Protein AF-0000000084814037 (afdb_homodimer)

Radius of gyration: 37.64 Å; Cα contacts (8 Å, |Δi|>4): 858; chains: 2; bounding box: 104×108×93 Å

Sequence (806 aa):
MTENHSPPRTGAEVLPLRFISSTHPEPKKKLAHKKSRDGCTSCKKRKVKCDESRPCRNCLRRNEACVPSPKPSSPEAGESPPAQGPLDSSGPVNLLHMELFHHFQHVTIPTLCFDDIWPSAIPLAFKEEYLMTAMLAVSARHLSILRPQETAYAEAAMALLSRSCSIFSTVLDRGDKYDPLFFTAQLIHYLTWCNLEFLHDEHVPDGPVLDLSRDQLFLLSSGVRVFLSSTRAQGSGSIFSGASQNSKCDALGLVVAEQGMDRGSIVEGFMARYDELTAGASLDDCAAQNDTEREAFRGIIDLLSVILALHAHRETNTRPSERSDLERYILTFPLFCFGPFMDMIVANDSRALLVLYHFYNTSQLLLGDRTTWWASGRMKTMSQLIKQELARRQLETSVAGLGMTENHSPPRTGAEVLPLRFISSTHPEPKKKLAHKKSRDGCTSCKKRKVKCDESRPCRNCLRRNEACVPSPKPSSPEAGESPPAQGPLDSSGPVNLLHMELFHHFQHVTIPTLCFDDIWPSAIPLAFKEEYLMTAMLAVSARHLSILRPQETAYAEAAMALLSRSCSIFSTVLDRGDKYDPLFFTAQLIHYLTWCNLEFLHDEHVPDGPVLDLSRDQLFLLSSGVRVFLSSTRAQGSGSIFSGASQNSKCDALGLVVAEQGMDRGSIVEGFMARYDELTAGASLDDCAAQNDTEREAFRGIIDLLSVILALHAHRETNTRPSERSDLERYILTFPLFCFGPFMDMIVANDSRALLVLYHFYNTSQLLLGDRTTWWASGRMKTMSQLIKQELARRQLETSVAGLG

pLDDT: mean 78.56, std 22.11, range [21.55, 98.56]

Foldseek 3Di:
DDDPPDPDDPDDPPPPPQPDDPPDDDPCDPPLPDADPFFFPVCVVVSHHFPNDVQTPVCVVVVHHRHTDPPPPPPPPPCPVVPVVPPPPPDDDDVLLVVLLVCLLPPVLVLDQPSVLVVVCVVVCVRPVLLSLLSSLLSLLLVCLVPVVDCVSVVSNVVSLVVSCVSLVVCVVVPPDLQSNLNSLLSNLLVLLQDPPVQVPPPDPPPRQDALLPRCNLSSLQVNLVSVVVQCVVAPVYSVNVSCVVVPLCVLVVLCVVVVQCLPQQLVQLLVVVVVLVVVPDPPDDPVLVVVLSVLLSVLSSLLSSLLSCLLCVPVRPDQDDLSSLNSSLSNSSSSCDDSNSVCSNVVPLSNLLSLLSSLQSSDVSNDDDDSSSNNVVSVVSNVSSCVNCVVVVHDSDTGPSD/DDPPPDPDDPPDPPPCPQPDDPPDDDPCDPPLPDADLFFFPVCVVVSHHFPNDVQTPVCVVVVHHRHTDPPPPPPPVPCPPVPVVPPPPPDDDDVLLVVLLVCLLPPVLVLDQPSVLVVVCVVVCVRPVLLSLLSSLLSLLLVCLVPVVDCVSVVSNVVSLVVSVVSLVVCVVVPPDLQSNLNSLLSNLLVLLQDPPVQVPPPDPPDRQDALLPRVNQSSLQVNLVSVVVQCVVAPVYSVVVVCVVVPLCVLVVLCVVVVQCLPQQLVQLLVVVCVLVVVPDPPDDPVLVVVLSVLLSVLSSLLSSLLSCLLCVPVRPDQDDLSSLVSSLSNSSSSCDDSNSVCSNVVPLSNLLSLLSSLQSSDVSNDDDDSSSNNVVSVVSNVSSCVNCVVVVHDSDTGPSD

Nearest PDB structures (foldseek):
  8qai-assembly2_B  TM=2.816E-01  e=4.856E+00  synthetic construct
  7vop-assembly1_Z  TM=1.980E-01  e=2.479E+00  Xenopus laevis
  7vop-assembly1_Z  TM=1.971E-01  e=2.205E+00  Xenopus laevis

Structure (mmCIF, N/CA/C/O backbone):
data_AF-0000000084814037-model_v1
#
loop_
_entity.id
_entity.type
_entity.pdbx_description
1 polymer 'Zn(2)-C6 fungal-type domain-containing protein'
#
loop_
_atom_site.group_PDB
_atom_site.id
_atom_site.type_symbol
_atom_site.label_atom_id
_atom_site.label_alt_id
_atom_site.label_comp_id
_atom_site.label_asym_id
_atom_site.label_entity_id
_atom_site.label_seq_id
_atom_site.pdbx_PDB_ins_code
_atom_site.Cartn_x
_atom_site.Cartn_y
_atom_site.Cartn_z
_atom_site.occupancy
_atom_site.B_iso_or_equiv
_atom_site.auth_seq_id
_atom_site.auth_comp_id
_atom_site.auth_asym_id
_atom_site.auth_atom_id
_atom_site.pdbx_PDB_model_num
ATOM 1 N N . MET A 1 1 ? 42.938 37.969 -14.039 1 23.64 1 MET A N 1
ATOM 2 C CA . MET A 1 1 ? 41.812 38.656 -13.414 1 23.64 1 MET A CA 1
ATOM 3 C C . MET A 1 1 ? 40.469 38.094 -13.859 1 23.64 1 MET A C 1
ATOM 5 O O . MET A 1 1 ? 39.719 38.781 -14.547 1 23.64 1 MET A O 1
ATOM 9 N N . THR A 1 2 ? 40.406 36.812 -14.203 1 27.88 2 THR A N 1
ATOM 10 C CA . THR A 1 2 ? 39.344 36.156 -14.953 1 27.88 2 THR A CA 1
ATOM 11 C C . THR A 1 2 ? 38.031 36.125 -14.148 1 27.88 2 THR A C 1
ATOM 13 O O . THR A 1 2 ? 38.031 35.719 -12.984 1 27.88 2 THR A O 1
ATOM 16 N N . GLU A 1 3 ? 37.062 37 -14.562 1 25.06 3 GLU A N 1
ATOM 17 C CA . GLU A 1 3 ? 35.781 37.406 -14.016 1 25.06 3 GLU A CA 1
ATOM 18 C C . GLU A 1 3 ? 34.812 36.25 -13.992 1 25.06 3 GLU A C 1
ATOM 20 O O . GLU A 1 3 ? 34.5 35.656 -15.039 1 25.06 3 GLU A O 1
ATOM 25 N N . ASN A 1 4 ? 34.906 35.375 -12.977 1 27.14 4 ASN A N 1
ATOM 26 C CA . ASN A 1 4 ? 34.094 34.156 -12.711 1 27.14 4 ASN A CA 1
ATOM 27 C C . ASN A 1 4 ? 32.625 34.5 -12.594 1 27.14 4 ASN A C 1
ATOM 29 O O . ASN A 1 4 ? 32.219 35.219 -11.688 1 27.14 4 ASN A O 1
ATOM 33 N N . HIS A 1 5 ? 31.906 34.688 -13.766 1 26.12 5 HIS A N 1
ATOM 34 C CA . HIS A 1 5 ? 30.516 35.062 -13.883 1 26.12 5 HIS A CA 1
ATOM 35 C C . HIS A 1 5 ? 29.594 34.031 -13.211 1 26.12 5 HIS A C 1
ATOM 37 O O . HIS A 1 5 ? 29.641 32.844 -13.555 1 26.12 5 HIS A O 1
ATOM 43 N N . SER A 1 6 ? 29.281 34.25 -11.898 1 28.94 6 SER A N 1
ATOM 44 C CA . SER A 1 6 ? 28.453 33.406 -11.031 1 28.94 6 SER A CA 1
ATOM 45 C C . SER A 1 6 ? 27.031 33.25 -11.594 1 28.94 6 SER A C 1
ATOM 47 O O . SER A 1 6 ? 26.438 34.219 -12.047 1 28.94 6 SER A O 1
ATOM 49 N N . PRO A 1 7 ? 26.625 32.031 -12.094 1 29.61 7 PRO A N 1
ATOM 50 C CA . PRO A 1 7 ? 25.359 31.766 -12.781 1 29.61 7 PRO A CA 1
ATOM 51 C C . PRO A 1 7 ? 24.156 32.156 -11.945 1 29.61 7 PRO A C 1
ATOM 53 O O . PRO A 1 7 ? 24.188 32.094 -10.719 1 29.61 7 PRO A O 1
ATOM 56 N N . PRO A 1 8 ? 23.297 33.125 -12.336 1 23.69 8 PRO A N 1
ATOM 57 C CA . PRO A 1 8 ? 22.172 33.688 -11.594 1 23.69 8 PRO A CA 1
ATOM 58 C C . PRO A 1 8 ? 21.141 32.625 -11.188 1 23.69 8 PRO A C 1
ATOM 60 O O . PRO A 1 8 ? 20.938 31.656 -11.914 1 23.69 8 PRO A O 1
ATOM 63 N N . ARG A 1 9 ? 21.016 32.312 -9.914 1 27.72 9 ARG A N 1
ATOM 64 C CA . ARG A 1 9 ? 20.078 31.469 -9.203 1 27.72 9 ARG A CA 1
ATOM 65 C C . ARG A 1 9 ? 18.641 31.766 -9.617 1 27.72 9 ARG A C 1
ATOM 67 O O . ARG A 1 9 ? 18.203 32.906 -9.586 1 27.72 9 ARG A O 1
ATOM 74 N N . THR A 1 10 ? 18.094 30.984 -10.586 1 28.06 10 THR A N 1
ATOM 75 C CA . THR A 1 10 ? 16.734 31.047 -11.086 1 28.06 10 THR A CA 1
ATOM 76 C C . THR A 1 10 ? 15.734 31.109 -9.938 1 28.06 10 THR A C 1
ATOM 78 O O . THR A 1 10 ? 15.734 30.266 -9.047 1 28.06 10 THR A O 1
ATOM 81 N N . GLY A 1 11 ? 15.281 32.281 -9.5 1 24.16 11 GLY A N 1
ATOM 82 C CA . GLY A 1 11 ? 14.305 32.688 -8.492 1 24.16 11 GLY A CA 1
ATOM 83 C C . GLY A 1 11 ? 13.016 31.875 -8.562 1 24.16 11 GLY A C 1
ATOM 84 O O . GLY A 1 11 ? 12.539 31.562 -9.656 1 24.16 11 GLY A O 1
ATOM 85 N N . ALA A 1 12 ? 12.75 30.969 -7.574 1 30.75 12 ALA A N 1
ATOM 86 C CA . ALA A 1 12 ? 11.586 30.141 -7.309 1 30.75 12 ALA A CA 1
ATOM 87 C C . ALA A 1 12 ? 10.297 30.953 -7.367 1 30.75 12 ALA A C 1
ATOM 89 O O . ALA A 1 12 ? 10.18 31.969 -6.684 1 30.75 12 ALA A O 1
ATOM 90 N N . GLU A 1 13 ? 9.68 31.094 -8.531 1 28.42 13 GLU A N 1
ATOM 91 C CA . GLU A 1 13 ? 8.367 31.719 -8.727 1 28.42 13 GLU A CA 1
ATOM 92 C C . GLU A 1 13 ? 7.367 31.219 -7.688 1 28.42 13 GLU A C 1
ATOM 94 O O . GLU A 1 13 ? 7.148 30.016 -7.551 1 28.42 13 GLU A O 1
ATOM 99 N N . VAL A 1 14 ? 7.316 31.953 -6.633 1 29.02 14 VAL A N 1
ATOM 100 C CA . VAL A 1 14 ? 6.32 31.828 -5.574 1 29.02 14 VAL A CA 1
ATOM 101 C C . VAL A 1 14 ? 4.922 31.781 -6.184 1 29.02 14 VAL A C 1
ATOM 103 O O . VAL A 1 14 ? 4.539 32.656 -6.953 1 29.02 14 VAL A O 1
ATOM 106 N N . LEU A 1 15 ? 4.441 30.656 -6.559 1 28.34 15 LEU A N 1
ATOM 107 C CA . LEU A 1 15 ? 3.086 30.516 -7.082 1 28.34 15 LEU A CA 1
ATOM 108 C C . LEU A 1 15 ? 2.076 31.188 -6.152 1 28.34 15 LEU A C 1
ATOM 110 O O . LEU A 1 15 ? 1.984 30.844 -4.973 1 28.34 15 LEU A O 1
ATOM 114 N N . PRO A 1 16 ? 1.716 32.531 -6.348 1 27.59 16 PRO A N 1
ATOM 115 C CA . PRO A 1 16 ? 0.83 33.312 -5.504 1 27.59 16 PRO A CA 1
ATOM 116 C C . PRO A 1 16 ? -0.574 32.719 -5.387 1 27.59 16 PRO A C 1
ATOM 118 O O . PRO A 1 16 ? -1.281 32.625 -6.391 1 27.59 16 PRO A O 1
ATOM 121 N N . LEU A 1 17 ? -0.761 31.703 -4.773 1 29.5 17 LEU A N 1
ATOM 122 C CA . LEU A 1 17 ? -2.17 31.375 -4.574 1 29.5 17 LEU A CA 1
ATOM 123 C C . LEU A 1 17 ? -2.842 32.406 -3.678 1 29.5 17 LEU A C 1
ATOM 125 O O . LEU A 1 17 ? -2.59 32.438 -2.471 1 29.5 17 LEU A O 1
ATOM 129 N N . ARG A 1 18 ? -2.873 33.781 -4.09 1 28.52 18 ARG A N 1
ATOM 130 C CA . ARG A 1 18 ? -3.549 34.781 -3.27 1 28.52 18 ARG A CA 1
ATOM 131 C C . ARG A 1 18 ? -5.055 34.531 -3.234 1 28.52 18 ARG A C 1
ATOM 133 O O . ARG A 1 18 ? -5.699 34.469 -4.281 1 28.52 18 ARG A O 1
ATOM 140 N N . PHE A 1 19 ? -5.496 33.969 -2.297 1 27.44 19 PHE A N 1
ATOM 141 C CA . PHE A 1 19 ? -6.941 34 -2.117 1 27.44 19 PHE A CA 1
ATOM 142 C C . PHE A 1 19 ? -7.418 35.406 -1.749 1 27.44 19 PHE A C 1
ATOM 144 O O . PHE A 1 19 ? -7.027 35.938 -0.713 1 27.44 19 PHE A O 1
ATOM 151 N N . ILE A 1 20 ? -7.465 36.594 -2.709 1 27.33 20 ILE A N 1
ATOM 152 C CA . ILE A 1 20 ? -7.855 37.969 -2.605 1 27.33 20 ILE A CA 1
ATOM 153 C C . ILE A 1 20 ? -9.203 38.094 -1.886 1 27.33 20 ILE A C 1
ATOM 155 O O . ILE A 1 20 ? -10.188 37.469 -2.301 1 27.33 20 ILE A O 1
ATOM 159 N N . SER A 1 21 ? -9.125 38.531 -0.664 1 24.84 21 SER A N 1
ATOM 160 C CA . SER A 1 21 ? -10.352 38.938 0.027 1 24.84 21 SER A CA 1
ATOM 161 C C . SER A 1 21 ? -10.984 40.156 -0.609 1 24.84 21 SER A C 1
ATOM 163 O O . SER A 1 21 ? -10.305 41.156 -0.836 1 24.84 21 SER A O 1
ATOM 165 N N . SER A 1 22 ? -12.109 40.344 -1.31 1 28.61 22 SER A N 1
ATOM 166 C CA . SER A 1 22 ? -12.922 41.281 -2.092 1 28.61 22 SER A CA 1
ATOM 167 C C . SER A 1 22 ? -13.328 42.469 -1.261 1 28.61 22 SER A C 1
ATOM 169 O O . SER A 1 22 ? -14.156 43.281 -1.69 1 28.61 22 SER A O 1
ATOM 171 N N . THR A 1 23 ? -12.93 42.812 -0.021 1 28.11 23 THR A N 1
ATOM 172 C CA . THR A 1 23 ? -13.875 43.688 0.653 1 28.11 23 THR A CA 1
ATOM 173 C C . THR A 1 23 ? -13.578 45.156 0.311 1 28.11 23 THR A C 1
ATOM 175 O O . THR A 1 23 ? -14.133 46.062 0.927 1 28.11 23 THR A O 1
ATOM 178 N N . HIS A 1 24 ? -12.555 45.719 -0.276 1 30.06 24 HIS A N 1
ATOM 179 C CA . HIS A 1 24 ? -12.422 47.156 -0.285 1 30.06 24 HIS A CA 1
ATOM 180 C C . HIS A 1 24 ? -13.406 47.812 -1.258 1 30.06 24 HIS A C 1
ATOM 182 O O . HIS A 1 24 ? -13.555 47.344 -2.391 1 30.06 24 HIS A O 1
ATOM 188 N N . PRO A 1 25 ? -14.375 48.812 -0.77 1 30.06 25 PRO A N 1
ATOM 189 C CA . PRO A 1 25 ? -15.43 49.406 -1.576 1 30.06 25 PRO A CA 1
ATOM 190 C C . PRO A 1 25 ? -14.891 50.312 -2.693 1 30.06 25 PRO A C 1
ATOM 192 O O . PRO A 1 25 ? -14.094 51.219 -2.434 1 30.06 25 PRO A O 1
ATOM 195 N N . GLU A 1 26 ? -14.492 50 -3.854 1 32.66 26 GLU A N 1
ATOM 196 C CA . GLU A 1 26 ? -14.133 50.844 -4.984 1 32.66 26 GLU A CA 1
ATOM 197 C C . GLU A 1 26 ? -15.195 51.938 -5.227 1 32.66 26 GLU A C 1
ATOM 199 O O . GLU A 1 26 ? -16.375 51.719 -4.91 1 32.66 26 GLU A O 1
ATOM 204 N N . PRO A 1 27 ? -14.953 53.281 -5.438 1 34.72 27 PRO A N 1
ATOM 205 C CA . PRO A 1 27 ? -15.953 54.312 -5.691 1 34.72 27 PRO A CA 1
ATOM 206 C C . PRO A 1 27 ? -17.094 53.812 -6.59 1 34.72 27 PRO A C 1
ATOM 208 O O . PRO A 1 27 ? -16.922 52.844 -7.332 1 34.72 27 PRO A O 1
ATOM 211 N N . LYS A 1 28 ? -18.359 54.531 -6.512 1 32.56 28 LYS A N 1
ATOM 212 C CA . LYS A 1 28 ? -19.641 54.219 -7.125 1 32.56 28 LYS A CA 1
ATOM 213 C C . LYS A 1 28 ? -19.531 54.156 -8.648 1 32.56 28 LYS A C 1
ATOM 215 O O . LYS A 1 28 ? -19.578 55.188 -9.32 1 32.56 28 LYS A O 1
ATOM 220 N N . LYS A 1 29 ? -18.562 53.688 -9.297 1 33.88 29 LYS A N 1
ATOM 221 C CA . LYS A 1 29 ? -18.812 53.688 -10.742 1 33.88 29 LYS A CA 1
ATOM 222 C C . LYS A 1 29 ? -20.234 53.25 -11.062 1 33.88 29 LYS A C 1
ATOM 224 O O . LYS A 1 29 ? -20.812 52.438 -10.328 1 33.88 29 LYS A O 1
ATOM 229 N N . LYS A 1 30 ? -21.047 53.938 -11.984 1 35.66 30 LYS A N 1
ATOM 230 C CA . LYS A 1 30 ? -22.406 53.688 -12.43 1 35.66 30 LYS A CA 1
ATOM 231 C C . LYS A 1 30 ? -22.703 52.188 -12.438 1 35.66 30 LYS A C 1
ATOM 233 O O . LYS A 1 30 ? -21.859 51.375 -12.805 1 35.66 30 LYS A O 1
ATOM 238 N N . LEU A 1 31 ? -23.656 51.781 -11.617 1 34.53 31 LEU A N 1
ATOM 239 C CA . LEU A 1 31 ? -24.203 50.438 -11.375 1 34.53 31 LEU A CA 1
ATOM 240 C C . LEU A 1 31 ? -24.453 49.719 -12.695 1 34.53 31 LEU A C 1
ATOM 242 O O . LEU A 1 31 ? -25.297 50.125 -13.484 1 34.53 31 LEU A O 1
ATOM 246 N N . ALA A 1 32 ? -23.438 49.406 -13.383 1 38.22 32 ALA A N 1
ATOM 247 C CA . ALA A 1 32 ? -23.797 48.719 -14.617 1 38.22 32 ALA A CA 1
ATOM 248 C C . ALA A 1 32 ? -24.906 47.719 -14.383 1 38.22 32 ALA A C 1
ATOM 250 O O . ALA A 1 32 ? -24.844 46.906 -13.445 1 38.22 32 ALA A O 1
ATOM 251 N N . HIS A 1 33 ? -26.094 48.062 -14.68 1 43.5 33 HIS A N 1
ATOM 252 C CA . HIS A 1 33 ? -27.312 47.25 -14.508 1 43.5 33 HIS A CA 1
ATOM 253 C C . HIS A 1 33 ? -27.031 45.781 -14.711 1 43.5 33 HIS A C 1
ATOM 255 O O . HIS A 1 33 ? -26.281 45.406 -15.625 1 43.5 33 HIS A O 1
ATOM 261 N N . LYS A 1 34 ? -27.125 45.156 -13.688 1 46.38 34 LYS A N 1
ATOM 262 C CA . LYS A 1 34 ? -26.859 43.719 -13.625 1 46.38 34 LYS A CA 1
ATOM 263 C C . LYS A 1 34 ? -27.656 42.969 -14.688 1 46.38 34 LYS A C 1
ATOM 265 O O . LYS A 1 34 ? -28.891 43.062 -14.719 1 46.38 34 LYS A O 1
ATOM 270 N N . LYS A 1 35 ? -27.047 42.719 -15.734 1 53.44 35 LYS A N 1
ATOM 271 C CA . LYS A 1 35 ? -27.656 42 -16.859 1 53.44 35 LYS A CA 1
ATOM 272 C C . LYS A 1 35 ? -28.281 40.688 -16.391 1 53.44 35 LYS A C 1
ATOM 274 O O . LYS A 1 35 ? -27.75 40.031 -15.477 1 53.44 35 LYS A O 1
ATOM 279 N N . SER A 1 36 ? -29.484 40.469 -16.594 1 61.41 36 SER A N 1
ATOM 280 C CA . SER A 1 36 ? -30.141 39.219 -16.25 1 61.41 36 SER A CA 1
ATOM 281 C C . SER A 1 36 ? -29.5 38.031 -16.953 1 61.41 36 SER A C 1
ATOM 283 O O . SER A 1 36 ? -29.312 38.062 -18.172 1 61.41 36 SER A O 1
ATOM 285 N N . ARG A 1 37 ? -28.891 37.188 -16.328 1 65.12 37 ARG A N 1
ATOM 286 C CA . ARG A 1 37 ? -28.094 36.094 -16.891 1 65.12 37 ARG A CA 1
ATOM 287 C C . ARG A 1 37 ? -28.953 35.188 -17.781 1 65.12 37 ARG A C 1
ATOM 289 O O . ARG A 1 37 ? -28.484 34.688 -18.812 1 65.12 37 ARG A O 1
ATOM 296 N N . ASP A 1 38 ? -30.203 35.062 -17.484 1 69.12 38 ASP A N 1
ATOM 297 C CA . ASP A 1 38 ? -31.125 34.188 -18.203 1 69.12 38 ASP A CA 1
ATOM 298 C C . ASP A 1 38 ? -32.125 35 -19.031 1 69.12 38 ASP A C 1
ATOM 300 O O . ASP A 1 38 ? -33.25 34.562 -19.281 1 69.12 38 ASP A O 1
ATOM 304 N N . GLY A 1 39 ? -31.75 36 -19.391 1 72.62 39 GLY A N 1
ATOM 305 C CA . GLY A 1 39 ? -32.625 36.906 -20.141 1 72.62 39 GLY A CA 1
ATOM 306 C C . GLY A 1 39 ? -32.844 36.469 -21.578 1 72.62 39 GLY A C 1
ATOM 307 O O . GLY A 1 39 ? -32.031 35.719 -22.125 1 72.62 39 GLY A O 1
ATOM 308 N N . CYS A 1 40 ? -33.812 36.844 -22.109 1 76.06 40 CYS A N 1
ATOM 309 C CA . CYS A 1 40 ? -34.125 36.438 -23.469 1 76.06 40 CYS A CA 1
ATOM 310 C C . CYS A 1 40 ? -33.219 37.125 -24.484 1 76.06 40 CYS A C 1
ATOM 312 O O . CYS A 1 40 ? -32.688 38.219 -24.188 1 76.06 40 CYS A O 1
ATOM 314 N N . THR A 1 41 ? -32.812 36.5 -25.562 1 80.31 41 THR A N 1
ATOM 315 C CA . THR A 1 41 ? -31.922 36.969 -26.609 1 80.31 41 THR A CA 1
ATOM 316 C C . THR A 1 41 ? -32.312 38.375 -27.047 1 80.31 41 THR A C 1
ATOM 318 O O . THR A 1 41 ? -31.469 39.188 -27.391 1 80.31 41 THR A O 1
ATOM 321 N N . SER A 1 42 ? -33.531 38.688 -26.891 1 79.25 42 SER A N 1
ATOM 322 C CA . SER A 1 42 ? -34.062 39.969 -27.375 1 79.25 42 SER A CA 1
ATOM 323 C C . SER A 1 42 ? -33.75 41.094 -26.406 1 79.25 42 SER A C 1
ATOM 325 O O . SER A 1 42 ? -33.375 42.188 -26.828 1 79.25 42 SER A O 1
ATOM 327 N N . CYS A 1 43 ? -33.969 40.812 -25.172 1 77.5 43 CYS A N 1
ATOM 328 C CA . CYS A 1 43 ? -33.625 41.812 -24.156 1 77.5 43 CYS A CA 1
ATOM 329 C C . CYS A 1 43 ? -32.125 42.062 -24.109 1 77.5 43 CYS A C 1
ATOM 331 O O . CYS A 1 43 ? -31.703 43.219 -23.953 1 77.5 43 CYS A O 1
ATOM 333 N N . LYS A 1 44 ? -31.25 41 -24.344 1 77.19 44 LYS A N 1
ATOM 334 C CA . LYS A 1 44 ? -29.797 41.094 -24.375 1 77.19 44 LYS A CA 1
ATOM 335 C C . LYS A 1 44 ? -29.328 41.938 -25.547 1 77.19 44 LYS A C 1
ATOM 337 O O . LYS A 1 44 ? -28.375 42.719 -25.391 1 77.19 44 LYS A O 1
ATOM 342 N N . LYS A 1 45 ? -29.875 41.75 -26.484 1 76.69 45 LYS A N 1
ATOM 343 C CA . LYS A 1 45 ? -29.516 42.531 -27.672 1 76.69 45 LYS A CA 1
ATOM 344 C C . LYS A 1 45 ? -29.781 44.031 -27.453 1 76.69 45 LYS A C 1
ATOM 346 O O . LYS A 1 45 ? -29.031 44.875 -27.953 1 76.69 45 LYS A O 1
ATOM 351 N N . ARG A 1 46 ? -30.75 44.281 -26.641 1 76.19 46 ARG A N 1
ATOM 352 C CA . ARG A 1 46 ? -31.172 45.656 -26.422 1 76.19 46 ARG A CA 1
ATOM 353 C C . ARG A 1 46 ? -30.5 46.25 -25.188 1 76.19 46 ARG A C 1
ATOM 355 O O . ARG A 1 46 ? -30.656 47.438 -24.906 1 76.19 46 ARG A O 1
ATOM 362 N N . LYS A 1 47 ? -29.797 45.344 -24.469 1 76.69 47 LYS A N 1
ATOM 363 C CA . LYS A 1 47 ? -29.031 45.719 -23.297 1 76.69 47 LYS A CA 1
ATOM 364 C C . LYS A 1 47 ? -29.938 46.312 -22.203 1 76.69 47 LYS A C 1
ATOM 366 O O . LYS A 1 47 ? -29.578 47.281 -21.547 1 76.69 47 LYS A O 1
ATOM 371 N N . VAL A 1 48 ? -31.062 45.688 -22.172 1 79.94 48 VAL A N 1
ATOM 372 C CA . VAL A 1 48 ? -31.984 46.062 -21.109 1 79.94 48 VAL A CA 1
ATOM 373 C C . VAL A 1 48 ? -32.125 44.906 -20.125 1 79.94 48 VAL A C 1
ATOM 375 O O . VAL A 1 48 ? -31.984 43.75 -20.484 1 79.94 48 VAL A O 1
ATOM 378 N N . LYS A 1 49 ? -32.438 45.25 -19.031 1 75.5 49 LYS A N 1
ATOM 379 C CA . LYS A 1 49 ? -32.625 44.219 -18 1 75.5 49 LYS A CA 1
ATOM 380 C C . LYS A 1 49 ? -33.875 43.406 -18.234 1 75.5 49 LYS A C 1
ATOM 382 O O . LYS A 1 49 ? -34.969 43.938 -18.312 1 75.5 49 LYS A O 1
ATOM 387 N N . CYS A 1 50 ? -33.688 42.062 -18.375 1 74.38 50 CYS A N 1
ATOM 388 C CA . CYS A 1 50 ? -34.781 41.125 -18.609 1 74.38 50 CYS A CA 1
ATOM 389 C C . CYS A 1 50 ? -35.406 40.656 -17.297 1 74.38 50 CYS A C 1
ATOM 391 O O . CYS A 1 50 ? -34.719 40.469 -16.297 1 74.38 50 CYS A O 1
ATOM 393 N N . ASP A 1 51 ? -36.5 40.5 -17.109 1 77.75 51 ASP A N 1
ATOM 394 C CA . ASP A 1 51 ? -37.156 40.031 -15.891 1 77.75 51 ASP A CA 1
ATOM 395 C C . ASP A 1 51 ? -37.219 38.5 -15.867 1 77.75 51 ASP A C 1
ATOM 397 O O . ASP A 1 51 ? -37.906 37.906 -15.008 1 77.75 51 ASP A O 1
ATOM 401 N N . GLU A 1 52 ? -36.688 37.656 -16.734 1 75.19 52 GLU A N 1
ATOM 402 C CA . GLU A 1 52 ? -36.406 36.25 -16.922 1 75.19 52 GLU A CA 1
ATOM 403 C C . GLU A 1 52 ? -37.688 35.438 -16.953 1 75.19 52 GLU A C 1
ATOM 405 O O . GLU A 1 52 ? -37.656 34.219 -16.984 1 75.19 52 GLU A O 1
ATOM 410 N N . SER A 1 53 ? -38.812 36.125 -17.188 1 78.38 53 SER A N 1
ATOM 411 C CA . SER A 1 53 ? -40.062 35.438 -17.469 1 78.38 53 SER A CA 1
ATOM 412 C C . SER A 1 53 ? -40.188 35.094 -18.953 1 78.38 53 SER A C 1
ATOM 414 O O . SER A 1 53 ? -39.531 35.75 -19.797 1 78.38 53 SER A O 1
ATOM 416 N N . ARG A 1 54 ? -40.781 33.906 -19.297 1 75.31 54 ARG A N 1
ATOM 417 C CA . ARG A 1 54 ? -40.969 33.531 -20.703 1 75.31 54 ARG A CA 1
ATOM 418 C C . ARG A 1 54 ? -42.438 33.469 -21.062 1 75.31 54 ARG A C 1
ATOM 420 O O . ARG A 1 54 ? -43.156 32.594 -20.609 1 75.31 54 ARG A O 1
ATOM 427 N N . PRO A 1 55 ? -42.719 34.625 -21.656 1 75.5 55 PRO A N 1
ATOM 428 C CA . PRO A 1 55 ? -42.094 35.781 -22.281 1 75.5 55 PRO A CA 1
ATOM 429 C C . PRO A 1 55 ? -41.812 36.938 -21.297 1 75.5 55 PRO A C 1
ATOM 431 O O . PRO A 1 55 ? -42.625 37.125 -20.375 1 75.5 55 PRO A O 1
ATOM 434 N N . CYS A 1 56 ? -40.719 37.469 -21.438 1 78.62 56 CYS A N 1
ATOM 435 C CA . CYS A 1 56 ? -40.344 38.5 -20.469 1 78.62 56 CYS A CA 1
ATOM 436 C C . CYS A 1 56 ? -41.188 39.75 -20.672 1 78.62 56 CYS A C 1
ATOM 438 O O . CYS A 1 56 ? -41.688 40 -21.781 1 78.62 56 CYS A O 1
ATOM 440 N N . ARG A 1 57 ? -41.406 40.469 -19.734 1 81.25 57 ARG A N 1
ATOM 441 C CA . ARG A 1 57 ? -42.281 41.656 -19.719 1 81.25 57 ARG A CA 1
ATOM 442 C C . ARG A 1 57 ? -41.812 42.688 -20.75 1 81.25 57 ARG A C 1
ATOM 444 O O . ARG A 1 57 ? -42.625 43.375 -21.344 1 81.25 57 ARG A O 1
ATOM 451 N N . ASN A 1 58 ? -40.531 42.625 -20.859 1 81.06 58 ASN A N 1
ATOM 452 C CA . ASN A 1 58 ? -39.938 43.562 -21.797 1 81.06 58 ASN A CA 1
ATOM 453 C C . ASN A 1 58 ? -40.312 43.25 -23.25 1 81.06 58 ASN A C 1
ATOM 455 O O . ASN A 1 58 ? -40.625 44.125 -24.031 1 81.06 58 ASN A O 1
ATOM 459 N N . CYS A 1 59 ? -40.156 42.031 -23.5 1 78.88 59 CYS A N 1
ATOM 460 C CA . CYS A 1 59 ? -40.469 41.562 -24.844 1 78.88 59 CYS A CA 1
ATOM 461 C C . CYS A 1 59 ? -41.969 41.656 -25.109 1 78.88 59 CYS A C 1
ATOM 463 O O . CYS A 1 59 ? -42.375 42.031 -26.219 1 78.88 59 CYS A O 1
ATOM 465 N N . LEU A 1 60 ? -42.719 41.406 -24.047 1 81.81 60 LEU A N 1
ATOM 466 C CA . LEU A 1 60 ? -44.188 41.531 -24.172 1 81.81 60 LEU A CA 1
ATOM 467 C C . LEU A 1 60 ? -44.594 42.969 -24.438 1 81.81 60 LEU A C 1
ATOM 469 O O . LEU A 1 60 ? -45.469 43.219 -25.266 1 81.81 60 LEU A O 1
ATOM 473 N N . ARG A 1 61 ? -44.031 43.875 -23.75 1 78.19 61 ARG A N 1
ATOM 474 C CA . ARG A 1 61 ? -44.375 45.281 -23.875 1 78.19 61 ARG A CA 1
ATOM 475 C C . ARG A 1 61 ? -44.094 45.812 -25.281 1 78.19 61 ARG A C 1
ATOM 477 O O . ARG A 1 61 ? -44.812 46.656 -25.812 1 78.19 61 ARG A O 1
ATOM 484 N N . ARG A 1 62 ? -43.125 45.281 -25.828 1 77.19 62 ARG A N 1
ATOM 485 C CA . ARG A 1 62 ? -42.688 45.781 -27.125 1 77.19 62 ARG A CA 1
ATOM 486 C C . ARG A 1 62 ? -43.156 44.875 -28.25 1 77.19 62 ARG A C 1
ATOM 488 O O . ARG A 1 62 ? -42.812 45.094 -29.422 1 77.19 62 ARG A O 1
ATOM 495 N N . ASN A 1 63 ? -43.844 43.875 -27.891 1 76.38 63 ASN A N 1
ATOM 496 C CA . ASN A 1 63 ? -44.438 42.938 -28.875 1 76.38 63 ASN A CA 1
ATOM 497 C C . ASN A 1 63 ? -43.375 42.281 -29.734 1 76.38 63 ASN A C 1
ATOM 499 O O . ASN A 1 63 ? -43.531 42.156 -30.953 1 76.38 63 ASN A O 1
ATOM 503 N N . GLU A 1 64 ? -42.375 42.188 -29.234 1 76.06 64 GLU A N 1
ATOM 504 C CA . GLU A 1 64 ? -41.312 41.469 -29.922 1 76.06 64 GLU A CA 1
ATOM 505 C C . GLU A 1 64 ? -41.25 40.031 -29.484 1 76.06 64 GLU A C 1
ATOM 507 O O . GLU A 1 64 ? -41.719 39.688 -28.391 1 76.06 64 GLU A O 1
ATOM 512 N N . ALA A 1 65 ? -40.875 39.125 -30.297 1 75.81 65 ALA A N 1
ATOM 513 C CA . ALA A 1 65 ? -40.719 37.719 -29.938 1 75.81 65 ALA A CA 1
ATOM 514 C C . ALA A 1 65 ? -39.719 37.562 -28.812 1 75.81 65 ALA A C 1
ATOM 516 O O . ALA A 1 65 ? -38.594 38.031 -28.906 1 75.81 65 ALA A O 1
ATOM 517 N N . CYS A 1 66 ? -40.062 37 -27.688 1 73.5 66 CYS A N 1
ATOM 518 C CA . CYS A 1 66 ? -39.188 36.719 -26.562 1 73.5 66 CYS A CA 1
ATOM 519 C C . CYS A 1 66 ? -38.375 35.438 -26.781 1 73.5 66 CYS A C 1
ATOM 521 O O . CYS A 1 66 ? -38.938 34.344 -26.672 1 73.5 66 CYS A O 1
ATOM 523 N N . VAL A 1 67 ? -37.406 35.375 -27.438 1 71.38 67 VAL A N 1
ATOM 524 C CA . VAL A 1 67 ? -36.562 34.188 -27.75 1 71.38 67 VAL A CA 1
ATOM 525 C C . VAL A 1 67 ? -35.594 33.938 -26.609 1 71.38 67 VAL A C 1
ATOM 527 O O . VAL A 1 67 ? -34.844 34.844 -26.203 1 71.38 67 VAL A O 1
ATOM 530 N N . PRO A 1 68 ? -35.719 32.906 -26.078 1 65.69 68 PRO A N 1
ATOM 531 C CA . PRO A 1 68 ? -34.719 32.656 -25.031 1 65.69 68 PRO A CA 1
ATOM 532 C C . PRO A 1 68 ? -33.281 32.75 -25.516 1 65.69 68 PRO A C 1
ATOM 534 O O . PRO A 1 68 ? -33 32.469 -26.688 1 65.69 68 PRO A O 1
ATOM 537 N N . SER A 1 69 ? -32.5 33.469 -25.047 1 60.5 69 SER A N 1
ATOM 538 C CA . SER A 1 69 ? -31.094 33.469 -25.453 1 60.5 69 SER A CA 1
ATOM 539 C C . SER A 1 69 ? -30.578 32.031 -25.609 1 60.5 69 SER A C 1
ATOM 541 O O . SER A 1 69 ? -30.844 31.172 -24.766 1 60.5 69 SER A O 1
ATOM 543 N N . PRO A 1 70 ? -30.109 31.578 -26.719 1 46.69 70 PRO A N 1
ATOM 544 C CA . PRO A 1 70 ? -29.531 30.234 -26.672 1 46.69 70 PRO A CA 1
ATOM 545 C C . PRO A 1 70 ? -28.625 30.031 -25.453 1 46.69 70 PRO A C 1
ATOM 547 O O . PRO A 1 70 ? -27.875 30.938 -25.078 1 46.69 70 PRO A O 1
ATOM 550 N N . LYS A 1 71 ? -28.906 29.328 -24.594 1 40.19 71 LYS A N 1
ATOM 551 C CA . LYS A 1 71 ? -27.859 29 -23.625 1 40.19 71 LYS A CA 1
ATOM 552 C C . LYS A 1 71 ? -26.5 28.938 -24.312 1 40.19 71 LYS A C 1
ATOM 554 O O . LYS A 1 71 ? -26.359 28.328 -25.375 1 40.19 71 LYS A O 1
ATOM 559 N N . PRO A 1 72 ? -25.594 29.875 -24.297 1 34.84 72 PRO A N 1
ATOM 560 C CA . PRO A 1 72 ? -24.406 29.469 -25.047 1 34.84 72 PRO A CA 1
ATOM 561 C C . PRO A 1 72 ? -24.25 27.953 -25.141 1 34.84 72 PRO A C 1
ATOM 563 O O . PRO A 1 72 ? -24.594 27.234 -24.188 1 34.84 72 PRO A O 1
ATOM 566 N N . SER A 1 73 ? -24.5 27.297 -26.172 1 30.58 73 SER A N 1
ATOM 567 C CA . SER A 1 73 ? -24.031 25.922 -26.141 1 30.58 73 SER A CA 1
ATOM 568 C C . SER A 1 73 ? -22.797 25.781 -25.25 1 30.58 73 SER A C 1
ATOM 570 O O . SER A 1 73 ? -21.906 26.625 -25.281 1 30.58 73 SER A O 1
ATOM 572 N N . SER A 1 74 ? -22.922 25.266 -24.125 1 29.03 74 SER A N 1
ATOM 573 C CA . SER A 1 74 ? -21.688 25.016 -23.406 1 29.03 74 SER A CA 1
ATOM 574 C C . SER A 1 74 ? -20.5 24.859 -24.359 1 29.03 74 SER A C 1
ATOM 576 O O . SER A 1 74 ? -20.578 24.109 -25.344 1 29.03 74 SER A O 1
ATOM 578 N N . PRO A 1 75 ? -19.766 25.875 -24.688 1 28.73 75 PRO A N 1
ATOM 579 C CA . PRO A 1 75 ? -18.781 25.484 -25.688 1 28.73 75 PRO A CA 1
ATOM 580 C C . PRO A 1 75 ? -18.641 23.969 -25.812 1 28.73 75 PRO A C 1
ATOM 582 O O . PRO A 1 75 ? -19.062 23.234 -24.922 1 28.73 75 PRO A O 1
ATOM 585 N N . GLU A 1 76 ? -18.266 23.406 -27 1 26.02 76 GLU A N 1
ATOM 586 C CA . GLU A 1 76 ? -17.906 22 -26.922 1 26.02 76 GLU A CA 1
ATOM 587 C C . GLU A 1 76 ? -17.359 21.641 -25.531 1 26.02 76 GLU A C 1
ATOM 589 O O . GLU A 1 76 ? -16.781 22.5 -24.844 1 26.02 76 GLU A O 1
ATOM 594 N N . ALA A 1 77 ? -17.844 20.656 -24.875 1 28.78 77 ALA A N 1
ATOM 595 C CA . ALA A 1 77 ? -17.375 20.031 -23.656 1 28.78 77 ALA A CA 1
ATOM 596 C C . ALA A 1 77 ? -15.891 20.281 -23.438 1 28.78 77 ALA A C 1
ATOM 598 O O . ALA A 1 77 ? -15.062 19.875 -24.266 1 28.78 77 ALA A O 1
ATOM 599 N N . GLY A 1 78 ? -15.477 21.312 -23.188 1 28.23 78 GLY A N 1
ATOM 600 C CA . GLY A 1 78 ? -14.102 21.719 -22.922 1 28.23 78 GLY A CA 1
ATOM 601 C C . GLY A 1 78 ? -13.18 20.531 -22.688 1 28.23 78 GLY A C 1
ATOM 602 O O . GLY A 1 78 ? -13.617 19.469 -22.25 1 28.23 78 GLY A O 1
ATOM 603 N N . GLU A 1 79 ? -12.141 20.5 -23.484 1 29.64 79 GLU A N 1
ATOM 604 C CA . GLU A 1 79 ? -11.266 19.344 -23.312 1 29.64 79 GLU A CA 1
ATOM 605 C C . GLU A 1 79 ? -11.195 18.922 -21.844 1 29.64 79 GLU A C 1
ATOM 607 O O . GLU A 1 79 ? -10.797 19.719 -20.984 1 29.64 79 GLU A O 1
ATOM 612 N N . SER A 1 80 ? -12.336 18.406 -21.328 1 30.38 80 SER A N 1
ATOM 613 C CA . SER A 1 80 ? -12.297 17.797 -20 1 30.38 80 SER A CA 1
ATOM 614 C C . SER A 1 80 ? -10.867 17.719 -19.484 1 30.38 80 SER A C 1
ATOM 616 O O . SER A 1 80 ? -9.93 17.469 -20.25 1 30.38 80 SER A O 1
ATOM 618 N N . PRO A 1 81 ? -10.578 18.594 -18.594 1 32.16 81 PRO A N 1
ATOM 619 C CA . PRO A 1 81 ? -9.18 18.297 -18.266 1 32.16 81 PRO A CA 1
ATOM 620 C C . PRO A 1 81 ? -8.75 16.906 -18.734 1 32.16 81 PRO A C 1
ATOM 622 O O . PRO A 1 81 ? -9.586 16 -18.859 1 32.16 81 PRO A O 1
ATOM 625 N N . PRO A 1 82 ? -7.812 16.844 -19.656 1 30.8 82 PRO A N 1
ATOM 626 C CA . PRO A 1 82 ? -7.59 15.469 -20.094 1 30.8 82 PRO A CA 1
ATOM 627 C C . PRO A 1 82 ? -8.102 14.445 -19.094 1 30.8 82 PRO A C 1
ATOM 629 O O . PRO A 1 82 ? -7.859 14.578 -17.891 1 30.8 82 PRO A O 1
ATOM 632 N N . ALA A 1 83 ? -9.398 14.102 -19.047 1 32.66 83 ALA A N 1
ATOM 633 C CA . ALA A 1 83 ? -9.938 12.906 -18.391 1 32.66 83 ALA A CA 1
ATOM 634 C C . ALA A 1 83 ? -8.82 12.055 -17.812 1 32.66 83 ALA A C 1
ATOM 636 O O . ALA A 1 83 ? -7.664 12.148 -18.234 1 32.66 83 ALA A O 1
ATOM 637 N N . GLN A 1 84 ? -9.07 11.398 -16.766 1 38.53 84 GLN A N 1
ATOM 638 C CA . GLN A 1 84 ? -8.156 10.367 -16.281 1 38.53 84 GLN A CA 1
ATOM 639 C C . GLN A 1 84 ? -7.305 9.812 -17.422 1 38.53 84 GLN A C 1
ATOM 641 O O . GLN A 1 84 ? -7.836 9.289 -18.406 1 38.53 84 GLN A O 1
ATOM 646 N N . GLY A 1 85 ? -6.543 10.648 -18.062 1 38.78 85 GLY A N 1
ATOM 647 C CA . GLY A 1 85 ? -5.746 9.953 -19.047 1 38.78 85 GLY A CA 1
ATOM 648 C C . GLY A 1 85 ? -5.848 8.438 -18.953 1 38.78 85 GLY A C 1
ATOM 649 O O . GLY A 1 85 ? -6.234 7.91 -17.906 1 38.78 85 GLY A O 1
ATOM 650 N N . PRO A 1 86 ? -6.195 7.809 -19.953 1 43.28 86 PRO A N 1
ATOM 651 C CA . PRO A 1 86 ? -6.293 6.344 -19.969 1 43.28 86 PRO A CA 1
ATOM 652 C C . PRO A 1 86 ? -5.395 5.688 -18.922 1 43.28 86 PRO A C 1
ATOM 654 O O . PRO A 1 86 ? -4.324 6.215 -18.594 1 43.28 86 PRO A O 1
ATOM 657 N N . LEU A 1 87 ? -6.055 5.207 -17.828 1 52.09 87 LEU A N 1
ATOM 658 C CA . LEU A 1 87 ? -5.285 4.297 -16.984 1 52.09 87 LEU A CA 1
ATOM 659 C C . LEU A 1 87 ? -4.098 3.723 -17.75 1 52.09 87 LEU A C 1
ATOM 661 O O . LEU A 1 87 ? -4.277 3.07 -18.781 1 52.09 87 LEU A O 1
ATOM 665 N N . ASP A 1 88 ? -3.176 4.547 -17.922 1 60.5 88 ASP A N 1
ATOM 666 C CA . ASP A 1 88 ? -2.002 4.031 -18.625 1 60.5 88 ASP A CA 1
ATOM 667 C C . ASP A 1 88 ? -1.609 2.656 -18.094 1 60.5 88 ASP A C 1
ATOM 669 O O . ASP A 1 88 ? -0.854 2.551 -17.125 1 60.5 88 ASP A O 1
ATOM 673 N N . SER A 1 89 ? -2.383 1.671 -18.453 1 58.62 89 SER A N 1
ATOM 674 C CA . SER A 1 89 ? -2.104 0.285 -18.094 1 58.62 89 SER A CA 1
ATOM 675 C C . SER A 1 89 ? -0.68 -0.109 -18.469 1 58.62 89 SER A C 1
ATOM 677 O O . SER A 1 89 ? -0.114 -1.039 -17.891 1 58.62 89 SER A O 1
ATOM 679 N N . SER A 1 90 ? -0.111 0.748 -19.312 1 61.78 90 SER A N 1
ATOM 680 C CA . SER A 1 90 ? 1.141 0.284 -19.906 1 61.78 90 SER A CA 1
ATOM 681 C C . SER A 1 90 ? 2.301 1.202 -19.531 1 61.78 90 SER A C 1
ATOM 683 O O . SER A 1 90 ? 3.443 0.957 -19.922 1 61.78 90 SER A O 1
ATOM 685 N N . GLY A 1 91 ? 1.919 2.154 -18.734 1 68.25 91 GLY A N 1
ATOM 686 C CA . GLY A 1 91 ? 3.01 3.078 -18.484 1 68.25 91 GLY A CA 1
ATOM 687 C C . GLY A 1 91 ? 4.012 2.547 -17.469 1 68.25 91 GLY A C 1
ATOM 688 O O . GLY A 1 91 ? 3.779 1.514 -16.844 1 68.25 91 GLY A O 1
ATOM 689 N N . PRO A 1 92 ? 5.215 3.148 -17.516 1 79.19 92 PRO A N 1
ATOM 690 C CA . PRO A 1 92 ? 6.238 2.715 -16.562 1 79.19 92 PRO A CA 1
ATOM 691 C C . PRO A 1 92 ? 5.805 2.902 -15.109 1 79.19 92 PRO A C 1
ATOM 693 O O . PRO A 1 92 ? 5.012 3.797 -14.805 1 79.19 92 PRO A O 1
ATOM 696 N N . VAL A 1 93 ? 6.219 1.953 -14.391 1 87.38 93 VAL A N 1
ATOM 697 C CA . VAL A 1 93 ? 5.902 2.012 -12.961 1 87.38 93 VAL A CA 1
ATOM 698 C C . VAL A 1 93 ? 6.844 2.992 -12.266 1 87.38 93 VAL A C 1
ATOM 700 O O . VAL A 1 93 ? 8.062 2.912 -12.422 1 87.38 93 VAL A O 1
ATOM 703 N N . ASN A 1 94 ? 6.336 4.023 -11.609 1 91.81 94 ASN A N 1
ATOM 704 C CA . ASN A 1 94 ? 7.121 4.938 -10.789 1 91.81 94 ASN A CA 1
ATOM 705 C C . ASN A 1 94 ? 7.418 4.344 -9.414 1 91.81 94 ASN A C 1
ATOM 707 O O . ASN A 1 94 ? 6.555 4.34 -8.539 1 91.81 94 ASN A O 1
ATOM 711 N N . LEU A 1 95 ? 8.617 3.906 -9.227 1 94 95 LEU A N 1
ATOM 712 C CA . LEU A 1 95 ? 8.984 3.17 -8.023 1 94 95 LEU A CA 1
ATOM 713 C C . LEU A 1 95 ? 8.93 4.074 -6.797 1 94 95 LEU A C 1
ATOM 715 O O . LEU A 1 95 ? 8.602 3.623 -5.695 1 94 95 LEU A O 1
ATOM 719 N N . LEU A 1 96 ? 9.219 5.344 -7 1 94.69 96 LEU A N 1
ATOM 720 C CA . LEU A 1 96 ? 9.148 6.285 -5.887 1 94.69 96 LEU A CA 1
ATOM 721 C C . LEU A 1 96 ? 7.711 6.438 -5.395 1 94.69 96 LEU A C 1
ATOM 723 O O . LEU A 1 96 ? 7.461 6.418 -4.188 1 94.69 96 LEU A O 1
ATOM 727 N N . HIS A 1 97 ? 6.773 6.559 -6.32 1 96.06 97 HIS A N 1
ATOM 728 C CA . HIS A 1 97 ? 5.371 6.672 -5.941 1 96.06 97 HIS A CA 1
ATOM 729 C C . HIS A 1 97 ? 4.906 5.438 -5.176 1 96.06 97 HIS A C 1
ATOM 731 O O . HIS A 1 97 ? 4.133 5.547 -4.223 1 96.06 97 HIS A O 1
ATOM 737 N N . MET A 1 98 ? 5.402 4.25 -5.605 1 96.94 98 MET A N 1
ATOM 738 C CA . MET A 1 98 ? 5.035 3.018 -4.914 1 96.94 98 MET A CA 1
ATOM 739 C C . MET A 1 98 ? 5.57 3.016 -3.484 1 96.94 98 MET A C 1
ATOM 741 O O . MET A 1 98 ? 4.863 2.635 -2.551 1 96.94 98 MET A O 1
ATOM 745 N N . GLU A 1 99 ? 6.77 3.428 -3.373 1 97.5 99 GLU A N 1
ATOM 746 C CA . GLU A 1 99 ? 7.391 3.5 -2.055 1 97.5 99 GLU A CA 1
ATOM 747 C C . GLU A 1 99 ? 6.652 4.484 -1.15 1 97.5 99 GLU A C 1
ATOM 749 O O . GLU A 1 99 ? 6.379 4.184 0.013 1 97.5 99 GLU A O 1
ATOM 754 N N . LEU A 1 100 ? 6.387 5.637 -1.692 1 97.88 100 LEU A N 1
ATOM 755 C CA . LEU A 1 100 ? 5.691 6.668 -0.931 1 97.88 100 LEU A CA 1
ATOM 756 C C . LEU A 1 100 ? 4.312 6.184 -0.496 1 97.88 100 LEU A C 1
ATOM 758 O O . LEU A 1 100 ? 3.902 6.41 0.644 1 97.88 100 LEU A O 1
ATOM 762 N N . PHE A 1 101 ? 3.627 5.512 -1.406 1 98.12 101 PHE A N 1
ATOM 763 C CA . PHE A 1 101 ? 2.289 5.016 -1.101 1 98.12 101 PHE A CA 1
ATOM 764 C C . PHE A 1 101 ? 2.34 3.971 0.008 1 98.12 101 PHE A C 1
ATOM 766 O O . PHE A 1 101 ? 1.5 3.977 0.911 1 98.12 101 PHE A O 1
ATOM 773 N N . HIS A 1 102 ? 3.279 3.094 -0.097 1 98.25 102 HIS A N 1
ATOM 774 C CA . HIS A 1 102 ? 3.48 2.102 0.952 1 98.25 102 HIS A CA 1
ATOM 775 C C . HIS A 1 102 ? 3.764 2.768 2.295 1 98.25 102 HIS A C 1
ATOM 777 O O . HIS A 1 102 ? 3.186 2.387 3.314 1 98.25 102 HIS A O 1
ATOM 783 N N . HIS A 1 103 ? 4.656 3.707 2.316 1 98.19 103 HIS A N 1
ATOM 784 C CA . HIS A 1 103 ? 5.012 4.441 3.525 1 98.19 103 HIS A CA 1
ATOM 785 C C . HIS A 1 103 ? 3.801 5.164 4.105 1 98.19 103 HIS A C 1
ATOM 787 O O . HIS A 1 103 ? 3.617 5.199 5.324 1 98.19 103 HIS A O 1
ATOM 793 N N . PHE A 1 104 ? 3.002 5.715 3.178 1 98.56 104 PHE A N 1
ATOM 794 C CA . PHE A 1 104 ? 1.806 6.41 3.635 1 98.56 104 PHE A CA 1
ATOM 795 C C . PHE A 1 104 ? 0.897 5.469 4.418 1 98.56 104 PHE A C 1
ATOM 797 O O . PHE A 1 104 ? 0.447 5.801 5.516 1 98.56 104 PHE A O 1
ATOM 804 N N . GLN A 1 105 ? 0.682 4.309 3.893 1 97.69 105 GLN A N 1
ATOM 805 C CA . GLN A 1 105 ? -0.278 3.357 4.441 1 97.69 105 GLN A CA 1
ATOM 806 C C . GLN A 1 105 ? 0.222 2.77 5.758 1 97.69 105 GLN A C 1
ATOM 808 O O . GLN A 1 105 ? -0.553 2.596 6.703 1 97.69 105 GLN A O 1
ATOM 813 N N . HIS A 1 106 ? 1.529 2.582 5.898 1 96.31 106 HIS A N 1
ATOM 814 C CA . HIS A 1 106 ? 1.994 1.734 6.988 1 96.31 106 HIS A CA 1
ATOM 815 C C . HIS A 1 106 ? 2.717 2.555 8.055 1 96.31 106 HIS A C 1
ATOM 817 O O . HIS A 1 106 ? 2.809 2.135 9.211 1 96.31 106 HIS A O 1
ATOM 823 N N . VAL A 1 107 ? 3.197 3.727 7.68 1 97.5 107 VAL A N 1
ATOM 824 C CA . VAL A 1 107 ? 4.016 4.469 8.633 1 97.5 107 VAL A CA 1
ATOM 825 C C . VAL A 1 107 ? 3.389 5.84 8.898 1 97.5 107 VAL A C 1
ATOM 827 O O . VAL A 1 107 ? 3.332 6.293 10.039 1 97.5 107 VAL A O 1
ATOM 830 N N . THR A 1 108 ? 2.879 6.488 7.855 1 98.19 108 THR A N 1
ATOM 831 C CA . THR A 1 108 ? 2.391 7.859 7.988 1 98.19 108 THR A CA 1
ATOM 832 C C . THR A 1 108 ? 1.022 7.879 8.664 1 98.19 108 THR A C 1
ATOM 834 O O . THR A 1 108 ? 0.792 8.672 9.586 1 98.19 108 THR A O 1
ATOM 837 N N . ILE A 1 109 ? 0.11 7 8.25 1 97.25 109 ILE A N 1
ATOM 838 C CA . ILE A 1 109 ? -1.28 7.027 8.688 1 97.25 109 ILE A CA 1
ATOM 839 C C . ILE A 1 109 ? -1.339 6.934 10.211 1 97.25 109 ILE A C 1
ATOM 841 O O . ILE A 1 109 ? -2.006 7.738 10.867 1 97.25 109 ILE A O 1
ATOM 845 N N . PRO A 1 110 ? -0.562 6.082 10.875 1 96.06 110 PRO A N 1
ATOM 846 C CA . PRO A 1 110 ? -0.649 5.957 12.328 1 96.06 110 PRO A CA 1
ATOM 847 C C . PRO A 1 110 ? -0.23 7.234 13.055 1 96.06 110 PRO A C 1
ATOM 849 O O . PRO A 1 110 ? -0.511 7.391 14.25 1 96.06 110 PRO A O 1
ATOM 852 N N . THR A 1 111 ? 0.439 8.125 12.383 1 95.75 111 THR A N 1
ATOM 853 C CA . THR A 1 111 ? 0.941 9.344 13 1 95.75 111 THR A CA 1
ATOM 854 C C . THR A 1 111 ? -0.028 10.5 12.781 1 95.75 111 THR A C 1
ATOM 856 O O . THR A 1 111 ? 0.185 11.602 13.297 1 95.75 111 THR A O 1
ATOM 859 N N . LEU A 1 112 ? -1.063 10.297 11.961 1 95.38 112 LEU A N 1
ATOM 860 C CA . LEU A 1 112 ? -2.016 11.352 11.641 1 95.38 112 LEU A CA 1
ATOM 861 C C . LEU A 1 112 ? -3.191 11.336 12.609 1 95.38 112 LEU A C 1
ATOM 863 O O . LEU A 1 112 ? -3.494 10.305 13.211 1 95.38 112 LEU A O 1
ATOM 867 N N . CYS A 1 113 ? -3.773 12.531 12.766 1 90.56 113 CYS A N 1
ATOM 868 C CA . CYS A 1 113 ? -5.012 12.586 13.531 1 90.56 113 CYS A CA 1
ATOM 869 C C . CYS A 1 113 ? -6.109 11.773 12.852 1 90.56 113 CYS A C 1
ATOM 871 O O . CYS A 1 113 ? -6.207 11.75 11.625 1 90.56 113 CYS A O 1
ATOM 873 N N . PHE A 1 114 ? -6.926 11.062 13.602 1 86.19 114 PHE A N 1
ATOM 874 C CA . PHE A 1 114 ? -7.992 10.203 13.102 1 86.19 114 PHE A CA 1
ATOM 875 C C . PHE A 1 114 ? -7.422 9.094 12.234 1 86.19 114 PHE A C 1
ATOM 877 O O . PHE A 1 114 ? -7.887 8.883 11.109 1 86.19 114 PHE A O 1
ATOM 884 N N . ASP A 1 115 ? -6.41 8.492 12.742 1 90.19 115 ASP A N 1
ATOM 885 C CA . ASP A 1 115 ? -5.676 7.492 11.969 1 90.19 115 ASP A CA 1
ATOM 886 C C . ASP A 1 115 ? -6.598 6.363 11.508 1 90.19 115 ASP A C 1
ATOM 888 O O . ASP A 1 115 ? -6.363 5.746 10.469 1 90.19 115 ASP A O 1
ATOM 892 N N . ASP A 1 116 ? -7.684 6.113 12.156 1 88.81 116 ASP A N 1
ATOM 893 C CA . ASP A 1 116 ? -8.578 5.004 11.852 1 88.81 116 ASP A CA 1
ATOM 894 C C . ASP A 1 116 ? -9.43 5.305 10.617 1 88.81 116 ASP A C 1
ATOM 896 O O . ASP A 1 116 ? -10.039 4.398 10.039 1 88.81 116 ASP A O 1
ATOM 900 N N . ILE A 1 117 ? -9.461 6.531 10.195 1 89 117 ILE A N 1
ATOM 901 C CA . ILE A 1 117 ? -10.367 6.922 9.117 1 89 117 ILE A CA 1
ATOM 902 C C . ILE A 1 117 ? -9.633 6.867 7.781 1 89 117 ILE A C 1
ATOM 904 O O . ILE A 1 117 ? -10.25 6.668 6.73 1 89 117 ILE A O 1
ATOM 908 N N . TRP A 1 118 ? -8.406 7.043 7.766 1 93.75 118 TRP A N 1
ATOM 909 C CA . TRP A 1 118 ? -7.625 7.246 6.551 1 93.75 118 TRP A CA 1
ATOM 910 C C . TRP A 1 118 ? -7.676 6.008 5.656 1 93.75 118 TRP A C 1
ATOM 912 O O . TRP A 1 118 ? -7.719 6.125 4.43 1 93.75 118 TRP A O 1
ATOM 922 N N . PRO A 1 119 ? -7.727 4.766 6.23 1 93.38 119 PRO A N 1
ATOM 923 C CA . PRO A 1 119 ? -7.859 3.592 5.367 1 93.38 119 PRO A CA 1
ATOM 924 C C . PRO A 1 119 ? -9.109 3.643 4.492 1 93.38 119 PRO A C 1
ATOM 926 O O . PRO A 1 119 ? -9.094 3.154 3.357 1 93.38 119 PRO A O 1
ATOM 929 N N . SER A 1 120 ? -10.133 4.281 4.949 1 91.88 120 SER A N 1
ATOM 930 C CA . SER A 1 120 ? -11.375 4.398 4.188 1 91.88 120 SER A CA 1
ATOM 931 C C . SER A 1 120 ? -11.25 5.457 3.094 1 91.88 120 SER A C 1
ATOM 933 O O . SER A 1 120 ? -12.055 5.496 2.166 1 91.88 120 SER A O 1
ATOM 935 N N . ALA A 1 121 ? -10.242 6.309 3.186 1 93.44 121 ALA A N 1
ATOM 936 C CA . ALA A 1 121 ? -10.016 7.359 2.195 1 93.44 121 ALA A CA 1
ATOM 937 C C . ALA A 1 121 ? -9.211 6.836 1.01 1 93.44 121 ALA A C 1
ATOM 939 O O . ALA A 1 121 ? -9.242 7.418 -0.077 1 93.44 121 ALA A O 1
ATOM 940 N N . ILE A 1 122 ? -8.492 5.715 1.193 1 96.69 122 ILE A N 1
ATOM 941 C CA . ILE A 1 122 ? -7.551 5.203 0.207 1 96.69 122 ILE A CA 1
ATOM 942 C C . ILE A 1 122 ? -8.297 4.789 -1.058 1 96.69 122 ILE A C 1
ATOM 944 O O . ILE A 1 122 ? -7.93 5.191 -2.164 1 96.69 122 ILE A O 1
ATOM 948 N N . PRO A 1 123 ? -9.414 4.109 -0.971 1 95.12 123 PRO A N 1
ATOM 949 C CA . PRO A 1 123 ? -10.133 3.74 -2.195 1 95.12 123 PRO A CA 1
ATOM 950 C C . PRO A 1 123 ? -10.625 4.953 -2.98 1 95.12 123 PRO A C 1
ATOM 952 O O . PRO A 1 123 ? -10.703 4.906 -4.211 1 95.12 123 PRO A O 1
ATOM 955 N N . LEU A 1 124 ? -10.953 6.043 -2.287 1 93.94 124 LEU A N 1
ATOM 956 C CA . LEU A 1 124 ? -11.367 7.27 -2.957 1 93.94 124 LEU A CA 1
ATOM 957 C C . LEU A 1 124 ? -10.227 7.844 -3.797 1 93.94 124 LEU A C 1
ATOM 959 O O . LEU A 1 124 ? -10.461 8.391 -4.875 1 93.94 124 LEU A O 1
ATOM 963 N N . ALA A 1 125 ? -9.055 7.652 -3.291 1 96.75 125 ALA A N 1
ATOM 964 C CA . ALA A 1 125 ? -7.871 8.219 -3.934 1 96.75 125 ALA A CA 1
ATOM 965 C C . ALA A 1 125 ? -7.566 7.504 -5.246 1 96.75 125 ALA A C 1
ATOM 967 O O . ALA A 1 125 ? -6.867 8.047 -6.109 1 96.75 125 ALA A O 1
ATOM 968 N N . PHE A 1 126 ? -8.062 6.297 -5.434 1 95.94 126 PHE A N 1
ATOM 969 C CA . PHE A 1 126 ? -7.816 5.559 -6.664 1 95.94 126 PHE A CA 1
ATOM 970 C C . PHE A 1 126 ? -8.586 6.168 -7.828 1 95.94 126 PHE A C 1
ATOM 972 O O . PHE A 1 126 ? -8.305 5.875 -8.992 1 95.94 126 PHE A O 1
ATOM 979 N N . LYS A 1 127 ? -9.508 7.023 -7.496 1 93.25 127 LYS A N 1
ATOM 980 C CA . LYS A 1 127 ? -10.336 7.641 -8.531 1 93.25 127 LYS A CA 1
ATOM 981 C C . LYS A 1 127 ? -10.062 9.141 -8.625 1 93.25 127 LYS A C 1
ATOM 983 O O . LYS A 1 127 ? -10.469 9.789 -9.594 1 93.25 127 LYS A O 1
ATOM 988 N N . GLU A 1 128 ? -9.438 9.641 -7.578 1 93.62 128 GLU A N 1
ATOM 989 C CA . GLU A 1 128 ? -9.203 11.078 -7.492 1 93.62 128 GLU A CA 1
ATOM 990 C C . GLU A 1 128 ? -7.707 11.383 -7.418 1 93.62 128 GLU A C 1
ATOM 992 O O . GLU A 1 128 ? -7.109 11.344 -6.34 1 93.62 128 GLU A O 1
ATOM 997 N N . GLU A 1 129 ? -7.164 11.867 -8.469 1 93.56 129 GL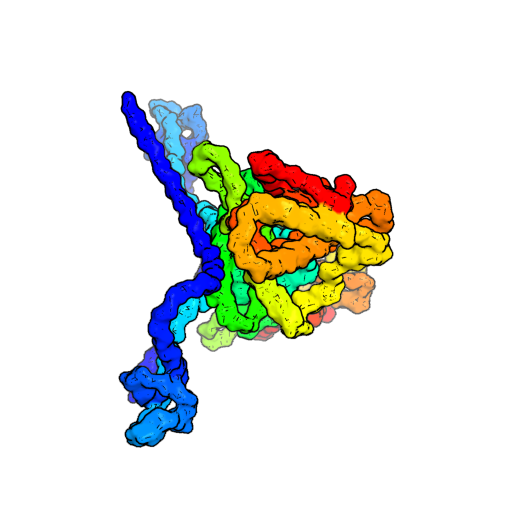U A N 1
ATOM 998 C CA . GLU A 1 129 ? -5.727 12.086 -8.57 1 93.56 129 GLU A CA 1
ATOM 999 C C . GLU A 1 129 ? -5.25 13.109 -7.543 1 93.56 129 GLU A C 1
ATOM 1001 O O . GLU A 1 129 ? -4.172 12.969 -6.969 1 93.56 129 GLU A O 1
ATOM 1006 N N . TYR A 1 130 ? -5.988 14.203 -7.32 1 92.69 130 TYR A N 1
ATOM 1007 C CA . TYR A 1 130 ? -5.57 15.242 -6.387 1 92.69 130 TYR A CA 1
ATOM 1008 C C . TYR A 1 130 ? -5.441 14.688 -4.973 1 92.69 130 TYR A C 1
ATOM 1010 O O . TYR A 1 130 ? -4.562 15.102 -4.215 1 92.69 130 TYR A O 1
ATOM 1018 N N . LEU A 1 131 ? -6.266 13.719 -4.633 1 96 131 LEU A N 1
ATOM 1019 C CA . LEU A 1 131 ? -6.191 13.102 -3.314 1 96 131 LEU A CA 1
ATOM 1020 C C . LEU A 1 131 ? -4.988 12.164 -3.221 1 96 131 LEU A C 1
ATOM 1022 O O . LEU A 1 131 ? -4.227 12.219 -2.252 1 96 131 LEU A O 1
ATOM 1026 N N . MET A 1 132 ? -4.789 11.305 -4.242 1 97.56 132 MET A N 1
ATOM 1027 C CA . MET A 1 132 ? -3.648 10.398 -4.254 1 97.56 132 MET A CA 1
ATOM 1028 C C . MET A 1 132 ? -2.336 11.172 -4.215 1 97.56 132 MET A C 1
ATOM 1030 O O . MET A 1 132 ? -1.436 10.844 -3.441 1 97.56 132 MET A O 1
ATOM 1034 N N . THR A 1 133 ? -2.297 12.18 -4.988 1 96.94 133 THR A N 1
ATOM 1035 C CA . THR A 1 133 ? -1.094 13.008 -5.059 1 96.94 133 THR A CA 1
ATOM 1036 C C . THR A 1 133 ? -0.82 13.68 -3.717 1 96.94 133 THR A C 1
ATOM 1038 O O . THR A 1 133 ? 0.332 13.781 -3.293 1 96.94 133 THR A O 1
ATOM 1041 N N . ALA A 1 134 ? -1.856 14.109 -3.053 1 97.31 134 ALA A N 1
ATOM 1042 C CA . ALA A 1 134 ? -1.703 14.703 -1.727 1 97.31 134 ALA A CA 1
ATOM 1043 C C . ALA A 1 134 ? -1.185 13.68 -0.723 1 97.31 134 ALA A C 1
ATOM 1045 O O . ALA A 1 134 ? -0.332 13.992 0.111 1 97.31 134 ALA A O 1
ATOM 1046 N N . MET A 1 135 ? -1.709 12.445 -0.79 1 98.38 135 MET A N 1
ATOM 1047 C CA . MET A 1 135 ? -1.238 11.375 0.087 1 98.38 135 MET A CA 1
ATOM 1048 C C . MET A 1 135 ? 0.253 11.125 -0.11 1 98.38 135 MET A C 1
ATOM 1050 O O . MET A 1 135 ? 1.002 11.016 0.862 1 98.38 135 MET A O 1
ATOM 1054 N N . LEU A 1 136 ? 0.607 11.117 -1.38 1 98.25 136 LEU A N 1
ATOM 1055 C CA . LEU A 1 136 ? 2.012 10.875 -1.698 1 98.25 136 LEU A CA 1
ATOM 1056 C C . LEU A 1 136 ? 2.875 12.047 -1.242 1 98.25 136 LEU A C 1
ATOM 1058 O O . LEU A 1 136 ? 3.998 11.852 -0.773 1 98.25 136 LEU A O 1
ATOM 1062 N N . ALA A 1 137 ? 2.363 13.25 -1.351 1 97.81 137 ALA A N 1
ATOM 1063 C CA . ALA A 1 137 ? 3.102 14.43 -0.927 1 97.81 137 ALA A CA 1
ATOM 1064 C C . ALA A 1 137 ? 3.367 14.406 0.575 1 97.81 137 ALA A C 1
ATOM 1066 O O . ALA A 1 137 ? 4.488 14.672 1.018 1 97.81 137 ALA A O 1
ATOM 1067 N N . VAL A 1 138 ? 2.41 14.062 1.345 1 98.5 138 VAL A N 1
ATOM 1068 C CA . VAL A 1 138 ? 2.545 14 2.797 1 98.5 138 VAL A CA 1
ATOM 1069 C C . VAL A 1 138 ? 3.531 12.906 3.182 1 98.5 138 VAL A C 1
ATOM 1071 O O . VAL A 1 138 ? 4.359 13.086 4.074 1 98.5 138 VAL A O 1
ATOM 1074 N N . SER A 1 139 ? 3.375 11.789 2.463 1 98.5 139 SER A N 1
ATOM 1075 C CA . SER A 1 139 ? 4.301 10.688 2.697 1 98.5 139 SER A CA 1
ATOM 1076 C C . SER A 1 139 ? 5.742 11.102 2.402 1 98.5 139 SER A C 1
ATOM 1078 O O . SER A 1 139 ? 6.652 10.789 3.17 1 98.5 139 SER A O 1
ATOM 1080 N N . ALA A 1 140 ? 5.898 11.766 1.302 1 97.94 140 ALA A N 1
ATOM 1081 C CA . ALA A 1 140 ? 7.223 12.242 0.919 1 97.94 140 ALA A CA 1
ATOM 1082 C C . ALA A 1 140 ? 7.777 13.219 1.957 1 97.94 140 ALA A C 1
ATOM 1084 O O . ALA A 1 140 ? 8.961 13.148 2.312 1 97.94 140 ALA A O 1
ATOM 1085 N N . ARG A 1 141 ? 6.969 14.078 2.436 1 97.56 141 ARG A N 1
ATOM 1086 C CA . ARG A 1 141 ? 7.406 15.031 3.455 1 97.56 141 ARG A CA 1
ATOM 1087 C C . ARG A 1 141 ? 7.777 14.312 4.746 1 97.56 141 ARG A C 1
ATOM 1089 O O . ARG A 1 141 ? 8.781 14.641 5.383 1 97.56 141 ARG A O 1
ATOM 1096 N N . HIS A 1 142 ? 6.957 13.375 5.152 1 98 142 HIS A N 1
ATOM 1097 C CA . HIS A 1 142 ? 7.254 12.555 6.32 1 98 142 HIS A CA 1
ATOM 1098 C C . HIS A 1 142 ? 8.617 11.891 6.191 1 98 142 HIS A C 1
ATOM 1100 O O . HIS A 1 142 ? 9.438 11.961 7.113 1 98 142 HIS A O 1
ATOM 1106 N N . LEU A 1 143 ? 8.859 11.336 5.035 1 97.75 143 LEU A N 1
ATOM 1107 C CA . LEU A 1 143 ? 10.125 10.656 4.789 1 97.75 143 LEU A CA 1
ATOM 1108 C C . LEU A 1 143 ? 11.281 11.648 4.777 1 97.75 143 LEU A C 1
ATOM 1110 O O . LEU A 1 143 ? 12.383 11.336 5.234 1 97.75 143 LEU A O 1
ATOM 1114 N N . SER A 1 144 ? 11.047 12.82 4.246 1 96.31 144 SER A N 1
ATOM 1115 C CA . SER A 1 144 ? 12.094 13.828 4.188 1 96.31 144 SER A CA 1
ATOM 1116 C C . SER A 1 144 ? 12.531 14.258 5.586 1 96.31 144 SER A C 1
ATOM 1118 O O . SER A 1 144 ? 13.672 14.664 5.789 1 96.31 144 SER A O 1
ATOM 1120 N N . ILE A 1 145 ? 11.641 14.172 6.504 1 94.62 145 ILE A N 1
ATOM 1121 C CA . ILE A 1 145 ? 11.945 14.539 7.887 1 94.62 145 ILE A CA 1
ATOM 1122 C C . ILE A 1 145 ? 12.641 13.367 8.578 1 94.62 145 ILE A C 1
ATOM 1124 O O . ILE A 1 145 ? 13.586 13.578 9.352 1 94.62 145 ILE A O 1
ATOM 1128 N N . LEU A 1 146 ? 12.211 12.133 8.281 1 95 146 LEU A N 1
ATOM 1129 C CA . LEU A 1 146 ? 12.805 10.938 8.891 1 95 146 LEU A CA 1
ATOM 1130 C C . LEU A 1 146 ? 14.195 10.68 8.32 1 95 146 LEU A C 1
ATOM 1132 O O . LEU A 1 146 ? 15.07 10.164 9.023 1 95 146 LEU A O 1
ATOM 1136 N N . ARG A 1 147 ? 14.258 10.984 7.047 1 96.12 147 ARG A N 1
ATOM 1137 C CA . ARG A 1 147 ? 15.516 10.773 6.348 1 96.12 147 ARG A CA 1
ATOM 1138 C C . ARG A 1 147 ? 15.977 12.047 5.648 1 96.12 147 ARG A C 1
ATOM 1140 O O . ARG A 1 147 ? 16.047 12.102 4.418 1 96.12 147 ARG A O 1
ATOM 1147 N N . PRO A 1 148 ? 16.516 12.953 6.391 1 91.81 148 PRO A N 1
ATOM 1148 C CA . PRO A 1 148 ? 16.844 14.273 5.852 1 91.81 148 PRO A CA 1
ATOM 1149 C C . PRO A 1 148 ? 18.016 14.234 4.871 1 91.81 148 PRO A C 1
ATOM 1151 O O . PRO A 1 148 ? 18.172 15.148 4.062 1 91.81 148 PRO A O 1
ATOM 1154 N N . GLN A 1 149 ? 18.734 13.203 4.875 1 93.12 149 GLN A N 1
ATOM 1155 C CA . GLN A 1 149 ? 19.891 13.094 3.984 1 93.12 149 GLN A CA 1
ATOM 1156 C C . GLN A 1 149 ? 19.453 12.805 2.551 1 93.12 149 GLN A C 1
ATOM 1158 O O . GLN A 1 149 ? 20.172 13.102 1.602 1 93.12 149 GLN A O 1
ATOM 1163 N N . GLU A 1 150 ? 18.328 12.266 2.416 1 92.81 150 GLU A N 1
ATOM 1164 C CA . GLU A 1 150 ? 17.797 11.969 1.088 1 92.81 150 GLU A CA 1
ATOM 1165 C C . GLU A 1 150 ? 16.969 13.133 0.551 1 92.81 150 GLU A C 1
ATOM 1167 O O . GLU A 1 150 ? 15.766 13.234 0.828 1 92.81 150 GLU A O 1
ATOM 1172 N N . THR A 1 151 ? 17.484 13.883 -0.284 1 91.56 151 THR A N 1
ATOM 1173 C CA . THR A 1 151 ? 16.859 15.109 -0.764 1 91.56 151 THR A CA 1
ATOM 1174 C C . THR A 1 151 ? 15.734 14.789 -1.751 1 91.56 151 THR A C 1
ATOM 1176 O O . THR A 1 151 ? 14.883 15.641 -2.023 1 91.56 151 THR A O 1
ATOM 1179 N N . ALA A 1 152 ? 15.766 13.594 -2.254 1 92.06 152 ALA A N 1
ATOM 1180 C CA . ALA A 1 152 ? 14.773 13.188 -3.244 1 92.06 152 ALA A CA 1
ATOM 1181 C C . ALA A 1 152 ? 13.359 13.258 -2.662 1 92.06 152 ALA A C 1
ATOM 1183 O O . ALA A 1 152 ? 12.406 13.586 -3.371 1 92.06 152 ALA A O 1
ATOM 1184 N N . TYR A 1 153 ? 13.227 12.984 -1.382 1 95.62 153 TYR A N 1
ATOM 1185 C CA . TYR A 1 153 ? 11.914 13 -0.754 1 95.62 153 TYR A CA 1
ATOM 1186 C C . TYR A 1 153 ? 11.383 14.422 -0.628 1 95.62 153 TYR A C 1
ATOM 1188 O O . TYR A 1 153 ? 10.203 14.672 -0.88 1 95.62 153 TYR A O 1
ATOM 1196 N N . ALA A 1 154 ? 12.273 15.32 -0.277 1 93.25 154 ALA A N 1
ATOM 1197 C CA . ALA A 1 154 ? 11.867 16.719 -0.162 1 93.25 154 ALA A CA 1
ATOM 1198 C C . ALA A 1 154 ? 11.438 17.281 -1.515 1 93.25 154 ALA A C 1
ATOM 1200 O O . ALA A 1 154 ? 10.438 18 -1.607 1 93.25 154 ALA A O 1
ATOM 1201 N N . GLU A 1 155 ? 12.141 16.938 -2.49 1 93.56 155 GLU A N 1
ATOM 1202 C CA . GLU A 1 155 ? 11.805 17.359 -3.844 1 93.56 155 GLU A CA 1
ATOM 1203 C C . GLU A 1 155 ? 10.469 16.781 -4.297 1 93.56 155 GLU A C 1
ATOM 1205 O O . GLU A 1 155 ? 9.648 17.484 -4.887 1 93.56 155 GLU A O 1
ATOM 1210 N N . ALA A 1 156 ? 10.305 15.531 -3.99 1 95 156 ALA A N 1
ATOM 1211 C CA . ALA A 1 156 ? 9.047 14.875 -4.352 1 95 156 ALA A CA 1
ATOM 1212 C C . ALA A 1 156 ? 7.871 15.516 -3.623 1 95 156 ALA A C 1
ATOM 1214 O O . ALA A 1 156 ? 6.805 15.719 -4.211 1 95 156 ALA A O 1
ATOM 1215 N N . ALA A 1 157 ? 8.062 15.82 -2.357 1 95.5 157 ALA A N 1
ATOM 1216 C CA . ALA A 1 157 ? 7.004 16.438 -1.567 1 95.5 157 ALA A CA 1
ATOM 1217 C C . ALA A 1 157 ? 6.535 17.734 -2.201 1 95.5 157 ALA A C 1
ATOM 1219 O O . ALA A 1 157 ? 5.332 17.969 -2.348 1 95.5 157 ALA A O 1
ATOM 1220 N N . MET A 1 158 ? 7.457 18.5 -2.66 1 91.75 158 MET A N 1
ATOM 1221 C CA . MET A 1 158 ? 7.148 19.812 -3.248 1 91.75 158 MET A CA 1
ATOM 1222 C C . MET A 1 158 ? 6.461 19.641 -4.598 1 91.75 158 MET A C 1
ATOM 1224 O O . MET A 1 158 ? 5.469 20.312 -4.879 1 91.75 158 MET A O 1
ATOM 1228 N N . ALA A 1 159 ? 7.008 18.781 -5.391 1 93.25 159 ALA A N 1
ATOM 1229 C CA . ALA A 1 159 ? 6.441 18.562 -6.719 1 93.25 159 ALA A CA 1
ATOM 1230 C C . ALA A 1 159 ? 5.023 18 -6.625 1 93.25 159 ALA A C 1
ATOM 1232 O O . ALA A 1 159 ? 4.121 18.469 -7.332 1 93.25 159 ALA A O 1
ATOM 1233 N N . LEU A 1 160 ? 4.836 17.047 -5.809 1 95.56 160 LEU A N 1
ATOM 1234 C CA . LEU A 1 160 ? 3.539 16.391 -5.652 1 95.56 160 LEU A CA 1
ATOM 1235 C C . LEU A 1 160 ? 2.521 17.344 -5.031 1 95.56 160 LEU A C 1
ATOM 1237 O O . LEU A 1 160 ? 1.347 17.328 -5.402 1 95.56 160 LEU A O 1
ATOM 1241 N N . LEU A 1 161 ? 2.982 18.141 -4.078 1 93.19 161 LEU A N 1
ATOM 1242 C CA . LEU A 1 161 ? 2.094 19.141 -3.5 1 93.19 161 LEU A CA 1
ATOM 1243 C C . LEU A 1 161 ? 1.618 20.125 -4.566 1 93.19 161 LEU A C 1
ATOM 1245 O O . LEU A 1 161 ? 0.426 20.422 -4.648 1 93.19 161 LEU A O 1
ATOM 1249 N N . SER A 1 162 ? 2.564 20.609 -5.305 1 90.56 162 SER A N 1
ATOM 1250 C CA . SER A 1 162 ? 2.223 21.547 -6.371 1 90.56 162 SER A CA 1
ATOM 1251 C C . SER A 1 162 ? 1.208 20.938 -7.336 1 90.56 162 SER A C 1
ATOM 1253 O O . SER A 1 162 ? 0.238 21.609 -7.719 1 90.56 162 SER A O 1
ATOM 1255 N N . ARG A 1 163 ? 1.424 19.781 -7.652 1 90.75 163 ARG A N 1
ATOM 1256 C CA . ARG A 1 163 ? 0.513 19.078 -8.555 1 90.75 163 ARG A CA 1
ATOM 1257 C C . ARG A 1 163 ? -0.857 18.891 -7.914 1 90.75 163 ARG A C 1
ATOM 1259 O O . ARG A 1 163 ? -1.886 19.141 -8.555 1 90.75 163 ARG A O 1
ATOM 1266 N N . SER A 1 164 ? -0.877 18.375 -6.73 1 92.56 164 SER A N 1
ATOM 1267 C CA . SER A 1 164 ? -2.137 18.188 -6.016 1 92.56 164 SER A CA 1
ATOM 1268 C C . SER A 1 164 ? -2.939 19.469 -5.957 1 92.56 164 SER A C 1
ATOM 1270 O O . SER A 1 164 ? -4.133 19.484 -6.266 1 92.56 164 SER A O 1
ATOM 1272 N N . CYS A 1 165 ? -2.242 20.562 -5.629 1 89.19 165 CYS A N 1
ATOM 1273 C CA . CYS A 1 165 ? -2.904 21.859 -5.508 1 89.19 165 CYS A CA 1
ATOM 1274 C C . CYS A 1 165 ? -3.457 22.312 -6.852 1 89.19 165 CYS A C 1
ATOM 1276 O O . CYS A 1 165 ? -4.555 22.875 -6.918 1 89.19 165 CYS A O 1
ATOM 1278 N N . SER A 1 166 ? -2.709 22.078 -7.871 1 88.88 166 SER A N 1
ATOM 1279 C CA . SER A 1 166 ? -3.139 22.484 -9.211 1 88.88 166 SER A CA 1
ATOM 1280 C C . SER A 1 166 ? -4.422 21.75 -9.609 1 88.88 166 SER A C 1
ATOM 1282 O O . SER A 1 166 ? -5.375 22.391 -10.078 1 88.88 166 SER A O 1
ATOM 1284 N N . ILE A 1 167 ? -4.449 20.469 -9.375 1 88.25 167 ILE A N 1
ATOM 1285 C CA . ILE A 1 167 ? -5.625 19.688 -9.734 1 88.25 167 ILE A CA 1
ATOM 1286 C C . ILE A 1 167 ? -6.77 19.984 -8.773 1 88.25 167 ILE A C 1
ATOM 1288 O O . ILE A 1 167 ? -7.918 20.141 -9.188 1 88.25 167 ILE A O 1
ATOM 1292 N N . PHE A 1 168 ? -6.477 20.062 -7.559 1 87 168 PHE A N 1
ATOM 1293 C CA . PHE A 1 168 ? -7.449 20.328 -6.508 1 87 168 PHE A CA 1
ATOM 1294 C C . PHE A 1 168 ? -8.188 21.641 -6.773 1 87 168 PHE A C 1
ATOM 1296 O O . PHE A 1 168 ? -9.406 21.703 -6.633 1 87 168 PHE A O 1
ATOM 1303 N N . SER A 1 169 ? -7.492 22.625 -7.168 1 84.06 169 SER A N 1
ATOM 1304 C CA . SER A 1 169 ? -8.07 23.938 -7.422 1 84.06 169 SER A CA 1
ATOM 1305 C C . SER A 1 169 ? -9.055 23.891 -8.586 1 84.06 169 SER A C 1
ATOM 1307 O O . SER A 1 169 ? -10.023 24.656 -8.609 1 84.06 169 SER A O 1
ATOM 1309 N N . THR A 1 170 ? -8.867 23 -9.469 1 84 170 THR A N 1
ATOM 1310 C CA . THR A 1 170 ? -9.742 22.891 -10.633 1 84 170 THR A CA 1
ATOM 1311 C C . THR A 1 170 ? -11.039 22.156 -10.281 1 84 170 THR A C 1
ATOM 1313 O O . THR A 1 170 ? -12.062 22.344 -10.938 1 84 170 THR A O 1
ATOM 1316 N N . VAL A 1 171 ? -11.008 21.375 -9.281 1 82.5 171 VAL A N 1
ATOM 1317 C CA . VAL A 1 171 ? -12.148 20.516 -8.977 1 82.5 171 VAL A CA 1
ATOM 1318 C C . VAL A 1 171 ? -12.977 21.141 -7.852 1 82.5 171 VAL A C 1
ATOM 1320 O O . VAL A 1 171 ? -14.133 20.781 -7.648 1 82.5 171 VAL A O 1
ATOM 1323 N N . LEU A 1 172 ? -12.477 22.047 -7.148 1 75.94 172 LEU A N 1
ATOM 1324 C CA . LEU A 1 172 ? -13.133 22.641 -5.992 1 75.94 172 LEU A CA 1
ATOM 1325 C C . LEU A 1 172 ? -14.492 23.219 -6.367 1 75.94 172 LEU A C 1
ATOM 1327 O O . LEU A 1 172 ? -15.43 23.172 -5.566 1 75.94 172 LEU A O 1
ATOM 1331 N N . ASP A 1 173 ? -14.57 23.609 -7.59 1 69.12 173 ASP A N 1
ATOM 1332 C CA . ASP A 1 173 ? -15.812 24.266 -8.008 1 69.12 173 ASP A CA 1
ATOM 1333 C C . ASP A 1 173 ? -16.875 23.234 -8.375 1 69.12 173 ASP A C 1
ATOM 1335 O O . ASP A 1 173 ? -18.062 23.562 -8.469 1 69.12 173 ASP A O 1
ATOM 1339 N N . ARG A 1 174 ? -16.484 21.984 -8.5 1 61.38 174 ARG A N 1
ATOM 1340 C CA . ARG A 1 174 ? -17.453 21.016 -8.984 1 61.38 174 ARG A CA 1
ATOM 1341 C C . ARG A 1 174 ? -18.234 20.375 -7.832 1 61.38 174 ARG A C 1
ATOM 1343 O O . ARG A 1 174 ? -19.312 19.844 -8.031 1 61.38 174 ARG A O 1
ATOM 1350 N N . GLY A 1 175 ? -18.156 20.672 -6.68 1 59.34 175 GLY A N 1
ATOM 1351 C CA . GLY A 1 175 ? -18.797 20.438 -5.398 1 59.34 175 GLY A CA 1
ATOM 1352 C C . GLY A 1 175 ? -19.359 19.047 -5.254 1 59.34 175 GLY A C 1
ATOM 1353 O O . GLY A 1 175 ? -20.078 18.75 -4.297 1 59.34 175 GLY A O 1
ATOM 1354 N N . ASP A 1 176 ? -19.188 17.984 -6.105 1 62.44 176 ASP A N 1
ATOM 1355 C CA . ASP A 1 176 ? -20 16.781 -5.98 1 62.44 176 ASP A CA 1
ATOM 1356 C C . ASP A 1 176 ? -19.281 15.727 -5.137 1 62.44 176 ASP A C 1
ATOM 1358 O O . ASP A 1 176 ? -19.922 14.797 -4.629 1 62.44 176 ASP A O 1
ATOM 1362 N N . LYS A 1 177 ? -18.031 15.906 -4.875 1 77.81 177 LYS A N 1
ATOM 1363 C CA . LYS A 1 177 ? -17.328 14.852 -4.145 1 77.81 177 LYS A CA 1
ATOM 1364 C C . LYS A 1 177 ? -16.719 15.391 -2.855 1 77.81 177 LYS A C 1
ATOM 1366 O O . LYS A 1 177 ? -15.523 15.695 -2.814 1 77.81 177 LYS A O 1
ATOM 1371 N N . TYR A 1 178 ? -17.422 15.281 -1.74 1 78.94 178 TYR A N 1
ATOM 1372 C CA . TYR A 1 178 ? -17.078 15.977 -0.503 1 78.94 178 TYR A CA 1
ATOM 1373 C C . TYR A 1 178 ? -15.945 15.258 0.222 1 78.94 178 TYR A C 1
ATOM 1375 O O . TYR A 1 178 ? -14.961 15.891 0.628 1 78.94 178 TYR A O 1
ATOM 1383 N N . ASP A 1 179 ? -15.984 13.953 0.278 1 85.56 179 ASP A N 1
ATOM 1384 C CA . ASP A 1 179 ? -15.008 13.227 1.083 1 85.56 179 ASP A CA 1
ATOM 1385 C C . ASP A 1 179 ? -13.602 13.359 0.5 1 85.56 179 ASP A C 1
ATOM 1387 O O . ASP A 1 179 ? -12.664 13.727 1.209 1 85.56 179 ASP A O 1
ATOM 1391 N N . PRO A 1 180 ? -13.5 13.203 -0.826 1 89.25 180 PRO A N 1
ATOM 1392 C CA . PRO A 1 180 ? -12.156 13.336 -1.381 1 89.25 180 PRO A CA 1
ATOM 1393 C C . PRO A 1 180 ? -11.586 14.742 -1.225 1 89.25 180 PRO A C 1
ATOM 1395 O O . PRO A 1 180 ? -10.391 14.906 -0.969 1 89.25 180 PRO A O 1
ATOM 1398 N N . LEU A 1 181 ? -12.422 15.664 -1.332 1 87.25 181 LEU A N 1
ATOM 1399 C CA . LEU A 1 181 ? -11.984 17.047 -1.2 1 87.25 181 LEU A CA 1
ATOM 1400 C C . LEU A 1 181 ? -11.578 17.359 0.237 1 87.25 181 LEU A C 1
ATOM 1402 O O . LEU A 1 181 ? -10.555 18.016 0.472 1 87.25 181 LEU A O 1
ATOM 1406 N N . PHE A 1 182 ? -12.328 16.875 1.12 1 86.69 182 PHE A N 1
ATOM 1407 C CA . PHE A 1 182 ? -12.031 17.078 2.533 1 86.69 182 PHE A CA 1
ATOM 1408 C C . PHE A 1 182 ? -10.695 16.438 2.906 1 86.69 182 PHE A C 1
ATOM 1410 O O . PHE A 1 182 ? -9.875 17.062 3.578 1 86.69 182 PHE A O 1
ATOM 1417 N N . PHE A 1 183 ? -10.477 15.211 2.512 1 91.62 183 PHE A N 1
ATOM 1418 C CA . PHE A 1 183 ? -9.242 14.508 2.838 1 91.62 183 PHE A CA 1
ATOM 1419 C C . PHE A 1 183 ? -8.047 15.195 2.201 1 91.62 183 PHE A C 1
ATOM 1421 O O . PHE A 1 183 ? -6.969 15.266 2.801 1 91.62 183 PHE A O 1
ATOM 1428 N N . THR A 1 184 ? -8.258 15.664 1.001 1 92.81 184 THR A N 1
ATOM 1429 C CA . THR A 1 184 ? -7.184 16.375 0.333 1 92.81 184 THR A CA 1
ATOM 1430 C C . THR A 1 184 ? -6.832 17.656 1.093 1 92.81 184 THR A C 1
ATOM 1432 O O . THR A 1 184 ? -5.656 17.938 1.328 1 92.81 184 THR A O 1
ATOM 1435 N N . ALA A 1 185 ? -7.852 18.344 1.459 1 90.56 185 ALA A N 1
ATOM 1436 C CA . ALA A 1 185 ? -7.641 19.578 2.209 1 90.56 185 ALA A CA 1
ATOM 1437 C C . ALA A 1 185 ? -6.902 19.312 3.516 1 90.56 185 ALA A C 1
ATOM 1439 O O . ALA A 1 185 ? -6.027 20.094 3.916 1 90.56 185 ALA A O 1
ATOM 1440 N N . GLN A 1 186 ? -7.266 18.281 4.172 1 92.19 186 GLN A N 1
ATOM 1441 C CA . GLN A 1 186 ? -6.609 17.906 5.418 1 92.19 186 GLN A CA 1
ATOM 1442 C C . GLN A 1 186 ? -5.133 17.578 5.191 1 92.19 186 GLN A C 1
ATOM 1444 O O . GLN A 1 186 ? -4.277 17.969 5.988 1 92.19 186 GLN A O 1
ATOM 1449 N N . LEU A 1 187 ? -4.879 16.875 4.133 1 96.12 187 LEU A N 1
ATOM 1450 C CA . LEU A 1 187 ? -3.498 16.516 3.826 1 96.12 187 LEU A CA 1
ATOM 1451 C C . LEU A 1 187 ? -2.68 17.75 3.475 1 96.12 187 LEU A C 1
ATOM 1453 O O . LEU A 1 187 ? -1.532 17.891 3.908 1 96.12 187 LEU A O 1
ATOM 1457 N N . ILE A 1 188 ? -3.25 18.594 2.723 1 94.19 188 ILE A N 1
ATOM 1458 C CA . ILE A 1 188 ? -2.576 19.844 2.391 1 94.19 188 ILE A CA 1
ATOM 1459 C C . ILE A 1 188 ? -2.328 20.641 3.662 1 94.19 188 ILE A C 1
ATOM 1461 O O . ILE A 1 188 ? -1.274 21.266 3.816 1 94.19 188 ILE A O 1
ATOM 1465 N N . HIS A 1 189 ? -3.26 20.578 4.562 1 94.62 189 HIS A N 1
ATOM 1466 C CA . HIS A 1 189 ? -3.113 21.281 5.84 1 94.62 189 HIS A CA 1
ATOM 1467 C C . HIS A 1 189 ? -1.895 20.766 6.605 1 94.62 189 HIS A C 1
ATOM 1469 O O . HIS A 1 189 ? -1.14 21.562 7.176 1 94.62 189 HIS A O 1
ATOM 1475 N N . TYR A 1 190 ? -1.647 19.453 6.656 1 96.75 190 TYR A N 1
ATOM 1476 C CA . TYR A 1 190 ? -0.447 18.891 7.27 1 96.75 190 TYR A CA 1
ATOM 1477 C C . TYR A 1 190 ? 0.81 19.453 6.617 1 96.75 190 TYR A C 1
ATOM 1479 O O . TYR A 1 190 ? 1.785 19.781 7.301 1 96.75 190 TYR A O 1
ATOM 1487 N N . LEU A 1 191 ? 0.716 19.562 5.316 1 96.31 191 LEU A N 1
ATOM 1488 C CA . LEU A 1 191 ? 1.888 20.031 4.582 1 96.31 191 LEU A CA 1
ATOM 1489 C C . LEU A 1 191 ? 2.162 21.5 4.879 1 96.31 191 LEU A C 1
ATOM 1491 O O . LEU A 1 191 ? 3.318 21.922 4.926 1 96.31 191 LEU A O 1
ATOM 1495 N N . THR A 1 192 ? 1.126 22.281 5.055 1 95 192 THR A N 1
ATOM 1496 C CA . THR A 1 192 ? 1.32 23.688 5.398 1 95 192 THR A CA 1
ATOM 1497 C C . THR A 1 192 ? 1.918 23.812 6.793 1 95 192 THR A C 1
ATOM 1499 O O . THR A 1 192 ? 2.695 24.734 7.055 1 95 192 THR A O 1
ATOM 1502 N N . TRP A 1 193 ? 1.567 22.953 7.727 1 96.38 193 TRP A N 1
ATOM 1503 C CA . TRP A 1 193 ? 2.168 22.922 9.055 1 96.38 193 TRP A CA 1
ATOM 1504 C C . TRP A 1 193 ? 3.678 22.719 8.969 1 96.38 193 TRP A C 1
ATOM 1506 O O . TRP A 1 193 ? 4.438 23.328 9.727 1 96.38 193 TRP A O 1
ATOM 1516 N N . CYS A 1 194 ? 4.102 21.953 8.023 1 94.12 194 CYS A N 1
ATOM 1517 C CA . CYS A 1 194 ? 5.512 21.594 7.871 1 94.12 194 CYS A CA 1
ATOM 1518 C C . CYS A 1 194 ? 6.27 22.703 7.133 1 94.12 194 CYS A C 1
ATOM 1520 O O . CYS A 1 194 ? 7.492 22.781 7.227 1 94.12 194 CYS A O 1
ATOM 1522 N N . ASN A 1 195 ? 5.559 23.516 6.465 1 92.06 195 ASN A N 1
ATOM 1523 C CA . ASN A 1 195 ? 6.203 24.453 5.551 1 92.06 195 ASN A CA 1
ATOM 1524 C C . ASN A 1 195 ? 6.648 25.734 6.266 1 92.06 195 ASN A C 1
ATOM 1526 O O . ASN A 1 195 ? 5.812 26.5 6.734 1 92.06 195 ASN A O 1
ATOM 1530 N N . LEU A 1 196 ? 7.977 26.047 6.301 1 92.5 196 LEU A N 1
ATOM 1531 C CA . LEU A 1 196 ? 8.531 27.25 6.91 1 92.5 196 LEU A CA 1
ATOM 1532 C C . LEU A 1 196 ? 9.367 28.047 5.902 1 92.5 196 LEU A C 1
ATOM 1534 O O . LEU A 1 196 ? 10.164 28.891 6.285 1 92.5 196 LEU A O 1
ATOM 1538 N N . GLU A 1 197 ? 9.156 27.75 4.68 1 86.25 197 GLU A N 1
ATOM 1539 C CA . GLU A 1 197 ? 9.969 28.344 3.621 1 86.25 197 GLU A CA 1
ATOM 1540 C C . GLU A 1 197 ? 9.766 29.844 3.553 1 86.25 197 GLU A C 1
ATOM 1542 O O . GLU A 1 197 ? 10.656 30.578 3.119 1 86.25 197 GLU A O 1
ATOM 1547 N N . PHE A 1 198 ? 8.688 30.359 4.031 1 87.88 198 PHE A N 1
ATOM 1548 C CA . PHE A 1 198 ? 8.367 31.781 3.975 1 87.88 198 PHE A CA 1
ATOM 1549 C C . PHE A 1 198 ? 9.281 32.594 4.891 1 87.88 198 PHE A C 1
ATOM 1551 O O . PHE A 1 198 ? 9.391 33.812 4.754 1 87.88 198 PHE A O 1
ATOM 1558 N N . LEU A 1 199 ? 9.977 31.906 5.797 1 88.81 199 LEU A N 1
ATOM 1559 C CA . LEU A 1 199 ? 10.867 32.562 6.738 1 88.81 199 LEU A CA 1
ATOM 1560 C C . LEU A 1 199 ? 12.203 32.906 6.082 1 88.81 199 LEU A C 1
ATOM 1562 O O . LEU A 1 199 ? 12.93 33.781 6.555 1 88.81 199 LEU A O 1
ATOM 1566 N N . HIS A 1 200 ? 12.797 32.125 5.098 1 74.12 200 HIS A N 1
ATOM 1567 C CA . HIS A 1 200 ? 14.117 32.312 4.5 1 74.12 200 HIS A CA 1
ATOM 1568 C C . HIS A 1 200 ? 14.133 33.438 3.504 1 74.12 200 HIS A C 1
ATOM 1570 O O . HIS A 1 200 ? 15.172 33.75 2.895 1 74.12 200 HIS A O 1
ATOM 1576 N N . ASP A 1 201 ? 13.25 34.312 3.303 1 58.31 201 ASP A N 1
ATOM 1577 C CA . ASP A 1 201 ? 13.375 35.406 2.326 1 58.31 201 ASP A CA 1
ATOM 1578 C C . ASP A 1 201 ? 14.477 36.375 2.732 1 58.31 201 ASP A C 1
ATOM 1580 O O . ASP A 1 201 ? 14.414 36.969 3.809 1 58.31 201 ASP A O 1
ATOM 1584 N N . GLU A 1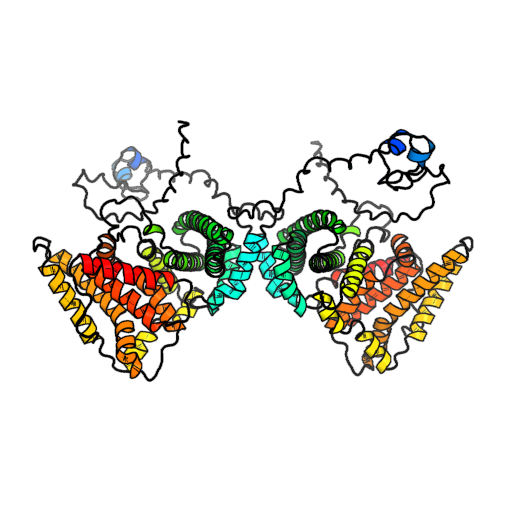 202 ? 15.781 36.188 2.295 1 51.34 202 GLU A N 1
ATOM 1585 C CA . GLU A 1 202 ? 17.141 36.719 2.311 1 51.34 202 GLU A CA 1
ATOM 1586 C C . GLU A 1 202 ? 17.141 38.25 2.4 1 51.34 202 GLU A C 1
ATOM 1588 O O . GLU A 1 202 ? 18.094 38.844 2.904 1 51.34 202 GLU A O 1
ATOM 1593 N N . HIS A 1 203 ? 16.453 38.938 1.51 1 46.16 203 HIS A N 1
ATOM 1594 C CA . HIS A 1 203 ? 17.031 40.188 1.032 1 46.16 203 HIS A CA 1
ATOM 1595 C C . HIS A 1 203 ? 16.797 41.312 2.029 1 46.16 203 HIS A C 1
ATOM 1597 O O . HIS A 1 203 ? 16.812 42.469 1.655 1 46.16 203 HIS A O 1
ATOM 1603 N N . VAL A 1 204 ? 16.156 40.969 3.221 1 51.94 204 VAL A N 1
ATOM 1604 C CA . VAL A 1 204 ? 15.977 42.312 3.787 1 51.94 204 VAL A CA 1
ATOM 1605 C C . VAL A 1 204 ? 17.203 42.688 4.602 1 51.94 204 VAL A C 1
ATOM 1607 O O . VAL A 1 204 ? 17.641 41.969 5.484 1 51.94 204 VAL A O 1
ATOM 1610 N N . PRO A 1 205 ? 18.047 43.562 4.148 1 47.38 205 PRO A N 1
ATOM 1611 C CA . PRO A 1 205 ? 19.266 44.062 4.789 1 47.38 205 PRO A CA 1
ATOM 1612 C C . PRO A 1 205 ? 19.125 44.188 6.305 1 47.38 205 PRO A C 1
ATOM 1614 O O . PRO A 1 205 ? 20.078 43.906 7.039 1 47.38 205 PRO A O 1
ATOM 1617 N N . ASP A 1 206 ? 18.266 45.125 6.789 1 46.62 206 ASP A N 1
ATOM 1618 C CA . ASP A 1 206 ? 18.203 45.688 8.148 1 46.62 206 ASP A CA 1
ATOM 1619 C C . ASP A 1 206 ? 17.484 44.719 9.086 1 46.62 206 ASP A C 1
ATOM 1621 O O . ASP A 1 206 ? 16.312 44.906 9.406 1 46.62 206 ASP A O 1
ATOM 1625 N N . GLY A 1 207 ? 17.922 43.406 9.344 1 54.06 207 GLY A N 1
ATOM 1626 C CA . GLY A 1 207 ? 17.531 42.406 10.336 1 54.06 207 GLY A CA 1
ATOM 1627 C C . GLY A 1 207 ? 16.203 41.75 10.031 1 54.06 207 GLY A C 1
ATOM 1628 O O . GLY A 1 207 ? 15.242 42.438 9.664 1 54.06 207 GLY A O 1
ATOM 1629 N N . PRO A 1 208 ? 16.047 40.531 9.672 1 58.62 208 PRO A N 1
ATOM 1630 C CA . PRO A 1 208 ? 14.883 39.875 9.047 1 58.62 208 PRO A CA 1
ATOM 1631 C C . PRO A 1 208 ? 13.617 40.031 9.891 1 58.62 208 PRO A C 1
ATOM 1633 O O . PRO A 1 208 ? 13.594 39.594 11.047 1 58.62 208 PRO A O 1
ATOM 1636 N N . VAL A 1 209 ? 12.797 41.125 9.719 1 74.31 209 VAL A N 1
ATOM 1637 C CA . VAL A 1 209 ? 11.477 41.312 10.312 1 74.31 209 VAL A CA 1
ATOM 1638 C C . VAL A 1 209 ? 10.586 40.125 9.984 1 74.31 209 VAL A C 1
ATOM 1640 O O . VAL A 1 209 ? 10.57 39.656 8.852 1 74.31 209 VAL A O 1
ATOM 1643 N N . LEU A 1 210 ? 10.117 39.469 11.156 1 89.5 210 LEU A N 1
ATOM 1644 C CA . LEU A 1 210 ? 9.156 38.406 11.008 1 89.5 210 LEU A CA 1
ATOM 1645 C C . LEU A 1 210 ? 7.941 38.844 10.203 1 89.5 210 LEU A C 1
ATOM 1647 O O . LEU A 1 210 ? 7.348 39.875 10.516 1 89.5 210 LEU A O 1
ATOM 1651 N N . ASP A 1 211 ? 7.754 38.25 9.047 1 91.44 211 ASP A N 1
ATOM 1652 C CA . ASP A 1 211 ? 6.613 38.562 8.195 1 91.44 211 ASP A CA 1
ATOM 1653 C C . ASP A 1 211 ? 5.703 37.375 8.016 1 91.44 211 ASP A C 1
ATOM 1655 O O . ASP A 1 211 ? 6.039 36.438 7.281 1 91.44 211 ASP A O 1
ATOM 1659 N N . LEU A 1 212 ? 4.539 37.375 8.648 1 94.62 212 LEU A N 1
ATOM 1660 C CA . LEU A 1 212 ? 3.623 36.25 8.625 1 94.62 212 LEU A CA 1
ATOM 1661 C C . LEU A 1 212 ? 2.637 36.375 7.465 1 94.62 212 LEU A C 1
ATOM 1663 O O . LEU A 1 212 ? 1.783 35.5 7.281 1 94.62 212 LEU A O 1
ATOM 1667 N N . SER A 1 213 ? 2.709 37.438 6.605 1 92.44 213 SER A N 1
ATOM 1668 C CA . SER A 1 213 ? 1.752 37.688 5.531 1 92.44 213 SER A CA 1
ATOM 1669 C C . SER A 1 213 ? 1.806 36.594 4.48 1 92.44 213 SER A C 1
ATOM 1671 O O . SER A 1 213 ? 0.86 36.406 3.709 1 92.44 213 SER A O 1
ATOM 1673 N N . ARG A 1 214 ? 2.857 35.75 4.535 1 91.5 214 ARG A N 1
ATOM 1674 C CA . ARG A 1 214 ? 3.012 34.719 3.523 1 91.5 214 ARG A CA 1
ATOM 1675 C C . ARG A 1 214 ? 2.924 33.312 4.148 1 91.5 214 ARG A C 1
ATOM 1677 O O . ARG A 1 214 ? 3.182 32.312 3.482 1 91.5 214 ARG A O 1
ATOM 1684 N N . ASP A 1 215 ? 2.627 33.281 5.367 1 94.62 215 ASP A N 1
ATOM 1685 C CA . ASP A 1 215 ? 2.506 31.969 6.031 1 94.62 215 ASP A CA 1
ATOM 1686 C C . ASP A 1 215 ? 1.275 31.219 5.535 1 94.62 215 ASP A C 1
ATOM 1688 O O . ASP A 1 215 ? 0.149 31.531 5.93 1 94.62 215 ASP A O 1
ATOM 1692 N N . GLN A 1 216 ? 1.475 30.188 4.809 1 91.75 216 GLN A N 1
ATOM 1693 C CA . GLN A 1 216 ? 0.412 29.438 4.148 1 91.75 216 GLN A CA 1
ATOM 1694 C C . GLN A 1 216 ? -0.447 28.688 5.164 1 91.75 216 GLN A C 1
ATOM 1696 O O . GLN A 1 216 ? -1.591 28.328 4.875 1 91.75 216 GLN A O 1
ATOM 1701 N N . LEU A 1 217 ? 0.052 28.406 6.316 1 95.56 217 LEU A N 1
ATOM 1702 C CA . LEU A 1 217 ? -0.723 27.703 7.328 1 95.56 217 LEU A CA 1
ATOM 1703 C C . LEU A 1 217 ? -2.012 28.453 7.648 1 95.56 217 LEU A C 1
ATOM 1705 O O . LEU A 1 217 ? -3.08 27.844 7.746 1 95.56 217 LEU A O 1
ATOM 1709 N N . PHE A 1 218 ? -1.909 29.75 7.73 1 94.56 218 PHE A N 1
ATOM 1710 C CA . PHE A 1 218 ? -3.076 30.562 8.078 1 94.56 218 PHE A CA 1
ATOM 1711 C C . PHE A 1 218 ? -3.832 30.984 6.82 1 94.56 218 PHE A C 1
ATOM 1713 O O . PHE A 1 218 ? -5.062 31.016 6.816 1 94.56 218 PHE A O 1
ATOM 1720 N N . LEU A 1 219 ? -3.139 31.172 5.758 1 90.25 219 LEU A N 1
ATOM 1721 C CA . LEU A 1 219 ? -3.752 31.672 4.527 1 90.25 219 LEU A CA 1
ATOM 1722 C C . LEU A 1 219 ? -4.664 30.609 3.92 1 90.25 219 LEU A C 1
ATOM 1724 O O . LEU A 1 219 ? -5.715 30.938 3.359 1 90.25 219 LEU A O 1
ATOM 1728 N N . LEU A 1 220 ? -4.297 29.344 4.066 1 86.81 220 LEU A N 1
ATOM 1729 C CA . LEU A 1 220 ? -5.043 28.281 3.4 1 86.81 220 LEU A CA 1
ATOM 1730 C C . LEU A 1 220 ? -6.016 27.609 4.363 1 86.81 220 LEU A C 1
ATOM 1732 O O . LEU A 1 220 ? -6.824 26.781 3.955 1 86.81 220 LEU A O 1
ATOM 1736 N N . SER A 1 221 ? -6.02 27.953 5.578 1 86.62 221 SER A N 1
ATOM 1737 C CA . SER A 1 221 ? -6.828 27.297 6.602 1 86.62 221 SER A CA 1
ATOM 1738 C C . SER A 1 221 ? -8.32 27.516 6.355 1 86.62 221 SER A C 1
ATOM 1740 O O . SER A 1 221 ? -9.141 26.672 6.711 1 86.62 221 SER A O 1
ATOM 1742 N N . SER A 1 222 ? -8.68 28.656 5.723 1 78.94 222 SER A N 1
ATOM 1743 C CA . SER A 1 222 ? -10.086 28.922 5.43 1 78.94 222 SER A CA 1
ATOM 1744 C C . SER A 1 222 ? -10.672 27.875 4.508 1 78.94 222 SER A C 1
ATOM 1746 O O . SER A 1 222 ? -11.836 27.484 4.656 1 78.94 222 SER A O 1
ATOM 1748 N N . GLY A 1 223 ? -9.914 27.422 3.566 1 74 223 GLY A N 1
ATOM 1749 C CA . GLY A 1 223 ? -10.352 26.375 2.664 1 74 223 GLY A CA 1
ATOM 1750 C C . GLY A 1 223 ? -10.656 25.078 3.375 1 74 223 GLY A C 1
ATOM 1751 O O . GLY A 1 223 ? -11.695 24.453 3.133 1 74 223 GLY A O 1
ATOM 1752 N N . VAL A 1 224 ? -9.812 24.719 4.266 1 78.56 224 VAL A N 1
ATOM 1753 C CA . VAL A 1 224 ? -9.984 23.469 5.012 1 78.56 224 VAL A CA 1
ATOM 1754 C C . VAL A 1 224 ? -11.234 23.562 5.883 1 78.56 224 VAL A C 1
ATOM 1756 O O . VAL A 1 224 ? -11.992 22.594 6 1 78.56 224 VAL A O 1
ATOM 1759 N N . ARG A 1 225 ? -11.438 24.719 6.402 1 77.94 225 ARG A N 1
ATOM 1760 C CA . ARG A 1 225 ? -12.578 24.938 7.285 1 77.94 225 ARG A CA 1
ATOM 1761 C C . ARG A 1 225 ? -13.891 24.766 6.539 1 77.94 225 ARG A C 1
ATOM 1763 O O . ARG A 1 225 ? -14.852 24.219 7.078 1 77.94 225 ARG A O 1
ATOM 1770 N N . VAL A 1 226 ? -13.914 25.25 5.336 1 73.12 226 VAL A N 1
ATOM 1771 C CA . VAL A 1 226 ? -15.117 25.156 4.52 1 73.12 226 VAL A CA 1
ATOM 1772 C C . VAL A 1 226 ? -15.469 23.688 4.281 1 73.12 226 VAL A C 1
ATOM 1774 O O . VAL A 1 226 ? -16.641 23.297 4.375 1 73.12 226 VAL A O 1
ATOM 1777 N N . PHE A 1 227 ? -14.477 22.922 4.082 1 72.12 227 PHE A N 1
ATOM 1778 C CA . PHE A 1 227 ? -14.727 21.516 3.812 1 72.12 227 PHE A CA 1
ATOM 1779 C C . PHE A 1 227 ? -15.156 20.781 5.078 1 72.12 227 PHE A C 1
ATOM 1781 O O . PHE A 1 227 ? -16.016 19.891 5.027 1 72.12 227 PHE A O 1
ATOM 1788 N N . LEU A 1 228 ? -14.57 21.219 6.16 1 68.69 228 LEU A N 1
ATOM 1789 C CA . LEU A 1 228 ? -14.977 20.641 7.438 1 68.69 228 LEU A CA 1
ATOM 1790 C C . LEU A 1 228 ? -16.453 20.906 7.711 1 68.69 228 LEU A C 1
ATOM 1792 O O . LEU A 1 228 ? -17.188 20 8.109 1 68.69 228 LEU A O 1
ATOM 1796 N N . SER A 1 229 ? -16.844 22.078 7.453 1 67.69 229 SER A N 1
ATOM 1797 C CA . SER A 1 229 ? -18.234 22.469 7.688 1 67.69 229 SER A CA 1
ATOM 1798 C C . SER A 1 229 ? -19.172 21.75 6.727 1 67.69 229 SER A C 1
ATOM 1800 O O . SER A 1 229 ? -20.266 21.312 7.125 1 67.69 229 SER A O 1
ATOM 1802 N N . SER A 1 230 ? -18.719 21.594 5.508 1 67.38 230 SER A N 1
ATOM 1803 C CA . SER A 1 230 ? -19.547 20.938 4.496 1 67.38 230 SER A CA 1
ATOM 1804 C C . SER A 1 230 ? -19.719 19.453 4.812 1 67.38 230 SER A C 1
ATOM 1806 O O . SER A 1 230 ? -20.812 18.891 4.621 1 67.38 230 SER A O 1
ATOM 1808 N N . THR A 1 231 ? -18.656 18.859 5.266 1 65.44 231 THR A N 1
ATOM 1809 C CA . THR A 1 231 ? -18.719 17.438 5.586 1 65.44 231 THR A CA 1
ATOM 1810 C C . THR A 1 231 ? -19.625 17.188 6.793 1 65.44 231 THR A C 1
ATOM 1812 O O . THR A 1 231 ? -20.359 16.203 6.836 1 65.44 231 THR A O 1
ATOM 1815 N N . ARG A 1 232 ? -19.562 18.141 7.688 1 65.69 232 ARG A N 1
ATOM 1816 C CA . ARG A 1 232 ? -20.422 18.031 8.867 1 65.69 232 ARG A CA 1
ATOM 1817 C C . ARG A 1 232 ? -21.891 18.188 8.484 1 65.69 232 ARG A C 1
ATOM 1819 O O . ARG A 1 232 ? -22.766 17.516 9.062 1 65.69 232 ARG A O 1
ATOM 1826 N N . ALA A 1 233 ? -22.078 18.922 7.508 1 66.25 233 ALA A N 1
ATOM 1827 C CA . ALA A 1 233 ? -23.438 19.172 7.051 1 66.25 233 ALA A CA 1
ATOM 1828 C C . ALA A 1 233 ? -24.016 17.953 6.324 1 66.25 233 ALA A C 1
ATOM 1830 O O . ALA A 1 233 ? -25.219 17.734 6.332 1 66.25 233 ALA A O 1
ATOM 1831 N N . GLN A 1 234 ? -23.141 17.203 5.73 1 66.19 234 GLN A N 1
ATOM 1832 C CA . GLN A 1 234 ? -23.594 16.031 4.984 1 66.19 234 GLN A CA 1
ATOM 1833 C C . GLN A 1 234 ? -23.953 14.875 5.926 1 66.19 234 GLN A C 1
ATOM 1835 O O . GLN A 1 234 ? -24.672 13.961 5.543 1 66.19 234 GLN A O 1
ATOM 1840 N N . GLY A 1 235 ? -23.625 15.016 7.16 1 59.12 235 GLY A N 1
ATOM 1841 C CA . GLY A 1 235 ? -23.984 14.055 8.188 1 59.12 235 GLY A CA 1
ATOM 1842 C C . GLY A 1 235 ? -23.406 12.68 7.949 1 59.12 235 GLY A C 1
ATOM 1843 O O . GLY A 1 235 ? -22.203 12.547 7.684 1 59.12 235 GLY A O 1
ATOM 1844 N N . SER A 1 236 ? -24.281 11.633 8.039 1 57.53 236 SER A N 1
ATOM 1845 C CA . SER A 1 236 ? -23.984 10.203 8.07 1 57.53 236 SER A CA 1
ATOM 1846 C C . SER A 1 236 ? -23.438 9.727 6.734 1 57.53 236 SER A C 1
ATOM 1848 O O . SER A 1 236 ? -22.875 8.633 6.641 1 57.53 236 SER A O 1
ATOM 1850 N N . GLY A 1 237 ? -23.438 10.586 5.859 1 61.97 237 GLY A N 1
ATOM 1851 C CA . GLY A 1 237 ? -23.016 10.133 4.543 1 61.97 237 GLY A CA 1
ATOM 1852 C C . GLY A 1 237 ? -21.531 10.328 4.289 1 61.97 237 GLY A C 1
ATOM 1853 O O . GLY A 1 237 ? -21 9.828 3.299 1 61.97 237 GLY A O 1
ATOM 1854 N N . SER A 1 238 ? -20.953 11.062 5.25 1 64.94 238 SER A N 1
ATOM 1855 C CA . SER A 1 238 ? -19.531 11.328 5.074 1 64.94 238 SER A CA 1
ATOM 1856 C C . SER A 1 238 ? -18.688 10.461 5.996 1 64.94 238 SER A C 1
ATOM 1858 O O . SER A 1 238 ? -19.078 10.164 7.125 1 64.94 238 SER A O 1
ATOM 1860 N N . ILE A 1 239 ? -17.625 9.969 5.531 1 65.94 239 ILE A N 1
ATOM 1861 C CA . ILE A 1 239 ? -16.688 9.148 6.293 1 65.94 239 ILE A CA 1
ATOM 1862 C C . ILE A 1 239 ? -16.234 9.906 7.539 1 65.94 239 ILE A C 1
ATOM 1864 O O . ILE A 1 239 ? -16.172 9.344 8.633 1 65.94 239 ILE A O 1
ATOM 1868 N N . PHE A 1 240 ? -16.094 11.18 7.336 1 63.59 240 PHE A N 1
ATOM 1869 C CA . PHE A 1 240 ? -15.5 11.969 8.414 1 63.59 240 PHE A CA 1
ATOM 1870 C C . PHE A 1 240 ? -16.562 12.32 9.461 1 63.59 240 PHE A C 1
ATOM 1872 O O . PHE A 1 240 ? -16.281 12.312 10.656 1 63.59 240 PHE A O 1
ATOM 1879 N N . SER A 1 241 ? -17.656 12.641 9 1 60.72 241 SER A N 1
ATOM 1880 C CA . SER A 1 241 ? -18.688 13.023 9.953 1 60.72 241 SER A CA 1
ATOM 1881 C C . SER A 1 241 ? -18.969 11.898 10.945 1 60.72 241 SER A C 1
ATOM 1883 O O . SER A 1 241 ? -19.203 12.148 12.125 1 60.72 241 SER A O 1
ATOM 1885 N N . GLY A 1 242 ? -18.875 10.758 10.367 1 59.34 242 GLY A N 1
ATOM 1886 C CA . GLY A 1 242 ? -19.062 9.633 11.273 1 59.34 242 GLY A CA 1
ATOM 1887 C C . GLY A 1 242 ? -17.984 9.523 12.328 1 59.34 242 GLY A C 1
ATOM 1888 O O . GLY A 1 242 ? -18.281 9.305 13.508 1 59.34 242 GLY A O 1
ATOM 1889 N N . ALA A 1 243 ? -16.828 9.789 11.93 1 58.78 243 ALA A N 1
ATOM 1890 C CA . ALA A 1 243 ? -15.688 9.648 12.836 1 58.78 243 ALA A CA 1
ATOM 1891 C C . ALA A 1 243 ? -15.625 10.812 13.82 1 58.78 243 ALA A C 1
ATOM 1893 O O . ALA A 1 243 ? -15.266 10.625 14.984 1 58.78 243 ALA A O 1
ATOM 1894 N N . SER A 1 244 ? -15.961 11.961 13.281 1 56.88 244 SER A N 1
ATOM 1895 C CA . SER A 1 244 ? -15.867 13.172 14.086 1 56.88 244 SER A CA 1
ATOM 1896 C C . SER A 1 244 ? -16.891 13.164 15.211 1 56.88 244 SER A C 1
ATOM 1898 O O . SER A 1 244 ? -16.688 13.773 16.266 1 56.88 244 SER A O 1
ATOM 1900 N N . GLN A 1 245 ? -17.969 12.555 14.859 1 53.25 245 GLN A N 1
ATOM 1901 C CA . GLN A 1 245 ? -18.969 12.453 15.914 1 53.25 245 GLN A CA 1
ATOM 1902 C C . GLN A 1 245 ? -18.469 11.602 17.078 1 53.25 245 GLN A C 1
ATOM 1904 O O . GLN A 1 245 ? -18.828 11.836 18.234 1 53.25 245 GLN A O 1
ATOM 1909 N N . ASN A 1 246 ? -17.656 10.695 16.641 1 48.81 246 ASN A N 1
ATOM 1910 C CA . ASN A 1 246 ? -17.141 9.828 17.688 1 48.81 246 ASN A CA 1
ATOM 1911 C C . ASN A 1 246 ? -15.977 10.484 18.438 1 48.81 246 ASN A C 1
ATOM 1913 O O . ASN A 1 246 ? -15.766 10.227 19.625 1 48.81 246 ASN A O 1
ATOM 1917 N N . SER A 1 247 ? -15.031 10.953 17.562 1 52.44 247 SER A N 1
ATOM 1918 C CA . SER A 1 247 ? -13.891 11.586 18.219 1 52.44 247 SER A CA 1
ATOM 1919 C C . SER A 1 247 ? -14.281 12.93 18.812 1 52.44 247 SER A C 1
ATOM 1921 O O . SER A 1 247 ? -15.031 13.695 18.219 1 52.44 247 SER A O 1
ATOM 1923 N N . LYS A 1 248 ? -14.281 13.078 19.984 1 58.97 248 LYS A N 1
ATOM 1924 C CA . LYS A 1 248 ? -14.711 14.18 20.828 1 58.97 248 LYS A CA 1
ATOM 1925 C C . LYS A 1 248 ? -13.922 15.445 20.531 1 58.97 248 LYS A C 1
ATOM 1927 O O . LYS A 1 248 ? -12.875 15.695 21.141 1 58.97 248 LYS A O 1
ATOM 1932 N N . CYS A 1 249 ? -14.125 16.094 19.422 1 60.38 249 CYS A N 1
ATOM 1933 C CA . CYS A 1 249 ? -13.477 17.344 19.047 1 60.38 249 CYS A CA 1
ATOM 1934 C C . CYS A 1 249 ? -13.352 18.281 20.234 1 60.38 249 CYS A C 1
ATOM 1936 O O . CYS A 1 249 ? -12.453 19.125 20.297 1 60.38 249 CYS A O 1
ATOM 1938 N N . ASP A 1 250 ? -14.125 17.953 21.25 1 74.25 250 ASP A N 1
ATOM 1939 C CA . ASP A 1 250 ? -14.07 18.859 22.391 1 74.25 250 ASP A CA 1
ATOM 1940 C C . ASP A 1 250 ? -13.555 18.141 23.641 1 74.25 250 ASP A C 1
ATOM 1942 O O . ASP A 1 250 ? -13.883 18.531 24.766 1 74.25 250 ASP A O 1
ATOM 1946 N N . ALA A 1 251 ? -12.789 17.109 23.422 1 81.62 251 ALA A N 1
ATOM 1947 C CA . ALA A 1 251 ? -12.312 16.281 24.531 1 81.62 251 ALA A CA 1
ATOM 1948 C C . ALA A 1 251 ? -11.508 17.109 25.531 1 81.62 251 ALA A C 1
ATOM 1950 O O . ALA A 1 251 ? -11.695 16.969 26.734 1 81.62 251 ALA A O 1
ATOM 1951 N N . LEU A 1 252 ? -10.727 17.969 25.062 1 89.06 252 LEU A N 1
ATOM 1952 C CA . LEU A 1 252 ? -9.883 18.75 25.953 1 89.06 252 LEU A CA 1
ATOM 1953 C C . LEU A 1 252 ? -10.719 19.781 26.719 1 89.06 252 LEU A C 1
ATOM 1955 O O . LEU A 1 252 ? -10.469 20.031 27.906 1 89.06 252 LEU A O 1
ATOM 1959 N N . GLY A 1 253 ? -11.656 20.344 26 1 87.94 253 GLY A N 1
ATOM 1960 C CA . GLY A 1 253 ? -12.562 21.266 26.672 1 87.94 253 GLY A CA 1
ATOM 1961 C C . GLY A 1 253 ? -13.328 20.625 27.812 1 87.94 253 GLY A C 1
ATOM 1962 O O . GLY A 1 253 ? -13.539 21.25 28.859 1 87.94 253 GLY A O 1
ATOM 1963 N N . LEU A 1 254 ? -13.68 19.391 27.594 1 86.06 254 LEU A N 1
ATOM 1964 C CA . LEU A 1 254 ? -14.414 18.656 28.625 1 86.06 254 LEU A CA 1
ATOM 1965 C C . LEU A 1 254 ? -13.523 18.375 29.828 1 86.06 254 LEU A C 1
ATOM 1967 O O . LEU A 1 254 ? -13.984 18.469 30.969 1 86.06 254 LEU A O 1
ATOM 1971 N N . VAL A 1 255 ? -12.344 18.078 29.594 1 87.44 255 VAL A N 1
ATOM 1972 C CA . VAL A 1 255 ? -11.398 17.812 30.672 1 87.44 255 VAL A CA 1
ATOM 1973 C C . VAL A 1 255 ? -11.219 19.078 31.516 1 87.44 255 VAL A C 1
ATOM 1975 O O . VAL A 1 255 ? -11.25 19.016 32.75 1 87.44 255 VAL A O 1
ATOM 1978 N N . VAL A 1 256 ? -11.078 20.172 30.859 1 91.25 256 VAL A N 1
ATOM 1979 C CA . VAL A 1 256 ? -10.859 21.453 31.516 1 91.25 256 VAL A CA 1
ATOM 1980 C C . VAL A 1 256 ? -12.102 21.828 32.312 1 91.25 256 VAL A C 1
ATOM 1982 O O . VAL A 1 256 ? -11.992 22.281 33.469 1 91.25 256 VAL A O 1
ATOM 1985 N N . ALA A 1 257 ? -13.219 21.578 31.75 1 89.31 257 ALA A N 1
ATOM 1986 C CA . ALA A 1 257 ? -14.484 21.906 32.406 1 89.31 257 ALA A CA 1
ATOM 1987 C C . ALA A 1 257 ? -14.727 21.016 33.625 1 89.31 257 ALA A C 1
ATOM 1989 O O . ALA A 1 257 ? -15.148 21.484 34.688 1 89.31 257 ALA A O 1
ATOM 1990 N N . GLU A 1 258 ? -14.523 19.75 33.438 1 88.88 258 GLU A N 1
ATOM 1991 C CA . GLU A 1 258 ? -14.75 18.766 34.5 1 88.88 258 GLU A CA 1
ATOM 1992 C C . GLU A 1 258 ? -13.844 19.016 35.688 1 88.88 258 GLU A C 1
ATOM 1994 O O . GLU A 1 258 ? -14.234 18.766 36.844 1 88.88 258 GLU A O 1
ATOM 1999 N N . GLN A 1 259 ? -12.688 19.516 35.438 1 90.88 259 GLN A N 1
ATOM 2000 C CA . GLN A 1 259 ? -11.734 19.719 36.5 1 90.88 259 GLN A CA 1
ATOM 2001 C C . GLN A 1 259 ? -11.805 21.141 37.031 1 90.88 259 GLN A C 1
ATOM 2003 O O . GLN A 1 259 ? -11.047 21.516 37.938 1 90.88 259 GLN A O 1
ATOM 2008 N N . GLY A 1 260 ? -12.648 21.938 36.438 1 89.75 260 GLY A N 1
ATOM 2009 C CA . GLY A 1 260 ? -12.883 23.281 36.938 1 89.75 260 GLY A CA 1
ATOM 2010 C C . GLY A 1 260 ? -11.695 24.203 36.719 1 89.75 260 GLY A C 1
ATOM 2011 O O . GLY A 1 260 ? -11.422 25.062 37.562 1 89.75 260 GLY A O 1
ATOM 2012 N N . MET A 1 261 ? -10.953 24.031 35.719 1 90.81 261 MET A N 1
ATOM 2013 C CA . MET A 1 261 ? -9.797 24.891 35.438 1 90.81 261 MET A CA 1
ATOM 2014 C C . MET A 1 261 ? -10.25 26.281 35.031 1 90.81 261 MET A C 1
ATOM 2016 O O . MET A 1 261 ? -11.211 26.438 34.281 1 90.81 261 MET A O 1
ATOM 2020 N N . ASP A 1 262 ? -9.586 27.281 35.562 1 90.12 262 ASP A N 1
ATOM 2021 C CA . ASP A 1 262 ? -10 28.672 35.406 1 90.12 262 ASP A CA 1
ATOM 2022 C C . ASP A 1 262 ? -9.57 29.219 34.031 1 90.12 262 ASP A C 1
ATOM 2024 O O . ASP A 1 262 ? -8.531 29.875 33.938 1 90.12 262 ASP A O 1
ATOM 2028 N N . ARG A 1 263 ? -10.43 29.125 33.094 1 93.31 263 ARG A N 1
ATOM 2029 C CA . ARG A 1 263 ? -10.18 29.672 31.75 1 93.31 263 ARG A CA 1
ATOM 2030 C C . ARG A 1 263 ? -10.508 31.156 31.703 1 93.31 263 ARG A C 1
ATOM 2032 O O . ARG A 1 263 ? -9.93 31.906 30.922 1 93.31 263 ARG A O 1
ATOM 2039 N N . GLY A 1 264 ? -11.438 31.531 32.531 1 93.25 264 GLY A N 1
ATOM 2040 C CA . GLY A 1 264 ? -11.898 32.906 32.562 1 93.25 264 GLY A CA 1
ATOM 2041 C C . GLY A 1 264 ? -10.789 33.906 32.844 1 93.25 264 GLY A C 1
ATOM 2042 O O . GLY A 1 264 ? -10.664 34.906 32.156 1 93.25 264 GLY A O 1
ATOM 2043 N N . SER A 1 265 ? -10.023 33.594 33.875 1 94.75 265 SER A N 1
ATOM 2044 C CA . SER A 1 265 ? -8.93 34.5 34.25 1 94.75 265 SER A CA 1
ATOM 2045 C C . SER A 1 265 ? -7.906 34.594 33.125 1 94.75 265 SER A C 1
ATOM 2047 O O . SER A 1 265 ? -7.285 35.656 32.938 1 94.75 265 SER A O 1
ATOM 2049 N N . ILE A 1 266 ? -7.715 33.531 32.438 1 95.31 266 ILE A N 1
ATOM 2050 C CA . ILE A 1 266 ? -6.781 33.531 31.328 1 95.31 266 ILE A CA 1
ATOM 2051 C C . ILE A 1 266 ? -7.301 34.438 30.203 1 95.31 266 ILE A C 1
ATOM 2053 O O . ILE A 1 266 ? -6.555 35.25 29.672 1 95.31 266 ILE A O 1
ATOM 2057 N N . VAL A 1 267 ? -8.602 34.281 29.875 1 97.12 267 VAL A N 1
ATOM 2058 C CA . VAL A 1 267 ? -9.211 35.094 28.828 1 97.12 267 VAL A CA 1
ATOM 2059 C C . VAL A 1 267 ? -9.141 36.562 29.188 1 97.12 267 VAL A C 1
ATOM 2061 O O . VAL A 1 267 ? -8.789 37.406 28.359 1 97.12 267 VAL A O 1
ATOM 2064 N N . GLU A 1 268 ? -9.406 36.875 30.406 1 96.44 268 GLU A N 1
ATOM 2065 C CA . GLU A 1 268 ? -9.359 38.25 30.875 1 96.44 268 GLU A CA 1
ATOM 2066 C C . GLU A 1 268 ? -7.945 38.812 30.797 1 96.44 268 GLU A C 1
ATOM 2068 O O . GLU A 1 268 ? -7.754 40 30.5 1 96.44 268 GLU A O 1
ATOM 2073 N N . GLY A 1 269 ? -7.031 38.031 31.156 1 96.5 269 GLY A N 1
ATOM 2074 C CA . GLY A 1 269 ? -5.645 38.438 31.047 1 96.5 269 GLY A CA 1
ATOM 2075 C C . GLY A 1 269 ? -5.258 38.844 29.625 1 96.5 269 GLY A C 1
ATOM 2076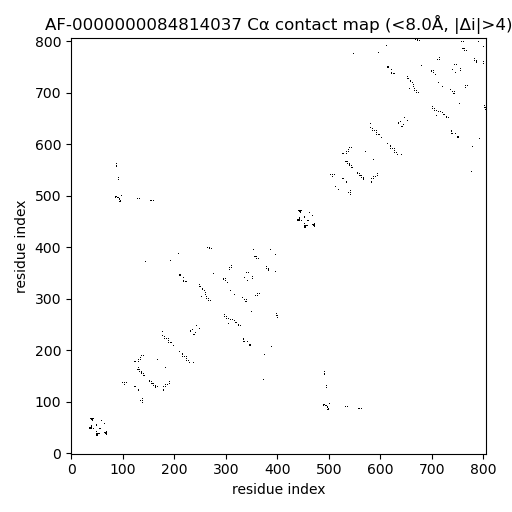 O O . GLY A 1 269 ? -4.602 39.844 29.422 1 96.5 269 GLY A O 1
ATOM 2077 N N . PHE A 1 270 ? -5.66 38.031 28.672 1 96.88 270 PHE A N 1
ATOM 2078 C CA . PHE A 1 270 ? -5.355 38.312 27.281 1 96.88 270 PHE A CA 1
ATOM 2079 C C . PHE A 1 270 ? -6.121 39.562 26.797 1 96.88 270 PHE A C 1
ATOM 2081 O O . PHE A 1 270 ? -5.598 40.344 26.016 1 96.88 270 PHE A O 1
ATOM 2088 N N . MET A 1 271 ? -7.406 39.688 27.25 1 96.31 271 MET A N 1
ATOM 2089 C CA . MET A 1 271 ? -8.203 40.844 26.844 1 96.31 271 MET A CA 1
ATOM 2090 C C . MET A 1 271 ? -7.633 42.125 27.422 1 96.31 271 MET A C 1
ATOM 2092 O O . MET A 1 271 ? -7.699 43.188 26.797 1 96.31 271 MET A O 1
ATOM 2096 N N . ALA A 1 272 ? -7.031 42.031 28.594 1 95.56 272 ALA A N 1
ATOM 2097 C CA . ALA A 1 272 ? -6.348 43.188 29.172 1 95.56 272 ALA A CA 1
ATOM 2098 C C . ALA A 1 272 ? -5.145 43.594 28.328 1 95.56 272 ALA A C 1
ATOM 2100 O O . ALA A 1 272 ? -4.898 44.781 28.125 1 95.56 272 ALA A O 1
ATOM 2101 N N . ARG A 1 273 ? -4.398 42.625 27.922 1 95.5 273 ARG A N 1
ATOM 2102 C CA . ARG A 1 273 ? -3.262 42.875 27.047 1 95.5 273 ARG A CA 1
ATOM 2103 C C . ARG A 1 273 ? -3.717 43.469 25.719 1 95.5 273 ARG A C 1
ATOM 2105 O O . ARG A 1 273 ? -3.045 44.344 25.141 1 95.5 273 ARG A O 1
ATOM 2112 N N . TYR A 1 274 ? -4.824 42.938 25.156 1 95.38 274 TYR A N 1
ATOM 2113 C CA . TYR A 1 274 ? -5.41 43.469 23.938 1 95.38 274 TYR A CA 1
ATOM 2114 C C . TYR A 1 274 ? -5.691 44.938 24.047 1 95.38 274 TYR A C 1
ATOM 2116 O O . TYR A 1 274 ? -5.34 45.719 23.172 1 95.38 274 TYR A O 1
ATOM 2124 N N . ASP A 1 275 ? -6.305 45.375 25.172 1 93.38 275 ASP A N 1
ATOM 2125 C CA . ASP A 1 275 ? -6.668 46.75 25.406 1 93.38 275 ASP A CA 1
ATOM 2126 C C . ASP A 1 275 ? -5.426 47.625 25.594 1 93.38 275 ASP A C 1
ATOM 2128 O O . ASP A 1 275 ? -5.371 48.75 25.094 1 93.38 275 ASP A O 1
ATOM 2132 N N . GLU A 1 276 ? -4.477 47.125 26.281 1 91.94 276 GLU A N 1
ATOM 2133 C CA . GLU A 1 276 ? -3.223 47.812 26.5 1 91.94 276 GLU A CA 1
ATOM 2134 C C . GLU A 1 276 ? -2.504 48.094 25.188 1 91.94 276 GLU A C 1
ATOM 2136 O O . GLU A 1 276 ? -2.029 49.219 24.953 1 91.94 276 GLU A O 1
ATOM 2141 N N . LEU A 1 277 ? -2.48 47.125 24.328 1 91.88 277 LEU A N 1
ATOM 2142 C CA . LEU A 1 277 ? -1.737 47.25 23.078 1 91.88 277 LEU A CA 1
ATOM 2143 C C . LEU A 1 277 ? -2.508 48.062 22.047 1 91.88 277 LEU A C 1
ATOM 2145 O O . LEU A 1 277 ? -1.908 48.656 21.156 1 91.88 277 LEU A O 1
ATOM 2149 N N . THR A 1 278 ? -3.824 47.969 22.156 1 89.25 278 THR A N 1
ATOM 2150 C CA . THR A 1 278 ? -4.656 48.781 21.266 1 89.25 278 THR A CA 1
ATOM 2151 C C . THR A 1 278 ? -4.582 50.25 21.625 1 89.25 278 THR A C 1
ATOM 2153 O O . THR A 1 278 ? -4.582 51.125 20.75 1 89.25 278 THR A O 1
ATOM 2156 N N . ALA A 1 279 ? -4.695 50.562 22.969 1 79.69 279 ALA A N 1
ATOM 2157 C CA . ALA A 1 279 ? -4.609 51.938 23.453 1 79.69 279 ALA A CA 1
ATOM 2158 C C . ALA A 1 279 ? -3.318 52.594 22.984 1 79.69 279 ALA A C 1
ATOM 2160 O O . ALA A 1 279 ? -3.307 53.781 22.672 1 79.69 279 ALA A O 1
ATOM 2161 N N . GLY A 1 280 ? -2.314 51.938 23.094 1 63.53 280 GLY A N 1
ATOM 2162 C CA . GLY A 1 280 ? -1.048 52.5 22.641 1 63.53 280 GLY A CA 1
ATOM 2163 C C . GLY A 1 280 ? -1.018 52.781 21.156 1 63.53 280 GLY A C 1
ATOM 2164 O O . GLY A 1 280 ? -0.206 53.594 20.688 1 63.53 280 GLY A O 1
ATOM 2165 N N . ALA A 1 281 ? -1.836 51.938 20.453 1 63.75 281 ALA A N 1
ATOM 2166 C CA . ALA A 1 281 ? -1.906 52.188 19.016 1 63.75 281 ALA A CA 1
ATOM 2167 C C . ALA A 1 281 ? -2.875 53.312 18.688 1 63.75 281 ALA A C 1
ATOM 2169 O O . ALA A 1 281 ? -3.828 53.562 19.422 1 63.75 281 ALA A O 1
ATOM 2170 N N . SER A 1 282 ? -2.721 54.438 17.938 1 53.19 282 SER A N 1
ATOM 2171 C CA . SER A 1 282 ? -3.436 55.688 17.609 1 53.19 282 SER A CA 1
ATOM 2172 C C . SER A 1 282 ? -4.93 55.406 17.438 1 53.19 282 SER A C 1
ATOM 2174 O O . SER A 1 282 ? -5.324 54.438 16.812 1 53.19 282 SER A O 1
ATOM 2176 N N . LEU A 1 283 ? -5.895 56.062 18.344 1 46.12 283 LEU A N 1
ATOM 2177 C CA . LEU A 1 283 ? -7.324 56.219 18.562 1 46.12 283 LEU A CA 1
ATOM 2178 C C . LEU A 1 283 ? -8.078 56.375 17.25 1 46.12 283 LEU A C 1
ATOM 2180 O O . LEU A 1 283 ? -9.289 56.594 17.234 1 46.12 283 LEU A O 1
ATOM 2184 N N . ASP A 1 284 ? -7.496 56.719 16.172 1 44.94 284 ASP A N 1
ATOM 2185 C CA . ASP A 1 284 ? -8.359 57.25 15.125 1 44.94 284 ASP A CA 1
ATOM 2186 C C . ASP A 1 284 ? -9.289 56.156 14.578 1 44.94 284 ASP A C 1
ATOM 2188 O O . ASP A 1 284 ? -10.055 56.406 13.641 1 44.94 284 ASP A O 1
ATOM 2192 N N . ASP A 1 285 ? -9.016 54.906 14.734 1 50.31 285 ASP A N 1
ATOM 2193 C CA . ASP A 1 285 ? -9.805 54.031 13.867 1 50.31 285 ASP A CA 1
ATOM 2194 C C . ASP A 1 285 ? -11.188 53.781 14.453 1 50.31 285 ASP A C 1
ATOM 2196 O O . ASP A 1 285 ? -11.383 53.875 15.664 1 50.31 285 ASP A O 1
ATOM 2200 N N . CYS A 1 286 ? -12.25 53.594 13.484 1 55.28 286 CYS A N 1
ATOM 2201 C CA . CYS A 1 286 ? -13.703 53.5 13.617 1 55.28 286 CYS A CA 1
ATOM 2202 C C . CYS A 1 286 ? -14.078 52.5 14.695 1 55.28 286 CYS A C 1
ATOM 2204 O O . CYS A 1 286 ? -13.648 51.344 14.656 1 55.28 286 CYS A O 1
ATOM 2206 N N . ALA A 1 287 ? -14.633 53 15.797 1 52.53 287 ALA A N 1
ATOM 2207 C CA . ALA A 1 287 ? -15.141 52.281 16.984 1 52.53 287 ALA A CA 1
ATOM 2208 C C . ALA A 1 287 ? -15.703 50.938 16.609 1 52.53 287 ALA A C 1
ATOM 2210 O O . ALA A 1 287 ? -15.469 49.938 17.312 1 52.53 287 ALA A O 1
ATOM 2211 N N . ALA A 1 288 ? -16.453 50.875 15.461 1 53.66 288 ALA A N 1
ATOM 2212 C CA . ALA A 1 288 ? -17.141 49.625 15.062 1 53.66 288 ALA A CA 1
ATOM 2213 C C . ALA A 1 288 ? -16.156 48.562 14.648 1 53.66 288 ALA A C 1
ATOM 2215 O O . ALA A 1 288 ? -16.344 47.375 14.961 1 53.66 288 ALA A O 1
ATOM 2216 N N . GLN A 1 289 ? -15.117 48.812 13.883 1 59.78 289 GLN A N 1
ATOM 2217 C CA . GLN A 1 289 ? -14.102 47.875 13.43 1 59.78 289 GLN A CA 1
ATOM 2218 C C . GLN A 1 289 ? -13.32 47.312 14.609 1 59.78 289 GLN A C 1
ATOM 2220 O O . GLN A 1 289 ? -12.977 46.125 14.625 1 59.78 289 GLN A O 1
ATOM 2225 N N . ASN A 1 290 ? -13.359 48.125 15.547 1 74.69 290 ASN A N 1
ATOM 2226 C CA . ASN A 1 290 ? -12.633 47.719 16.75 1 74.69 290 ASN A CA 1
ATOM 2227 C C . ASN A 1 290 ? -13.414 46.688 17.562 1 74.69 290 ASN A C 1
ATOM 2229 O O . ASN A 1 290 ? -12.828 45.781 18.141 1 74.69 290 ASN A O 1
ATOM 2233 N N . ASP A 1 291 ? -14.766 46.781 17.328 1 83.69 291 ASP A N 1
ATOM 2234 C CA . ASP A 1 291 ? -15.57 45.844 18.109 1 83.69 291 ASP A CA 1
ATOM 2235 C C . ASP A 1 291 ? -15.523 44.438 17.516 1 83.69 291 ASP A C 1
ATOM 2237 O O . ASP A 1 291 ? -15.453 43.469 18.25 1 83.69 291 ASP A O 1
ATOM 2241 N N . THR A 1 292 ? -15.547 44.375 16.203 1 90.56 292 THR A N 1
ATOM 2242 C CA . THR A 1 292 ? -15.508 43.094 15.523 1 90.56 292 THR A CA 1
ATOM 2243 C C . THR A 1 292 ? -14.156 42.406 15.742 1 90.56 292 THR A C 1
ATOM 2245 O O . THR A 1 292 ? -14.086 41.188 15.922 1 90.56 292 THR A O 1
ATOM 2248 N N . GLU A 1 293 ? -13.195 43.156 15.68 1 93.19 293 GLU A N 1
ATOM 2249 C CA . GLU A 1 293 ? -11.852 42.625 15.906 1 93.19 293 GLU A CA 1
ATOM 2250 C C . GLU A 1 293 ? -11.688 42.125 17.328 1 93.19 293 GLU A C 1
ATOM 2252 O O . GLU A 1 293 ? -11.102 41.062 17.562 1 93.19 293 GLU A O 1
ATOM 2257 N N . ARG A 1 294 ? -12.18 42.969 18.234 1 94.12 294 ARG A N 1
ATOM 2258 C CA . ARG A 1 294 ? -12.094 42.594 19.641 1 94.12 294 ARG A CA 1
ATOM 2259 C C . ARG A 1 294 ? -12.852 41.312 19.922 1 94.12 294 ARG A C 1
ATOM 2261 O O . ARG A 1 294 ? -12.391 40.469 20.688 1 94.12 294 ARG A O 1
ATOM 2268 N N . GLU A 1 295 ? -14 41.188 19.312 1 94.06 295 GLU A N 1
ATOM 2269 C CA . GLU A 1 295 ? -14.797 39.969 19.469 1 94.06 295 GLU A CA 1
ATOM 2270 C C . GLU A 1 295 ? -14.078 38.781 18.859 1 94.06 295 GLU A C 1
ATOM 2272 O O . GLU A 1 295 ? -14.094 37.688 19.438 1 94.06 295 GLU A O 1
ATOM 2277 N N . ALA A 1 296 ? -13.562 38.938 17.688 1 94.88 296 ALA A N 1
ATOM 2278 C CA . ALA A 1 296 ? -12.805 37.875 17.047 1 94.88 296 ALA A CA 1
ATOM 2279 C C . ALA A 1 296 ? -11.609 37.469 17.906 1 94.88 296 ALA A C 1
ATOM 2281 O O . ALA A 1 296 ? -11.297 36.281 18.016 1 94.88 296 ALA A O 1
ATOM 2282 N N . PHE A 1 297 ? -10.938 38.438 18.469 1 96.38 297 PHE A N 1
ATOM 2283 C CA . PHE A 1 297 ? -9.797 38.188 19.344 1 96.38 297 PHE A CA 1
ATOM 2284 C C . PHE A 1 297 ? -10.227 37.375 20.562 1 96.38 297 PHE A C 1
ATOM 2286 O O . PHE A 1 297 ? -9.578 36.375 20.922 1 96.38 297 PHE A O 1
ATOM 2293 N N . ARG A 1 298 ? -11.305 37.781 21.188 1 96.12 298 ARG A N 1
ATOM 2294 C CA . ARG A 1 298 ? -11.812 37.062 22.344 1 96.12 298 ARG A CA 1
ATOM 2295 C C . ARG A 1 298 ? -12.148 35.625 21.984 1 96.12 298 ARG A C 1
ATOM 2297 O O . ARG A 1 298 ? -11.891 34.719 22.781 1 96.12 298 ARG A O 1
ATOM 2304 N N . GLY A 1 299 ? -12.742 35.438 20.828 1 95.31 299 GLY A N 1
ATOM 2305 C CA . GLY A 1 299 ? -13.07 34.094 20.391 1 95.31 299 GLY A CA 1
ATOM 2306 C C . GLY A 1 299 ? -11.867 33.188 20.281 1 95.31 299 GLY A C 1
ATOM 2307 O O . GLY A 1 299 ? -11.914 32.031 20.719 1 95.31 299 GLY A O 1
ATOM 2308 N N . ILE A 1 300 ? -10.797 33.656 19.672 1 96.31 300 ILE A N 1
ATOM 2309 C CA . ILE A 1 300 ? -9.602 32.844 19.484 1 96.31 300 ILE A CA 1
ATOM 2310 C C . ILE A 1 300 ? -8.945 32.594 20.828 1 96.31 300 ILE A C 1
ATOM 2312 O O . ILE A 1 300 ? -8.391 31.5 21.047 1 96.31 300 ILE A O 1
ATOM 2316 N N . ILE A 1 301 ? -8.969 33.531 21.766 1 97.19 301 ILE A N 1
ATOM 2317 C CA . ILE A 1 301 ? -8.375 33.375 23.094 1 97.19 301 ILE A CA 1
ATOM 2318 C C . ILE A 1 301 ? -9.18 32.312 23.875 1 97.19 301 ILE A C 1
ATOM 2320 O O . ILE A 1 301 ? -8.609 31.547 24.641 1 97.19 301 ILE A O 1
ATOM 2324 N N . ASP A 1 302 ? -10.484 32.375 23.688 1 95.5 302 ASP A N 1
ATOM 2325 C CA . ASP A 1 302 ? -11.312 31.344 24.312 1 95.5 302 ASP A CA 1
ATOM 2326 C C . ASP A 1 302 ? -10.875 29.938 23.891 1 95.5 302 ASP A C 1
ATOM 2328 O O . ASP A 1 302 ? -10.812 29.031 24.719 1 95.5 302 ASP A O 1
ATOM 2332 N N . LEU A 1 303 ? -10.586 29.797 22.641 1 94.38 303 LEU A N 1
ATOM 2333 C CA . LEU A 1 303 ? -10.094 28.531 22.109 1 94.38 303 LEU A CA 1
ATOM 2334 C C . LEU A 1 303 ? -8.711 28.219 22.672 1 94.38 303 LEU A C 1
ATOM 2336 O O . LEU A 1 303 ? -8.453 27.094 23.094 1 94.38 303 LEU A O 1
ATOM 2340 N N . LEU A 1 304 ? -7.84 29.156 22.703 1 97 304 LEU A N 1
ATOM 2341 C CA . LEU A 1 304 ? -6.469 29 23.172 1 97 304 LEU A CA 1
ATOM 2342 C C . LEU A 1 304 ? -6.438 28.688 24.656 1 97 304 LEU A C 1
ATOM 2344 O O . LEU A 1 304 ? -5.559 27.969 25.125 1 97 304 LEU A O 1
ATOM 2348 N N . SER A 1 305 ? -7.398 29.266 25.391 1 96.31 305 SER A N 1
ATOM 2349 C CA . SER A 1 305 ? -7.414 29.156 26.844 1 96.31 305 SER A CA 1
ATOM 2350 C C . SER A 1 305 ? -7.477 27.703 27.297 1 96.31 305 SER A C 1
ATOM 2352 O O . SER A 1 305 ? -7.047 27.359 28.391 1 96.31 305 SER A O 1
ATOM 2354 N N . VAL A 1 306 ? -7.945 26.828 26.469 1 94.88 306 VAL A N 1
ATOM 2355 C CA . VAL A 1 306 ? -8.086 25.422 26.812 1 94.88 306 VAL A CA 1
ATOM 2356 C C . VAL A 1 306 ? -6.707 24.812 27.062 1 94.88 306 VAL A C 1
ATOM 2358 O O . VAL A 1 306 ? -6.453 24.25 28.125 1 94.88 306 VAL A O 1
ATOM 2361 N N . ILE A 1 307 ? -5.793 24.984 26.125 1 94.69 307 ILE A N 1
ATOM 2362 C CA . ILE A 1 307 ? -4.492 24.344 26.281 1 94.69 307 ILE A CA 1
ATOM 2363 C C . ILE A 1 307 ? -3.652 25.125 27.297 1 94.69 307 ILE A C 1
ATOM 2365 O O . ILE A 1 307 ? -2.812 24.547 27.984 1 94.69 307 ILE A O 1
ATOM 2369 N N . LEU A 1 308 ? -3.891 26.422 27.422 1 96.5 308 LEU A N 1
ATOM 2370 C CA . LEU A 1 308 ? -3.191 27.203 28.438 1 96.5 308 LEU A CA 1
ATOM 2371 C C . LEU A 1 308 ? -3.582 26.75 29.828 1 96.5 308 LEU A C 1
ATOM 2373 O O . LEU A 1 308 ? -2.729 26.641 30.719 1 96.5 308 LEU A O 1
ATOM 2377 N N . ALA A 1 309 ? -4.863 26.5 29.984 1 94.81 309 ALA A N 1
ATOM 2378 C CA . ALA A 1 309 ? -5.344 25.984 31.266 1 94.81 309 ALA A CA 1
ATOM 2379 C C . ALA A 1 309 ? -4.762 24.609 31.578 1 94.81 309 ALA A C 1
ATOM 2381 O O . ALA A 1 309 ? -4.363 24.344 32.719 1 94.81 309 ALA A O 1
ATOM 2382 N N . LEU A 1 310 ? -4.777 23.75 30.578 1 93.69 310 LEU A N 1
ATOM 2383 C CA . LEU A 1 310 ? -4.215 22.406 30.75 1 93.69 310 LEU A CA 1
ATOM 2384 C C . LEU A 1 310 ? -2.758 22.484 31.188 1 93.69 310 LEU A C 1
ATOM 2386 O O . LEU A 1 310 ? -2.328 21.734 32.062 1 93.69 310 LEU A O 1
ATOM 2390 N N . HIS A 1 311 ? -2.029 23.359 30.547 1 93.81 311 HIS A N 1
ATOM 2391 C CA . HIS A 1 311 ? -0.622 23.516 30.891 1 93.81 311 HIS A CA 1
ATOM 2392 C C . HIS A 1 311 ? -0.466 24.094 32.281 1 93.81 311 HIS A C 1
ATOM 2394 O O . HIS A 1 311 ? 0.395 23.656 33.062 1 93.81 311 HIS A O 1
ATOM 2400 N N . ALA A 1 312 ? -1.262 25.062 32.594 1 91.94 312 ALA A N 1
ATOM 2401 C CA . ALA A 1 312 ? -1.188 25.719 33.875 1 91.94 312 ALA A CA 1
ATOM 2402 C C . ALA A 1 312 ? -1.472 24.734 35 1 91.94 312 ALA A C 1
ATOM 2404 O O . ALA A 1 312 ? -0.907 24.859 36.094 1 91.94 312 ALA A O 1
ATOM 2405 N N . HIS A 1 313 ? -2.279 23.797 34.75 1 89.56 313 HIS A N 1
ATOM 2406 C CA . HIS A 1 313 ? -2.676 22.844 35.781 1 89.56 313 HIS A CA 1
ATOM 2407 C C . HIS A 1 313 ? -2.064 21.469 35.531 1 89.56 313 HIS A C 1
ATOM 2409 O O . HIS A 1 313 ? -2.658 20.438 35.875 1 89.56 313 HIS A O 1
ATOM 2415 N N . ARG A 1 314 ? -1.008 21.375 34.844 1 86.69 314 ARG A N 1
ATOM 2416 C CA . ARG A 1 314 ? -0.394 20.125 34.438 1 86.69 314 ARG A CA 1
ATOM 2417 C C . ARG A 1 314 ? -0.044 19.266 35.656 1 86.69 314 ARG A C 1
ATOM 2419 O O . ARG A 1 314 ? -0.098 18.031 35.562 1 86.69 314 ARG A O 1
ATOM 2426 N N . GLU A 1 315 ? 0.29 19.891 36.781 1 84.62 315 GLU A N 1
ATOM 2427 C CA . GLU A 1 315 ? 0.696 19.141 37.969 1 84.62 315 GLU A CA 1
ATOM 2428 C C . GLU A 1 315 ? -0.517 18.625 38.75 1 84.62 315 GLU A C 1
ATOM 2430 O O . GLU A 1 315 ? -0.444 17.594 39.406 1 84.62 315 GLU A O 1
ATOM 2435 N N . THR A 1 316 ? -1.635 19.328 38.656 1 83.5 316 THR A N 1
ATOM 2436 C CA . THR A 1 316 ? -2.818 18.969 39.438 1 83.5 316 THR A CA 1
ATOM 2437 C C . THR A 1 316 ? -3.805 18.172 38.594 1 83.5 316 THR A C 1
ATOM 2439 O O . THR A 1 316 ? -4.781 17.625 39.094 1 83.5 316 THR A O 1
ATOM 2442 N N . ASN A 1 317 ? -3.553 18.094 37.344 1 81.81 317 ASN A N 1
ATOM 2443 C CA . ASN A 1 317 ? -4.457 17.406 36.438 1 81.81 317 ASN A CA 1
ATOM 2444 C C . ASN A 1 317 ? -4.441 15.891 36.688 1 81.81 317 ASN A C 1
ATOM 2446 O O . ASN A 1 317 ? -3.41 15.242 36.5 1 81.81 317 ASN A O 1
ATOM 2450 N N . THR A 1 318 ? -5.512 15.305 37.062 1 78.88 318 THR A N 1
ATOM 2451 C CA . THR A 1 318 ? -5.625 13.891 37.406 1 78.88 318 THR A CA 1
ATOM 2452 C C . THR A 1 318 ? -5.934 13.055 36.188 1 78.88 318 THR A C 1
ATOM 2454 O O . THR A 1 318 ? -5.805 11.828 36.188 1 78.88 318 THR A O 1
ATOM 2457 N N . ARG A 1 319 ? -6.34 13.648 35.156 1 79.38 319 ARG A N 1
ATOM 2458 C CA . ARG A 1 319 ? -6.664 12.938 33.906 1 79.38 319 ARG A CA 1
ATOM 2459 C C . ARG A 1 319 ? -5.82 13.438 32.75 1 79.38 319 ARG A C 1
ATOM 2461 O O . ARG A 1 319 ? -6.25 14.312 32 1 79.38 319 ARG A O 1
ATOM 2468 N N . PRO A 1 320 ? -4.715 12.859 32.656 1 78.94 320 PRO A N 1
ATOM 2469 C CA . PRO A 1 320 ? -3.85 13.352 31.594 1 78.94 320 PRO A CA 1
ATOM 2470 C C . PRO A 1 320 ? -4.473 13.188 30.203 1 78.94 320 PRO A C 1
ATOM 2472 O O . PRO A 1 320 ? -5.156 12.195 29.953 1 78.94 320 PRO A O 1
ATOM 2475 N N . SER A 1 321 ? -4.348 14.266 29.469 1 80.69 321 SER A N 1
ATOM 2476 C CA . SER A 1 321 ? -4.918 14.312 28.125 1 80.69 321 SER A CA 1
ATOM 2477 C C . SER A 1 321 ? -4.207 13.336 27.188 1 80.69 321 SER A C 1
ATOM 2479 O O . SER A 1 321 ? -2.986 13.18 27.266 1 80.69 321 SER A O 1
ATOM 2481 N N . GLU A 1 322 ? -5.023 12.688 26.469 1 86.38 322 GLU A N 1
ATOM 2482 C CA . GLU A 1 322 ? -4.445 11.82 25.453 1 86.38 322 GLU A CA 1
ATOM 2483 C C . GLU A 1 322 ? -3.684 12.625 24.406 1 86.38 322 GLU A C 1
ATOM 2485 O O . GLU A 1 322 ? -4.125 13.703 24 1 86.38 322 GLU A O 1
ATOM 2490 N N . ARG A 1 323 ? -2.619 12.172 24 1 89.81 323 ARG A N 1
ATOM 2491 C CA . ARG A 1 323 ? -1.789 12.852 23.016 1 89.81 323 ARG A CA 1
ATOM 2492 C C . ARG A 1 323 ? -2.566 13.102 21.734 1 89.81 323 ARG A C 1
ATOM 2494 O O . ARG A 1 323 ? -2.412 14.148 21.094 1 89.81 323 ARG A O 1
ATOM 2501 N N . SER A 1 324 ? -3.342 12.094 21.406 1 89.31 324 SER A N 1
ATOM 2502 C CA . SER A 1 324 ? -4.137 12.219 20.188 1 89.31 324 SER A CA 1
ATOM 2503 C C . SER A 1 324 ? -5.078 13.414 20.266 1 89.31 324 SER A C 1
ATOM 2505 O O . SER A 1 324 ? -5.309 14.094 19.25 1 89.31 324 SER A O 1
ATOM 2507 N N . ASP A 1 325 ? -5.609 13.664 21.406 1 90 325 ASP A N 1
ATOM 2508 C CA . ASP A 1 325 ? -6.5 14.805 21.609 1 90 325 ASP A CA 1
ATOM 2509 C C . ASP A 1 325 ? -5.738 16.125 21.484 1 90 325 ASP A C 1
ATOM 2511 O O . ASP A 1 325 ? -6.242 17.094 20.891 1 90 325 ASP A O 1
ATOM 2515 N N . LEU A 1 326 ? -4.562 16.141 22.031 1 92.69 326 LEU A N 1
ATOM 2516 C CA . LEU A 1 326 ? -3.723 17.344 21.938 1 92.69 326 LEU A CA 1
ATOM 2517 C C . LEU A 1 326 ? -3.35 17.625 20.5 1 92.69 326 LEU A C 1
ATOM 2519 O O . LEU A 1 326 ? -3.453 18.766 20.031 1 92.69 326 LEU A O 1
ATOM 2523 N N . GLU A 1 327 ? -2.98 16.609 19.797 1 94 327 GLU A N 1
ATOM 2524 C CA . GLU A 1 327 ? -2.582 16.75 18.406 1 94 327 GLU A CA 1
ATOM 2525 C C . GLU A 1 327 ? -3.74 17.266 17.547 1 94 327 GLU A C 1
ATOM 2527 O O . GLU A 1 327 ? -3.553 18.109 16.688 1 94 327 GLU A O 1
ATOM 2532 N N . ARG A 1 328 ? -4.863 16.734 17.766 1 91.31 328 ARG A N 1
ATOM 2533 C CA . ARG A 1 328 ? -6.043 17.172 17.031 1 91.31 328 ARG A CA 1
ATOM 2534 C C . ARG A 1 328 ? -6.336 18.656 17.297 1 91.31 328 ARG A C 1
ATOM 2536 O O . ARG A 1 328 ? -6.648 19.406 16.375 1 91.31 328 ARG A O 1
ATOM 2543 N N . TYR A 1 329 ? -6.281 18.984 18.562 1 92.75 329 TYR A N 1
ATOM 2544 C CA . TYR A 1 329 ? -6.551 20.375 18.953 1 92.75 329 TYR A CA 1
ATOM 2545 C C . TYR A 1 329 ? -5.547 21.312 18.297 1 92.75 329 TYR A C 1
ATOM 2547 O O . TYR A 1 329 ? -5.93 22.359 17.75 1 92.75 329 TYR A O 1
ATOM 2555 N N . ILE A 1 330 ? -4.289 20.984 18.391 1 94.94 330 ILE A N 1
ATOM 2556 C CA . ILE A 1 330 ? -3.209 21.812 17.844 1 94.94 330 ILE A CA 1
ATOM 2557 C C . ILE A 1 330 ? -3.326 21.875 16.328 1 94.94 330 ILE A C 1
ATOM 2559 O O . ILE A 1 330 ? -3.199 22.953 15.734 1 94.94 330 ILE A O 1
ATOM 2563 N N . LEU A 1 331 ? -3.629 20.766 15.703 1 94.31 331 LEU A N 1
ATOM 2564 C CA . LEU A 1 331 ? -3.764 20.688 14.25 1 94.31 331 LEU A CA 1
ATOM 2565 C C . LEU A 1 331 ? -4.863 21.625 13.766 1 94.31 331 LEU A C 1
ATOM 2567 O O . LEU A 1 331 ? -4.742 22.234 12.695 1 94.31 331 LEU A O 1
ATOM 2571 N N . THR A 1 332 ? -5.918 21.828 14.57 1 91.19 332 THR A N 1
ATOM 2572 C CA . THR A 1 332 ? -7.117 22.5 14.078 1 91.19 332 THR A CA 1
ATOM 2573 C C . THR A 1 332 ? -7.109 23.984 14.469 1 91.19 332 THR A C 1
ATOM 2575 O O . THR A 1 332 ? -7.859 24.781 13.906 1 91.19 332 THR A O 1
ATOM 2578 N N . PHE A 1 333 ? -6.281 24.391 15.398 1 93.94 333 PHE A N 1
ATOM 2579 C CA . PHE A 1 333 ? -6.285 25.75 15.93 1 93.94 333 PHE A CA 1
ATOM 2580 C C . PHE A 1 333 ? -6.168 26.766 14.812 1 93.94 333 PHE A C 1
ATOM 2582 O O . PHE A 1 333 ? -6.941 27.734 14.75 1 93.94 333 PHE A O 1
ATOM 2589 N N . PRO A 1 334 ? -5.254 26.594 13.812 1 94.81 334 PRO A N 1
ATOM 2590 C CA . PRO A 1 334 ? -5.125 27.594 12.75 1 94.81 334 PRO A CA 1
ATOM 2591 C C . PRO A 1 334 ? -6.402 27.734 11.922 1 94.81 334 PRO A C 1
ATOM 2593 O O . PRO A 1 334 ? -6.645 28.781 11.328 1 94.81 334 PRO A O 1
ATOM 2596 N N . LEU A 1 335 ? -7.211 26.703 11.883 1 90.62 335 LEU A N 1
ATOM 2597 C CA . LEU A 1 335 ? -8.438 26.734 11.102 1 90.62 335 LEU A CA 1
ATOM 2598 C C . LEU A 1 335 ? -9.414 27.766 11.664 1 90.62 335 LEU A C 1
ATOM 2600 O O . LEU A 1 335 ? -10.297 28.25 10.953 1 90.62 335 LEU A O 1
ATOM 2604 N N . PHE A 1 336 ? -9.227 28.109 12.891 1 90.19 336 PHE A N 1
ATOM 2605 C CA . PHE A 1 336 ? -10.156 29.016 13.555 1 90.19 336 PHE A CA 1
ATOM 2606 C C . PHE A 1 336 ? -9.609 30.438 13.555 1 90.19 336 PHE A C 1
ATOM 2608 O O . PHE A 1 336 ? -10.266 31.359 14.062 1 90.19 336 PHE A O 1
ATOM 2615 N N . CYS A 1 337 ? -8.43 30.562 13.031 1 92.75 337 CYS A N 1
ATOM 2616 C CA . CYS A 1 337 ? -7.852 31.891 12.852 1 92.75 337 CYS A CA 1
ATOM 2617 C C . CYS A 1 337 ? -8.305 32.531 11.539 1 92.75 337 CYS A C 1
ATOM 2619 O O . CYS A 1 337 ? -7.559 32.531 10.562 1 92.75 337 CYS A O 1
ATOM 2621 N N . PHE A 1 338 ? -9.523 33.031 11.508 1 89.25 338 PHE A N 1
ATOM 2622 C CA . PHE A 1 338 ? -10.086 33.594 10.289 1 89.25 338 PHE A CA 1
ATOM 2623 C C . PHE A 1 338 ? -10.688 34.969 10.547 1 89.25 338 PHE A C 1
ATOM 2625 O O . PHE A 1 338 ? -10.656 35.469 11.68 1 89.25 338 PHE A O 1
ATOM 2632 N N . GLY A 1 339 ? -11.109 35.688 9.469 1 90.62 339 GLY A N 1
ATOM 2633 C CA . GLY A 1 339 ? -11.742 36.969 9.609 1 90.62 339 GLY A CA 1
ATOM 2634 C C . GLY A 1 339 ? -10.812 38.031 10.133 1 90.62 339 GLY A C 1
ATOM 2635 O O . GLY A 1 339 ? -9.664 38.156 9.688 1 90.62 339 GLY A O 1
ATOM 2636 N N . PRO A 1 340 ? -11.344 38.781 11.055 1 93.88 340 PRO A N 1
ATOM 2637 C CA . PRO A 1 340 ? -10.547 39.906 11.57 1 93.88 340 PRO A CA 1
ATOM 2638 C C . PRO A 1 340 ? -9.234 39.438 12.203 1 93.88 340 PRO A C 1
ATOM 2640 O O . PRO A 1 340 ? -8.219 40.156 12.117 1 93.88 340 PRO A O 1
ATOM 2643 N N . PHE A 1 341 ? -9.242 38.344 12.875 1 95.06 341 PHE A N 1
ATOM 2644 C CA . PHE A 1 341 ? -8.016 37.875 13.492 1 95.06 341 PHE A CA 1
ATOM 2645 C C . PHE A 1 341 ? -6.98 37.5 12.438 1 95.06 341 PHE A C 1
ATOM 2647 O O . PHE A 1 341 ? -5.781 37.688 12.633 1 95.06 341 PHE A O 1
ATOM 2654 N N . MET A 1 342 ? -7.41 36.906 11.352 1 94.62 342 MET A N 1
ATOM 2655 C CA . MET A 1 342 ? -6.504 36.594 10.25 1 94.62 342 MET A CA 1
ATOM 2656 C C . MET A 1 342 ? -5.863 37.875 9.711 1 94.62 342 MET A C 1
ATOM 2658 O O . MET A 1 342 ? -4.672 37.906 9.391 1 94.62 342 MET A O 1
ATOM 2662 N N . ASP A 1 343 ? -6.688 38.875 9.617 1 94.81 343 ASP A N 1
ATOM 2663 C CA . ASP A 1 343 ? -6.164 40.156 9.172 1 94.81 343 ASP A CA 1
ATOM 2664 C C . ASP A 1 343 ? -5.055 40.656 10.094 1 94.81 343 ASP A C 1
ATOM 2666 O O . ASP A 1 343 ? -4.07 41.219 9.633 1 94.81 343 ASP A O 1
ATOM 2670 N N . MET A 1 344 ? -5.23 40.406 11.359 1 95.5 344 MET A N 1
ATOM 2671 C CA . MET A 1 344 ? -4.223 40.781 12.344 1 95.5 344 MET A CA 1
ATOM 2672 C C . MET A 1 344 ? -2.932 40 12.133 1 95.5 344 MET A C 1
ATOM 2674 O O . MET A 1 344 ? -1.837 40.562 12.242 1 95.5 344 MET A O 1
ATOM 2678 N N . ILE A 1 345 ? -3.047 38.688 11.812 1 96.44 345 ILE A N 1
ATOM 2679 C CA . ILE A 1 345 ? -1.883 37.844 11.602 1 96.44 345 ILE A CA 1
ATOM 2680 C C . ILE A 1 345 ? -1.106 38.312 10.375 1 96.44 345 ILE A C 1
ATOM 2682 O O . ILE A 1 345 ? 0.114 38.5 10.438 1 96.44 345 ILE A O 1
ATOM 2686 N N . VAL A 1 346 ? -1.824 38.594 9.32 1 94.31 346 VAL A N 1
ATOM 2687 C CA . VAL A 1 346 ? -1.215 39 8.055 1 94.31 346 VAL A CA 1
ATOM 2688 C C . VAL A 1 346 ? -0.53 40.375 8.234 1 94.31 346 VAL A C 1
ATOM 2690 O O . VAL A 1 346 ? 0.514 40.625 7.629 1 94.31 346 VAL A O 1
ATOM 2693 N N . ALA A 1 347 ? -1.083 41.188 9.109 1 94.12 347 ALA A N 1
ATOM 2694 C CA . ALA A 1 347 ? -0.54 42.5 9.367 1 94.12 347 ALA A CA 1
ATOM 2695 C C . ALA A 1 347 ? 0.603 42.469 10.375 1 94.12 347 ALA A C 1
ATOM 2697 O O . ALA A 1 347 ? 1.2 43.469 10.703 1 94.12 347 ALA A O 1
ATOM 2698 N N . ASN A 1 348 ? 0.91 41.312 10.859 1 94.69 348 ASN A N 1
ATOM 2699 C CA . ASN A 1 348 ? 1.927 41.156 11.891 1 94.69 348 ASN A CA 1
ATOM 2700 C C . ASN A 1 348 ? 1.599 41.969 13.133 1 94.69 348 ASN A C 1
ATOM 2702 O O . ASN A 1 348 ? 2.484 42.594 13.727 1 94.69 348 ASN A O 1
ATOM 2706 N N . ASP A 1 349 ? 0.351 42 13.422 1 95.19 349 ASP A N 1
ATOM 2707 C CA . ASP A 1 349 ? -0.122 42.75 14.586 1 95.19 349 ASP A CA 1
ATOM 2708 C C . ASP A 1 349 ? 0.436 42.156 15.875 1 95.19 349 ASP A C 1
ATOM 2710 O O . ASP A 1 349 ? 0.465 40.938 16.031 1 95.19 349 ASP A O 1
ATOM 2714 N N . SER A 1 350 ? 0.9 43 16.797 1 96.06 350 SER A N 1
ATOM 2715 C CA . SER A 1 350 ? 1.523 42.531 18.047 1 96.06 350 SER A CA 1
ATOM 2716 C C . SER A 1 350 ? 0.555 41.719 18.875 1 96.06 350 SER A C 1
ATOM 2718 O O . SER A 1 350 ? 0.966 40.781 19.562 1 96.06 350 SER A O 1
ATOM 2720 N N . ARG A 1 351 ? -0.728 42.125 18.875 1 96.5 351 ARG A N 1
ATOM 2721 C CA . ARG A 1 351 ? -1.732 41.375 19.641 1 96.5 351 ARG A CA 1
ATOM 2722 C C . ARG A 1 351 ? -1.855 39.938 19.125 1 96.5 351 ARG A C 1
ATOM 2724 O O . ARG A 1 351 ? -1.926 39 19.922 1 96.5 351 ARG A O 1
ATOM 2731 N N . ALA A 1 352 ? -1.878 39.781 17.828 1 97.25 352 ALA A N 1
ATOM 2732 C CA . ALA A 1 352 ? -1.94 38.438 17.219 1 97.25 352 ALA A CA 1
ATOM 2733 C C . ALA A 1 352 ? -0.663 37.656 17.5 1 97.25 352 ALA A C 1
ATOM 2735 O O . ALA A 1 352 ? -0.713 36.438 17.75 1 97.25 352 ALA A O 1
ATOM 2736 N N . LEU A 1 353 ? 0.489 38.312 17.422 1 97.81 353 LEU A N 1
ATOM 2737 C CA . LEU A 1 353 ? 1.769 37.656 17.688 1 97.81 353 LEU A CA 1
ATOM 2738 C C . LEU A 1 353 ? 1.814 37.125 19.109 1 97.81 353 LEU A C 1
ATOM 2740 O O . LEU A 1 353 ? 2.346 36.031 19.344 1 97.81 353 LEU A O 1
ATOM 2744 N N . LEU A 1 354 ? 1.301 37.906 20.016 1 97.88 354 LEU A N 1
ATOM 2745 C CA . LEU A 1 354 ? 1.271 37.469 21.406 1 97.88 354 LEU A CA 1
ATOM 2746 C C . LEU A 1 354 ? 0.472 36.156 21.547 1 97.88 354 LEU A C 1
ATOM 2748 O O . LEU A 1 354 ? 0.897 35.25 22.25 1 97.88 354 LEU A O 1
ATOM 2752 N N . VAL A 1 355 ? -0.668 36.125 20.891 1 98.19 355 VAL A N 1
ATOM 2753 C CA . VAL A 1 355 ? -1.528 34.938 20.906 1 98.19 355 VAL A CA 1
ATOM 2754 C C . VAL A 1 355 ? -0.79 33.75 20.297 1 98.19 355 VAL A C 1
ATOM 2756 O O . VAL A 1 355 ? -0.77 32.656 20.891 1 98.19 355 VAL A O 1
ATOM 2759 N N . LEU A 1 356 ? -0.165 33.938 19.156 1 98.44 356 LEU A N 1
ATOM 2760 C CA . LEU A 1 356 ? 0.518 32.875 18.438 1 98.44 356 LEU A CA 1
ATOM 2761 C C . LEU A 1 356 ? 1.729 32.375 19.219 1 98.44 356 LEU A C 1
ATOM 2763 O O . LEU A 1 356 ? 2.049 31.188 19.188 1 98.44 356 LEU A O 1
ATOM 2767 N N . TYR A 1 357 ? 2.438 33.281 19.859 1 98.31 357 TYR A N 1
ATOM 2768 C CA . TYR A 1 357 ? 3.553 32.875 20.719 1 98.31 357 TYR A CA 1
ATOM 2769 C C . TYR A 1 357 ? 3.102 31.875 21.766 1 98.31 357 TYR A C 1
ATOM 2771 O O . TYR A 1 357 ? 3.715 30.828 21.922 1 98.31 357 TYR A O 1
ATOM 2779 N N . HIS A 1 358 ? 2.061 32.219 22.469 1 98.25 358 HIS A N 1
ATOM 2780 C CA . HIS A 1 358 ? 1.583 31.359 23.547 1 98.25 358 HIS A CA 1
ATOM 2781 C C . HIS A 1 358 ? 1.038 30.047 22.984 1 98.25 358 HIS A C 1
ATOM 2783 O O . HIS A 1 358 ? 1.16 29 23.625 1 98.25 358 HIS A O 1
ATOM 2789 N N . PHE A 1 359 ? 0.391 30.141 21.828 1 98.12 359 PHE A N 1
ATOM 2790 C CA . PHE A 1 359 ? -0.097 28.922 21.188 1 98.12 359 PHE A CA 1
ATOM 2791 C C . PHE A 1 359 ? 1.054 27.969 20.891 1 98.12 359 PHE A C 1
ATOM 2793 O O . PHE A 1 359 ? 1.038 26.812 21.312 1 98.12 359 PHE A O 1
ATOM 2800 N N . TYR A 1 360 ? 2.066 28.438 20.141 1 97.94 360 TYR A N 1
ATOM 2801 C CA . TYR A 1 360 ? 3.178 27.594 19.75 1 97.94 360 TYR A CA 1
ATOM 2802 C C . TYR A 1 360 ? 3.967 27.109 20.969 1 97.94 360 TYR A C 1
ATOM 2804 O O . TYR A 1 360 ? 4.309 25.938 21.062 1 97.94 360 TYR A O 1
ATOM 2812 N N . ASN A 1 361 ? 4.207 28 21.859 1 97.06 361 ASN A N 1
ATOM 2813 C CA . ASN A 1 361 ? 5.008 27.688 23.047 1 97.06 361 ASN A CA 1
ATOM 2814 C C . ASN A 1 361 ? 4.316 26.641 23.922 1 97.06 361 ASN A C 1
ATOM 2816 O O . ASN A 1 361 ? 4.938 25.656 24.328 1 97.06 361 ASN A O 1
ATOM 2820 N N . THR A 1 362 ? 3.061 26.875 24.234 1 96.5 362 THR A N 1
ATOM 2821 C CA . THR A 1 362 ? 2.318 25.969 25.094 1 96.5 362 THR A CA 1
ATOM 2822 C C . THR A 1 362 ? 2.137 24.609 24.422 1 96.5 362 THR A C 1
ATOM 2824 O O . THR A 1 362 ? 2.209 23.562 25.062 1 96.5 362 THR A O 1
ATOM 2827 N N . SER A 1 363 ? 1.816 24.609 23.109 1 96.44 363 SER A N 1
ATOM 2828 C CA . SER A 1 363 ? 1.678 23.375 22.359 1 96.44 363 SER A CA 1
ATOM 2829 C C . SER A 1 363 ? 2.949 22.531 22.438 1 96.44 363 SER A C 1
ATOM 2831 O O . SER A 1 363 ? 2.885 21.312 22.625 1 96.44 363 SER A O 1
ATOM 2833 N N . GLN A 1 364 ? 4.07 23.188 22.297 1 94.94 364 GLN A N 1
ATOM 2834 C CA . GLN A 1 364 ? 5.355 22.516 22.406 1 94.94 364 GLN A CA 1
ATOM 2835 C C . GLN A 1 364 ? 5.547 21.891 23.781 1 94.94 364 GLN A C 1
ATOM 2837 O O . GLN A 1 364 ? 5.988 20.75 23.906 1 94.94 364 GLN A O 1
ATOM 2842 N N . LEU A 1 365 ? 5.191 22.609 24.766 1 93.19 365 LEU A N 1
ATOM 2843 C CA . LEU A 1 365 ? 5.371 22.172 26.156 1 93.19 365 LEU A CA 1
ATOM 2844 C C . LEU A 1 365 ? 4.449 21 26.469 1 93.19 365 LEU A C 1
ATOM 2846 O O . LEU A 1 365 ? 4.844 20.062 27.172 1 93.19 365 LEU A O 1
ATOM 2850 N N . LEU A 1 366 ? 3.25 21.047 25.984 1 93.12 366 LEU A N 1
ATOM 2851 C CA . LEU A 1 366 ? 2.268 20.016 26.266 1 93.12 366 LEU A CA 1
ATOM 2852 C C . LEU A 1 366 ? 2.605 18.734 25.531 1 93.12 366 LEU A C 1
ATOM 2854 O O . LEU A 1 366 ? 2.416 17.625 26.062 1 93.12 366 LEU A O 1
ATOM 2858 N N . LEU A 1 367 ? 2.992 18.812 24.281 1 92.06 367 LEU A N 1
ATOM 2859 C CA . LEU A 1 367 ? 3.289 17.625 23.484 1 92.06 367 LEU A CA 1
ATOM 2860 C C . LEU A 1 367 ? 4.602 16.984 23.938 1 92.06 367 LEU A C 1
ATOM 2862 O O . LEU A 1 367 ? 4.793 15.773 23.766 1 92.06 367 LEU A O 1
ATOM 2866 N N . GLY A 1 368 ? 5.492 17.734 24.469 1 82.19 368 GLY A N 1
ATOM 2867 C CA . GLY A 1 368 ? 6.711 17.203 25.062 1 82.19 368 GLY A CA 1
ATOM 2868 C C . GLY A 1 368 ? 7.758 16.828 24.031 1 82.19 368 GLY A C 1
ATOM 2869 O O . GLY A 1 368 ? 7.836 17.453 22.969 1 82.19 368 GLY A O 1
ATOM 2870 N N . ASP A 1 369 ? 8.469 15.734 24.391 1 73.75 369 ASP A N 1
ATOM 2871 C CA . ASP A 1 369 ? 9.711 15.406 23.688 1 73.75 369 ASP A CA 1
ATOM 2872 C C . ASP A 1 369 ? 9.438 14.539 22.469 1 73.75 369 ASP A C 1
ATOM 2874 O O . ASP A 1 369 ? 10.227 14.539 21.516 1 73.75 369 ASP A O 1
ATOM 2878 N N . ARG A 1 370 ? 8.375 13.852 22.562 1 76.94 370 ARG A N 1
ATOM 2879 C CA . ARG A 1 370 ? 8.125 13.039 21.375 1 76.94 370 ARG A CA 1
ATOM 2880 C C . ARG A 1 370 ? 7.746 13.914 20.188 1 76.94 370 ARG A C 1
ATOM 2882 O O . ARG A 1 370 ? 6.863 14.766 20.281 1 76.94 370 ARG A O 1
ATOM 2889 N N . THR A 1 371 ? 8.398 13.625 19.219 1 82.81 371 THR A N 1
ATOM 2890 C CA . THR A 1 371 ? 8.312 14.539 18.078 1 82.81 371 THR A CA 1
ATOM 2891 C C . THR A 1 371 ? 7.059 14.266 17.25 1 82.81 371 THR A C 1
ATOM 2893 O O . THR A 1 371 ? 6.742 13.117 16.969 1 82.81 371 THR A O 1
ATOM 2896 N N . THR A 1 372 ? 6.223 15.203 17.219 1 94.12 372 THR A N 1
ATOM 2897 C CA . THR A 1 372 ? 5.184 15.297 16.203 1 94.12 372 THR A CA 1
ATOM 2898 C C . THR A 1 372 ? 5.754 15.867 14.906 1 94.12 372 THR A C 1
ATOM 2900 O O . THR A 1 372 ? 5.898 17.094 14.773 1 94.12 372 THR A O 1
ATOM 2903 N N . TRP A 1 373 ? 6.008 15.031 13.945 1 95.81 373 TRP A N 1
ATOM 2904 C CA . TRP A 1 373 ? 6.852 15.375 12.805 1 95.81 373 TRP A CA 1
ATOM 2905 C C . TRP A 1 373 ? 6.281 16.578 12.047 1 95.81 373 TRP A C 1
ATOM 2907 O O . TRP A 1 373 ? 7.035 17.391 11.523 1 95.81 373 TRP A O 1
ATOM 2917 N N . TRP A 1 374 ? 4.992 16.688 12.016 1 96.31 374 TRP A N 1
ATOM 2918 C CA . TRP A 1 374 ? 4.383 17.719 11.164 1 96.31 374 TRP A CA 1
ATOM 2919 C C . TRP A 1 374 ? 4.309 19.047 11.891 1 96.31 374 TRP A C 1
ATOM 2921 O O . TRP A 1 374 ? 4.098 20.094 11.266 1 96.31 374 TRP A O 1
ATOM 2931 N N . ALA A 1 375 ? 4.562 19.109 13.234 1 96.06 375 ALA A N 1
ATOM 2932 C CA . ALA A 1 375 ? 4.297 20.344 13.961 1 96.06 375 ALA A CA 1
ATOM 2933 C C . ALA A 1 375 ? 5.523 20.797 14.75 1 96.06 375 ALA A C 1
ATOM 2935 O O . ALA A 1 375 ? 5.688 21.984 15.031 1 96.06 375 ALA A O 1
ATOM 2936 N N . SER A 1 376 ? 6.434 19.891 15.156 1 94.19 376 SER A N 1
ATOM 2937 C CA . SER A 1 376 ? 7.492 20.172 16.125 1 94.19 376 SER A CA 1
ATOM 2938 C C . SER A 1 376 ? 8.438 21.266 15.602 1 94.19 376 SER A C 1
ATOM 2940 O O . SER A 1 376 ? 8.766 22.203 16.328 1 94.19 376 SER A O 1
ATOM 2942 N N . GLY A 1 377 ? 8.875 21.125 14.375 1 92.88 377 GLY A N 1
ATOM 2943 C CA . GLY A 1 377 ? 9.758 22.125 13.797 1 92.88 377 GLY A CA 1
ATOM 2944 C C . GLY A 1 377 ? 9.156 23.516 13.781 1 92.88 377 GLY A C 1
ATOM 2945 O O . GLY A 1 377 ? 9.836 24.484 14.117 1 92.88 377 GLY A O 1
ATOM 2946 N N . ARG A 1 378 ? 7.957 23.609 13.461 1 95.56 378 ARG A N 1
ATOM 2947 C CA . ARG A 1 378 ? 7.273 24.891 13.383 1 95.56 378 ARG A CA 1
ATOM 2948 C C . ARG A 1 378 ? 7.066 25.5 14.766 1 95.56 378 ARG A C 1
ATOM 2950 O O . ARG A 1 378 ? 7.312 26.688 14.977 1 95.56 378 ARG A O 1
ATOM 2957 N N . MET A 1 379 ? 6.586 24.688 15.688 1 96.31 379 MET A N 1
ATOM 2958 C CA . MET A 1 379 ? 6.316 25.203 17.031 1 96.31 379 MET A CA 1
ATOM 2959 C C . MET A 1 379 ? 7.578 25.781 17.656 1 96.31 379 MET A C 1
ATOM 2961 O O . MET A 1 379 ? 7.539 26.859 18.25 1 96.31 379 MET A O 1
ATOM 2965 N N . LYS A 1 380 ? 8.633 25.094 17.469 1 94.69 380 LYS A N 1
ATOM 2966 C CA . LYS A 1 380 ? 9.906 25.547 18.016 1 94.69 380 LYS A CA 1
ATOM 2967 C C . LYS A 1 380 ? 10.383 26.812 17.328 1 94.69 380 LYS A C 1
ATOM 2969 O O . LYS A 1 380 ? 10.695 27.812 18 1 94.69 380 LYS A O 1
ATOM 2974 N N . THR A 1 381 ? 10.422 26.828 16.062 1 95.19 381 THR A N 1
ATOM 2975 C CA . THR A 1 381 ? 10.945 27.938 15.289 1 95.19 381 THR A CA 1
ATOM 2976 C C . THR A 1 381 ? 10.07 29.172 15.445 1 95.19 381 THR A C 1
ATOM 2978 O O . THR A 1 381 ? 10.57 30.281 15.695 1 95.19 381 THR A O 1
ATOM 2981 N N . MET A 1 382 ? 8.812 29 15.305 1 96.69 382 MET A N 1
ATOM 2982 C CA . MET A 1 382 ? 7.891 30.141 15.336 1 96.69 382 MET A CA 1
ATOM 2983 C C . MET A 1 382 ? 7.82 30.75 16.734 1 96.69 382 MET A C 1
ATOM 2985 O O . MET A 1 382 ? 7.738 31.969 16.875 1 96.69 382 MET A O 1
ATOM 2989 N N . SER A 1 383 ? 7.773 29.891 17.781 1 96.62 383 SER A N 1
ATOM 2990 C CA . SER A 1 383 ? 7.77 30.438 19.125 1 96.62 383 SER A CA 1
ATOM 2991 C C . SER A 1 383 ? 8.992 31.312 19.375 1 96.62 383 SER A C 1
ATOM 2993 O O . SER A 1 383 ? 8.891 32.375 19.969 1 96.62 383 SER A O 1
ATOM 2995 N N . GLN A 1 384 ? 10.086 30.875 18.922 1 96 384 GLN A N 1
ATOM 2996 C CA . GLN A 1 384 ? 11.336 31.609 19.109 1 96 384 GLN A CA 1
ATOM 2997 C C . GLN A 1 384 ? 11.336 32.906 18.328 1 96 384 GLN A C 1
ATOM 2999 O O . GLN A 1 384 ? 11.672 33.969 18.859 1 96 384 GLN A O 1
ATOM 3004 N N . LEU A 1 385 ? 10.969 32.844 17.078 1 95.31 385 LEU A N 1
ATOM 3005 C CA . LEU A 1 385 ? 10.992 34 16.219 1 95.31 385 LEU A CA 1
ATOM 3006 C C . LEU A 1 385 ? 9.977 35.062 16.688 1 95.31 385 LEU A C 1
ATOM 3008 O O . LEU A 1 385 ? 10.258 36.25 16.641 1 95.31 385 LEU A O 1
ATOM 3012 N N . ILE A 1 386 ? 8.82 34.625 17.094 1 96.88 386 ILE A N 1
ATOM 3013 C CA . ILE A 1 386 ? 7.793 35.562 17.562 1 96.88 386 ILE A CA 1
ATOM 3014 C C . ILE A 1 386 ? 8.25 36.219 18.859 1 96.88 386 ILE A C 1
ATOM 3016 O O . ILE A 1 386 ? 8.07 37.438 19.047 1 96.88 386 ILE A O 1
ATOM 3020 N N . LYS A 1 387 ? 8.812 35.406 19.703 1 96.44 387 LYS A N 1
ATOM 3021 C CA . LYS A 1 387 ? 9.344 35.969 20.953 1 96.44 387 LYS A CA 1
ATOM 3022 C C . LYS A 1 387 ? 10.375 37.062 20.672 1 96.44 387 LYS A C 1
ATOM 3024 O O . LYS A 1 387 ? 10.359 38.125 21.312 1 96.44 387 LYS A O 1
ATOM 3029 N N . GLN A 1 388 ? 11.227 36.781 19.797 1 94.81 388 GLN A N 1
ATOM 3030 C CA . GLN A 1 388 ? 12.258 37.75 19.406 1 94.81 388 GLN A CA 1
ATOM 3031 C C . GLN A 1 388 ? 11.633 39 18.812 1 94.81 388 GLN A C 1
ATOM 3033 O O . GLN A 1 388 ? 12.078 40.125 19.094 1 94.81 388 GLN A O 1
ATOM 3038 N N . GLU A 1 389 ? 10.648 38.812 18.016 1 94.88 389 GLU A N 1
ATOM 3039 C CA . GLU A 1 389 ? 9.969 39.969 17.391 1 94.88 389 GLU A CA 1
ATOM 3040 C C . GLU A 1 389 ? 9.266 40.812 18.453 1 94.88 389 GLU A C 1
ATOM 3042 O O . GLU A 1 389 ? 9.305 42.031 18.391 1 94.88 389 GLU A O 1
ATOM 3047 N N . LEU A 1 390 ? 8.625 40.156 19.375 1 95.56 390 LEU A N 1
ATOM 3048 C CA . LEU A 1 390 ? 7.965 40.906 20.453 1 95.56 390 LEU A CA 1
ATOM 3049 C C . LEU A 1 390 ? 8.984 41.625 21.312 1 95.56 390 LEU A C 1
ATOM 3051 O O . LEU A 1 390 ? 8.742 42.781 21.734 1 95.56 390 LEU A O 1
ATOM 3055 N N . ALA A 1 391 ? 10.125 41.031 21.547 1 95.25 391 ALA A N 1
ATOM 3056 C CA . ALA A 1 391 ? 11.203 41.656 22.297 1 95.25 391 ALA A CA 1
ATOM 3057 C C . ALA A 1 391 ? 11.734 42.906 21.547 1 95.25 391 ALA A C 1
ATOM 3059 O O . ALA A 1 391 ? 12.031 43.906 22.172 1 95.25 391 ALA A O 1
ATOM 3060 N N . ARG A 1 392 ? 11.891 42.719 20.328 1 93.25 392 ARG A N 1
ATOM 3061 C CA . ARG A 1 392 ? 12.344 43.812 19.5 1 93.25 392 ARG A CA 1
ATOM 3062 C C . ARG A 1 392 ? 11.398 45.031 19.609 1 93.25 392 ARG A C 1
ATOM 3064 O O . ARG A 1 392 ? 11.836 46.156 19.578 1 93.25 392 ARG A O 1
ATOM 3071 N N . ARG A 1 393 ? 10.07 44.75 19.781 1 92.69 393 ARG A N 1
ATOM 3072 C CA . ARG A 1 393 ? 9.047 45.781 19.906 1 92.69 393 ARG A CA 1
ATOM 3073 C C . ARG A 1 393 ? 8.914 46.25 21.359 1 92.69 393 ARG A C 1
ATOM 3075 O O . ARG A 1 393 ? 8.039 47.031 21.672 1 92.69 393 ARG A O 1
ATOM 3082 N N . GLN A 1 394 ? 9.781 45.656 22.234 1 94.38 394 GLN A N 1
ATOM 3083 C CA . GLN A 1 394 ? 9.789 46 23.656 1 94.38 394 GLN A CA 1
ATOM 3084 C C . GLN A 1 394 ? 8.469 45.625 24.312 1 94.38 394 GLN A C 1
ATOM 3086 O O . GLN A 1 394 ? 7.934 46.375 25.125 1 94.38 394 GLN A O 1
ATOM 3091 N N . LEU A 1 395 ? 7.949 44.5 23.781 1 94 395 LEU A N 1
ATOM 3092 C CA . LEU A 1 395 ? 6.715 44 24.359 1 94 395 LEU A CA 1
ATOM 3093 C C . LEU A 1 395 ? 6.98 42.719 25.156 1 94 395 LEU A C 1
ATOM 3095 O O . LEU A 1 395 ? 7.797 41.875 24.75 1 94 395 LEU A O 1
ATOM 3099 N N . GLU A 1 396 ? 6.34 42.594 26.281 1 92.56 396 GLU A N 1
ATOM 3100 C CA . GLU A 1 396 ? 6.477 41.406 27.125 1 92.56 396 GLU A CA 1
ATOM 3101 C C . GLU A 1 396 ? 5.512 40.312 26.688 1 92.56 396 GLU A C 1
ATOM 3103 O O . GLU A 1 396 ? 4.414 40.594 26.203 1 92.56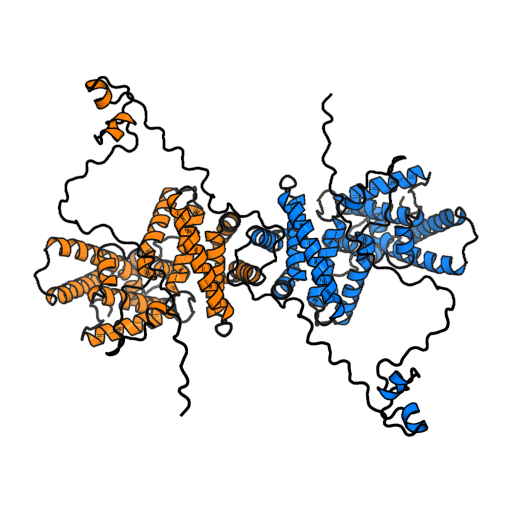 396 GLU A O 1
ATOM 3108 N N . THR A 1 397 ? 5.859 39.094 26.906 1 94.5 397 THR A N 1
ATOM 3109 C CA . THR A 1 397 ? 5.02 37.938 26.531 1 94.5 397 THR A CA 1
ATOM 3110 C C . THR A 1 397 ? 4.121 37.531 27.688 1 94.5 397 THR A C 1
ATOM 3112 O O . THR A 1 397 ? 3.221 36.719 27.531 1 94.5 397 THR A O 1
ATOM 3115 N N . SER A 1 398 ? 4.355 38.125 28.844 1 93.56 398 SER A N 1
ATOM 3116 C CA . SER A 1 398 ? 3.635 37.719 30.047 1 93.56 398 SER A CA 1
ATOM 3117 C C . SER A 1 398 ? 2.164 38.125 29.969 1 93.56 398 SER A C 1
ATOM 3119 O O . SER A 1 398 ? 1.833 39.188 29.453 1 93.56 398 SER A O 1
ATOM 3121 N N . VAL A 1 399 ? 1.314 37.25 30.359 1 93.56 399 VAL A N 1
ATOM 3122 C CA . VAL A 1 399 ? -0.122 37.5 30.453 1 93.56 399 VAL A CA 1
ATOM 3123 C C . VAL A 1 399 ? -0.621 37.094 31.844 1 93.56 399 VAL A C 1
ATOM 3125 O O . VAL A 1 399 ? -0.265 36.031 32.344 1 93.56 399 VAL A O 1
ATOM 3128 N N . ALA A 1 400 ? -1.333 37.969 32.406 1 82.88 400 ALA A N 1
ATOM 3129 C CA . ALA A 1 400 ? -1.905 37.656 33.719 1 82.88 400 ALA A CA 1
ATOM 3130 C C . ALA A 1 400 ? -2.762 36.406 33.656 1 82.88 400 ALA A C 1
ATOM 3132 O O . ALA A 1 400 ? -3.48 36.188 32.688 1 82.88 400 ALA A O 1
ATOM 3133 N N . GLY A 1 401 ? -2.658 35.531 34.594 1 76.12 401 GLY A N 1
ATOM 3134 C CA . GLY A 1 401 ? -3.43 34.312 34.625 1 76.12 401 GLY A CA 1
ATOM 3135 C C . GLY A 1 401 ? -2.613 33.094 34.25 1 76.12 401 GLY A C 1
ATOM 3136 O O . GLY A 1 401 ? -3.037 31.953 34.5 1 76.12 401 GLY A O 1
ATOM 3137 N N . LEU A 1 402 ? -1.466 33.281 33.438 1 82.69 402 LEU A N 1
ATOM 3138 C CA . LEU A 1 402 ? -0.624 32.156 33.062 1 82.69 402 LEU A CA 1
ATOM 3139 C C . LEU A 1 402 ? 0.52 31.969 34.031 1 82.69 402 LEU A C 1
ATOM 3141 O O . LEU A 1 402 ? 1.279 31 33.938 1 82.69 402 LEU A O 1
ATOM 3145 N N . GLY A 1 403 ? 0.359 32.406 35.344 1 61.59 403 GLY A N 1
ATOM 3146 C CA . GLY A 1 403 ? 1.392 32.281 36.344 1 61.59 403 GLY A CA 1
ATOM 3147 C C . GLY A 1 403 ? 2.775 32.625 35.844 1 61.59 403 GLY A C 1
ATOM 3148 O O . GLY A 1 403 ? 3.008 32.656 34.625 1 61.59 403 GLY A O 1
ATOM 3149 N N . MET B 1 1 ? -24.172 -3.623 -54.031 1 24.94 1 MET B N 1
ATOM 3150 C CA . MET B 1 1 ? -23.516 -4.859 -53.594 1 24.94 1 MET B CA 1
ATOM 3151 C C . MET B 1 1 ? -22.219 -4.566 -52.844 1 24.94 1 MET B C 1
ATOM 3153 O O . MET B 1 1 ? -21.156 -4.469 -53.469 1 24.94 1 MET B O 1
ATOM 3157 N N . THR B 1 2 ? -22.219 -3.609 -51.938 1 28.25 2 THR B N 1
ATOM 3158 C CA . THR B 1 2 ? -21.094 -2.859 -51.375 1 28.25 2 THR B CA 1
ATOM 3159 C C . THR B 1 2 ? -20.234 -3.754 -50.469 1 28.25 2 THR B C 1
ATOM 3161 O O . THR B 1 2 ? -20.75 -4.414 -49.562 1 28.25 2 THR B O 1
ATOM 3164 N N . GLU B 1 3 ? -19.062 -4.211 -51 1 25.56 3 GLU B N 1
ATOM 3165 C CA . GLU B 1 3 ? -18.062 -5.191 -50.594 1 25.56 3 GLU B CA 1
ATOM 3166 C C . GLU B 1 3 ? -17.344 -4.742 -49.312 1 25.56 3 GLU B C 1
ATOM 3168 O O . GLU B 1 3 ? -16.703 -3.695 -49.281 1 25.56 3 GLU B O 1
ATOM 3173 N N . ASN B 1 4 ? -18.031 -4.891 -48.125 1 27.12 4 ASN B N 1
ATOM 3174 C CA . ASN B 1 4 ? -17.594 -4.48 -46.781 1 27.12 4 ASN B CA 1
ATOM 3175 C C . ASN B 1 4 ? -16.266 -5.145 -46.406 1 27.12 4 ASN B C 1
ATOM 3177 O O . ASN B 1 4 ? -16.203 -6.371 -46.281 1 27.12 4 ASN B O 1
ATOM 3181 N N . HIS B 1 5 ? -15.102 -4.582 -46.844 1 25.97 5 HIS B N 1
ATOM 3182 C CA . HIS B 1 5 ? -13.742 -5.078 -46.656 1 25.97 5 HIS B CA 1
ATOM 3183 C C . HIS B 1 5 ? -13.375 -5.141 -45.188 1 25.97 5 HIS B C 1
ATOM 3185 O O . HIS B 1 5 ? -13.422 -4.129 -44.5 1 25.97 5 HIS B O 1
ATOM 3191 N N . SER B 1 6 ? -13.656 -6.293 -44.5 1 28.97 6 SER B N 1
ATOM 3192 C CA . SER B 1 6 ? -13.445 -6.59 -43.094 1 28.97 6 SER B CA 1
ATOM 3193 C C . SER B 1 6 ? -11.969 -6.484 -42.719 1 28.97 6 SER B C 1
ATOM 3195 O O . SER B 1 6 ? -11.109 -7.027 -43.406 1 28.97 6 SER B O 1
ATOM 3197 N N . PRO B 1 7 ? -11.531 -5.375 -41.938 1 29.14 7 PRO B N 1
ATOM 3198 C CA . PRO B 1 7 ? -10.117 -5.09 -41.688 1 29.14 7 PRO B CA 1
ATOM 3199 C C . PRO B 1 7 ? -9.398 -6.238 -41 1 29.14 7 PRO B C 1
ATOM 3201 O O . PRO B 1 7 ? -10.031 -7.02 -40.281 1 29.14 7 PRO B O 1
ATOM 3204 N N . PRO B 1 8 ? -8.305 -6.773 -41.531 1 23.94 8 PRO B N 1
ATOM 3205 C CA . PRO B 1 8 ? -7.547 -7.945 -41.094 1 23.94 8 PRO B CA 1
ATOM 3206 C C . PRO B 1 8 ? -7.008 -7.797 -39.656 1 23.94 8 PRO B C 1
ATOM 3208 O O . PRO B 1 8 ? -6.664 -6.688 -39.25 1 23.94 8 PRO B O 1
ATOM 3211 N N . ARG B 1 9 ? -7.543 -8.586 -38.719 1 27.53 9 ARG B N 1
ATOM 3212 C CA . ARG B 1 9 ? -7.211 -8.758 -37.312 1 27.53 9 ARG B CA 1
ATOM 3213 C C . ARG B 1 9 ? -5.707 -8.922 -37.125 1 27.53 9 ARG B C 1
ATOM 3215 O O . ARG B 1 9 ? -5.082 -9.758 -37.781 1 27.53 9 ARG B O 1
ATOM 3222 N N . THR B 1 10 ? -4.996 -7.852 -36.719 1 26.88 10 THR B N 1
ATOM 3223 C CA . THR B 1 10 ? -3.57 -7.762 -36.438 1 26.88 10 THR B CA 1
ATOM 3224 C C . THR B 1 10 ? -3.143 -8.891 -35.5 1 26.88 10 THR B C 1
ATOM 3226 O O . THR B 1 10 ? -3.721 -9.062 -34.438 1 26.88 10 THR B O 1
ATOM 3229 N N . GLY B 1 11 ? -2.693 -9.992 -36 1 21.55 11 GLY B N 1
ATOM 3230 C CA . GLY B 1 11 ? -2.16 -11.172 -35.344 1 21.55 11 GLY B CA 1
ATOM 3231 C C . GLY B 1 11 ? -1.182 -10.852 -34.219 1 21.55 11 GLY B C 1
ATOM 3232 O O . GLY B 1 11 ? -0.33 -9.977 -34.375 1 21.55 11 GLY B O 1
ATOM 3233 N N . ALA B 1 12 ? -1.623 -11.008 -32.938 1 29.44 12 ALA B N 1
ATOM 3234 C CA . ALA B 1 12 ? -0.875 -10.898 -31.688 1 29.44 12 ALA B CA 1
ATOM 3235 C C . ALA B 1 12 ? 0.458 -11.633 -31.781 1 29.44 12 ALA B C 1
ATOM 3237 O O . ALA B 1 12 ? 0.496 -12.82 -32.125 1 29.44 12 ALA B O 1
ATOM 3238 N N . GLU B 1 13 ? 1.563 -11.016 -32.156 1 26.34 13 GLU B N 1
ATOM 3239 C CA . GLU B 1 13 ? 2.945 -11.484 -32.188 1 26.34 13 GLU B CA 1
ATOM 3240 C C . GLU B 1 13 ? 3.301 -12.219 -30.891 1 26.34 13 GLU B C 1
ATOM 3242 O O . GLU B 1 13 ? 3.174 -11.6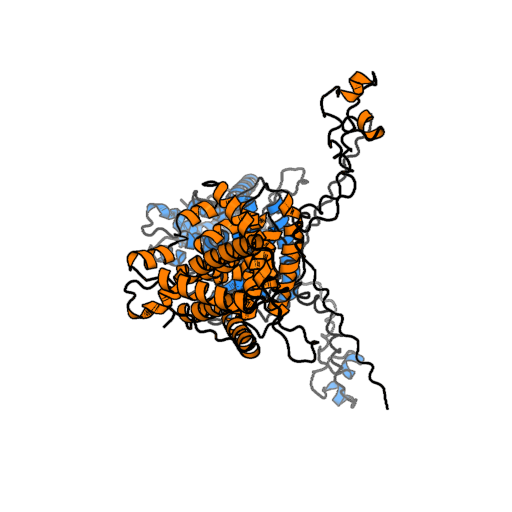64 -29.797 1 26.34 13 GLU B O 1
ATOM 3247 N N . VAL B 1 14 ? 3.061 -13.477 -30.875 1 29.38 14 VAL B N 1
ATOM 3248 C CA . VAL B 1 14 ? 3.467 -14.43 -29.844 1 29.38 14 VAL B CA 1
ATOM 3249 C C . VAL B 1 14 ? 4.949 -14.25 -29.531 1 29.38 14 VAL B C 1
ATOM 3251 O O . VAL B 1 14 ? 5.793 -14.305 -30.422 1 29.38 14 VAL B O 1
ATOM 3254 N N . LEU B 1 15 ? 5.289 -13.367 -28.672 1 28.69 15 LEU B N 1
ATOM 3255 C CA . LEU B 1 15 ? 6.676 -13.164 -28.266 1 28.69 15 LEU B CA 1
ATOM 3256 C C . LEU B 1 15 ? 7.332 -14.492 -27.891 1 28.69 15 LEU B C 1
ATOM 3258 O O . LEU B 1 15 ? 6.852 -15.195 -27 1 28.69 15 LEU B O 1
ATOM 3262 N N . PRO B 1 16 ? 7.988 -15.219 -28.828 1 26.97 16 PRO B N 1
ATOM 3263 C CA . PRO B 1 16 ? 8.625 -16.531 -28.656 1 26.97 16 PRO B CA 1
ATOM 3264 C C . PRO B 1 16 ? 9.688 -16.531 -27.562 1 26.97 16 PRO B C 1
ATOM 3266 O O . PRO B 1 16 ? 10.695 -15.836 -27.672 1 26.97 16 PRO B O 1
ATOM 3269 N N . LEU B 1 17 ? 9.359 -16.375 -26.391 1 29.58 17 LEU B N 1
ATOM 3270 C CA . LEU B 1 17 ? 10.453 -16.594 -25.453 1 29.58 17 LEU B CA 1
ATOM 3271 C C . LEU B 1 17 ? 10.922 -18.047 -25.484 1 29.58 17 LEU B C 1
ATOM 3273 O O . LEU B 1 17 ? 10.242 -18.938 -24.969 1 29.58 17 LEU B O 1
ATOM 3277 N N . ARG B 1 18 ? 11.367 -18.594 -26.703 1 29.19 18 ARG B N 1
ATOM 3278 C CA . ARG B 1 18 ? 11.867 -19.969 -26.75 1 29.19 18 ARG B CA 1
ATOM 3279 C C . ARG B 1 18 ? 13.148 -20.109 -25.938 1 29.19 18 ARG B C 1
ATOM 3281 O O . ARG B 1 18 ? 14.125 -19.406 -26.188 1 29.19 18 ARG B O 1
ATOM 3288 N N . PHE B 1 19 ? 13.039 -20.516 -24.844 1 27.53 19 PHE B N 1
ATOM 3289 C CA . PHE B 1 19 ? 14.273 -20.922 -24.172 1 27.53 19 PHE B CA 1
ATOM 3290 C C . PHE B 1 19 ? 14.852 -22.172 -24.812 1 27.53 19 PHE B C 1
ATOM 3292 O O . PHE B 1 19 ? 14.203 -23.219 -24.844 1 27.53 19 PHE B O 1
ATOM 3299 N N . ILE B 1 20 ? 15.508 -22.172 -26.156 1 27.5 20 ILE B N 1
ATOM 3300 C CA . ILE B 1 20 ? 16.125 -23.219 -26.969 1 27.5 20 ILE B CA 1
ATOM 3301 C C . ILE B 1 20 ? 17.047 -24.078 -26.125 1 27.5 20 ILE B C 1
ATOM 3303 O O . ILE B 1 20 ? 17.969 -23.547 -25.469 1 27.5 20 ILE B O 1
ATOM 3307 N N . SER B 1 21 ? 16.562 -25.234 -25.812 1 25.38 21 SER B N 1
ATOM 3308 C CA . SER B 1 21 ? 17.453 -26.219 -25.219 1 25.38 21 SER B CA 1
ATOM 3309 C C . SER B 1 21 ? 18.562 -26.609 -26.188 1 25.38 21 SER B C 1
ATOM 3311 O O . SER B 1 21 ? 18.297 -26.953 -27.344 1 25.38 21 SER B O 1
ATOM 3313 N N . SER B 1 22 ? 19.859 -26.375 -26.141 1 29.09 22 SER B N 1
ATOM 3314 C CA . SER B 1 22 ? 21.109 -26.516 -26.875 1 29.09 22 SER B CA 1
ATOM 3315 C C . SER B 1 22 ? 21.422 -27.969 -27.203 1 29.09 22 SER B C 1
ATOM 3317 O O . SER B 1 22 ? 22.5 -28.281 -27.703 1 29.09 22 SER B O 1
ATOM 3319 N N . THR B 1 23 ? 20.641 -29 -26.875 1 28.67 23 THR B N 1
ATOM 3320 C CA . THR B 1 23 ? 21.422 -30.234 -26.812 1 28.67 23 THR B CA 1
ATOM 3321 C C . THR B 1 23 ? 21.547 -30.859 -28.203 1 28.67 23 THR B C 1
ATOM 3323 O O . THR B 1 23 ? 21.984 -32 -28.344 1 28.67 23 THR B O 1
ATOM 3326 N N . HIS B 1 24 ? 20.922 -30.578 -29.328 1 29.91 24 HIS B N 1
ATOM 3327 C CA . HIS B 1 24 ? 21.094 -31.453 -30.469 1 29.91 24 HIS B CA 1
ATOM 3328 C C . HIS B 1 24 ? 22.484 -31.281 -31.078 1 29.91 24 HIS B C 1
ATOM 3330 O O . HIS B 1 24 ? 22.953 -30.172 -31.281 1 29.91 24 HIS B O 1
ATOM 3336 N N . PRO B 1 25 ? 23.406 -32.438 -31.125 1 30.47 25 PRO B N 1
ATOM 3337 C CA . PRO B 1 25 ? 24.781 -32.406 -31.609 1 30.47 25 PRO B CA 1
ATOM 3338 C C . PRO B 1 25 ? 24.891 -32.031 -33.094 1 30.47 25 PRO B C 1
ATOM 3340 O O . PRO B 1 25 ? 24.25 -32.656 -33.938 1 30.47 25 PRO B O 1
ATOM 3343 N N . GLU B 1 26 ? 24.922 -30.859 -33.625 1 32.91 26 GLU B N 1
ATOM 3344 C CA . GLU B 1 26 ? 25.219 -30.469 -35 1 32.91 26 GLU B CA 1
ATOM 3345 C C . GLU B 1 26 ? 26.453 -31.203 -35.531 1 32.91 26 GLU B C 1
ATOM 3347 O O . GLU B 1 26 ? 27.328 -31.578 -34.75 1 32.91 26 GLU B O 1
ATOM 3352 N N . PRO B 1 27 ? 26.547 -31.812 -36.781 1 35 27 PRO B N 1
ATOM 3353 C CA . PRO B 1 27 ? 27.734 -32.5 -37.312 1 35 27 PRO B CA 1
ATOM 3354 C C . PRO B 1 27 ? 29.031 -31.781 -36.938 1 35 27 PRO B C 1
ATOM 3356 O O . PRO B 1 27 ? 29.031 -30.578 -36.625 1 35 27 PRO B O 1
ATOM 3359 N N . LYS B 1 28 ? 30.266 -32.562 -36.906 1 32.31 28 LYS B N 1
ATOM 3360 C CA . LYS B 1 28 ? 31.609 -32.188 -36.5 1 32.31 28 LYS B CA 1
ATOM 3361 C C . LYS B 1 28 ? 32.094 -30.938 -37.25 1 32.31 28 LYS B C 1
ATOM 3363 O O . LYS B 1 28 ? 32.625 -31.047 -38.375 1 32.31 28 LYS B O 1
ATOM 3368 N N . LYS B 1 29 ? 31.359 -29.953 -37.562 1 33.66 29 LYS B N 1
ATOM 3369 C CA . LYS B 1 29 ? 32.156 -28.906 -38.219 1 33.66 29 LYS B CA 1
ATOM 3370 C C . LYS B 1 29 ? 33.469 -28.656 -37.469 1 33.66 29 LYS B C 1
ATOM 3372 O O . LYS B 1 29 ? 33.531 -28.844 -36.25 1 33.66 29 LYS B O 1
ATOM 3377 N N . LYS B 1 30 ? 34.656 -28.547 -38.156 1 35.53 30 LYS B N 1
ATOM 3378 C CA . LYS B 1 30 ? 36 -28.312 -37.656 1 35.53 30 LYS B CA 1
ATOM 3379 C C . LYS B 1 30 ? 36 -27.438 -36.406 1 35.53 30 LYS B C 1
ATOM 3381 O O . LYS B 1 30 ? 35.219 -26.5 -36.281 1 35.53 30 LYS B O 1
ATOM 3386 N N . LEU B 1 31 ? 36.406 -27.984 -35.281 1 34.47 31 LEU B N 1
ATOM 3387 C CA . LEU B 1 31 ? 36.562 -27.453 -33.906 1 34.47 31 LEU B CA 1
ATOM 3388 C C . LEU B 1 31 ? 37.156 -26.047 -33.938 1 34.47 31 LEU B C 1
ATOM 3390 O O . LEU B 1 31 ? 38.312 -25.859 -34.312 1 34.47 31 LEU B O 1
ATOM 3394 N N . ALA B 1 32 ? 36.406 -25.156 -34.469 1 38.06 32 ALA B N 1
ATOM 3395 C CA . ALA B 1 32 ? 37.062 -23.859 -34.469 1 38.06 32 ALA B CA 1
ATOM 3396 C C . ALA B 1 32 ? 37.781 -23.594 -33.156 1 38.06 32 ALA B C 1
ATOM 3398 O O . ALA B 1 32 ? 37.188 -23.781 -32.094 1 38.06 32 ALA B O 1
ATOM 3399 N N . HIS B 1 33 ? 39 -23.766 -33.094 1 44.56 33 HIS B N 1
ATOM 3400 C CA . HIS B 1 33 ? 39.844 -23.609 -31.922 1 44.56 33 HIS B CA 1
ATOM 3401 C C . HIS B 1 33 ? 39.375 -22.453 -31.031 1 44.56 33 HIS B C 1
ATOM 3403 O O . HIS B 1 33 ? 39 -21.391 -31.531 1 44.56 33 HIS B O 1
ATOM 3409 N N . LYS B 1 34 ? 38.875 -22.844 -30 1 46.34 34 LYS B N 1
ATOM 3410 C CA . LYS B 1 34 ? 38.344 -21.922 -29 1 46.34 34 LYS B CA 1
ATOM 3411 C C . LYS B 1 34 ? 39.344 -20.797 -28.719 1 46.34 34 LYS B C 1
ATOM 3413 O O . LYS B 1 34 ? 40.469 -21.062 -28.297 1 46.34 34 LYS B O 1
ATOM 3418 N N . LYS B 1 35 ? 39.125 -19.703 -29.297 1 52.78 35 LYS B N 1
ATOM 3419 C CA . LYS B 1 35 ? 39.969 -18.516 -29.125 1 52.78 35 LYS B CA 1
ATOM 3420 C C . LYS B 1 35 ? 40.062 -18.125 -27.656 1 52.78 35 LYS B C 1
ATOM 3422 O O . LYS B 1 35 ? 39.094 -18.281 -26.891 1 52.78 35 LYS B O 1
ATOM 3427 N N . SER B 1 36 ? 41.188 -18.031 -27.109 1 61.41 36 SER B N 1
ATOM 3428 C CA . SER B 1 36 ? 41.406 -17.594 -25.734 1 61.41 36 SER B CA 1
ATOM 3429 C C . SER B 1 36 ? 40.875 -16.172 -25.531 1 61.41 36 SER B C 1
ATOM 3431 O O . SER B 1 36 ? 41.188 -15.266 -26.297 1 61.41 36 SER B O 1
ATOM 3433 N N . ARG B 1 37 ? 39.938 -15.945 -24.766 1 64.62 37 ARG B N 1
ATOM 3434 C CA . ARG B 1 37 ? 39.25 -14.672 -24.609 1 64.62 37 ARG B CA 1
ATOM 3435 C C . ARG B 1 37 ? 40.219 -13.586 -24.141 1 64.62 37 ARG B C 1
ATOM 3437 O O . ARG B 1 37 ? 40.094 -12.43 -24.547 1 64.62 37 ARG B O 1
ATOM 3444 N N . ASP B 1 38 ? 41.219 -13.977 -23.438 1 69.25 38 ASP B N 1
ATOM 3445 C CA . ASP B 1 38 ? 42.188 -13.062 -22.828 1 69.25 38 ASP B CA 1
ATOM 3446 C C . ASP B 1 38 ? 43.531 -13.172 -23.5 1 69.25 38 ASP B C 1
ATOM 3448 O O . ASP B 1 38 ? 44.562 -12.93 -22.875 1 69.25 38 ASP B O 1
ATOM 3452 N N . GLY B 1 39 ? 43.469 -13.477 -24.562 1 73.06 39 GLY B N 1
ATOM 3453 C CA . GLY B 1 39 ? 44.688 -13.68 -25.312 1 73.06 39 GLY B CA 1
ATOM 3454 C C . GLY B 1 39 ? 45.375 -12.383 -25.719 1 73.06 39 GLY B C 1
ATOM 3455 O O . GLY B 1 39 ? 44.719 -11.336 -25.781 1 73.06 39 GLY B O 1
ATOM 3456 N N . CYS B 1 40 ? 46.531 -12.414 -25.891 1 76.31 40 CYS B N 1
ATOM 3457 C CA . CYS B 1 40 ? 47.281 -11.211 -26.234 1 76.31 40 CYS B CA 1
ATOM 3458 C C . CYS B 1 40 ? 46.969 -10.766 -27.656 1 76.31 40 CYS B C 1
ATOM 3460 O O . CYS B 1 40 ? 46.531 -11.57 -28.484 1 76.31 40 CYS B O 1
ATOM 3462 N N . THR B 1 41 ? 46.906 -9.492 -27.969 1 80.5 41 THR B N 1
ATOM 3463 C CA . THR B 1 41 ? 46.594 -8.875 -29.25 1 80.5 41 THR B CA 1
ATOM 3464 C C . THR B 1 41 ? 47.375 -9.555 -30.375 1 80.5 41 THR B C 1
ATOM 3466 O O . THR B 1 41 ? 46.875 -9.688 -31.5 1 80.5 41 THR B O 1
ATOM 3469 N N . SER B 1 42 ? 48.469 -10.102 -30.047 1 79.62 42 SER B N 1
ATOM 3470 C CA . SER B 1 42 ? 49.344 -10.688 -31.078 1 79.62 42 SER B CA 1
ATOM 3471 C C . SER B 1 42 ? 48.875 -12.07 -31.484 1 79.62 42 SER B C 1
ATOM 3473 O O . SER B 1 42 ? 48.875 -12.414 -32.656 1 79.62 42 SER B O 1
ATOM 3475 N N . CYS B 1 43 ? 48.5 -12.812 -30.5 1 77.19 43 CYS B N 1
ATOM 3476 C CA . CYS B 1 43 ? 47.969 -14.141 -30.781 1 77.19 43 CYS B CA 1
ATOM 3477 C C . CYS B 1 43 ? 46.656 -14.039 -31.516 1 77.19 43 CYS B C 1
ATOM 3479 O O . CYS B 1 43 ? 46.375 -14.82 -32.438 1 77.19 43 CYS B O 1
ATOM 3481 N N . LYS B 1 44 ? 45.781 -13.016 -31.203 1 76.94 44 LYS B N 1
ATOM 3482 C CA . LYS B 1 44 ? 44.5 -12.766 -31.844 1 76.94 44 LYS B CA 1
ATOM 3483 C C . LYS B 1 44 ? 44.656 -12.398 -33.312 1 76.94 44 LYS B C 1
ATOM 3485 O O . LYS B 1 44 ? 43.875 -12.828 -34.156 1 76.94 44 LYS B O 1
ATOM 3490 N N . LYS B 1 45 ? 45.5 -11.695 -33.5 1 76.69 45 LYS B N 1
ATOM 3491 C CA . LYS B 1 45 ? 45.781 -11.281 -34.875 1 76.69 45 LYS B CA 1
ATOM 3492 C C . LYS B 1 45 ? 46.188 -12.469 -35.75 1 76.69 45 LYS B C 1
ATOM 3494 O O . LYS B 1 45 ? 45.844 -12.531 -36.938 1 76.69 45 LYS B O 1
ATOM 3499 N N . ARG B 1 46 ? 46.781 -13.406 -35.125 1 76.44 46 ARG B N 1
ATOM 3500 C CA . ARG B 1 46 ? 47.312 -14.547 -35.844 1 76.44 46 ARG B CA 1
ATOM 3501 C C . ARG B 1 46 ? 46.312 -15.711 -35.844 1 76.44 46 ARG B C 1
ATOM 3503 O O . ARG B 1 46 ? 46.531 -16.734 -36.5 1 76.44 46 ARG B O 1
ATOM 3510 N N . LYS B 1 47 ? 45.281 -15.508 -35.031 1 76.94 47 LYS B N 1
ATOM 3511 C CA . LYS B 1 47 ? 44.188 -16.469 -34.938 1 76.94 47 LYS B CA 1
ATOM 3512 C C . LYS B 1 47 ? 44.656 -17.812 -34.406 1 76.94 47 LYS B C 1
ATOM 3514 O O . LYS B 1 47 ? 44.25 -18.875 -34.875 1 76.94 47 LYS B O 1
ATOM 3519 N N . VAL B 1 48 ? 45.594 -17.656 -33.5 1 79.88 48 VAL B N 1
ATOM 3520 C CA . VAL B 1 48 ? 46.062 -18.859 -32.844 1 79.88 48 VAL B CA 1
ATOM 3521 C C . VAL B 1 48 ? 45.625 -18.859 -31.375 1 79.88 48 VAL B C 1
ATOM 3523 O O . VAL B 1 48 ? 45.438 -17.781 -30.781 1 79.88 48 VAL B O 1
ATOM 3526 N N . LYS B 1 49 ? 45.531 -19.938 -30.875 1 76.38 49 LYS B N 1
ATOM 3527 C CA . LYS B 1 49 ? 45.094 -20.062 -29.484 1 76.38 49 LYS B CA 1
ATOM 3528 C C . LYS B 1 49 ? 46.188 -19.562 -28.531 1 76.38 49 LYS B C 1
ATOM 3530 O O . LYS B 1 49 ? 47.312 -20.062 -28.547 1 76.38 49 LYS B O 1
ATOM 3535 N N . CYS B 1 50 ? 45.875 -18.531 -27.688 1 74.12 50 CYS B N 1
ATOM 3536 C CA . CYS B 1 50 ? 46.781 -17.953 -26.719 1 74.12 50 CYS B CA 1
ATOM 3537 C C . CYS B 1 50 ? 46.75 -18.734 -25.406 1 74.12 50 CYS B C 1
ATOM 3539 O O . CYS B 1 50 ? 45.719 -19.203 -24.984 1 74.12 50 CYS B O 1
ATOM 3541 N N . ASP B 1 51 ? 47.656 -18.984 -24.766 1 78 51 ASP B N 1
ATOM 3542 C CA . ASP B 1 51 ? 47.688 -19.688 -23.5 1 78 51 ASP B CA 1
ATOM 3543 C C . ASP B 1 51 ? 47.469 -18.719 -22.328 1 78 51 ASP B C 1
ATOM 3545 O O . ASP B 1 51 ? 47.625 -19.109 -21.172 1 78 51 ASP B O 1
ATOM 3549 N N . GLU B 1 52 ? 47.156 -17.406 -22.406 1 75.31 52 GLU B N 1
ATOM 3550 C CA . GLU B 1 52 ? 46.75 -16.297 -21.562 1 75.31 52 GLU B CA 1
ATOM 3551 C C . GLU B 1 52 ? 47.781 -15.984 -20.5 1 75.31 52 GLU B C 1
ATOM 3553 O O . GLU B 1 52 ? 47.562 -15.148 -19.625 1 75.31 52 GLU B O 1
ATOM 3558 N N . SER B 1 53 ? 49 -16.469 -20.688 1 78.69 53 SER B N 1
ATOM 3559 C CA . SER B 1 53 ? 50.125 -16.062 -19.859 1 78.69 53 SER B CA 1
ATOM 3560 C C . SER B 1 53 ? 50.781 -14.797 -20.406 1 78.69 53 SER B C 1
ATOM 3562 O O . SER B 1 53 ? 50.625 -14.477 -21.594 1 78.69 53 SER B O 1
ATOM 3564 N N . ARG B 1 54 ? 51.25 -13.867 -19.531 1 75.06 54 ARG B N 1
ATOM 3565 C CA . ARG B 1 54 ? 51.875 -12.633 -19.953 1 75.06 54 ARG B CA 1
ATOM 3566 C C . ARG B 1 54 ? 53.344 -12.617 -19.562 1 75.06 54 ARG B C 1
ATOM 3568 O O . ARG B 1 54 ? 53.688 -12.547 -18.375 1 75.06 54 ARG B O 1
ATOM 3575 N N . PRO B 1 55 ? 54.031 -12.984 -20.656 1 75.38 55 PRO B N 1
ATOM 3576 C CA . PRO B 1 55 ? 53.906 -13.164 -22.109 1 75.38 55 PRO B CA 1
ATOM 3577 C C . PRO B 1 55 ? 53.469 -14.578 -22.484 1 75.38 55 PRO B C 1
ATOM 3579 O O . PRO B 1 55 ? 53.875 -15.547 -21.828 1 75.38 55 PRO B O 1
ATOM 3582 N N . CYS B 1 56 ? 52.625 -14.617 -23.375 1 78.5 56 CYS B N 1
ATOM 3583 C CA . CYS B 1 56 ? 52.094 -15.922 -23.734 1 78.5 56 CYS B CA 1
ATOM 3584 C C . CYS B 1 56 ? 53.125 -16.766 -24.453 1 78.5 56 CYS B C 1
ATOM 3586 O O . CYS B 1 56 ? 54.062 -16.219 -25.078 1 78.5 56 CYS B O 1
ATOM 3588 N N . ARG B 1 57 ? 53.094 -17.969 -24.359 1 81.25 57 ARG B N 1
ATOM 3589 C CA . ARG B 1 57 ? 54.094 -18.922 -24.891 1 81.25 57 ARG B CA 1
ATOM 3590 C C . ARG B 1 57 ? 54.25 -18.75 -26.391 1 81.25 57 ARG B C 1
ATOM 3592 O O . ARG B 1 57 ? 55.344 -18.922 -26.922 1 81.25 57 ARG B O 1
ATOM 3599 N N . ASN B 1 58 ? 53.094 -18.391 -26.906 1 81.38 58 ASN B N 1
ATOM 3600 C CA . ASN B 1 58 ? 53.125 -18.219 -28.359 1 81.38 58 ASN B CA 1
ATOM 3601 C C . ASN B 1 58 ? 53.938 -17.016 -28.781 1 81.38 58 ASN B C 1
ATOM 3603 O O . ASN B 1 58 ? 54.688 -17.078 -29.75 1 81.38 58 ASN B O 1
ATOM 3607 N N . CYS B 1 59 ? 53.688 -15.984 -28.078 1 78.81 59 CYS B N 1
ATOM 3608 C CA . CYS B 1 59 ? 54.438 -14.75 -28.359 1 78.81 59 CYS B CA 1
ATOM 3609 C C . CYS B 1 59 ? 55.906 -14.906 -28.016 1 78.81 59 CYS B C 1
ATOM 3611 O O . CYS B 1 59 ? 56.781 -14.43 -28.75 1 78.81 59 CYS B O 1
ATOM 3613 N N . LEU B 1 60 ? 56.156 -15.688 -26.969 1 81.38 60 LEU B N 1
ATOM 3614 C CA . LEU B 1 60 ? 57.531 -15.945 -26.562 1 81.38 60 LEU B CA 1
ATOM 3615 C C . LEU B 1 60 ? 58.25 -16.766 -27.609 1 81.38 60 LEU B C 1
ATOM 3617 O O . LEU B 1 60 ? 59.406 -16.5 -27.922 1 81.38 60 LEU B O 1
ATOM 3621 N N . ARG B 1 61 ? 57.625 -17.781 -28.109 1 78.31 61 ARG B N 1
ATOM 3622 C CA . ARG B 1 61 ? 58.25 -18.672 -29.094 1 78.31 61 ARG B CA 1
ATOM 3623 C C . ARG B 1 61 ? 58.625 -17.938 -30.359 1 78.31 61 ARG B C 1
ATOM 3625 O O . ARG B 1 61 ? 59.625 -18.234 -31 1 78.31 61 ARG B O 1
ATOM 3632 N N . ARG B 1 62 ? 57.844 -17 -30.656 1 76.81 62 ARG B N 1
ATOM 3633 C CA . ARG B 1 62 ? 58.031 -16.297 -31.922 1 76.81 62 ARG B CA 1
ATOM 3634 C C . ARG B 1 62 ? 58.75 -14.969 -31.703 1 76.81 62 ARG B C 1
ATOM 3636 O O . ARG B 1 62 ? 58.938 -14.188 -32.625 1 76.81 62 ARG B O 1
ATOM 3643 N N . ASN B 1 63 ? 59.094 -14.688 -30.484 1 76.31 63 ASN B N 1
ATOM 3644 C CA . ASN B 1 63 ? 59.844 -13.5 -30.125 1 76.31 63 ASN B CA 1
ATOM 3645 C C . ASN B 1 63 ? 59.094 -12.219 -30.531 1 76.31 63 ASN B C 1
ATOM 3647 O O . ASN B 1 63 ? 59.719 -11.289 -31.062 1 76.31 63 ASN B O 1
ATOM 3651 N N . GLU B 1 64 ? 57.938 -12.352 -30.594 1 76.12 64 GLU B N 1
ATOM 3652 C CA . GLU B 1 64 ? 57.125 -11.164 -30.859 1 76.12 64 GLU B CA 1
ATOM 3653 C C . GLU B 1 64 ? 56.656 -10.516 -29.547 1 76.12 64 GLU B C 1
ATOM 3655 O O . GLU B 1 64 ? 56.594 -11.18 -28.516 1 76.12 64 GLU B O 1
ATOM 3660 N N . ALA B 1 65 ? 56.469 -9.234 -29.5 1 75.56 65 ALA B N 1
ATOM 3661 C CA . ALA B 1 65 ? 55.938 -8.539 -28.328 1 75.56 65 ALA B CA 1
ATOM 3662 C C . ALA B 1 65 ? 54.562 -9.07 -27.953 1 75.56 65 ALA B C 1
ATOM 3664 O O . ALA B 1 65 ? 53.656 -9.117 -28.797 1 75.56 65 ALA B O 1
ATOM 3665 N N . CYS B 1 66 ? 54.375 -9.625 -26.797 1 72.88 66 CYS B N 1
ATOM 3666 C CA . CYS B 1 66 ? 53.094 -10.102 -26.266 1 72.88 66 CYS B CA 1
ATOM 3667 C C . CYS B 1 66 ? 52.25 -8.945 -25.75 1 72.88 66 CYS B C 1
ATOM 3669 O O . CYS B 1 66 ? 52.531 -8.414 -24.672 1 72.88 66 CYS B O 1
ATOM 3671 N N . VAL B 1 67 ? 51.594 -8.258 -26.453 1 71.38 67 VAL B N 1
ATOM 3672 C CA . VAL B 1 67 ? 50.781 -7.105 -26.078 1 71.38 67 VAL B CA 1
ATOM 3673 C C . VAL B 1 67 ? 49.406 -7.574 -25.625 1 71.38 67 VAL B C 1
ATOM 3675 O O . VAL B 1 67 ? 48.719 -8.32 -26.328 1 71.38 67 VAL B O 1
ATOM 3678 N N . PRO B 1 68 ? 49.156 -7.359 -24.516 1 65.44 68 PRO B N 1
ATOM 3679 C CA . PRO B 1 68 ? 47.812 -7.754 -24.109 1 65.44 68 PRO B CA 1
ATOM 3680 C C . PRO B 1 68 ? 46.719 -7.188 -25.016 1 65.44 68 PRO B C 1
ATOM 3682 O O . PRO B 1 68 ? 46.875 -6.09 -25.547 1 65.44 68 PRO B O 1
ATOM 3685 N N . SER B 1 69 ? 45.969 -7.852 -25.609 1 60.06 69 SER B N 1
ATOM 3686 C CA . SER B 1 69 ? 44.875 -7.277 -26.375 1 60.06 69 SER B CA 1
ATOM 3687 C C . SER B 1 69 ? 44.188 -6.137 -25.609 1 60.06 69 SER B C 1
ATOM 3689 O O . SER B 1 69 ? 43.969 -6.246 -24.406 1 60.06 69 SER B O 1
ATOM 3691 N N . PRO B 1 70 ? 44.188 -4.969 -26.078 1 46.53 70 PRO B N 1
ATOM 3692 C CA . PRO B 1 70 ? 43.375 -4.027 -25.297 1 46.53 70 PRO B CA 1
ATOM 3693 C C . PRO B 1 70 ? 42.031 -4.621 -24.844 1 46.53 70 PRO B C 1
ATOM 3695 O O . PRO B 1 70 ? 41.406 -5.352 -25.609 1 46.53 70 PRO B O 1
ATOM 3698 N N . LYS B 1 71 ? 41.844 -4.906 -23.719 1 40.38 71 LYS B N 1
ATOM 3699 C CA . LYS B 1 71 ? 40.469 -5.219 -23.375 1 40.38 71 LYS B CA 1
ATOM 3700 C C . LYS B 1 71 ? 39.469 -4.445 -24.25 1 40.38 71 LYS B C 1
ATOM 3702 O O . LYS B 1 71 ? 39.625 -3.238 -24.453 1 40.38 71 LYS B O 1
ATOM 3707 N N . PRO B 1 72 ? 38.875 -4.953 -25.297 1 35.62 72 PRO B N 1
ATOM 3708 C CA . PRO B 1 72 ? 38.031 -3.938 -25.922 1 35.62 72 PRO B CA 1
ATOM 3709 C C . PRO B 1 72 ? 37.625 -2.832 -24.953 1 35.62 72 PRO B C 1
ATOM 3711 O O . PRO B 1 72 ? 37.406 -3.094 -23.766 1 35.62 72 PRO B O 1
ATOM 3714 N N . SER B 1 73 ? 38.094 -1.687 -24.984 1 30.48 73 SER B N 1
ATOM 3715 C CA . SER B 1 73 ? 37.375 -0.715 -24.172 1 30.48 73 SER B CA 1
ATOM 3716 C C . SER B 1 73 ? 35.906 -1.048 -24.109 1 30.48 73 SER B C 1
ATOM 3718 O O . SER B 1 73 ? 35.281 -1.402 -25.125 1 30.48 73 SER B O 1
ATOM 3720 N N . SER B 1 74 ? 35.469 -1.572 -23.078 1 29.33 74 SER B N 1
ATOM 3721 C CA . SER B 1 74 ? 34.031 -1.767 -23 1 29.33 74 SER B CA 1
ATOM 3722 C C . SER B 1 74 ? 33.281 -0.79 -23.906 1 29.33 74 SER B C 1
ATOM 3724 O O . SER B 1 74 ? 33.562 0.41 -23.891 1 29.33 74 SER B O 1
ATOM 3726 N N . PRO B 1 75 ? 32.906 -1.192 -25.078 1 30 75 PRO B N 1
ATOM 3727 C CA . PRO B 1 75 ? 32.312 -0.068 -25.812 1 30 75 PRO B CA 1
ATOM 3728 C C . PRO B 1 75 ? 31.953 1.101 -24.906 1 30 75 PRO B C 1
ATOM 3730 O O . PRO B 1 75 ? 31.828 0.927 -23.688 1 30 75 PRO B O 1
ATOM 3733 N N . GLU B 1 76 ? 31.969 2.318 -25.359 1 26.84 76 GLU B N 1
ATOM 3734 C CA . GLU B 1 76 ? 31.438 3.438 -24.594 1 26.84 76 GLU B CA 1
ATOM 3735 C C . GLU B 1 76 ? 30.328 2.982 -23.656 1 26.84 76 GLU B C 1
ATOM 3737 O O . GLU B 1 76 ? 29.688 1.959 -23.891 1 26.84 76 GLU B O 1
ATOM 3742 N N . ALA B 1 77 ? 30.203 3.656 -22.484 1 30.03 77 ALA B N 1
ATOM 3743 C CA . ALA B 1 77 ? 29.156 3.484 -21.469 1 30.03 77 ALA B CA 1
ATOM 3744 C C . ALA B 1 77 ? 27.828 3.109 -22.109 1 30.03 77 ALA B C 1
ATOM 3746 O O . ALA B 1 77 ? 27.188 3.943 -22.75 1 30.03 77 ALA B O 1
ATOM 3747 N N . GLY B 1 78 ? 27.734 2.26 -22.844 1 27.81 78 GLY B N 1
ATOM 3748 C CA . GLY B 1 78 ? 26.5 1.916 -23.531 1 27.81 78 GLY B CA 1
ATOM 3749 C C . GLY B 1 78 ? 25.25 2.41 -22.812 1 27.81 78 GLY B C 1
ATOM 3750 O O . GLY B 1 78 ? 25.266 2.559 -21.594 1 27.81 78 GLY B O 1
ATOM 3751 N N . GLU B 1 79 ? 24.406 3.164 -23.547 1 29.56 79 GLU B N 1
ATOM 3752 C CA . GLU B 1 79 ? 23.266 3.781 -22.844 1 29.56 79 GLU B CA 1
ATOM 3753 C C . GLU B 1 79 ? 22.672 2.83 -21.828 1 29.56 79 GLU B C 1
ATOM 3755 O O . GLU B 1 79 ? 22.188 1.755 -22.172 1 29.56 79 GLU B O 1
ATOM 3760 N N . SER B 1 80 ? 23.484 2.498 -20.766 1 30.86 80 SER B N 1
ATOM 3761 C CA . SER B 1 80 ? 22.922 1.795 -19.609 1 30.86 80 SER B CA 1
ATOM 3762 C C . SER B 1 80 ? 21.406 1.69 -19.719 1 30.86 80 SER B C 1
ATOM 3764 O O . SER B 1 80 ? 20.734 2.613 -20.188 1 30.86 80 SER B O 1
ATOM 3766 N N . PRO B 1 81 ? 20.969 0.545 -20 1 32.34 81 PRO B N 1
ATOM 3767 C CA . PRO B 1 81 ? 19.516 0.711 -20.031 1 32.34 81 PRO B CA 1
ATOM 3768 C C . PRO B 1 81 ? 19.047 1.956 -19.281 1 32.34 81 PRO B C 1
ATOM 3770 O O . PRO B 1 81 ? 19.719 2.41 -18.359 1 32.34 81 PRO B O 1
ATOM 3773 N N . PRO B 1 82 ? 18.484 2.92 -20 1 30.84 82 PRO B N 1
ATOM 3774 C CA . PRO B 1 82 ? 18.203 4.121 -19.203 1 30.84 82 PRO B CA 1
ATOM 3775 C C . PRO B 1 82 ? 18.109 3.836 -17.703 1 30.84 82 PRO B C 1
ATOM 3777 O O . PRO B 1 82 ? 17.5 2.844 -17.297 1 30.84 82 PRO B O 1
ATOM 3780 N N . ALA B 1 83 ? 19.203 3.777 -16.953 1 32.19 83 ALA B N 1
ATOM 3781 C CA . ALA B 1 83 ? 19.203 3.869 -15.5 1 32.19 83 ALA B CA 1
ATOM 3782 C C . ALA B 1 83 ? 17.797 4.125 -14.961 1 32.19 83 ALA B C 1
ATOM 3784 O O . ALA B 1 83 ? 16.938 4.633 -15.68 1 32.19 83 ALA B O 1
ATOM 3785 N N . GLN B 1 84 ? 17.484 3.559 -13.859 1 38.5 84 GLN B N 1
ATOM 3786 C CA . GLN B 1 84 ? 16.266 3.967 -13.172 1 38.5 84 GLN B CA 1
ATOM 3787 C C . GLN B 1 84 ? 15.844 5.371 -13.594 1 38.5 84 GLN B C 1
ATOM 3789 O O . GLN B 1 84 ? 16.609 6.328 -13.438 1 38.5 84 GLN B O 1
ATOM 3794 N N . GLY B 1 85 ? 15.539 5.543 -14.836 1 38.72 85 GLY B N 1
ATOM 3795 C CA . GLY B 1 85 ? 15.094 6.898 -15.094 1 38.72 85 GLY B CA 1
ATOM 3796 C C . GLY B 1 85 ? 14.852 7.699 -13.828 1 38.72 85 GLY B C 1
ATOM 3797 O O . GLY B 1 85 ? 14.695 7.129 -12.75 1 38.72 85 GLY B O 1
ATOM 3798 N N . PRO B 1 86 ? 15.445 8.766 -13.695 1 43.44 86 PRO B N 1
ATOM 3799 C CA . PRO B 1 86 ? 15.25 9.633 -12.531 1 43.44 86 PRO B CA 1
ATOM 3800 C C . PRO B 1 86 ? 13.898 9.438 -11.859 1 43.44 86 PRO B C 1
ATOM 3802 O O . PRO B 1 86 ? 12.914 9.094 -12.531 1 43.44 86 PRO B O 1
ATOM 3805 N N . LEU B 1 87 ? 13.938 8.781 -10.664 1 51.94 87 LEU B N 1
ATOM 3806 C CA . LEU B 1 87 ? 12.734 8.867 -9.852 1 51.94 87 LEU B CA 1
ATOM 3807 C C . LEU B 1 87 ? 11.867 10.047 -10.281 1 51.94 87 LEU B C 1
ATOM 3809 O O . LEU B 1 87 ? 12.312 11.195 -10.25 1 51.94 87 LEU B O 1
ATOM 3813 N N . ASP B 1 88 ? 11.273 9.844 -11.375 1 60.53 88 ASP B N 1
ATOM 3814 C CA . ASP B 1 88 ? 10.406 10.93 -11.82 1 60.53 88 ASP B CA 1
ATOM 3815 C C . ASP B 1 88 ? 9.555 11.461 -10.664 1 60.53 88 ASP B C 1
ATOM 3817 O O . ASP B 1 88 ? 8.469 10.945 -10.398 1 60.53 88 ASP B O 1
ATOM 3821 N N . SER B 1 89 ? 10.18 12.195 -9.797 1 58.28 89 SER B N 1
ATOM 3822 C CA . SER B 1 89 ? 9.5 12.836 -8.68 1 58.28 89 SER B CA 1
ATOM 3823 C C . SER B 1 89 ? 8.305 13.656 -9.156 1 58.28 89 SER B C 1
ATOM 3825 O O . SER B 1 89 ? 7.375 13.914 -8.391 1 58.28 89 SER B O 1
ATOM 3827 N N . SER B 1 90 ? 8.312 13.875 -10.484 1 61.53 90 SER B N 1
ATOM 3828 C CA . SER B 1 90 ? 7.34 14.859 -10.945 1 61.53 90 SER B CA 1
ATOM 3829 C C . SER B 1 90 ? 6.344 14.242 -11.914 1 61.53 90 SER B C 1
ATOM 3831 O O . SER B 1 90 ? 5.445 14.922 -12.414 1 61.53 90 SER B O 1
ATOM 3833 N N . GLY B 1 91 ? 6.555 12.969 -12.078 1 67.94 91 GLY B N 1
ATOM 3834 C CA . GLY B 1 91 ? 5.664 12.414 -13.086 1 67.94 91 GLY B CA 1
ATOM 3835 C C . GLY B 1 91 ? 4.254 12.18 -12.57 1 67.94 91 GLY B C 1
ATOM 3836 O O . GLY B 1 91 ? 4 12.305 -11.367 1 67.94 91 GLY B O 1
ATOM 3837 N N . PRO B 1 92 ? 3.318 12.086 -13.531 1 79.12 92 PRO B N 1
ATOM 3838 C CA . PRO B 1 92 ? 1.933 11.844 -13.125 1 79.12 92 PRO B CA 1
ATOM 3839 C C . PRO B 1 92 ? 1.768 10.539 -12.344 1 79.12 92 PRO B C 1
ATOM 3841 O O . PRO B 1 92 ? 2.529 9.594 -12.547 1 79.12 92 PRO B O 1
ATOM 3844 N N . VAL B 1 93 ? 0.911 10.664 -11.414 1 87.5 93 VAL B N 1
ATOM 3845 C CA . VAL B 1 93 ? 0.628 9.492 -10.602 1 87.5 93 VAL B CA 1
ATOM 3846 C C . VAL B 1 93 ? -0.295 8.547 -11.367 1 87.5 93 VAL B C 1
ATOM 3848 O O . VAL B 1 93 ? -1.341 8.961 -11.867 1 87.5 93 VAL B O 1
ATOM 3851 N N . ASN B 1 94 ? 0.115 7.312 -11.625 1 92 94 ASN B N 1
ATOM 3852 C CA . ASN B 1 94 ? -0.734 6.281 -12.211 1 92 94 ASN B CA 1
ATOM 3853 C C . ASN B 1 94 ? -1.67 5.668 -11.172 1 92 94 ASN B C 1
ATOM 3855 O O . ASN B 1 94 ? -1.253 4.828 -10.375 1 92 94 ASN B O 1
ATOM 3859 N N . LEU B 1 95 ? -2.91 6.039 -11.227 1 94.12 95 LEU B N 1
ATOM 3860 C CA . LEU B 1 95 ? -3.869 5.652 -10.195 1 94.12 95 LEU B CA 1
ATOM 3861 C C . LEU B 1 95 ? -4.133 4.152 -10.234 1 94.12 95 LEU B C 1
ATOM 3863 O O . LEU B 1 95 ? -4.371 3.533 -9.195 1 94.12 95 LEU B O 1
ATOM 3867 N N . LEU B 1 96 ? -4.043 3.584 -11.43 1 94.69 96 LEU B N 1
ATOM 3868 C CA . LEU B 1 96 ? -4.238 2.143 -11.547 1 94.69 96 LEU B CA 1
ATOM 3869 C C . LEU B 1 96 ? -3.127 1.385 -10.828 1 94.69 96 LEU B C 1
ATOM 3871 O O . LEU B 1 96 ? -3.395 0.432 -10.094 1 94.69 96 LEU B O 1
ATOM 3875 N N . HIS B 1 97 ? -1.899 1.814 -11.016 1 96.12 97 HIS B N 1
ATOM 3876 C CA . HIS B 1 97 ? -0.776 1.175 -10.344 1 96.12 97 HIS B CA 1
ATOM 3877 C C . HIS B 1 97 ? -0.921 1.264 -8.828 1 96.12 97 HIS B C 1
ATOM 3879 O O . HIS B 1 97 ? -0.593 0.314 -8.109 1 96.12 97 HIS B O 1
ATOM 3885 N N . MET B 1 98 ? -1.428 2.426 -8.336 1 96.94 98 MET B N 1
ATOM 3886 C CA . MET B 1 98 ? -1.632 2.59 -6.902 1 96.94 98 MET B CA 1
ATOM 3887 C C . MET B 1 98 ? -2.686 1.615 -6.387 1 96.94 98 MET B C 1
ATOM 3889 O O . MET B 1 98 ? -2.508 1 -5.332 1 96.94 98 MET B O 1
ATOM 3893 N N . GLU B 1 99 ? -3.717 1.515 -7.129 1 97.5 99 GLU B N 1
ATOM 3894 C CA . GLU B 1 99 ? -4.789 0.596 -6.758 1 97.5 99 GLU B CA 1
ATOM 3895 C C . GLU B 1 99 ? -4.297 -0.849 -6.746 1 97.5 99 GLU B C 1
ATOM 3897 O O . GLU B 1 99 ? -4.586 -1.601 -5.812 1 97.5 99 GLU B O 1
ATOM 3902 N N . LEU B 1 100 ? -3.605 -1.198 -7.797 1 97.88 100 LEU B N 1
ATOM 3903 C CA . LEU B 1 100 ? -3.084 -2.557 -7.906 1 97.88 100 LEU B CA 1
ATOM 3904 C C . LEU B 1 100 ? -2.125 -2.865 -6.762 1 97.88 100 LEU B C 1
ATOM 3906 O O . LEU B 1 100 ? -2.172 -3.955 -6.184 1 97.88 100 LEU B O 1
ATOM 3910 N N . PHE B 1 101 ? -1.274 -1.906 -6.441 1 98.12 101 PHE B N 1
ATOM 3911 C CA . PHE B 1 101 ? -0.305 -2.1 -5.371 1 98.12 101 PHE B CA 1
ATOM 3912 C C . PHE B 1 101 ? -1.01 -2.285 -4.031 1 98.12 101 PHE B C 1
ATOM 3914 O O . PHE B 1 101 ? -0.624 -3.143 -3.234 1 98.12 101 PHE B O 1
ATOM 3921 N N . HIS B 1 102 ? -1.98 -1.468 -3.793 1 98.25 102 HIS B N 1
ATOM 3922 C CA . HIS B 1 102 ? -2.785 -1.607 -2.584 1 98.25 102 HIS B CA 1
ATOM 3923 C C . HIS B 1 102 ? -3.445 -2.98 -2.518 1 98.25 102 HIS B C 1
ATOM 3925 O O . HIS B 1 102 ? -3.416 -3.639 -1.475 1 98.25 102 HIS B O 1
ATOM 3931 N N . HIS B 1 103 ? -4.062 -3.391 -3.574 1 98.19 103 HIS B N 1
ATOM 3932 C CA . HIS B 1 103 ? -4.719 -4.691 -3.654 1 98.19 103 HIS B CA 1
ATOM 3933 C C . HIS B 1 103 ? -3.727 -5.824 -3.422 1 98.19 103 HIS B C 1
ATOM 3935 O O . HIS B 1 103 ? -4.047 -6.809 -2.748 1 98.19 103 HIS B O 1
ATOM 3941 N N . PHE B 1 104 ? -2.535 -5.629 -3.992 1 98.56 104 PHE B N 1
ATOM 3942 C CA . PHE B 1 104 ? -1.514 -6.652 -3.807 1 98.56 104 PHE B CA 1
ATOM 3943 C C . PHE B 1 104 ? -1.207 -6.848 -2.328 1 98.56 104 PHE B C 1
ATOM 3945 O O . PHE B 1 104 ? -1.184 -7.98 -1.837 1 98.56 104 PHE B O 1
ATOM 3952 N N . GLN B 1 105 ? -1.03 -5.773 -1.632 1 97.75 105 GLN B N 1
ATOM 3953 C CA . GLN B 1 105 ? -0.585 -5.797 -0.242 1 97.75 105 GLN B CA 1
ATOM 3954 C C . GLN B 1 105 ? -1.681 -6.328 0.677 1 97.75 105 GLN B C 1
ATOM 3956 O O . GLN B 1 105 ? -1.402 -7.094 1.605 1 97.75 105 GLN B O 1
ATOM 3961 N N . HIS B 1 106 ? -2.938 -6.051 0.369 1 96.38 106 HIS B N 1
ATOM 3962 C CA . HIS B 1 106 ? -3.963 -6.262 1.384 1 96.38 106 HIS B CA 1
ATOM 3963 C C . HIS B 1 106 ? -4.871 -7.43 1.016 1 96.38 106 HIS B C 1
ATOM 3965 O O . HIS B 1 106 ? -5.504 -8.031 1.888 1 96.38 106 HIS B O 1
ATOM 3971 N N . VAL B 1 107 ? -4.918 -7.77 -0.265 1 97.5 107 VAL B N 1
ATOM 3972 C CA . VAL B 1 107 ? -5.883 -8.789 -0.668 1 97.5 107 VAL B CA 1
ATOM 3973 C C . VAL B 1 107 ? -5.156 -9.961 -1.323 1 97.5 107 VAL B C 1
ATOM 3975 O O . VAL B 1 107 ? -5.48 -11.125 -1.061 1 97.5 107 VAL B O 1
ATOM 3978 N N . THR B 1 108 ? -4.148 -9.68 -2.152 1 98.19 108 THR B N 1
ATOM 3979 C CA . THR B 1 108 ? -3.49 -10.727 -2.924 1 98.19 108 THR B CA 1
ATOM 3980 C C . THR B 1 108 ? -2.541 -11.531 -2.043 1 98.19 108 THR B C 1
ATOM 3982 O O . THR B 1 108 ? -2.551 -12.766 -2.074 1 98.19 108 THR B O 1
ATOM 3985 N N . ILE B 1 109 ? -1.732 -10.859 -1.229 1 97.25 109 ILE B N 1
ATOM 3986 C CA . ILE B 1 109 ? -0.667 -11.492 -0.463 1 97.25 109 ILE B CA 1
ATOM 3987 C C . ILE B 1 109 ? -1.25 -12.602 0.411 1 97.25 109 ILE B C 1
ATOM 3989 O O . ILE B 1 109 ? -0.756 -13.727 0.404 1 97.25 109 ILE B O 1
ATOM 3993 N N . PRO B 1 110 ? -2.377 -12.406 1.078 1 96.06 110 PRO B N 1
ATOM 3994 C CA . PRO B 1 110 ? -2.914 -13.453 1.952 1 96.06 110 PRO B CA 1
ATOM 3995 C C . PRO B 1 110 ? -3.322 -14.711 1.187 1 96.06 110 PRO B C 1
ATOM 3997 O O . PRO B 1 110 ? -3.52 -15.766 1.79 1 96.06 110 PRO B O 1
ATOM 4000 N N . THR B 1 111 ? -3.467 -14.617 -0.099 1 95.75 111 THR B N 1
ATOM 4001 C CA . THR B 1 111 ? -3.92 -15.742 -0.907 1 95.75 111 THR B CA 1
ATOM 4002 C C . THR B 1 111 ? -2.732 -16.484 -1.507 1 95.75 111 THR B C 1
ATOM 4004 O O . THR B 1 111 ? -2.906 -17.516 -2.166 1 95.75 111 THR B O 1
ATOM 4007 N N . LEU B 1 112 ? -1.526 -15.953 -1.36 1 95.31 112 LEU B N 1
ATOM 4008 C CA . LEU B 1 112 ? -0.335 -16.562 -1.944 1 95.31 112 LEU B CA 1
ATOM 4009 C C . LEU B 1 112 ? 0.32 -17.531 -0.962 1 95.31 112 LEU B C 1
ATOM 4011 O O . LEU B 1 112 ? 0.135 -17.406 0.251 1 95.31 112 LEU B O 1
ATOM 4015 N N . CYS B 1 113 ? 1.024 -18.484 -1.551 1 90.56 113 CYS B N 1
ATOM 4016 C CA . CYS B 1 113 ? 1.835 -19.359 -0.701 1 90.56 113 CYS B CA 1
ATOM 4017 C C . CYS B 1 113 ? 2.92 -18.562 0.012 1 90.56 113 CYS B C 1
ATOM 4019 O O . CYS B 1 113 ? 3.5 -17.641 -0.564 1 90.56 113 CYS B O 1
ATOM 4021 N N . PHE B 1 114 ? 3.191 -18.844 1.265 1 86.12 114 PHE B N 1
ATOM 4022 C CA . PHE B 1 114 ? 4.172 -18.156 2.092 1 86.12 114 PHE B CA 1
ATOM 4023 C C . PHE B 1 114 ? 3.789 -16.688 2.264 1 86.12 114 PHE B C 1
ATOM 4025 O O . PHE B 1 114 ? 4.609 -15.797 2.043 1 86.12 114 PHE B O 1
ATOM 4032 N N . ASP B 1 115 ? 2.559 -16.5 2.568 1 90.25 115 ASP B N 1
ATOM 4033 C CA . ASP B 1 115 ? 2.00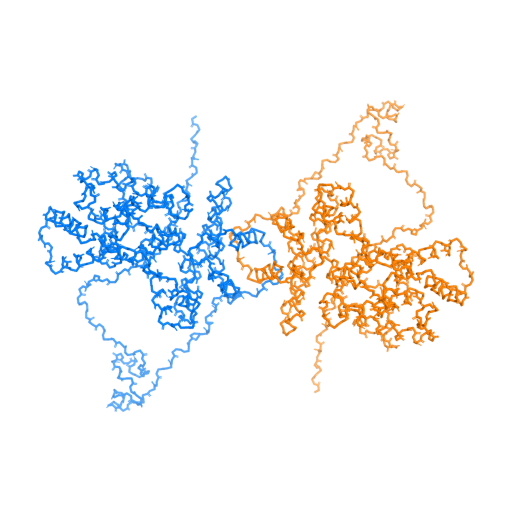6 -15.148 2.639 1 90.25 115 ASP B CA 1
ATOM 4034 C C . ASP B 1 115 ? 2.777 -14.289 3.639 1 90.25 115 ASP B C 1
ATOM 4036 O O . ASP B 1 115 ? 2.865 -13.07 3.482 1 90.25 115 ASP B O 1
ATOM 4040 N N . ASP B 1 116 ? 3.432 -14.844 4.605 1 88.88 116 ASP B N 1
ATOM 4041 C CA . ASP B 1 116 ? 4.125 -14.109 5.66 1 88.88 116 ASP B CA 1
ATOM 4042 C C . ASP B 1 116 ? 5.445 -13.531 5.152 1 88.88 116 ASP B C 1
ATOM 4044 O O . ASP B 1 116 ? 6.035 -12.664 5.793 1 88.88 116 ASP B O 1
ATOM 4048 N N . ILE B 1 117 ? 5.898 -13.969 4.004 1 89 117 ILE B N 1
ATOM 4049 C CA . ILE B 1 117 ? 7.223 -13.578 3.525 1 89 117 ILE B CA 1
ATOM 4050 C C . ILE B 1 117 ? 7.098 -12.383 2.584 1 89 117 ILE B C 1
ATOM 4052 O O . ILE B 1 117 ? 8.031 -11.586 2.461 1 89 117 ILE B O 1
ATOM 4056 N N . TRP B 1 118 ? 6.051 -12.242 1.939 1 93.81 118 TRP B N 1
ATOM 4057 C CA . TRP B 1 118 ? 5.891 -11.281 0.848 1 93.81 118 TRP B CA 1
ATOM 4058 C C . TRP B 1 118 ? 6.047 -9.852 1.348 1 93.81 118 TRP B C 1
ATOM 4060 O O . TRP B 1 118 ? 6.605 -9 0.652 1 93.81 118 TRP B O 1
ATOM 4070 N N . PRO B 1 119 ? 5.594 -9.523 2.611 1 93.44 119 PRO B N 1
ATOM 4071 C CA . PRO B 1 119 ? 5.824 -8.164 3.111 1 93.44 119 PRO B CA 1
ATOM 4072 C C . PRO B 1 119 ? 7.301 -7.785 3.135 1 93.44 119 PRO B C 1
ATOM 4074 O O . PRO B 1 119 ? 7.648 -6.621 2.918 1 93.44 119 PRO B O 1
ATOM 4077 N N . SER B 1 120 ? 8.172 -8.742 3.301 1 91.88 120 SER B N 1
ATOM 4078 C CA . SER B 1 120 ? 9.602 -8.492 3.322 1 91.88 120 SER B CA 1
ATOM 4079 C C . SER B 1 120 ? 10.156 -8.289 1.914 1 91.88 120 SER B C 1
ATOM 4081 O O . SER B 1 120 ? 11.258 -7.773 1.739 1 91.88 120 SER B O 1
ATOM 4083 N N . ALA B 1 121 ? 9.398 -8.68 0.904 1 93.44 121 ALA B N 1
ATOM 4084 C CA . ALA B 1 121 ? 9.812 -8.539 -0.488 1 93.44 121 ALA B CA 1
ATOM 4085 C C . ALA B 1 121 ? 9.477 -7.152 -1.024 1 93.44 121 ALA B C 1
ATOM 4087 O O . ALA B 1 121 ? 10.062 -6.695 -2.004 1 93.44 121 ALA B O 1
ATOM 4088 N N . ILE B 1 122 ? 8.523 -6.457 -0.368 1 96.69 122 ILE B N 1
ATOM 4089 C CA . ILE B 1 122 ? 7.973 -5.199 -0.872 1 96.69 122 ILE B CA 1
ATOM 4090 C C . ILE B 1 122 ? 9.062 -4.133 -0.902 1 96.69 122 ILE B C 1
ATOM 4092 O O . ILE B 1 122 ? 9.266 -3.473 -1.922 1 96.69 122 ILE B O 1
ATOM 4096 N N . PRO B 1 123 ? 9.891 -4.004 0.118 1 95.06 123 PRO B N 1
ATOM 4097 C CA . PRO B 1 123 ? 10.945 -2.99 0.06 1 95.06 123 PRO B CA 1
ATOM 4098 C C . PRO B 1 123 ? 11.945 -3.246 -1.062 1 95.06 123 PRO B C 1
ATOM 4100 O O . PRO B 1 123 ? 12.508 -2.301 -1.627 1 95.06 123 PRO B O 1
ATOM 4103 N N . LEU B 1 124 ? 12.18 -4.508 -1.411 1 93.88 124 LEU B N 1
ATOM 4104 C CA . LEU B 1 124 ? 13.07 -4.848 -2.518 1 93.88 124 LEU B CA 1
ATOM 4105 C C . LEU B 1 124 ? 12.508 -4.332 -3.84 1 93.88 124 LEU B C 1
ATOM 4107 O O . LEU B 1 124 ? 13.266 -3.904 -4.715 1 93.88 124 LEU B O 1
ATOM 4111 N N . ALA B 1 125 ? 11.219 -4.355 -3.912 1 96.75 125 ALA B N 1
ATOM 4112 C CA . ALA B 1 125 ? 10.539 -3.979 -5.148 1 96.75 125 ALA B CA 1
ATOM 4113 C C . ALA B 1 125 ? 10.656 -2.479 -5.406 1 96.75 125 ALA B C 1
ATOM 4115 O O . ALA B 1 125 ? 10.484 -2.021 -6.535 1 96.75 125 ALA B O 1
ATOM 4116 N N . PHE B 1 126 ? 10.93 -1.696 -4.391 1 95.88 126 PHE B N 1
ATOM 4117 C CA . PHE B 1 126 ? 11.062 -0.254 -4.562 1 95.88 126 PHE B CA 1
ATOM 4118 C C . PHE B 1 126 ? 12.344 0.091 -5.312 1 95.88 126 PHE B C 1
ATOM 4120 O O . PHE B 1 126 ? 12.5 1.212 -5.797 1 95.88 126 PHE B O 1
ATOM 4127 N N . LYS B 1 127 ? 13.211 -0.883 -5.406 1 93.19 127 LYS B N 1
ATOM 4128 C CA . LYS B 1 127 ? 14.484 -0.651 -6.074 1 93.19 127 LYS B CA 1
ATOM 4129 C C . LYS B 1 127 ? 14.586 -1.454 -7.367 1 93.19 127 LYS B C 1
ATOM 4131 O O . LYS B 1 127 ? 15.477 -1.211 -8.188 1 93.19 127 LYS B O 1
ATOM 4136 N N . GLU B 1 128 ? 13.703 -2.418 -7.48 1 93.62 128 GLU B N 1
ATOM 4137 C CA . GLU B 1 128 ? 13.734 -3.328 -8.625 1 93.62 128 GLU B CA 1
ATOM 4138 C C . GLU B 1 128 ? 12.438 -3.27 -9.414 1 93.62 128 GLU B C 1
ATOM 4140 O O . GLU B 1 128 ? 11.461 -3.936 -9.07 1 93.62 128 GLU B O 1
ATOM 4145 N N . GLU B 1 129 ? 12.484 -2.662 -10.539 1 93.69 129 GLU B N 1
ATOM 4146 C CA . GLU B 1 129 ? 11.281 -2.432 -11.336 1 93.69 129 GLU B CA 1
ATOM 4147 C C . GLU B 1 129 ? 10.656 -3.75 -11.773 1 93.69 129 GLU B C 1
ATOM 4149 O O . GLU B 1 129 ? 9.43 -3.879 -11.805 1 93.69 129 GLU B O 1
ATOM 4154 N N . TYR B 1 130 ? 11.438 -4.742 -12.195 1 92.75 130 TYR B N 1
ATOM 4155 C CA . TYR B 1 130 ? 10.898 -6.012 -12.672 1 92.75 130 TYR B CA 1
ATOM 4156 C C . TYR B 1 130 ? 10.102 -6.711 -11.578 1 92.75 130 TYR B C 1
ATOM 4158 O O . TYR B 1 130 ? 9.094 -7.367 -11.859 1 92.75 130 TYR B O 1
ATOM 4166 N N . LEU B 1 131 ? 10.5 -6.543 -10.336 1 96 131 LEU B N 1
ATOM 4167 C CA . LEU B 1 131 ? 9.773 -7.141 -9.219 1 96 131 LEU B CA 1
ATOM 4168 C C . LEU B 1 131 ? 8.477 -6.391 -8.953 1 96 131 LEU B C 1
ATOM 4170 O O . LEU B 1 131 ? 7.418 -7.004 -8.805 1 96 131 LEU B O 1
ATOM 4174 N N . MET B 1 132 ? 8.547 -5.039 -8.898 1 97.56 132 MET B N 1
ATOM 4175 C CA . MET B 1 132 ? 7.344 -4.238 -8.68 1 97.56 132 MET B CA 1
ATOM 4176 C C . MET B 1 132 ? 6.312 -4.484 -9.773 1 97.56 132 MET B C 1
ATOM 4178 O O . MET B 1 132 ? 5.133 -4.684 -9.492 1 97.56 132 MET B O 1
ATOM 4182 N N . THR B 1 133 ? 6.793 -4.512 -10.953 1 96.94 133 THR B N 1
ATOM 4183 C CA . THR B 1 133 ? 5.914 -4.727 -12.094 1 96.94 133 THR B CA 1
ATOM 4184 C C . THR B 1 133 ? 5.266 -6.109 -12.031 1 96.94 133 THR B C 1
ATOM 4186 O O . THR B 1 133 ? 4.09 -6.262 -12.359 1 96.94 133 THR B O 1
ATOM 4189 N N . ALA B 1 134 ? 6.008 -7.09 -11.602 1 97.31 134 ALA B N 1
ATOM 4190 C CA . ALA B 1 134 ? 5.461 -8.43 -11.438 1 97.31 134 ALA B CA 1
ATOM 4191 C C . ALA B 1 134 ? 4.383 -8.453 -10.352 1 97.31 134 ALA B C 1
ATOM 4193 O O . ALA B 1 134 ? 3.352 -9.109 -10.508 1 97.31 134 ALA B O 1
ATOM 4194 N N . MET B 1 135 ? 4.629 -7.738 -9.234 1 98.44 135 MET B N 1
ATOM 4195 C CA . MET B 1 135 ? 3.637 -7.645 -8.164 1 98.44 135 MET B CA 1
ATOM 4196 C C . MET B 1 135 ? 2.336 -7.043 -8.68 1 98.44 135 MET B C 1
ATOM 4198 O O . MET B 1 135 ? 1.252 -7.559 -8.398 1 98.44 135 MET B O 1
ATOM 4202 N N . LEU B 1 136 ? 2.523 -5.996 -9.469 1 98.25 136 LEU B N 1
ATOM 4203 C CA . LEU B 1 136 ? 1.353 -5.324 -10.016 1 98.25 136 LEU B CA 1
ATOM 4204 C C . LEU B 1 136 ? 0.633 -6.223 -11.023 1 98.25 136 LEU B C 1
ATOM 4206 O O . LEU B 1 136 ? -0.598 -6.23 -11.086 1 98.25 136 LEU B O 1
ATOM 4210 N N . ALA B 1 137 ? 1.386 -6.98 -11.781 1 97.81 137 ALA B N 1
ATOM 4211 C CA . ALA B 1 137 ? 0.796 -7.887 -12.758 1 97.81 137 ALA B CA 1
ATOM 4212 C C . ALA B 1 137 ? -0.052 -8.953 -12.078 1 97.81 137 ALA B C 1
ATOM 4214 O O . ALA B 1 137 ? -1.177 -9.234 -12.508 1 97.81 137 ALA B O 1
ATOM 4215 N N . VAL B 1 138 ? 0.418 -9.523 -11.031 1 98.5 138 VAL B N 1
ATOM 4216 C CA . VAL B 1 138 ? -0.301 -10.562 -10.305 1 98.5 138 VAL B CA 1
ATOM 4217 C C . VAL B 1 138 ? -1.56 -9.969 -9.672 1 98.5 138 VAL B C 1
ATOM 4219 O O . VAL B 1 138 ? -2.623 -10.594 -9.695 1 98.5 138 VAL B O 1
ATOM 4222 N N . SER B 1 139 ? -1.357 -8.766 -9.133 1 98.5 139 SER B N 1
ATOM 4223 C CA . SER B 1 139 ? -2.502 -8.078 -8.547 1 98.5 139 SER B CA 1
ATOM 4224 C C . SER B 1 139 ? -3.582 -7.816 -9.594 1 98.5 139 SER B C 1
ATOM 4226 O O . SER B 1 139 ? -4.77 -8.023 -9.328 1 98.5 139 SER B O 1
ATOM 4228 N N . ALA B 1 140 ? -3.145 -7.363 -10.727 1 97.94 140 ALA B N 1
ATOM 4229 C CA . ALA B 1 140 ? -4.078 -7.098 -11.82 1 97.94 140 ALA B CA 1
ATOM 4230 C C . ALA B 1 140 ? -4.797 -8.375 -12.25 1 97.94 140 ALA B C 1
ATOM 4232 O O . ALA B 1 140 ? -6.004 -8.367 -12.484 1 97.94 140 ALA B O 1
ATOM 4233 N N . ARG B 1 141 ? -4.09 -9.43 -12.336 1 97.62 141 ARG B N 1
ATOM 4234 C CA . ARG B 1 141 ? -4.695 -10.703 -12.711 1 97.62 141 ARG B CA 1
ATOM 4235 C C . ARG B 1 141 ? -5.691 -11.164 -11.648 1 97.62 141 ARG B C 1
ATOM 4237 O O . ARG B 1 141 ? -6.781 -11.641 -11.977 1 97.62 141 ARG B O 1
ATOM 4244 N N . HIS B 1 142 ? -5.316 -11.062 -10.406 1 98 142 HIS B N 1
ATOM 4245 C CA . HIS B 1 142 ? -6.219 -11.383 -9.305 1 98 142 HIS B CA 1
ATOM 4246 C C . HIS B 1 142 ? -7.52 -10.594 -9.414 1 98 142 HIS B C 1
ATOM 4248 O O . HIS B 1 142 ? -8.609 -11.164 -9.32 1 98 142 HIS B O 1
ATOM 4254 N N . LEU B 1 143 ? -7.379 -9.32 -9.68 1 97.75 143 LEU B N 1
ATOM 4255 C CA . LEU B 1 143 ? -8.547 -8.461 -9.797 1 97.75 143 LEU B CA 1
ATOM 4256 C C . LEU B 1 143 ? -9.375 -8.836 -11.023 1 97.75 143 LEU B C 1
ATOM 4258 O O . LEU B 1 143 ? -10.609 -8.758 -10.992 1 97.75 143 LEU B O 1
ATOM 4262 N N . SER B 1 144 ? -8.711 -9.195 -12.086 1 96.31 144 SER B N 1
ATOM 4263 C CA . SER B 1 144 ? -9.422 -9.562 -13.305 1 96.31 144 SER B CA 1
ATOM 4264 C C . SER B 1 144 ? -10.281 -10.805 -13.086 1 96.31 144 SER B C 1
ATOM 4266 O O . SER B 1 144 ? -11.305 -10.977 -13.758 1 96.31 144 SER B O 1
ATOM 4268 N N . ILE B 1 145 ? -9.875 -11.625 -12.203 1 94.56 145 ILE B N 1
ATOM 4269 C CA . ILE B 1 145 ? -10.633 -12.836 -11.891 1 94.56 145 ILE B CA 1
ATOM 4270 C C . ILE B 1 145 ? -11.773 -12.5 -10.93 1 94.56 145 ILE B C 1
ATOM 4272 O O . ILE B 1 145 ? -12.883 -13.016 -11.07 1 94.56 145 ILE B O 1
ATOM 4276 N N . LEU B 1 146 ? -11.516 -11.594 -9.969 1 95 146 LEU B N 1
ATOM 4277 C CA . LEU B 1 146 ? -12.523 -11.195 -8.992 1 95 146 LEU B CA 1
ATOM 4278 C C . LEU B 1 146 ? -13.594 -10.32 -9.641 1 95 146 LEU B C 1
ATOM 4280 O O . LEU B 1 146 ? -14.758 -10.367 -9.25 1 95 146 LEU B O 1
ATOM 4284 N N . ARG B 1 147 ? -13.078 -9.531 -10.555 1 96.12 147 ARG B N 1
ATOM 4285 C CA . ARG B 1 147 ? -13.969 -8.609 -11.258 1 96.12 147 ARG B CA 1
ATOM 4286 C C . ARG B 1 147 ? -13.844 -8.781 -12.766 1 96.12 147 ARG B C 1
ATOM 4288 O O . ARG B 1 147 ? -13.398 -7.867 -13.461 1 96.12 147 ARG B O 1
ATOM 4295 N N . PRO B 1 148 ? -14.43 -9.797 -13.289 1 91.88 148 PRO B N 1
ATOM 4296 C CA . PRO B 1 148 ? -14.25 -10.141 -14.703 1 91.88 148 PRO B CA 1
ATOM 4297 C C . PRO B 1 148 ? -14.906 -9.133 -15.641 1 91.88 148 PRO B C 1
ATOM 4299 O O . PRO B 1 148 ? -14.547 -9.062 -16.812 1 91.88 148 PRO B O 1
ATOM 4302 N N . GLN B 1 149 ? -15.766 -8.359 -15.148 1 93.12 149 GLN B N 1
ATOM 4303 C CA . GLN B 1 149 ? -16.453 -7.383 -15.984 1 93.12 149 GLN B CA 1
ATOM 4304 C C . GLN B 1 149 ? -15.547 -6.207 -16.328 1 93.12 149 GLN B C 1
ATOM 4306 O O . GLN B 1 149 ? -15.758 -5.527 -17.328 1 93.12 149 GLN B O 1
ATOM 4311 N N . GLU B 1 150 ? -14.586 -5.992 -15.539 1 92.75 150 GLU B N 1
ATOM 4312 C CA . GLU B 1 150 ? -13.633 -4.91 -15.781 1 92.75 150 GLU B CA 1
ATOM 4313 C C . GLU B 1 150 ? -12.445 -5.395 -16.609 1 92.75 150 GLU B C 1
ATOM 4315 O O . GLU B 1 150 ? -11.469 -5.906 -16.047 1 92.75 150 GLU B O 1
ATOM 4320 N N . THR B 1 151 ? -12.414 -5.125 -17.797 1 91.56 151 THR B N 1
ATOM 4321 C CA . THR B 1 151 ? -11.414 -5.652 -18.719 1 91.56 151 THR B CA 1
ATOM 4322 C C . THR B 1 151 ? -10.078 -4.934 -18.547 1 91.56 151 THR B C 1
ATOM 4324 O O . THR B 1 151 ? -9.039 -5.43 -18.984 1 91.56 151 THR B O 1
ATOM 4327 N N . ALA B 1 152 ? -10.148 -3.801 -17.906 1 92.06 152 ALA B N 1
ATOM 4328 C CA . ALA B 1 152 ? -8.938 -3.004 -17.719 1 92.06 152 ALA B CA 1
ATOM 4329 C C . ALA B 1 152 ? -7.902 -3.771 -16.906 1 92.06 152 ALA B C 1
ATOM 4331 O O . ALA B 1 152 ? -6.695 -3.629 -17.141 1 92.06 152 ALA B O 1
ATOM 4332 N N . TYR B 1 153 ? -8.359 -4.598 -15.984 1 95.69 153 TYR B N 1
ATOM 4333 C CA . TYR B 1 153 ? -7.434 -5.344 -15.148 1 95.69 153 TYR B CA 1
ATOM 4334 C C . TYR B 1 153 ? -6.723 -6.43 -15.945 1 95.69 153 TYR B C 1
ATOM 4336 O O . TYR B 1 153 ? -5.516 -6.637 -15.797 1 95.69 153 TYR B O 1
ATOM 4344 N N . ALA B 1 154 ? -7.469 -7.074 -16.797 1 93.25 154 ALA B N 1
ATOM 4345 C CA . ALA B 1 154 ? -6.871 -8.109 -17.641 1 93.25 154 ALA B CA 1
ATOM 4346 C C . ALA B 1 154 ? -5.828 -7.516 -18.594 1 93.25 154 ALA B C 1
ATOM 4348 O O . ALA B 1 154 ? -4.754 -8.086 -18.766 1 93.25 154 ALA B O 1
ATOM 4349 N N . GLU B 1 155 ? -6.141 -6.418 -19.109 1 93.56 155 GLU B N 1
ATOM 4350 C CA . GLU B 1 155 ? -5.207 -5.727 -20 1 93.56 155 GLU B CA 1
ATOM 4351 C C . GLU B 1 155 ? -3.953 -5.293 -19.25 1 93.56 155 GLU B C 1
ATOM 4353 O O . GLU B 1 155 ? -2.838 -5.445 -19.75 1 93.56 155 GLU B O 1
ATOM 4358 N N . ALA B 1 156 ? -4.18 -4.777 -18.078 1 95 156 ALA B N 1
ATOM 4359 C CA . ALA B 1 156 ? -3.045 -4.352 -17.266 1 95 156 ALA B CA 1
ATOM 4360 C C . ALA B 1 156 ? -2.158 -5.539 -16.891 1 95 156 ALA B C 1
ATOM 4362 O O . ALA B 1 156 ? -0.929 -5.434 -16.922 1 95 156 ALA B O 1
ATOM 4363 N N . ALA B 1 157 ? -2.785 -6.648 -16.562 1 95.56 157 ALA B N 1
ATOM 4364 C CA . ALA B 1 157 ? -2.033 -7.844 -16.188 1 95.56 157 ALA B CA 1
ATOM 4365 C C . ALA B 1 157 ? -1.093 -8.266 -17.312 1 95.56 157 ALA B C 1
ATOM 4367 O O . ALA B 1 157 ? 0.085 -8.547 -17.078 1 95.56 157 ALA B O 1
ATOM 4368 N N . MET B 1 158 ? -1.577 -8.211 -18.5 1 91.81 158 MET B N 1
ATOM 4369 C CA . MET B 1 158 ? -0.797 -8.641 -19.656 1 91.81 158 MET B CA 1
ATOM 4370 C C . MET B 1 158 ? 0.329 -7.648 -19.938 1 91.81 158 MET B C 1
ATOM 4372 O O . MET B 1 158 ? 1.466 -8.055 -20.188 1 91.81 158 MET B O 1
ATOM 4376 N N . ALA B 1 159 ? -0.017 -6.41 -19.938 1 93.25 159 ALA B N 1
ATOM 4377 C CA . ALA B 1 159 ? 0.979 -5.379 -20.219 1 93.25 159 ALA B CA 1
ATOM 4378 C C . ALA B 1 159 ? 2.09 -5.391 -19.172 1 93.25 159 ALA B C 1
ATOM 4380 O O . ALA B 1 159 ? 3.273 -5.32 -19.516 1 93.25 159 ALA B O 1
ATOM 4381 N N . LEU B 1 160 ? 1.741 -5.453 -17.938 1 95.56 160 LEU B N 1
ATOM 4382 C CA . LEU B 1 160 ? 2.701 -5.43 -16.844 1 95.56 160 LEU B CA 1
ATOM 4383 C C . LEU B 1 160 ? 3.551 -6.695 -16.828 1 95.56 160 LEU B C 1
ATOM 4385 O O . LEU B 1 160 ? 4.746 -6.645 -16.547 1 95.56 160 LEU B O 1
ATOM 4389 N N . LEU B 1 161 ? 2.91 -7.812 -17.141 1 93.25 161 LEU B N 1
ATOM 4390 C CA . LEU B 1 161 ? 3.67 -9.055 -17.234 1 93.25 161 LEU B CA 1
ATOM 4391 C C . LEU B 1 161 ? 4.723 -8.953 -18.344 1 93.25 161 LEU B C 1
ATOM 4393 O O . LEU B 1 161 ? 5.883 -9.32 -18.125 1 93.25 161 LEU B O 1
ATOM 4397 N N . SER B 1 162 ? 4.285 -8.516 -19.484 1 90.75 162 SER B N 1
ATOM 4398 C CA . SER B 1 162 ? 5.207 -8.359 -20.594 1 90.75 162 SER B CA 1
ATOM 4399 C C . SER B 1 162 ? 6.379 -7.457 -20.219 1 90.75 162 SER B C 1
ATOM 4401 O O . SER B 1 162 ? 7.531 -7.773 -20.531 1 90.75 162 SER B O 1
ATOM 4403 N N . ARG B 1 163 ? 6.074 -6.441 -19.594 1 90.88 163 ARG B N 1
ATOM 4404 C CA . ARG B 1 163 ? 7.113 -5.512 -19.156 1 90.88 163 ARG B CA 1
ATOM 4405 C C . ARG B 1 163 ? 8.039 -6.156 -18.141 1 90.88 163 ARG B C 1
ATOM 4407 O O . ARG B 1 163 ? 9.266 -6.035 -18.234 1 90.88 163 ARG B O 1
ATOM 4414 N N . SER B 1 164 ? 7.473 -6.734 -17.125 1 92.69 164 SER B N 1
ATOM 4415 C CA . SER B 1 164 ? 8.266 -7.41 -16.094 1 92.69 164 SER B CA 1
ATOM 4416 C C . SER B 1 164 ? 9.219 -8.422 -16.734 1 92.69 164 SER B C 1
ATOM 4418 O O . SER B 1 164 ? 10.414 -8.445 -16.406 1 92.69 164 SER B O 1
ATOM 4420 N N . CYS B 1 165 ? 8.688 -9.203 -17.656 1 89.31 165 CYS B N 1
ATOM 4421 C CA . CYS B 1 165 ? 9.492 -10.227 -18.312 1 89.31 165 CYS B CA 1
ATOM 4422 C C . CYS B 1 165 ? 10.617 -9.609 -19.125 1 89.31 165 CYS B C 1
ATOM 4424 O O . CYS B 1 165 ? 11.742 -10.125 -19.141 1 89.31 165 CYS B O 1
ATOM 4426 N N . SER B 1 166 ? 10.32 -8.547 -19.781 1 89 166 SER B N 1
ATOM 4427 C CA . SER B 1 166 ? 11.328 -7.863 -20.594 1 89 166 SER B CA 1
ATOM 4428 C C . SER B 1 166 ? 12.484 -7.375 -19.734 1 89 166 SER B C 1
ATOM 4430 O O . SER B 1 166 ? 13.656 -7.605 -20.062 1 89 166 SER B O 1
ATOM 4432 N N . ILE B 1 167 ? 12.156 -6.754 -18.625 1 88.38 167 ILE B N 1
ATOM 4433 C CA . ILE B 1 167 ? 13.188 -6.23 -17.75 1 88.38 167 ILE B CA 1
ATOM 4434 C C . ILE B 1 167 ? 13.883 -7.379 -17.016 1 88.38 167 ILE B C 1
ATOM 4436 O O . ILE B 1 167 ? 15.109 -7.395 -16.906 1 88.38 167 ILE B O 1
ATOM 4440 N N . PHE B 1 168 ? 13.156 -8.281 -16.578 1 87.06 168 PHE B N 1
ATOM 4441 C CA . PHE B 1 168 ? 13.648 -9.445 -15.852 1 87.06 168 PHE B CA 1
ATOM 4442 C C . PHE B 1 168 ? 14.68 -10.203 -16.688 1 87.06 168 PHE B C 1
ATOM 4444 O O . PHE B 1 168 ? 15.727 -10.602 -16.172 1 87.06 168 PHE B O 1
ATOM 4451 N N . SER B 1 169 ? 14.414 -10.367 -17.906 1 84.12 169 SER B N 1
ATOM 4452 C CA . SER B 1 169 ? 15.297 -11.109 -18.797 1 84.12 169 SER B CA 1
ATOM 4453 C C . SER B 1 169 ? 16.641 -10.398 -18.969 1 84.12 169 SER B C 1
ATOM 4455 O O . SER B 1 169 ? 17.672 -11.047 -19.156 1 84.12 169 SER B O 1
ATOM 4457 N N . THR B 1 170 ? 16.641 -9.141 -18.812 1 84 170 THR B N 1
ATOM 4458 C CA . THR B 1 170 ? 17.875 -8.367 -18.969 1 84 170 THR B CA 1
ATOM 4459 C C . THR B 1 170 ? 18.734 -8.445 -17.719 1 84 170 THR B C 1
ATOM 4461 O O . THR B 1 170 ? 19.953 -8.273 -17.781 1 84 170 THR B O 1
ATOM 4464 N N . VAL B 1 171 ? 18.141 -8.711 -16.609 1 82.56 171 VAL B N 1
ATOM 4465 C CA . VAL B 1 171 ? 18.859 -8.648 -15.336 1 82.56 171 VAL B CA 1
ATOM 4466 C C . VAL B 1 171 ? 19.266 -10.055 -14.906 1 82.56 171 VAL B C 1
ATOM 4468 O O . VAL B 1 171 ? 20.156 -10.227 -14.062 1 82.56 171 VAL B O 1
ATOM 4471 N N . LEU B 1 172 ? 18.719 -11.047 -15.43 1 75.81 172 LEU B N 1
ATOM 4472 C CA . LEU B 1 172 ? 18.953 -12.43 -15.039 1 75.81 172 LEU B CA 1
ATOM 4473 C C . LEU B 1 172 ? 20.438 -12.773 -15.102 1 75.81 172 LEU B C 1
ATOM 4475 O O . LEU B 1 172 ? 20.938 -13.547 -14.289 1 75.81 172 LEU B O 1
ATOM 4479 N N . ASP B 1 173 ? 21.094 -12.117 -15.992 1 68.94 173 ASP B N 1
ATOM 4480 C CA . ASP B 1 173 ? 22.5 -12.461 -16.188 1 68.94 173 ASP B CA 1
ATOM 4481 C C . ASP B 1 173 ? 23.375 -11.75 -15.172 1 68.94 173 ASP B C 1
ATOM 4483 O O . ASP B 1 173 ? 24.547 -12.117 -14.992 1 68.94 173 ASP B O 1
ATOM 4487 N N . ARG B 1 174 ? 22.859 -10.797 -14.445 1 61.5 174 ARG B N 1
ATOM 4488 C CA . ARG B 1 174 ? 23.719 -10.023 -13.57 1 61.5 174 ARG B CA 1
ATOM 4489 C C . ARG B 1 174 ? 23.828 -10.664 -12.188 1 61.5 174 ARG B C 1
ATOM 4491 O O . ARG B 1 174 ? 24.766 -10.406 -11.445 1 61.5 174 ARG B O 1
ATOM 4498 N N . GLY B 1 175 ? 23.328 -11.727 -11.852 1 59.28 175 GLY B N 1
ATOM 4499 C CA . GLY B 1 175 ? 23.344 -12.688 -10.758 1 59.28 175 GLY B CA 1
ATOM 4500 C C . GLY B 1 175 ? 23.516 -12.031 -9.398 1 59.28 175 GLY B C 1
ATOM 4501 O O . GLY B 1 175 ? 23.719 -12.719 -8.398 1 59.28 175 GLY B O 1
ATOM 4502 N N . ASP B 1 176 ? 23.484 -10.695 -9.109 1 62.47 176 ASP B N 1
ATOM 4503 C CA . ASP B 1 176 ? 23.922 -10.195 -7.809 1 62.47 176 ASP B CA 1
ATOM 4504 C C . ASP B 1 176 ? 22.734 -10.039 -6.855 1 62.47 176 ASP B C 1
ATOM 4506 O O . ASP B 1 176 ? 22.922 -9.977 -5.637 1 62.47 176 ASP B O 1
ATOM 4510 N N . LYS B 1 177 ? 21.547 -10.109 -7.383 1 77.5 177 LYS B N 1
ATOM 4511 C CA . LYS B 1 177 ? 20.422 -9.875 -6.484 1 77.5 177 LYS B CA 1
ATOM 4512 C C . LYS B 1 177 ? 19.453 -11.062 -6.484 1 77.5 177 LYS B C 1
ATOM 4514 O O . LYS B 1 177 ? 18.453 -11.055 -7.191 1 77.5 177 LYS B O 1
ATOM 4519 N N . TYR B 1 178 ? 19.625 -11.977 -5.547 1 78.81 178 TYR B N 1
ATOM 4520 C CA . TYR B 1 178 ? 18.953 -13.273 -5.574 1 78.81 178 TYR B CA 1
ATOM 4521 C C . TYR B 1 178 ? 17.5 -13.148 -5.117 1 78.81 178 TYR B C 1
ATOM 4523 O O . TYR B 1 178 ? 16.594 -13.648 -5.781 1 78.81 178 TYR B O 1
ATOM 4531 N N . ASP B 1 179 ? 17.25 -12.383 -4.082 1 85.31 179 ASP B N 1
ATOM 4532 C CA . ASP B 1 179 ? 15.906 -12.336 -3.51 1 85.31 179 ASP B CA 1
ATOM 4533 C C . ASP B 1 179 ? 14.914 -11.695 -4.477 1 85.31 179 ASP B C 1
ATOM 4535 O O . ASP B 1 179 ? 13.867 -12.281 -4.777 1 85.31 179 ASP B O 1
ATOM 4539 N N . PRO B 1 180 ? 15.328 -10.578 -5.094 1 89.12 180 PRO B N 1
ATOM 4540 C CA . PRO B 1 180 ? 14.367 -9.969 -6.02 1 89.12 180 PRO B CA 1
ATOM 4541 C C . PRO B 1 180 ? 14.086 -10.844 -7.234 1 89.12 180 PRO B C 1
ATOM 4543 O O . PRO B 1 180 ? 12.945 -10.891 -7.707 1 89.12 180 PRO B O 1
ATOM 4546 N N . LEU B 1 181 ? 15.062 -11.5 -7.648 1 87.12 181 LEU B N 1
ATOM 4547 C CA . LEU B 1 181 ? 14.898 -12.367 -8.805 1 87.12 181 LEU B CA 1
ATOM 4548 C C . LEU B 1 181 ? 14.016 -13.57 -8.469 1 87.12 181 LEU B C 1
ATOM 4550 O O . LEU B 1 181 ? 13.141 -13.945 -9.25 1 87.12 181 LEU B O 1
ATOM 4554 N N . PHE B 1 182 ? 14.234 -14.086 -7.348 1 86.69 182 PHE B N 1
ATOM 4555 C CA . PHE B 1 182 ? 13.445 -15.219 -6.902 1 86.69 182 PHE B CA 1
ATOM 4556 C C . PHE B 1 182 ? 11.977 -14.844 -6.766 1 86.69 182 PHE B C 1
ATOM 4558 O O . PHE B 1 182 ? 11.094 -15.57 -7.23 1 86.69 182 PHE B O 1
ATOM 4565 N N . PHE B 1 183 ? 11.68 -13.734 -6.117 1 91.56 183 PHE B N 1
ATOM 4566 C CA . PHE B 1 183 ? 10.305 -13.297 -5.918 1 91.56 183 PHE B CA 1
ATOM 4567 C C . PHE B 1 183 ? 9.633 -13 -7.254 1 91.56 183 PHE B C 1
ATOM 4569 O O . PHE B 1 183 ? 8.445 -13.281 -7.43 1 91.56 183 PHE B O 1
ATOM 4576 N N . THR B 1 184 ? 10.406 -12.422 -8.125 1 92.69 184 THR B N 1
ATOM 4577 C CA . THR B 1 184 ? 9.859 -12.141 -9.445 1 92.69 184 THR B CA 1
ATOM 4578 C C . THR B 1 184 ? 9.5 -13.438 -10.172 1 92.69 184 THR B C 1
ATOM 4580 O O . THR B 1 184 ? 8.414 -13.555 -10.742 1 92.69 184 THR B O 1
ATOM 4583 N N . ALA B 1 185 ? 10.398 -14.344 -10.102 1 90.5 185 ALA B N 1
ATOM 4584 C CA . ALA B 1 185 ? 10.156 -15.633 -10.742 1 90.5 185 ALA B CA 1
ATOM 4585 C C . ALA B 1 185 ? 8.914 -16.312 -10.164 1 90.5 185 ALA B C 1
ATOM 4587 O O . ALA B 1 185 ? 8.133 -16.906 -10.906 1 90.5 185 ALA B O 1
ATOM 4588 N N . GLN B 1 186 ? 8.766 -16.234 -8.891 1 92.06 186 GLN B N 1
ATOM 4589 C CA . GLN B 1 186 ? 7.602 -16.828 -8.234 1 92.06 186 GLN B CA 1
ATOM 4590 C C . GLN B 1 186 ? 6.312 -16.156 -8.703 1 92.06 186 GLN B C 1
ATOM 4592 O O . GLN B 1 186 ? 5.305 -16.828 -8.938 1 92.06 186 GLN B O 1
ATOM 4597 N N . LEU B 1 187 ? 6.359 -14.859 -8.812 1 96.06 187 LEU B N 1
ATOM 4598 C CA . LEU B 1 187 ? 5.18 -14.125 -9.258 1 96.06 187 LEU B CA 1
ATOM 4599 C C . LEU B 1 187 ? 4.84 -14.461 -10.703 1 96.06 187 LEU B C 1
ATOM 4601 O O . LEU B 1 187 ? 3.67 -14.641 -11.047 1 96.06 187 LEU B O 1
ATOM 4605 N N . ILE B 1 188 ? 5.832 -14.508 -11.492 1 94.06 188 ILE B N 1
ATOM 4606 C CA . ILE B 1 188 ? 5.621 -14.898 -12.883 1 94.06 188 ILE B CA 1
ATOM 4607 C C . ILE B 1 188 ? 5.047 -16.312 -12.945 1 94.06 188 ILE B C 1
ATOM 4609 O O . ILE B 1 188 ? 4.172 -16.594 -13.766 1 94.06 188 ILE B O 1
ATOM 4613 N N . HIS B 1 189 ? 5.504 -17.141 -12.062 1 94.5 189 HIS B N 1
ATOM 4614 C CA . HIS B 1 189 ? 4.992 -18.5 -11.992 1 94.5 189 HIS B CA 1
ATOM 4615 C C . HIS B 1 189 ? 3.496 -18.531 -11.711 1 94.5 189 HIS B C 1
ATOM 4617 O O . HIS B 1 189 ? 2.752 -19.297 -12.32 1 94.5 189 HIS B O 1
ATOM 4623 N N . TYR B 1 190 ? 2.984 -17.703 -10.797 1 96.69 190 TYR B N 1
ATOM 4624 C CA . TYR B 1 190 ? 1.554 -17.578 -10.539 1 96.69 190 TYR B CA 1
ATOM 4625 C C . TYR B 1 190 ? 0.809 -17.172 -11.812 1 96.69 190 TYR B C 1
ATOM 4627 O O . TYR B 1 190 ? -0.274 -17.703 -12.094 1 96.69 190 TYR B O 1
ATOM 4635 N N . LEU B 1 191 ? 1.438 -16.281 -12.516 1 96.25 191 LEU B N 1
ATOM 4636 C CA . LEU B 1 191 ? 0.782 -15.773 -13.719 1 96.25 191 LEU B CA 1
ATOM 4637 C C . LEU B 1 191 ? 0.715 -16.844 -14.789 1 96.25 191 LEU B C 1
ATOM 4639 O O . LEU B 1 191 ? -0.252 -16.922 -15.555 1 96.25 191 LEU B O 1
ATOM 4643 N N . THR B 1 192 ? 1.736 -17.672 -14.875 1 94.88 192 THR B N 1
ATOM 4644 C CA . THR B 1 192 ? 1.705 -18.75 -15.844 1 94.88 192 THR B CA 1
ATOM 4645 C C . THR B 1 192 ? 0.633 -19.781 -15.469 1 94.88 192 THR B C 1
ATOM 4647 O O . THR B 1 192 ? 0.02 -20.391 -16.344 1 94.88 192 THR B O 1
ATOM 4650 N N . TRP B 1 193 ? 0.393 -20.016 -14.195 1 96.31 193 TRP B N 1
ATOM 4651 C CA . TRP B 1 193 ? -0.687 -20.891 -13.742 1 96.31 193 TRP B CA 1
ATOM 4652 C C . TRP B 1 193 ? -2.037 -20.375 -14.234 1 96.31 193 TRP B C 1
ATOM 4654 O O . TRP B 1 193 ? -2.9 -21.172 -14.625 1 96.31 193 TRP B O 1
ATOM 4664 N N . CYS B 1 194 ? -2.199 -19.109 -14.305 1 94.12 194 CYS B N 1
ATOM 4665 C CA . CYS B 1 194 ? -3.467 -18.484 -14.68 1 94.12 194 CYS B CA 1
ATOM 4666 C C . CYS B 1 194 ? -3.625 -18.453 -16.203 1 94.12 194 CYS B C 1
ATOM 4668 O O . CYS B 1 194 ? -4.742 -18.328 -16.703 1 94.12 194 CYS B O 1
ATOM 4670 N N . ASN B 1 195 ? -2.547 -18.594 -16.875 1 91.81 195 ASN B N 1
ATOM 4671 C CA . ASN B 1 195 ? -2.564 -18.344 -18.312 1 91.81 195 ASN B CA 1
ATOM 4672 C C . ASN B 1 195 ? -2.996 -19.578 -19.094 1 91.81 195 ASN B C 1
ATOM 4674 O O . ASN B 1 195 ? -2.289 -20.594 -19.109 1 91.81 195 ASN B O 1
ATOM 4678 N N . LEU B 1 196 ? -4.133 -19.531 -19.859 1 92.5 196 LEU B N 1
ATOM 4679 C CA . LEU B 1 196 ? -4.633 -20.625 -20.688 1 92.5 196 LEU B CA 1
ATOM 4680 C C . LEU B 1 196 ? -4.812 -20.172 -22.141 1 92.5 196 LEU B C 1
ATOM 4682 O O . LEU B 1 196 ? -5.516 -20.812 -22.906 1 92.5 196 LEU B O 1
ATOM 4686 N N . GLU B 1 197 ? -4.195 -19.109 -22.438 1 86.19 197 GLU B N 1
ATOM 4687 C CA . GLU B 1 197 ? -4.375 -18.5 -23.766 1 86.19 197 GLU B CA 1
ATOM 4688 C C . GLU B 1 197 ? -3.863 -19.422 -24.859 1 86.19 197 GLU B C 1
ATOM 4690 O O . GLU B 1 197 ? -4.336 -19.375 -26 1 86.19 197 GLU B O 1
ATOM 4695 N N . PHE B 1 198 ? -2.986 -20.328 -24.578 1 87.69 198 PHE B N 1
ATOM 4696 C CA . PHE B 1 198 ? -2.393 -21.219 -25.562 1 87.69 198 PHE B CA 1
ATOM 4697 C C . PHE B 1 198 ? -3.422 -22.219 -26.078 1 87.69 198 PHE B C 1
ATOM 4699 O O . PHE B 1 198 ? -3.223 -22.859 -27.109 1 87.69 198 PHE B O 1
ATOM 4706 N N . LEU B 1 199 ? -4.547 -22.344 -25.359 1 88.69 199 LEU B N 1
ATOM 4707 C CA . LEU B 1 199 ? -5.586 -23.297 -25.75 1 88.69 199 LEU B CA 1
ATOM 4708 C C . LEU B 1 199 ? -6.457 -22.719 -26.875 1 88.69 199 LEU B C 1
ATOM 4710 O O . LEU B 1 199 ? -7.129 -23.469 -27.578 1 88.69 199 LEU B O 1
ATOM 4714 N N . HIS B 1 200 ? -6.734 -21.375 -27.016 1 74.12 200 HIS B N 1
ATOM 4715 C CA . HIS B 1 200 ? -7.637 -20.75 -27.969 1 74.12 200 HIS B CA 1
ATOM 4716 C C . HIS B 1 200 ? -7.027 -20.719 -29.375 1 74.12 200 HIS B C 1
ATOM 4718 O O . HIS B 1 200 ? -7.641 -20.203 -30.312 1 74.12 200 HIS B O 1
ATOM 4724 N N . ASP B 1 201 ? -6 -21.312 -29.812 1 58.22 201 ASP B N 1
ATOM 4725 C CA . ASP B 1 201 ? -5.516 -21.203 -31.188 1 58.22 201 ASP B CA 1
ATOM 4726 C C . ASP B 1 201 ? -6.5 -21.859 -32.156 1 58.22 201 ASP B C 1
ATOM 4728 O O . ASP B 1 201 ? -6.812 -23.047 -32.031 1 58.22 201 ASP B O 1
ATOM 4732 N N . GLU B 1 202 ? -7.473 -21.078 -32.75 1 51.62 202 GLU B N 1
ATOM 4733 C CA . GLU B 1 202 ? -8.586 -21.094 -33.719 1 51.62 202 GLU B CA 1
ATOM 4734 C C . GLU B 1 202 ? -8.359 -22.125 -34.812 1 51.62 202 GLU B C 1
ATOM 4736 O O . GLU B 1 202 ? -9.32 -22.672 -35.375 1 51.62 202 GLU B O 1
ATOM 4741 N N . HIS B 1 203 ? -7.234 -22.047 -35.531 1 46.78 203 HIS B N 1
ATOM 4742 C CA . HIS B 1 203 ? -7.312 -22.375 -36.969 1 46.78 203 HIS B CA 1
ATOM 4743 C C . HIS B 1 203 ? -7.246 -23.875 -37.188 1 46.78 203 HIS B C 1
ATOM 4745 O O . HIS B 1 203 ? -6.859 -24.328 -38.281 1 46.78 203 HIS B O 1
ATOM 4751 N N . VAL B 1 204 ? -7.246 -24.703 -36.062 1 52.41 204 VAL B N 1
ATOM 4752 C CA . VAL B 1 204 ? -7.008 -25.984 -36.688 1 52.41 204 VAL B CA 1
ATOM 4753 C C . VAL B 1 204 ? -8.344 -26.609 -37.125 1 52.41 204 VAL B C 1
ATOM 4755 O O . VAL B 1 204 ? -9.266 -26.719 -36.312 1 52.41 204 VAL B O 1
ATOM 4758 N N . PRO B 1 205 ? -8.672 -26.672 -38.344 1 47.72 205 PRO B N 1
ATOM 4759 C CA . PRO B 1 205 ? -9.898 -27.234 -38.938 1 47.72 205 PRO B CA 1
ATOM 4760 C C . PRO B 1 205 ? -10.383 -28.484 -38.188 1 47.72 205 PRO B C 1
ATOM 4762 O O . PRO B 1 205 ? -11.594 -28.672 -38.031 1 47.72 205 PRO B O 1
ATOM 4765 N N . ASP B 1 206 ? -9.633 -29.594 -38.312 1 47.22 206 ASP B N 1
ATOM 4766 C CA . ASP B 1 206 ? -10.047 -30.969 -38.031 1 47.22 206 ASP B CA 1
ATOM 4767 C C . ASP B 1 206 ? -10.07 -31.25 -36.531 1 47.22 206 ASP B C 1
ATOM 4769 O O . ASP B 1 206 ? -9.758 -32.344 -36.094 1 47.22 206 ASP B O 1
ATOM 4773 N N . GLY B 1 207 ? -10.672 -30.391 -35.562 1 54.12 207 GLY B N 1
ATOM 4774 C CA . GLY B 1 207 ? -10.961 -30.609 -34.156 1 54.12 207 GLY B CA 1
ATOM 4775 C C . GLY B 1 207 ? -9.789 -30.25 -33.25 1 54.12 207 GLY B C 1
ATOM 4776 O O . GLY B 1 207 ? -8.633 -30.516 -33.594 1 54.12 207 GLY B O 1
ATOM 4777 N N . PRO B 1 208 ? -9.797 -29.312 -32.406 1 58.44 208 PRO B N 1
ATOM 4778 C CA . PRO B 1 208 ? -8.656 -28.688 -31.719 1 58.44 208 PRO B CA 1
ATOM 4779 C C . PRO B 1 208 ? -7.836 -29.672 -30.906 1 58.44 208 PRO B C 1
ATOM 4781 O O . PRO B 1 208 ? -8.367 -30.328 -30.016 1 58.44 208 PRO B O 1
ATOM 4784 N N . VAL B 1 209 ? -6.828 -30.391 -31.516 1 74 209 VAL B N 1
ATOM 4785 C CA . VAL B 1 209 ? -5.848 -31.234 -30.844 1 74 209 VAL B CA 1
ATOM 4786 C C . VAL B 1 209 ? -5.148 -30.438 -29.75 1 74 209 VAL B C 1
ATOM 4788 O O . VAL B 1 209 ? -4.785 -29.281 -29.953 1 74 209 VAL B O 1
ATOM 4791 N N . LEU B 1 210 ? -5.336 -31.047 -28.469 1 89.19 210 LEU B N 1
ATOM 4792 C CA . LEU B 1 210 ? -4.633 -30.453 -27.328 1 89.19 210 LEU B CA 1
ATOM 4793 C C . LEU B 1 210 ? -3.133 -30.391 -27.594 1 89.19 210 LEU B C 1
ATOM 4795 O O . LEU B 1 210 ? -2.516 -31.391 -27.984 1 89.19 210 LEU B O 1
ATOM 4799 N N . ASP B 1 211 ? -2.607 -29.188 -27.672 1 91.19 211 ASP B N 1
ATOM 4800 C CA . ASP B 1 211 ? -1.18 -28.969 -27.891 1 91.19 211 ASP B CA 1
ATOM 4801 C C . ASP B 1 211 ? -0.544 -28.266 -26.688 1 91.19 211 ASP B C 1
ATOM 4803 O O . ASP B 1 211 ? -0.735 -27.078 -26.484 1 91.19 211 ASP B O 1
ATOM 4807 N N . LEU B 1 212 ? 0.248 -29.016 -25.922 1 94.44 212 LEU B N 1
ATOM 4808 C CA . LEU B 1 212 ? 0.844 -28.484 -24.703 1 94.44 212 LEU B CA 1
ATOM 4809 C C . LEU B 1 212 ? 2.217 -27.875 -24.984 1 94.44 212 LEU B C 1
ATOM 4811 O O . LEU B 1 212 ? 2.883 -27.391 -24.062 1 94.44 212 LEU B O 1
ATOM 4815 N N . SER B 1 213 ? 2.721 -27.859 -26.266 1 92.25 213 SER B N 1
ATOM 4816 C CA . SER B 1 213 ? 4.059 -27.391 -26.609 1 92.25 213 SER B CA 1
ATOM 4817 C C . SER B 1 213 ? 4.219 -25.906 -26.328 1 92.25 213 SER B C 1
ATOM 4819 O O . SER B 1 213 ? 5.34 -25.406 -26.203 1 92.25 213 SER B O 1
ATOM 4821 N N . ARG B 1 214 ? 3.096 -25.219 -26.094 1 91.31 214 ARG B N 1
ATOM 4822 C CA . ARG B 1 214 ? 3.162 -23.781 -25.875 1 91.31 214 ARG B CA 1
ATOM 4823 C C . ARG B 1 214 ? 2.715 -23.422 -24.469 1 91.31 214 ARG B C 1
ATOM 4825 O O . ARG B 1 214 ? 2.555 -22.234 -24.141 1 91.31 214 ARG B O 1
ATOM 4832 N N . ASP B 1 215 ? 2.469 -24.359 -23.672 1 94.56 215 ASP B N 1
ATOM 4833 C CA . ASP B 1 215 ? 2.051 -24.094 -22.297 1 94.56 215 ASP B CA 1
ATOM 4834 C C . ASP B 1 215 ? 3.199 -23.516 -21.484 1 94.56 215 ASP B C 1
ATOM 4836 O O . ASP B 1 215 ? 4.105 -24.234 -21.062 1 94.56 215 ASP B O 1
ATOM 4840 N N . GLN B 1 216 ? 3.111 -22.281 -21.141 1 91.62 216 GLN B N 1
ATOM 4841 C CA . GLN B 1 216 ? 4.18 -21.531 -20.484 1 91.62 216 GLN B CA 1
ATOM 4842 C C . GLN B 1 216 ? 4.387 -22.016 -19.062 1 91.62 216 GLN B C 1
ATOM 4844 O O . GLN B 1 216 ? 5.453 -21.812 -18.469 1 91.62 216 GLN B O 1
ATOM 4849 N N . LEU B 1 217 ? 3.418 -22.625 -18.469 1 95.44 217 LEU B N 1
ATOM 4850 C CA . LEU B 1 217 ? 3.559 -23.125 -17.094 1 95.44 217 LEU B CA 1
ATOM 4851 C C . LEU B 1 217 ? 4.73 -24.094 -16.984 1 95.44 217 LEU B C 1
ATOM 4853 O O . LEU B 1 217 ? 5.52 -24.016 -16.047 1 95.44 217 LEU B O 1
ATOM 4857 N N . PHE B 1 218 ? 4.871 -24.938 -17.984 1 94.44 218 PHE B N 1
ATOM 4858 C CA . PHE B 1 218 ? 5.934 -25.922 -17.953 1 94.44 218 PHE B CA 1
ATOM 4859 C C . PHE B 1 218 ? 7.199 -25.391 -18.609 1 94.44 218 PHE B C 1
ATOM 4861 O O . PHE B 1 218 ? 8.312 -25.656 -18.156 1 94.44 218 PHE B O 1
ATOM 4868 N N . LEU B 1 219 ? 7.035 -24.578 -19.578 1 90.06 219 LEU B N 1
ATOM 4869 C CA . LEU B 1 219 ? 8.172 -24.062 -20.328 1 90.06 219 LEU B CA 1
ATOM 4870 C C . LEU B 1 219 ? 9.023 -23.141 -19.469 1 90.06 219 LEU B C 1
ATOM 4872 O O . LEU B 1 219 ? 10.25 -23.125 -19.594 1 90.06 219 LEU B O 1
ATOM 4876 N N . LEU B 1 220 ? 8.398 -22.391 -18.594 1 86.69 220 LEU B N 1
ATOM 4877 C CA . LEU B 1 220 ? 9.125 -21.375 -17.828 1 86.69 220 LEU B CA 1
ATOM 4878 C C . LEU B 1 220 ? 9.477 -21.891 -16.438 1 86.69 220 LEU B C 1
ATOM 4880 O O . LEU B 1 220 ? 10.188 -21.234 -15.688 1 86.69 220 LEU B O 1
ATOM 4884 N N . SER B 1 221 ? 9.062 -23.031 -16.062 1 86.31 221 SER B N 1
ATOM 4885 C CA . SER B 1 221 ? 9.242 -23.578 -14.727 1 86.31 221 SER B CA 1
ATOM 4886 C C . SER B 1 221 ? 10.719 -23.812 -14.422 1 86.31 221 SER B C 1
ATOM 4888 O O . SER B 1 221 ? 11.141 -23.75 -13.266 1 86.31 221 SER B O 1
ATOM 4890 N N . SER B 1 222 ? 11.516 -24.109 -15.461 1 78.38 222 SER B N 1
ATOM 4891 C CA . SER B 1 222 ? 12.938 -24.344 -15.258 1 78.38 222 SER B CA 1
ATOM 4892 C C . SER B 1 222 ? 13.625 -23.094 -14.688 1 78.38 222 SER B C 1
ATOM 4894 O O . SER B 1 222 ? 14.523 -23.219 -13.852 1 78.38 222 SER B O 1
ATOM 4896 N N . GLY B 1 223 ? 13.242 -21.969 -15.156 1 73.5 223 GLY B N 1
ATOM 4897 C CA . GLY B 1 223 ? 13.789 -20.719 -14.633 1 73.5 223 GLY B CA 1
ATOM 4898 C C . GLY B 1 223 ? 13.5 -20.516 -13.164 1 73.5 223 GLY B C 1
ATOM 4899 O O . GLY B 1 223 ? 14.398 -20.156 -12.398 1 73.5 223 GLY B O 1
ATOM 4900 N N . VAL B 1 224 ? 12.32 -20.797 -12.781 1 78.25 224 VAL B N 1
ATOM 4901 C CA . VAL B 1 224 ? 11.922 -20.641 -11.391 1 78.25 224 VAL B CA 1
ATOM 4902 C C . VAL B 1 224 ? 12.703 -21.594 -10.5 1 78.25 224 VAL B C 1
ATOM 4904 O O . VAL B 1 224 ? 13.133 -21.234 -9.406 1 78.25 224 VAL B O 1
ATOM 4907 N N . ARG B 1 225 ? 12.914 -22.734 -11.023 1 77.62 225 ARG B N 1
ATOM 4908 C CA . ARG B 1 225 ? 13.609 -23.781 -10.281 1 77.62 225 ARG B CA 1
ATOM 4909 C C . ARG B 1 225 ? 15.055 -23.375 -9.992 1 77.62 225 ARG B C 1
ATOM 4911 O O . ARG B 1 225 ? 15.578 -23.625 -8.906 1 77.62 225 ARG B O 1
ATOM 4918 N N . VAL B 1 226 ? 15.664 -22.766 -10.953 1 72.62 226 VAL B N 1
ATOM 4919 C CA . VAL B 1 226 ? 17.047 -22.328 -10.805 1 72.62 226 VAL B CA 1
ATOM 4920 C C . VAL B 1 226 ? 17.156 -21.312 -9.672 1 72.62 226 VAL B C 1
ATOM 4922 O O . VAL B 1 226 ? 18.078 -21.375 -8.859 1 72.62 226 VAL B O 1
ATOM 4925 N N . PHE B 1 227 ? 16.172 -20.5 -9.594 1 71.88 227 PHE B N 1
ATOM 4926 C CA . PHE B 1 227 ? 16.219 -19.469 -8.562 1 71.88 227 PHE B CA 1
ATOM 4927 C C . PHE B 1 227 ? 15.953 -20.078 -7.188 1 71.88 227 PHE B C 1
ATOM 4929 O O . PHE B 1 227 ? 16.547 -19.656 -6.195 1 71.88 227 PHE B O 1
ATOM 4936 N N . LEU B 1 228 ? 15.086 -21.047 -7.199 1 68.31 228 LEU B N 1
ATOM 4937 C CA . LEU B 1 228 ? 14.812 -21.734 -5.941 1 68.31 228 LEU B CA 1
ATOM 4938 C C . LEU B 1 228 ? 16.078 -22.422 -5.41 1 68.31 228 LEU B C 1
ATOM 4940 O O . LEU B 1 228 ? 16.391 -22.297 -4.223 1 68.31 228 LEU B O 1
ATOM 4944 N N . SER B 1 229 ? 16.766 -23.016 -6.27 1 67.62 229 SER B N 1
ATOM 4945 C CA . SER B 1 229 ? 17.984 -23.719 -5.883 1 67.62 229 SER B CA 1
ATOM 4946 C C . SER B 1 229 ? 19.078 -22.734 -5.449 1 67.62 229 SER B C 1
ATOM 4948 O O . SER B 1 229 ? 19.797 -23 -4.484 1 67.62 229 SER B O 1
ATOM 4950 N N . SER B 1 230 ? 19.141 -21.641 -6.133 1 67.25 230 SER B N 1
ATOM 4951 C CA . SER B 1 230 ? 20.141 -20.625 -5.82 1 67.25 230 SER B CA 1
ATOM 4952 C C . SER B 1 230 ? 19.875 -19.984 -4.465 1 67.25 230 SER B C 1
ATOM 4954 O O . SER B 1 230 ? 20.812 -19.719 -3.701 1 67.25 230 SER B O 1
ATOM 4956 N N . THR B 1 231 ? 18.609 -19.734 -4.219 1 65.25 231 THR B N 1
ATOM 4957 C CA . THR B 1 231 ? 18.266 -19.109 -2.947 1 65.25 231 THR B CA 1
ATOM 4958 C C . THR B 1 231 ? 18.531 -20.062 -1.785 1 65.25 231 THR B C 1
ATOM 4960 O O . THR B 1 231 ? 18.984 -19.641 -0.72 1 65.25 231 THR B O 1
ATOM 4963 N N . ARG B 1 232 ? 18.297 -21.312 -2.064 1 65.56 232 ARG B N 1
ATOM 4964 C CA . ARG B 1 232 ? 18.562 -22.312 -1.037 1 65.56 232 ARG B CA 1
ATOM 4965 C C . ARG B 1 232 ? 20.047 -22.422 -0.75 1 65.56 232 ARG B C 1
ATOM 4967 O O . ARG B 1 232 ? 20.453 -22.625 0.397 1 65.56 232 ARG B O 1
ATOM 4974 N N . ALA B 1 233 ? 20.766 -22.172 -1.748 1 66.12 233 ALA B N 1
ATOM 4975 C CA . ALA B 1 233 ? 22.219 -22.266 -1.614 1 66.12 233 ALA B CA 1
ATOM 4976 C C . ALA B 1 233 ? 22.766 -21.078 -0.837 1 66.12 233 ALA B C 1
ATOM 4978 O O . ALA B 1 233 ? 23.797 -21.188 -0.169 1 66.12 233 ALA B O 1
ATOM 4979 N N . GLN B 1 234 ? 22.094 -19.969 -0.926 1 66.12 234 GLN B N 1
ATOM 4980 C CA . GLN B 1 234 ? 22.562 -18.766 -0.237 1 66.12 234 GLN B CA 1
ATOM 4981 C C . GLN B 1 234 ? 22.266 -18.844 1.258 1 66.12 234 GLN B C 1
ATOM 4983 O O . GLN B 1 234 ? 22.891 -18.141 2.055 1 66.12 234 GLN B O 1
ATOM 4988 N N . GLY B 1 235 ? 21.5 -19.812 1.65 1 58.5 235 GLY B N 1
ATOM 4989 C CA . GLY B 1 235 ? 21.219 -20.062 3.053 1 58.5 235 GLY B CA 1
ATOM 4990 C C . GLY B 1 235 ? 20.516 -18.906 3.742 1 58.5 235 GLY B C 1
ATOM 4991 O O . GLY B 1 235 ? 19.531 -18.375 3.23 1 58.5 235 GLY B O 1
ATOM 4992 N N . SER B 1 236 ? 21.062 -18.516 4.949 1 57.09 236 SER B N 1
ATOM 4993 C CA . SER B 1 236 ? 20.5 -17.594 5.93 1 57.09 236 SER B CA 1
ATOM 4994 C C . SER B 1 236 ? 20.453 -16.172 5.391 1 57.09 236 SER B C 1
ATOM 4996 O O . SER B 1 236 ? 19.781 -15.312 5.949 1 57.09 236 SER B O 1
ATOM 4998 N N . GLY B 1 237 ? 21 -16.047 4.293 1 61.44 237 GLY B N 1
ATOM 4999 C CA . GLY B 1 237 ? 21.062 -14.68 3.793 1 61.44 237 GLY B CA 1
ATOM 5000 C C . GLY B 1 237 ? 19.875 -14.312 2.916 1 61.44 237 GLY B C 1
ATOM 5001 O O . GLY B 1 237 ? 19.703 -13.141 2.562 1 61.44 237 GLY B O 1
ATOM 5002 N N . SER B 1 238 ? 19.109 -15.383 2.617 1 64.38 238 SER B N 1
ATOM 5003 C CA . SER B 1 238 ? 17.969 -15.117 1.754 1 64.38 238 SER B CA 1
ATOM 5004 C C . SER B 1 238 ? 16.656 -15.109 2.551 1 64.38 238 SER B C 1
ATOM 5006 O O . SER B 1 238 ? 16.5 -15.867 3.506 1 64.38 238 SER B O 1
ATOM 5008 N N . ILE B 1 239 ? 15.805 -14.227 2.27 1 65 239 ILE B N 1
ATOM 5009 C CA . ILE B 1 239 ? 14.492 -14.109 2.906 1 65 239 ILE B CA 1
ATOM 5010 C C . ILE B 1 239 ? 13.742 -15.43 2.779 1 65 239 ILE B C 1
ATOM 5012 O O . ILE B 1 239 ? 13.141 -15.906 3.748 1 65 239 ILE B O 1
ATOM 5016 N N . PHE B 1 240 ? 13.938 -16.031 1.648 1 62.88 240 PHE B N 1
ATOM 5017 C CA . PHE B 1 240 ? 13.133 -17.219 1.37 1 62.88 240 PHE B CA 1
ATOM 5018 C C . PHE B 1 240 ? 13.727 -18.438 2.053 1 62.88 240 PHE B C 1
ATOM 5020 O O . PHE B 1 240 ? 12.992 -19.297 2.562 1 62.88 240 PHE B O 1
ATOM 5027 N N . SER B 1 241 ? 14.961 -18.516 2.008 1 60.44 241 SER B N 1
ATOM 5028 C CA . SER B 1 241 ? 15.57 -19.688 2.615 1 60.44 241 SER B CA 1
ATOM 5029 C C . SER B 1 241 ? 15.219 -19.797 4.094 1 60.44 241 SER B C 1
ATOM 5031 O O . SER B 1 241 ? 15.008 -20.891 4.609 1 60.44 241 SER B O 1
ATOM 5033 N N . GLY B 1 242 ? 15.133 -18.625 4.625 1 58.97 242 GLY B N 1
ATOM 5034 C CA . GLY B 1 242 ? 14.727 -18.656 6.023 1 58.97 242 GLY B CA 1
ATOM 5035 C C . GLY B 1 242 ? 13.312 -19.172 6.219 1 58.97 242 GLY B C 1
ATOM 5036 O O . GLY B 1 242 ? 13.062 -19.984 7.113 1 58.97 242 GLY B O 1
ATOM 5037 N N . ALA B 1 243 ? 12.484 -18.812 5.348 1 58.47 243 ALA B N 1
ATOM 5038 C CA . ALA B 1 243 ? 11.078 -19.188 5.473 1 58.47 243 ALA B CA 1
ATOM 5039 C C . ALA B 1 243 ? 10.852 -20.641 5.07 1 58.47 243 ALA B C 1
ATOM 5041 O O . ALA B 1 243 ? 10.031 -21.328 5.672 1 58.47 243 ALA B O 1
ATOM 5042 N N . SER B 1 244 ? 11.594 -21 4.043 1 56.81 244 SER B N 1
ATOM 5043 C CA . SER B 1 244 ? 11.422 -22.359 3.508 1 56.81 244 SER B CA 1
ATOM 5044 C C . SER B 1 244 ? 11.898 -23.406 4.504 1 56.81 244 SER B C 1
ATOM 5046 O O . SER B 1 244 ? 11.406 -24.547 4.5 1 56.81 244 SER B O 1
ATOM 5048 N N . GLN B 1 245 ? 12.883 -22.984 5.219 1 53.06 245 GLN B N 1
ATOM 5049 C CA . GLN B 1 245 ? 13.336 -23.922 6.242 1 53.06 245 GLN B CA 1
ATOM 5050 C C . GLN B 1 245 ? 12.242 -24.172 7.281 1 53.06 245 GLN B C 1
ATOM 5052 O O . GLN B 1 245 ? 12.164 -25.25 7.852 1 53.06 245 GLN B O 1
ATOM 5057 N N . ASN B 1 246 ? 11.5 -23.125 7.422 1 48.5 246 ASN B N 1
ATOM 5058 C CA . ASN B 1 246 ? 10.438 -23.281 8.414 1 48.5 246 ASN B CA 1
ATOM 5059 C C . ASN B 1 246 ? 9.234 -24.016 7.828 1 48.5 246 ASN B C 1
ATOM 5061 O O . ASN B 1 246 ? 8.523 -24.719 8.555 1 48.5 246 ASN B O 1
ATOM 5065 N N . SER B 1 247 ? 8.805 -23.453 6.672 1 52.62 247 SER B N 1
ATOM 5066 C CA . SER B 1 247 ? 7.656 -24.125 6.07 1 52.62 247 SER B CA 1
ATOM 5067 C C . SER B 1 247 ? 8.047 -25.484 5.477 1 52.62 247 SER B C 1
ATOM 5069 O O . SER B 1 247 ? 9.094 -25.594 4.844 1 52.62 247 SER B O 1
ATOM 5071 N N . LYS B 1 248 ? 7.672 -26.469 5.969 1 57.91 248 LYS B N 1
ATOM 5072 C CA . LYS B 1 248 ? 7.992 -27.875 5.707 1 57.91 248 LYS B CA 1
ATOM 5073 C C . LYS B 1 248 ? 7.656 -28.25 4.27 1 57.91 248 LYS B C 1
ATOM 5075 O O . LYS B 1 248 ? 6.512 -28.594 3.963 1 57.91 248 LYS B O 1
ATOM 5080 N N . CYS B 1 249 ? 8.422 -27.875 3.279 1 59.78 249 CYS B N 1
ATOM 5081 C CA . CYS B 1 249 ? 8.258 -28.219 1.873 1 59.78 249 CYS B CA 1
ATOM 5082 C C . CYS B 1 249 ? 7.812 -29.672 1.72 1 59.78 249 CYS B C 1
ATOM 5084 O O . CYS B 1 249 ? 7.172 -30.031 0.73 1 59.78 249 CYS B O 1
ATOM 5086 N N . ASP B 1 250 ? 8 -30.391 2.795 1 73.88 250 ASP B N 1
ATOM 5087 C CA . ASP B 1 250 ? 7.645 -31.812 2.65 1 73.88 250 ASP B CA 1
ATOM 5088 C C . ASP B 1 250 ? 6.547 -32.188 3.635 1 73.88 250 ASP B C 1
ATOM 5090 O O . ASP B 1 250 ? 6.469 -33.344 4.062 1 73.88 250 ASP B O 1
ATOM 5094 N N . ALA B 1 251 ? 5.727 -31.234 3.998 1 81.56 251 ALA B N 1
ATOM 5095 C CA . ALA B 1 251 ? 4.695 -31.469 5.008 1 81.56 251 ALA B CA 1
ATOM 5096 C C . ALA B 1 251 ? 3.738 -32.562 4.566 1 81.56 251 ALA B C 1
ATOM 5098 O O . ALA B 1 251 ? 3.391 -33.469 5.359 1 81.56 251 ALA B O 1
ATOM 5099 N N . LEU B 1 252 ? 3.396 -32.594 3.369 1 89 252 LEU B N 1
ATOM 5100 C CA . LEU B 1 252 ? 2.445 -33.594 2.885 1 89 252 LEU B CA 1
ATOM 5101 C C . LEU B 1 252 ? 3.09 -34.969 2.824 1 89 252 LEU B C 1
ATOM 5103 O O . LEU B 1 252 ? 2.445 -35.969 3.137 1 89 252 LEU B O 1
ATOM 5107 N N . GLY B 1 253 ? 4.332 -34.969 2.406 1 87.75 253 GLY B N 1
ATOM 5108 C CA . GLY B 1 253 ? 5.059 -36.219 2.412 1 87.75 253 GLY B CA 1
ATOM 5109 C C . GLY B 1 253 ? 5.148 -36.875 3.789 1 87.75 253 GLY B C 1
ATOM 5110 O O . GLY B 1 253 ? 5.039 -38.094 3.926 1 87.75 253 GLY B O 1
ATOM 5111 N N . LEU B 1 254 ? 5.309 -36 4.754 1 85.88 254 LEU B N 1
ATOM 5112 C CA . LEU B 1 254 ? 5.402 -36.469 6.129 1 85.88 254 LEU B CA 1
ATOM 5113 C C . LEU B 1 254 ? 4.07 -37.031 6.602 1 85.88 254 LEU B C 1
ATOM 5115 O O . LEU B 1 254 ? 4.035 -38.062 7.305 1 85.88 254 LEU B O 1
ATOM 5119 N N . VAL B 1 255 ? 3.039 -36.438 6.234 1 87.44 255 VAL B N 1
ATOM 5120 C CA . VAL B 1 255 ? 1.712 -36.906 6.609 1 87.44 255 VAL B CA 1
ATOM 5121 C C . VAL B 1 255 ? 1.466 -38.281 6.004 1 87.44 255 VAL B C 1
ATOM 5123 O O . VAL B 1 255 ? 0.984 -39.188 6.688 1 87.44 255 VAL B O 1
ATOM 5126 N N . VAL B 1 256 ? 1.821 -38.438 4.789 1 91.25 256 VAL B N 1
ATOM 5127 C CA . VAL B 1 256 ? 1.613 -39.688 4.066 1 91.25 256 VAL B CA 1
ATOM 5128 C C . VAL B 1 256 ? 2.475 -40.781 4.68 1 91.25 256 VAL B C 1
ATOM 5130 O O . VAL B 1 256 ? 2.01 -41.906 4.875 1 91.25 256 VAL B O 1
ATOM 5133 N N . ALA B 1 257 ? 3.668 -40.438 5.02 1 89.19 257 ALA B N 1
ATOM 5134 C CA . ALA B 1 257 ? 4.594 -41.406 5.605 1 89.19 257 ALA B CA 1
ATOM 5135 C C . ALA B 1 257 ? 4.145 -41.812 7.008 1 89.19 257 ALA B C 1
ATOM 5137 O O . ALA B 1 257 ? 4.188 -42.969 7.359 1 89.19 257 ALA B O 1
ATOM 5138 N N . GLU B 1 258 ? 3.781 -40.844 7.801 1 88.81 258 GLU B N 1
ATOM 5139 C CA . GLU B 1 258 ? 3.371 -41.094 9.18 1 88.81 258 GLU B CA 1
ATOM 5140 C C . GLU B 1 258 ? 2.129 -41.969 9.242 1 88.81 258 GLU B C 1
ATOM 5142 O O . GLU B 1 258 ? 1.969 -42.75 10.172 1 88.81 258 GLU B O 1
ATOM 5147 N N . GLN B 1 259 ? 1.298 -41.844 8.258 1 90.69 259 GLN B N 1
ATOM 5148 C CA . GLN B 1 259 ? 0.048 -42.594 8.273 1 90.69 259 GLN B CA 1
ATOM 5149 C C . GLN B 1 259 ? 0.182 -43.906 7.484 1 90.69 259 GLN B C 1
ATOM 5151 O O . GLN B 1 259 ? -0.781 -44.656 7.367 1 90.69 259 GLN B O 1
ATOM 5156 N N . GLY B 1 260 ? 1.33 -44.094 6.91 1 89.75 260 GLY B N 1
ATOM 5157 C CA . GLY B 1 260 ? 1.613 -45.344 6.223 1 89.75 260 GLY B CA 1
ATOM 5158 C C . GLY B 1 260 ? 0.814 -45.531 4.945 1 89.75 260 GLY B C 1
ATOM 5159 O O . GLY B 1 260 ? 0.403 -46.625 4.609 1 89.75 260 GLY B O 1
ATOM 5160 N N . MET B 1 261 ? 0.521 -44.5 4.27 1 90.69 261 MET B N 1
ATOM 5161 C CA . MET B 1 261 ? -0.225 -44.562 3.018 1 90.69 261 MET B CA 1
ATOM 5162 C C . MET B 1 261 ? 0.615 -45.219 1.922 1 90.69 261 MET B C 1
ATOM 5164 O O . MET B 1 261 ? 1.809 -44.938 1.802 1 90.69 261 MET B O 1
ATOM 5168 N N . ASP B 1 262 ? 0.01 -46.094 1.188 1 89.94 262 ASP B N 1
ATOM 5169 C CA . ASP B 1 262 ? 0.724 -46.938 0.214 1 89.94 262 ASP B CA 1
ATOM 5170 C C . ASP B 1 262 ? 0.996 -46.156 -1.069 1 89.94 262 ASP B C 1
ATOM 5172 O O . ASP B 1 262 ? 0.233 -46.25 -2.033 1 89.94 262 ASP B O 1
ATOM 5176 N N . ARG B 1 263 ? 2.125 -45.531 -1.15 1 93.25 263 ARG B N 1
ATOM 5177 C CA . ARG B 1 263 ? 2.545 -44.812 -2.346 1 93.25 263 ARG B CA 1
ATOM 5178 C C . ARG B 1 263 ? 3.158 -45.75 -3.373 1 93.25 263 ARG B C 1
ATOM 5180 O O . ARG B 1 263 ? 3.098 -45.5 -4.574 1 93.25 263 ARG B O 1
ATOM 5187 N N . GLY B 1 264 ? 3.721 -46.812 -2.863 1 93.06 264 GLY B N 1
ATOM 5188 C CA . GLY B 1 264 ? 4.402 -47.781 -3.725 1 93.06 264 GLY B CA 1
ATOM 5189 C C . GLY B 1 264 ? 3.496 -48.375 -4.781 1 93.06 264 GLY B C 1
ATOM 5190 O O . GLY B 1 264 ? 3.861 -48.438 -5.957 1 93.06 264 GLY B O 1
ATOM 5191 N N . SER B 1 265 ? 2.344 -48.812 -4.332 1 94.69 265 SER B N 1
ATOM 5192 C CA . SER B 1 265 ? 1.391 -49.438 -5.262 1 94.69 265 SER B CA 1
ATOM 5193 C C . SER B 1 265 ? 0.951 -48.406 -6.324 1 94.69 265 SER B C 1
ATOM 5195 O O . SER B 1 265 ? 0.698 -48.781 -7.473 1 94.69 265 SER B O 1
ATOM 5197 N N . ILE B 1 266 ? 0.827 -47.219 -5.934 1 95.25 266 ILE B N 1
ATOM 5198 C CA . ILE B 1 266 ? 0.44 -46.156 -6.867 1 95.25 266 ILE B CA 1
ATOM 5199 C C . ILE B 1 266 ? 1.531 -45.969 -7.918 1 95.25 266 ILE B C 1
ATOM 5201 O O . ILE B 1 266 ? 1.244 -45.938 -9.117 1 95.25 266 ILE B O 1
ATOM 5205 N N . VAL B 1 267 ? 2.805 -45.906 -7.461 1 97.06 267 VAL B N 1
ATOM 5206 C CA . VAL B 1 267 ? 3.936 -45.719 -8.367 1 97.06 267 VAL B CA 1
ATOM 5207 C C . VAL B 1 267 ? 4.023 -46.906 -9.328 1 97.06 267 VAL B C 1
ATOM 5209 O O . VAL B 1 267 ? 4.211 -46.719 -10.531 1 97.06 267 VAL B O 1
ATOM 5212 N N . GLU B 1 268 ? 3.824 -48.062 -8.836 1 96.38 268 GLU B N 1
ATOM 5213 C CA . GLU B 1 268 ? 3.881 -49.25 -9.672 1 96.38 268 GLU B CA 1
ATOM 5214 C C . GLU B 1 268 ? 2.756 -49.25 -10.703 1 96.38 268 GLU B C 1
ATOM 5216 O O . GLU B 1 268 ? 2.945 -49.719 -11.836 1 96.38 268 GLU B O 1
ATOM 5221 N N . GLY B 1 269 ? 1.632 -48.875 -10.273 1 96.44 269 GLY B N 1
ATOM 5222 C CA . GLY B 1 269 ? 0.525 -48.75 -11.211 1 96.44 269 GLY B CA 1
ATOM 5223 C C . GLY B 1 269 ? 0.826 -47.844 -12.391 1 96.44 269 GLY B C 1
ATOM 5224 O O . GLY B 1 269 ? 0.529 -48.188 -13.531 1 96.44 269 GLY B O 1
ATOM 5225 N N . PHE B 1 270 ? 1.409 -46.719 -12.117 1 96.81 270 PHE B N 1
ATOM 5226 C CA . PHE B 1 270 ? 1.753 -45.75 -13.172 1 96.81 270 PHE B CA 1
ATOM 5227 C C . PHE B 1 270 ? 2.877 -46.312 -14.047 1 96.81 270 PHE B C 1
ATOM 5229 O O . PHE B 1 270 ? 2.883 -46.094 -15.258 1 96.81 270 PHE B O 1
ATOM 5236 N N . MET B 1 271 ? 3.869 -47 -13.398 1 96.19 271 MET B N 1
ATOM 5237 C CA . MET B 1 271 ? 4.977 -47.562 -14.172 1 96.19 271 MET B CA 1
ATOM 5238 C C . MET B 1 271 ? 4.492 -48.688 -15.078 1 96.19 271 MET B C 1
ATOM 5240 O O . MET B 1 271 ? 5.016 -48.875 -16.188 1 96.19 271 MET B O 1
ATOM 5244 N N . ALA B 1 272 ? 3.471 -49.375 -14.641 1 95.56 272 ALA B N 1
ATOM 5245 C CA . ALA B 1 272 ? 2.855 -50.406 -15.492 1 95.56 272 ALA B CA 1
ATOM 5246 C C . ALA B 1 272 ? 2.197 -49.75 -16.719 1 95.56 272 ALA B C 1
ATOM 5248 O O . ALA B 1 272 ? 2.303 -50.281 -17.828 1 95.56 272 ALA B O 1
ATOM 5249 N N . ARG B 1 273 ? 1.505 -48.719 -16.484 1 95.5 273 ARG B N 1
ATOM 5250 C CA . ARG B 1 273 ? 0.89 -47.969 -17.594 1 95.5 273 ARG B CA 1
ATOM 5251 C C . ARG B 1 273 ? 1.948 -47.406 -18.531 1 95.5 273 ARG B C 1
ATOM 5253 O O . ARG B 1 273 ? 1.751 -47.375 -19.75 1 95.5 273 ARG B O 1
ATOM 5260 N N . TYR B 1 274 ? 3.049 -46.875 -17.969 1 95.31 274 TYR B N 1
ATOM 5261 C CA . TYR B 1 274 ? 4.168 -46.375 -18.766 1 95.31 274 TYR B CA 1
ATOM 5262 C C . TYR B 1 274 ? 4.672 -47.469 -19.719 1 95.31 274 TYR B C 1
ATOM 5264 O O . TYR B 1 274 ? 4.867 -47.188 -20.906 1 95.31 274 TYR B O 1
ATOM 5272 N N . ASP B 1 275 ? 4.855 -48.688 -19.234 1 93.25 275 ASP B N 1
ATOM 5273 C CA . ASP B 1 275 ? 5.359 -49.812 -20.031 1 93.25 275 ASP B CA 1
ATOM 5274 C C . ASP B 1 275 ? 4.348 -50.219 -21.094 1 93.25 275 ASP B C 1
ATOM 5276 O O . ASP B 1 275 ? 4.723 -50.531 -22.234 1 93.25 275 ASP B O 1
ATOM 5280 N N . GLU B 1 276 ? 3.115 -50.25 -20.734 1 91.88 276 GLU B N 1
ATOM 5281 C CA . GLU B 1 276 ? 2.047 -50.594 -21.656 1 91.88 276 GLU B CA 1
ATOM 5282 C C . GLU B 1 276 ? 1.99 -49.594 -22.828 1 91.88 276 GLU B C 1
ATOM 5284 O O . GLU B 1 276 ? 1.881 -50.031 -23.984 1 91.88 276 GLU B O 1
ATOM 5289 N N . LEU B 1 277 ? 2.115 -48.344 -22.547 1 91.75 277 LEU B N 1
ATOM 5290 C CA . LEU B 1 277 ? 1.978 -47.312 -23.547 1 91.75 277 LEU B CA 1
ATOM 5291 C C . LEU B 1 277 ? 3.242 -47.219 -24.391 1 91.75 277 LEU B C 1
ATOM 5293 O O . LEU B 1 277 ? 3.188 -46.781 -25.547 1 91.75 277 LEU B O 1
ATOM 5297 N N . THR B 1 278 ? 4.359 -47.5 -23.734 1 89.06 278 THR B N 1
ATOM 5298 C CA . THR B 1 278 ? 5.621 -47.469 -24.469 1 89.06 278 THR B CA 1
ATOM 5299 C C . THR B 1 278 ? 5.699 -48.656 -25.438 1 89.06 278 THR B C 1
ATOM 5301 O O . THR B 1 278 ? 6.219 -48.5 -26.547 1 89.06 278 THR B O 1
ATOM 5304 N N . ALA B 1 279 ? 5.328 -49.875 -24.938 1 79.25 279 ALA B N 1
ATOM 5305 C CA . ALA B 1 279 ? 5.336 -51.062 -25.781 1 79.25 279 ALA B CA 1
ATOM 5306 C C . ALA B 1 279 ? 4.5 -50.844 -27.047 1 79.25 279 ALA B C 1
ATOM 5308 O O . ALA B 1 279 ? 4.863 -51.344 -28.109 1 79.25 279 ALA B O 1
ATOM 5309 N N . GLY B 1 280 ? 3.436 -50.312 -26.906 1 63.38 280 GLY B N 1
ATOM 5310 C CA . GLY B 1 280 ? 2.602 -50.062 -28.062 1 63.38 280 GLY B CA 1
ATOM 5311 C C . GLY B 1 280 ? 3.236 -49.094 -29.047 1 63.38 280 GLY B C 1
ATOM 5312 O O . GLY B 1 280 ? 2.861 -49.062 -30.219 1 63.38 280 GLY B O 1
ATOM 5313 N N . ALA B 1 281 ? 4.09 -48.219 -28.453 1 63.59 281 ALA B N 1
ATOM 5314 C CA . ALA B 1 281 ? 4.781 -47.281 -29.328 1 63.59 281 ALA B CA 1
ATOM 5315 C C . ALA B 1 281 ? 6 -47.906 -29.969 1 63.59 281 ALA B C 1
ATOM 5317 O O . ALA B 1 281 ? 6.594 -48.844 -29.406 1 63.59 281 ALA B O 1
ATOM 5318 N N . SER B 1 282 ? 6.371 -48 -31.281 1 53.16 282 SER B N 1
ATOM 5319 C CA . SER B 1 282 ? 7.379 -48.656 -32.094 1 53.16 282 SER B CA 1
ATOM 5320 C C . SER B 1 282 ? 8.734 -48.688 -31.406 1 53.16 282 SER B C 1
ATOM 5322 O O . SER B 1 282 ? 9.141 -47.688 -30.797 1 53.16 282 SER B O 1
ATOM 5324 N N . LEU B 1 283 ? 9.352 -49.969 -31.062 1 46.38 283 LEU B N 1
ATOM 5325 C CA . LEU B 1 283 ? 10.578 -50.531 -30.5 1 46.38 283 LEU B CA 1
ATOM 5326 C C . LEU B 1 283 ? 11.805 -49.75 -30.984 1 46.38 283 LEU B C 1
ATOM 5328 O O . LEU B 1 283 ? 12.938 -50.125 -30.656 1 46.38 283 LEU B O 1
ATOM 5332 N N . ASP B 1 284 ? 11.789 -49.031 -32 1 45.38 284 ASP B N 1
ATOM 5333 C CA . ASP B 1 284 ? 13.086 -48.719 -32.594 1 45.38 284 ASP B CA 1
ATOM 5334 C C . ASP B 1 284 ? 13.914 -47.844 -31.672 1 45.38 284 ASP B C 1
ATOM 5336 O O . ASP B 1 284 ? 15.016 -47.406 -32.031 1 45.38 284 ASP B O 1
ATOM 5340 N N . ASP B 1 285 ? 13.359 -47.125 -30.719 1 50.66 285 ASP B N 1
ATOM 5341 C CA . ASP B 1 285 ? 14.234 -46.094 -30.156 1 50.66 285 ASP B CA 1
ATOM 5342 C C . ASP B 1 285 ? 15.195 -46.719 -29.125 1 50.66 285 ASP B C 1
ATOM 5344 O O . ASP B 1 285 ? 14.898 -47.75 -28.516 1 50.66 285 ASP B O 1
ATOM 5348 N N . CYS B 1 286 ? 16.484 -46.094 -29.078 1 54.62 286 CYS B N 1
ATOM 5349 C CA . CYS B 1 286 ? 17.703 -46.438 -28.359 1 54.62 286 CYS B CA 1
ATOM 5350 C C . CYS B 1 286 ? 17.406 -46.719 -26.891 1 54.62 286 CYS B C 1
ATOM 5352 O O . CYS B 1 286 ? 16.828 -45.875 -26.203 1 54.62 286 CYS B O 1
ATOM 5354 N N . ALA B 1 287 ? 17.578 -48 -26.5 1 53.47 287 ALA B N 1
ATOM 5355 C CA . ALA B 1 287 ? 17.406 -48.562 -25.172 1 53.47 287 ALA B CA 1
ATOM 5356 C C . ALA B 1 287 ? 17.797 -47.531 -24.094 1 53.47 287 ALA B C 1
ATOM 5358 O O . ALA B 1 287 ? 17.109 -47.438 -23.078 1 53.47 287 ALA B O 1
ATOM 5359 N N . ALA B 1 288 ? 18.906 -46.781 -24.312 1 53.66 288 ALA B N 1
ATOM 5360 C CA . ALA B 1 288 ? 19.453 -45.875 -23.312 1 53.66 288 ALA B CA 1
ATOM 5361 C C . ALA B 1 288 ? 18.516 -44.688 -23.094 1 53.66 288 ALA B C 1
ATOM 5363 O O . ALA B 1 288 ? 18.312 -44.25 -21.969 1 53.66 288 ALA B O 1
ATOM 5364 N N . GLN B 1 289 ? 17.953 -44.062 -24.109 1 59.59 289 GLN B N 1
ATOM 5365 C CA . GLN B 1 289 ? 17.047 -42.938 -24.031 1 59.59 289 GLN B CA 1
ATOM 5366 C C . GLN B 1 289 ? 15.75 -43.312 -23.312 1 59.59 289 GLN B C 1
ATOM 5368 O O . GLN B 1 289 ? 15.203 -42.531 -22.531 1 59.59 289 GLN B O 1
ATOM 5373 N N . ASN B 1 290 ? 15.57 -44.531 -23.422 1 74.69 290 ASN B N 1
ATOM 5374 C CA . ASN B 1 290 ? 14.359 -45.062 -22.797 1 74.69 290 ASN B CA 1
ATOM 5375 C C . ASN B 1 290 ? 14.523 -45.219 -21.297 1 74.69 290 ASN B C 1
ATOM 5377 O O . ASN B 1 290 ? 13.586 -44.938 -20.531 1 74.69 290 ASN B O 1
ATOM 5381 N N . ASP B 1 291 ? 15.852 -45.375 -20.938 1 83.44 291 ASP B N 1
ATOM 5382 C CA . ASP B 1 291 ? 16.078 -45.562 -19.5 1 83.44 291 ASP B CA 1
ATOM 5383 C C . ASP B 1 291 ? 15.992 -44.219 -18.75 1 83.44 291 ASP B C 1
ATOM 5385 O O . ASP B 1 291 ? 15.438 -44.156 -17.656 1 83.44 291 ASP B O 1
ATOM 5389 N N . THR B 1 292 ? 16.531 -43.188 -19.375 1 90.31 292 THR B N 1
ATOM 5390 C CA . THR B 1 292 ? 16.516 -41.875 -18.75 1 90.31 292 THR B CA 1
ATOM 5391 C C . THR B 1 292 ? 15.086 -41.344 -18.656 1 90.31 292 THR B C 1
ATOM 5393 O O . THR B 1 292 ? 14.711 -40.719 -17.672 1 90.31 292 THR B O 1
ATOM 5396 N N . GLU B 1 293 ? 14.383 -41.562 -19.641 1 92.94 293 GLU B N 1
ATOM 5397 C CA . GLU B 1 293 ? 12.984 -41.125 -19.656 1 92.94 293 GLU B CA 1
ATOM 5398 C C . GLU B 1 293 ? 12.164 -41.875 -18.609 1 92.94 293 GLU B C 1
ATOM 5400 O O . GLU B 1 293 ? 11.336 -41.25 -17.922 1 92.94 293 GLU B O 1
ATOM 5405 N N . ARG B 1 294 ? 12.414 -43.156 -18.594 1 94.06 294 ARG B N 1
ATOM 5406 C CA . ARG B 1 294 ? 11.703 -44 -17.625 1 94.06 294 ARG B CA 1
ATOM 5407 C C . ARG B 1 294 ? 12.008 -43.531 -16.188 1 94.06 294 ARG B C 1
ATOM 5409 O O . ARG B 1 294 ? 11.117 -43.5 -15.344 1 94.06 294 ARG B O 1
ATOM 5416 N N . GLU B 1 295 ? 13.266 -43.25 -15.977 1 94 295 GLU B N 1
ATOM 5417 C CA . GLU B 1 295 ? 13.672 -42.781 -14.648 1 94 295 GLU B CA 1
ATOM 5418 C C . GLU B 1 295 ? 13.031 -41.438 -14.32 1 94 295 GLU B C 1
ATOM 5420 O O . GLU B 1 295 ? 12.602 -41.219 -13.195 1 94 295 GLU B O 1
ATOM 5425 N N . ALA B 1 296 ? 13.078 -40.562 -15.242 1 94.81 296 ALA B N 1
ATOM 5426 C CA . ALA B 1 296 ? 12.445 -39.25 -15.07 1 94.81 296 ALA B CA 1
ATOM 5427 C C . ALA B 1 296 ? 10.953 -39.406 -14.797 1 94.81 296 ALA B C 1
ATOM 5429 O O . ALA B 1 296 ? 10.398 -38.688 -13.953 1 94.81 296 ALA B O 1
ATOM 5430 N N . PHE B 1 297 ? 10.32 -40.281 -15.516 1 96.31 297 PHE B N 1
ATOM 5431 C CA . PHE B 1 297 ? 8.898 -40.562 -15.328 1 96.31 297 PHE B CA 1
ATOM 5432 C C . PHE B 1 297 ? 8.633 -41.062 -13.914 1 96.31 297 PHE B C 1
ATOM 5434 O O . PHE B 1 297 ? 7.711 -40.594 -13.242 1 96.31 297 PHE B O 1
ATOM 5441 N N . ARG B 1 298 ? 9.43 -42 -13.492 1 96.12 298 ARG B N 1
ATOM 5442 C CA . ARG B 1 298 ? 9.266 -42.562 -12.148 1 96.12 298 ARG B CA 1
ATOM 5443 C C . ARG B 1 298 ? 9.422 -41.469 -11.094 1 96.12 298 ARG B C 1
ATOM 5445 O O . ARG B 1 298 ? 8.688 -41.438 -10.102 1 96.12 298 ARG B O 1
ATOM 5452 N N . GLY B 1 299 ? 10.391 -40.594 -11.305 1 95.25 299 GLY B N 1
ATOM 5453 C CA . GLY B 1 299 ? 10.602 -39.5 -10.383 1 95.25 299 GLY B CA 1
ATOM 5454 C C . GLY B 1 299 ? 9.383 -38.625 -10.219 1 95.25 299 GLY B C 1
ATOM 5455 O O . GLY B 1 299 ? 9.023 -38.25 -9.094 1 95.25 299 GLY B O 1
ATOM 5456 N N . ILE B 1 300 ? 8.766 -38.219 -11.32 1 96.19 300 ILE B N 1
ATOM 5457 C CA . ILE B 1 300 ? 7.609 -37.344 -11.281 1 96.19 300 ILE B CA 1
ATOM 5458 C C . ILE B 1 300 ? 6.426 -38.062 -10.633 1 96.19 300 ILE B C 1
ATOM 5460 O O . ILE B 1 300 ? 5.625 -37.438 -9.922 1 96.19 300 ILE B O 1
ATOM 5464 N N . ILE B 1 301 ? 6.258 -39.344 -10.883 1 97.12 301 ILE B N 1
ATOM 5465 C CA . ILE B 1 301 ? 5.16 -40.125 -10.305 1 97.12 301 ILE B CA 1
ATOM 5466 C C . ILE B 1 301 ? 5.355 -40.25 -8.797 1 97.12 301 ILE B C 1
ATOM 5468 O O . ILE B 1 301 ? 4.383 -40.219 -8.039 1 97.12 301 ILE B O 1
ATOM 5472 N N . ASP B 1 302 ? 6.609 -40.406 -8.414 1 95.5 302 ASP B N 1
ATOM 5473 C CA . ASP B 1 302 ? 6.887 -40.438 -6.98 1 95.5 302 ASP B CA 1
ATOM 5474 C C . ASP B 1 302 ? 6.387 -39.156 -6.305 1 95.5 302 ASP B C 1
ATOM 5476 O O . ASP B 1 302 ? 5.824 -39.188 -5.211 1 95.5 302 ASP B O 1
ATOM 5480 N N . LEU B 1 303 ? 6.613 -38.062 -6.953 1 94.25 303 LEU B N 1
ATOM 5481 C CA . LEU B 1 303 ? 6.133 -36.781 -6.445 1 94.25 303 LEU B CA 1
ATOM 5482 C C . LEU B 1 303 ? 4.609 -36.719 -6.473 1 94.25 303 LEU B C 1
ATOM 5484 O O . LEU B 1 303 ? 3.982 -36.281 -5.5 1 94.25 303 LEU B O 1
ATOM 5488 N N . LEU B 1 304 ? 4.008 -37.156 -7.523 1 96.94 304 LEU B N 1
ATOM 5489 C CA . LEU B 1 304 ? 2.561 -37.125 -7.707 1 96.94 304 LEU B CA 1
ATOM 5490 C C . LEU B 1 304 ? 1.869 -38.062 -6.723 1 96.94 304 LEU B C 1
ATOM 5492 O O . LEU B 1 304 ? 0.748 -37.781 -6.285 1 96.94 304 LEU B O 1
ATOM 5496 N N . SER B 1 305 ? 2.551 -39.156 -6.398 1 96.25 305 SER B N 1
ATOM 5497 C CA . SER B 1 305 ? 1.954 -40.188 -5.566 1 96.25 305 SER B CA 1
ATOM 5498 C C . SER B 1 305 ? 1.541 -39.656 -4.207 1 96.25 305 SER B C 1
ATOM 5500 O O . SER B 1 305 ? 0.645 -40.188 -3.559 1 96.25 305 SER B O 1
ATOM 5502 N N . VAL B 1 306 ? 2.125 -38.594 -3.783 1 94.75 306 VAL B N 1
ATOM 5503 C CA . VAL B 1 306 ? 1.829 -38 -2.479 1 94.75 306 VAL B CA 1
ATOM 5504 C C . VAL B 1 306 ? 0.377 -37.531 -2.439 1 94.75 306 VAL B C 1
ATOM 5506 O O . VAL B 1 306 ? -0.392 -37.938 -1.567 1 94.75 306 VAL B O 1
ATOM 5509 N N . ILE B 1 307 ? -0.036 -36.75 -3.406 1 94.56 307 ILE B N 1
ATOM 5510 C CA . ILE B 1 307 ? -1.389 -36.188 -3.361 1 94.56 307 ILE B CA 1
ATOM 5511 C C . ILE B 1 307 ? -2.391 -37.281 -3.773 1 94.56 307 ILE B C 1
ATOM 5513 O O . ILE B 1 307 ? -3.537 -37.281 -3.316 1 94.56 307 ILE B O 1
ATOM 5517 N N . LEU B 1 308 ? -1.96 -38.219 -4.605 1 96.5 308 LEU B N 1
ATOM 5518 C CA . LEU B 1 308 ? -2.838 -39.312 -4.957 1 96.5 308 LEU B CA 1
ATOM 5519 C C . LEU B 1 308 ? -3.143 -40.188 -3.738 1 96.5 308 LEU B C 1
ATOM 5521 O O . LEU B 1 308 ? -4.281 -40.625 -3.549 1 96.5 3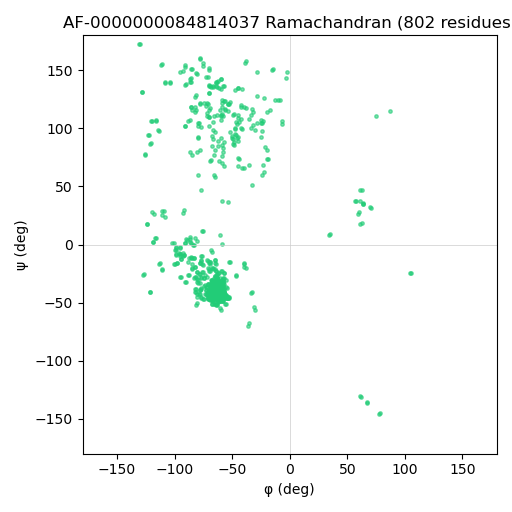08 LEU B O 1
ATOM 5525 N N . ALA B 1 309 ? -2.107 -40.406 -2.961 1 94.75 309 ALA B N 1
ATOM 5526 C CA . ALA B 1 309 ? -2.297 -41.156 -1.731 1 94.75 309 ALA B CA 1
ATOM 5527 C C . ALA B 1 309 ? -3.219 -40.438 -0.763 1 94.75 309 ALA B C 1
ATOM 5529 O O . ALA B 1 309 ? -4.086 -41.031 -0.134 1 94.75 309 ALA B O 1
ATOM 5530 N N . LEU B 1 310 ? -2.982 -39.156 -0.606 1 93.56 310 LEU B N 1
ATOM 5531 C CA . LEU B 1 310 ? -3.822 -38.344 0.275 1 93.56 310 LEU B CA 1
ATOM 5532 C C . LEU B 1 310 ? -5.285 -38.438 -0.141 1 93.56 310 LEU B C 1
ATOM 5534 O O . LEU B 1 310 ? -6.172 -38.531 0.709 1 93.56 310 LEU B O 1
ATOM 5538 N N . HIS B 1 311 ? -5.496 -38.344 -1.431 1 93.69 311 HIS B N 1
ATOM 5539 C CA . HIS B 1 311 ? -6.863 -38.406 -1.933 1 93.69 311 HIS B CA 1
ATOM 5540 C C . HIS B 1 311 ? -7.449 -39.812 -1.725 1 93.69 311 HIS B C 1
ATOM 5542 O O . HIS B 1 311 ? -8.609 -39.938 -1.344 1 93.69 311 HIS B O 1
ATOM 5548 N N . ALA B 1 312 ? -6.656 -40.781 -1.999 1 91.88 312 ALA B N 1
ATOM 5549 C CA . ALA B 1 312 ? -7.113 -42.156 -1.866 1 91.88 312 ALA B CA 1
ATOM 5550 C C . ALA B 1 312 ? -7.512 -42.469 -0.426 1 91.88 312 ALA B C 1
ATOM 5552 O O . ALA B 1 312 ? -8.43 -43.25 -0.185 1 91.88 312 ALA B O 1
ATOM 5553 N N . HIS B 1 313 ? -6.875 -41.844 0.493 1 89.5 313 HIS B N 1
ATOM 5554 C CA . HIS B 1 313 ? -7.125 -42.156 1.901 1 89.5 313 HIS B CA 1
ATOM 5555 C C . HIS B 1 313 ? -7.844 -40.969 2.576 1 89.5 313 HIS B C 1
ATOM 5557 O O . HIS B 1 313 ? -7.652 -40.719 3.77 1 89.5 313 HIS B O 1
ATOM 5563 N N . ARG B 1 314 ? -8.531 -40.188 1.862 1 86.5 314 ARG B N 1
ATOM 5564 C CA . ARG B 1 314 ? -9.172 -38.969 2.363 1 86.5 314 ARG B CA 1
ATOM 5565 C C . ARG B 1 314 ? -10.133 -39.281 3.5 1 86.5 314 ARG B C 1
ATOM 5567 O O . ARG B 1 314 ? -10.305 -38.5 4.422 1 86.5 314 ARG B O 1
ATOM 5574 N N . GLU B 1 315 ? -10.773 -40.469 3.475 1 84.56 315 GLU B N 1
ATOM 5575 C CA . GLU B 1 315 ? -11.758 -40.844 4.484 1 84.56 315 GLU B CA 1
ATOM 5576 C C . GLU B 1 315 ? -11.086 -41.344 5.758 1 84.56 315 GLU B C 1
ATOM 5578 O O . GLU B 1 315 ? -11.617 -41.188 6.855 1 84.56 315 GLU B O 1
ATOM 5583 N N . THR B 1 316 ? -9.914 -41.938 5.633 1 83.31 316 THR B N 1
ATOM 5584 C CA . THR B 1 316 ? -9.234 -42.562 6.773 1 83.31 316 THR B CA 1
ATOM 5585 C C . THR B 1 316 ? -8.172 -41.625 7.336 1 83.31 316 THR B C 1
ATOM 5587 O O . THR B 1 316 ? -7.609 -41.875 8.398 1 83.31 316 THR B O 1
ATOM 5590 N N . ASN B 1 317 ? -7.922 -40.562 6.664 1 81.81 317 ASN B N 1
ATOM 5591 C CA . ASN B 1 317 ? -6.891 -39.625 7.094 1 81.81 317 ASN B CA 1
ATOM 5592 C C . ASN B 1 317 ? -7.305 -38.875 8.359 1 81.81 317 ASN B C 1
ATOM 5594 O O . ASN B 1 317 ? -8.281 -38.125 8.352 1 81.81 317 ASN B O 1
ATOM 5598 N N . THR B 1 318 ? -6.625 -39.062 9.445 1 78.88 318 THR B N 1
ATOM 5599 C CA . THR B 1 318 ? -6.949 -38.469 10.742 1 78.88 318 THR B CA 1
ATOM 5600 C C . THR B 1 318 ? -6.352 -37.062 10.867 1 78.88 318 THR B C 1
ATOM 5602 O O . THR B 1 318 ? -6.727 -36.312 11.758 1 78.88 318 THR B O 1
ATOM 5605 N N . ARG B 1 319 ? -5.461 -36.75 10.07 1 79.62 319 ARG B N 1
ATOM 5606 C CA . ARG B 1 319 ? -4.824 -35.438 10.117 1 79.62 319 ARG B CA 1
ATOM 5607 C C . ARG B 1 319 ? -5.012 -34.688 8.797 1 79.62 319 ARG B C 1
ATOM 5609 O O . ARG B 1 319 ? -4.156 -34.75 7.91 1 79.62 319 ARG B O 1
ATOM 5616 N N . PRO B 1 320 ? -6.074 -34.031 8.75 1 78.88 320 PRO B N 1
ATOM 5617 C CA . PRO B 1 320 ? -6.32 -33.312 7.484 1 78.88 320 PRO B CA 1
ATOM 5618 C C . PRO B 1 320 ? -5.234 -32.312 7.148 1 78.88 320 PRO B C 1
ATOM 5620 O O . PRO B 1 320 ? -4.707 -31.641 8.047 1 78.88 320 PRO B O 1
ATOM 5623 N N . SER B 1 321 ? -4.82 -32.375 5.898 1 80.94 321 SER B N 1
ATOM 5624 C CA . SER B 1 321 ? -3.764 -31.516 5.398 1 80.94 321 SER B CA 1
ATOM 5625 C C . SER B 1 321 ? -4.211 -30.047 5.379 1 80.94 321 SER B C 1
ATOM 5627 O O . SER B 1 321 ? -5.359 -29.75 5.043 1 80.94 321 SER B O 1
ATOM 5629 N N . GLU B 1 322 ? -3.326 -29.281 5.836 1 86.31 322 GLU B N 1
ATOM 5630 C CA . GLU B 1 322 ? -3.605 -27.844 5.75 1 86.31 322 GLU B CA 1
ATOM 5631 C C . GLU B 1 322 ? -3.703 -27.391 4.297 1 86.31 322 GLU B C 1
ATOM 5633 O O . GLU B 1 322 ? -2.932 -27.844 3.445 1 86.31 322 GLU B O 1
ATOM 5638 N N . ARG B 1 323 ? -4.582 -26.594 3.998 1 89.81 323 ARG B N 1
ATOM 5639 C CA . ARG B 1 323 ? -4.789 -26.094 2.643 1 89.81 323 ARG B CA 1
ATOM 5640 C C . ARG B 1 323 ? -3.529 -25.422 2.109 1 89.81 323 ARG B C 1
ATOM 5642 O O . ARG B 1 323 ? -3.201 -25.562 0.928 1 89.81 323 ARG B O 1
ATOM 5649 N N . SER B 1 324 ? -2.912 -24.703 3.018 1 89.19 324 SER B N 1
ATOM 5650 C CA . SER B 1 324 ? -1.688 -24.016 2.617 1 89.19 324 SER B CA 1
ATOM 5651 C C . SER B 1 324 ? -0.637 -25 2.119 1 89.19 324 SER B C 1
ATOM 5653 O O . SER B 1 324 ? 0.105 -24.703 1.18 1 89.19 324 SER B O 1
ATOM 5655 N N . ASP B 1 325 ? -0.574 -26.141 2.73 1 90 325 ASP B N 1
ATOM 5656 C CA . ASP B 1 325 ? 0.376 -27.172 2.314 1 90 325 ASP B CA 1
ATOM 5657 C C . ASP B 1 325 ? 0.008 -27.734 0.944 1 90 325 ASP B C 1
ATOM 5659 O O . ASP B 1 325 ? 0.885 -27.984 0.115 1 90 325 ASP B O 1
ATOM 5663 N N . LEU B 1 326 ? -1.26 -27.938 0.75 1 92.69 326 LEU B N 1
ATOM 5664 C CA . LEU B 1 326 ? -1.735 -28.422 -0.539 1 92.69 326 LEU B CA 1
ATOM 5665 C C . LEU B 1 326 ? -1.431 -27.422 -1.649 1 92.69 326 LEU B C 1
ATOM 5667 O O . LEU B 1 326 ? -0.923 -27.797 -2.707 1 92.69 326 LEU B O 1
ATOM 5671 N N . GLU B 1 327 ? -1.69 -26.203 -1.377 1 93.88 327 GLU B N 1
ATOM 5672 C CA . GLU B 1 327 ? -1.458 -25.156 -2.367 1 93.88 327 GLU B CA 1
ATOM 5673 C C . GLU B 1 327 ? 0.023 -25.047 -2.725 1 93.88 327 GLU B C 1
ATOM 5675 O O . GLU B 1 327 ? 0.375 -24.875 -3.893 1 93.88 327 GLU B O 1
ATOM 5680 N N . ARG B 1 328 ? 0.83 -25.109 -1.768 1 91.19 328 ARG B N 1
ATOM 5681 C CA . ARG B 1 328 ? 2.268 -25.062 -2.012 1 91.19 328 ARG B CA 1
ATOM 5682 C C . ARG B 1 328 ? 2.717 -26.234 -2.877 1 91.19 328 ARG B C 1
ATOM 5684 O O . ARG B 1 328 ? 3.518 -26.062 -3.797 1 91.19 328 ARG B O 1
ATOM 5691 N N . TYR B 1 329 ? 2.238 -27.391 -2.498 1 92.62 329 TYR B N 1
ATOM 5692 C CA . TYR B 1 329 ? 2.6 -28.594 -3.246 1 92.62 329 TYR B CA 1
ATOM 5693 C C . TYR B 1 329 ? 2.154 -28.484 -4.699 1 92.62 329 TYR B C 1
ATOM 5695 O O . TYR B 1 329 ? 2.924 -28.781 -5.613 1 92.62 329 TYR B O 1
ATOM 5703 N N . ILE B 1 330 ? 0.93 -28.094 -4.906 1 94.81 330 ILE B N 1
ATOM 5704 C CA . ILE B 1 330 ? 0.347 -27.969 -6.238 1 94.81 330 ILE B CA 1
ATOM 5705 C C . ILE B 1 330 ? 1.076 -26.875 -7.02 1 94.81 330 ILE B C 1
ATOM 5707 O O . ILE B 1 330 ? 1.414 -27.062 -8.195 1 94.81 330 ILE B O 1
ATOM 5711 N N . LEU B 1 331 ? 1.373 -25.781 -6.375 1 94.25 331 LEU B N 1
ATOM 5712 C CA . LEU B 1 331 ? 2.062 -24.672 -7.008 1 94.25 331 LEU B CA 1
ATOM 5713 C C . LEU B 1 331 ? 3.43 -25.094 -7.531 1 94.25 331 LEU B C 1
ATOM 5715 O O . LEU B 1 331 ? 3.871 -24.625 -8.586 1 94.25 331 LEU B O 1
ATOM 5719 N N . THR B 1 332 ? 4.09 -26.031 -6.852 1 91 332 THR B N 1
ATOM 5720 C CA . THR B 1 332 ? 5.492 -26.312 -7.133 1 91 332 THR B CA 1
ATOM 5721 C C . THR B 1 332 ? 5.621 -27.531 -8.062 1 91 332 THR B C 1
ATOM 5723 O O . THR B 1 332 ? 6.68 -27.75 -8.656 1 91 332 THR B O 1
ATOM 5726 N N . PHE B 1 333 ? 4.598 -28.328 -8.227 1 93.81 333 PHE B N 1
ATOM 5727 C CA . PHE B 1 333 ? 4.656 -29.562 -8.984 1 93.81 333 PHE B CA 1
ATOM 5728 C C . PHE B 1 333 ? 5.207 -29.328 -10.383 1 93.81 333 PHE B C 1
ATOM 5730 O O . PHE B 1 333 ? 6.113 -30.031 -10.828 1 93.81 333 PHE B O 1
ATOM 5737 N N . PRO B 1 334 ? 4.746 -28.281 -11.125 1 94.75 334 PRO B N 1
ATOM 5738 C CA . PRO B 1 334 ? 5.258 -28.047 -12.484 1 94.75 334 PRO B CA 1
ATOM 5739 C C . PRO B 1 334 ? 6.758 -27.766 -12.508 1 94.75 334 PRO B C 1
ATOM 5741 O O . PRO B 1 334 ? 7.422 -28.016 -13.516 1 94.75 334 PRO B O 1
ATOM 5744 N N . LEU B 1 335 ? 7.293 -27.281 -11.414 1 90.5 335 LEU B N 1
ATOM 5745 C CA . LEU B 1 335 ? 8.711 -26.953 -11.352 1 90.5 335 LEU B CA 1
ATOM 5746 C C . LEU B 1 335 ? 9.562 -28.203 -11.453 1 90.5 335 LEU B C 1
ATOM 5748 O O . LEU B 1 335 ? 10.734 -28.141 -11.828 1 90.5 335 LEU B O 1
ATOM 5752 N N . PHE B 1 336 ? 8.977 -29.312 -11.164 1 90 336 PHE B N 1
ATOM 5753 C CA . PHE B 1 336 ? 9.727 -30.562 -11.141 1 90 336 PHE B CA 1
ATOM 5754 C C . PHE B 1 336 ? 9.531 -31.328 -12.438 1 90 336 PHE B C 1
ATOM 5756 O O . PHE B 1 336 ? 10.102 -32.406 -12.617 1 90 336 PHE B O 1
ATOM 5763 N N . CYS B 1 337 ? 8.719 -30.766 -13.281 1 92.56 337 CYS B N 1
ATOM 5764 C CA . CYS B 1 337 ? 8.547 -31.344 -14.609 1 92.56 337 CYS B CA 1
ATOM 5765 C C . CYS B 1 337 ? 9.602 -30.812 -15.578 1 92.56 337 CYS B C 1
ATOM 5767 O O . CYS B 1 337 ? 9.336 -29.906 -16.375 1 92.56 337 CYS B O 1
ATOM 5769 N N . PHE B 1 338 ? 10.789 -31.359 -15.508 1 88.94 338 PHE B N 1
ATOM 5770 C CA . PHE B 1 338 ? 11.898 -30.906 -16.328 1 88.94 338 PHE B CA 1
ATOM 5771 C C . PHE B 1 338 ? 12.602 -32.062 -17.016 1 88.94 338 PHE B C 1
ATOM 5773 O O . PHE B 1 338 ? 12.219 -33.219 -16.812 1 88.94 338 PHE B O 1
ATOM 5780 N N . GLY B 1 339 ? 13.555 -31.766 -17.938 1 90.5 339 GLY B N 1
ATOM 5781 C CA . GLY B 1 339 ? 14.328 -32.812 -18.609 1 90.5 339 GLY B CA 1
ATOM 5782 C C . GLY B 1 339 ? 13.492 -33.656 -19.531 1 90.5 339 GLY B C 1
ATOM 5783 O O . GLY B 1 339 ? 12.672 -33.156 -20.297 1 90.5 339 GLY B O 1
ATOM 5784 N N . PRO B 1 340 ? 13.75 -34.938 -19.406 1 93.75 340 PRO B N 1
ATOM 5785 C CA . PRO B 1 340 ? 13.047 -35.875 -20.297 1 93.75 340 PRO B CA 1
ATOM 5786 C C . PRO B 1 340 ? 11.531 -35.781 -20.156 1 93.75 340 PRO B C 1
ATOM 5788 O O . PRO B 1 340 ? 10.805 -35.938 -21.125 1 93.75 340 PRO B O 1
ATOM 5791 N N . PHE B 1 341 ? 11.047 -35.625 -18.969 1 94.94 341 PHE B N 1
ATOM 5792 C CA . PHE B 1 341 ? 9.602 -35.562 -18.781 1 94.94 341 PHE B CA 1
ATOM 5793 C C . PHE B 1 341 ? 9.039 -34.312 -19.453 1 94.94 341 PHE B C 1
ATOM 5795 O O . PHE B 1 341 ? 7.926 -34.344 -19.984 1 94.94 341 PHE B O 1
ATOM 5802 N N . MET B 1 342 ? 9.734 -33.219 -19.375 1 94.38 342 MET B N 1
ATOM 5803 C CA . MET B 1 342 ? 9.312 -32 -20.078 1 94.38 342 MET B CA 1
ATOM 5804 C C . MET B 1 342 ? 9.211 -32.25 -21.578 1 94.38 342 MET B C 1
ATOM 5806 O O . MET B 1 342 ? 8.281 -31.766 -22.234 1 94.38 342 MET B O 1
ATOM 5810 N N . ASP B 1 343 ? 10.18 -32.938 -22.047 1 94.62 343 ASP B N 1
ATOM 5811 C CA . ASP B 1 343 ? 10.156 -33.312 -23.469 1 94.62 343 ASP B CA 1
ATOM 5812 C C . ASP B 1 343 ? 8.891 -34.094 -23.812 1 94.62 343 ASP B C 1
ATOM 5814 O O . ASP B 1 343 ? 8.312 -33.906 -24.891 1 94.62 343 ASP B O 1
ATOM 5818 N N . MET B 1 344 ? 8.484 -34.938 -22.906 1 95.38 344 MET B N 1
ATOM 5819 C CA . MET B 1 344 ? 7.266 -35.719 -23.109 1 95.38 344 MET B CA 1
ATOM 5820 C C . MET B 1 344 ? 6.043 -34.812 -23.141 1 95.38 344 MET B C 1
ATOM 5822 O O . MET B 1 344 ? 5.133 -35 -23.938 1 95.38 344 MET B O 1
ATOM 5826 N N . ILE B 1 345 ? 6.008 -33.781 -22.266 1 96.31 345 ILE B N 1
ATOM 5827 C CA . ILE B 1 345 ? 4.883 -32.844 -22.188 1 96.31 345 ILE B CA 1
ATOM 5828 C C . ILE B 1 345 ? 4.781 -32.062 -23.484 1 96.31 345 ILE B C 1
ATOM 5830 O O . ILE B 1 345 ? 3.703 -31.969 -24.078 1 96.31 345 ILE B O 1
ATOM 5834 N N . VAL B 1 346 ? 5.898 -31.562 -23.953 1 94.12 346 VAL B N 1
ATOM 5835 C CA . VAL B 1 346 ? 5.945 -30.734 -25.156 1 94.12 346 VAL B CA 1
ATOM 5836 C C . VAL B 1 346 ? 5.535 -31.562 -26.359 1 94.12 346 VAL B C 1
ATOM 5838 O O . VAL B 1 346 ? 4.895 -31.047 -27.281 1 94.12 346 VAL B O 1
ATOM 5841 N N . ALA B 1 347 ? 5.84 -32.844 -26.328 1 94 347 ALA B N 1
ATOM 5842 C CA . ALA B 1 347 ? 5.52 -33.75 -27.422 1 94 347 ALA B CA 1
ATOM 5843 C C . ALA B 1 347 ? 4.082 -34.25 -27.312 1 94 347 ALA B C 1
ATOM 5845 O O . ALA B 1 347 ? 3.623 -35 -28.172 1 94 347 ALA B O 1
ATOM 5846 N N . ASN B 1 348 ? 3.389 -33.844 -26.328 1 94.5 348 ASN B N 1
ATOM 5847 C CA . ASN B 1 348 ? 2.031 -34.312 -26.078 1 94.5 348 ASN B CA 1
ATOM 5848 C C . ASN B 1 348 ? 1.985 -35.844 -25.938 1 94.5 348 ASN B C 1
ATOM 5850 O O . ASN B 1 348 ? 1.078 -36.5 -26.453 1 94.5 348 ASN B O 1
ATOM 5854 N N . ASP B 1 349 ? 2.992 -36.344 -25.328 1 95.06 349 ASP B N 1
ATOM 5855 C CA . ASP B 1 349 ? 3.09 -37.781 -25.109 1 95.06 349 ASP B CA 1
ATOM 5856 C C . ASP B 1 349 ? 1.953 -38.281 -24.219 1 95.06 349 ASP B C 1
ATOM 5858 O O . ASP B 1 349 ? 1.617 -37.625 -23.219 1 95.06 349 ASP B O 1
ATOM 5862 N N . SER B 1 350 ? 1.334 -39.406 -24.578 1 96 350 SER B N 1
ATOM 5863 C CA . SER B 1 350 ? 0.189 -39.938 -23.844 1 96 350 SER B CA 1
ATOM 5864 C C . SER B 1 350 ? 0.553 -40.281 -22.406 1 96 350 SER B C 1
ATOM 5866 O O . SER B 1 350 ? -0.278 -40.125 -21.5 1 96 350 SER B O 1
ATOM 5868 N N . ARG B 1 351 ? 1.776 -40.75 -22.188 1 96.44 351 ARG B N 1
ATOM 5869 C CA . ARG B 1 351 ? 2.223 -41.094 -20.844 1 96.44 351 ARG B CA 1
ATOM 5870 C C . ARG B 1 351 ? 2.252 -39.844 -19.953 1 96.44 351 ARG B C 1
ATOM 5872 O O . ARG B 1 351 ? 1.806 -39.875 -18.812 1 96.44 351 ARG B O 1
ATOM 5879 N N . ALA B 1 352 ? 2.766 -38.75 -20.484 1 97.12 352 ALA B N 1
ATOM 5880 C CA . ALA B 1 352 ? 2.799 -37.5 -19.766 1 97.12 352 ALA B CA 1
ATOM 5881 C C . ALA B 1 352 ? 1.389 -36.938 -19.531 1 97.12 352 ALA B C 1
ATOM 5883 O O . ALA B 1 352 ? 1.09 -36.406 -18.453 1 97.12 352 ALA B O 1
ATOM 5884 N N . LEU B 1 353 ? 0.517 -37.062 -20.516 1 97.75 353 LEU B N 1
ATOM 5885 C CA . LEU B 1 353 ? -0.862 -36.625 -20.406 1 97.75 353 LEU B CA 1
ATOM 5886 C C . LEU B 1 353 ? -1.586 -37.344 -19.281 1 97.75 353 LEU B C 1
ATOM 5888 O O . LEU B 1 353 ? -2.369 -36.75 -18.547 1 97.75 353 LEU B O 1
ATOM 5892 N N . LEU B 1 354 ? -1.337 -38.625 -19.203 1 97.81 354 LEU B N 1
ATOM 5893 C CA . LEU B 1 354 ? -1.959 -39.406 -18.141 1 97.81 354 LEU B CA 1
ATOM 5894 C C . LEU B 1 354 ? -1.562 -38.875 -16.766 1 97.81 354 LEU B C 1
ATOM 5896 O O . LEU B 1 354 ? -2.408 -38.75 -15.883 1 97.81 354 LEU B O 1
ATOM 5900 N N . VAL B 1 355 ? -0.283 -38.594 -16.625 1 98.19 355 VAL B N 1
ATOM 5901 C CA . VAL B 1 355 ? 0.237 -38.031 -15.367 1 98.19 355 VAL B CA 1
ATOM 5902 C C . VAL B 1 355 ? -0.418 -36.688 -15.07 1 98.19 355 VAL B C 1
ATOM 5904 O O . VAL B 1 355 ? -0.889 -36.469 -13.953 1 98.19 355 VAL B O 1
ATOM 5907 N N . LEU B 1 356 ? -0.467 -35.812 -16.062 1 98.38 356 LEU B N 1
ATOM 5908 C CA . LEU B 1 356 ? -1.004 -34.469 -15.883 1 98.38 356 LEU B CA 1
ATOM 5909 C C . LEU B 1 356 ? -2.5 -34.531 -15.594 1 98.38 356 LEU B C 1
ATOM 5911 O O . LEU B 1 356 ? -3.014 -33.719 -14.828 1 98.38 356 LEU B O 1
ATOM 5915 N N . TYR B 1 357 ? -3.213 -35.438 -16.234 1 98.25 357 TYR B N 1
ATOM 5916 C CA . TYR B 1 357 ? -4.629 -35.594 -15.93 1 98.25 357 TYR B CA 1
ATOM 5917 C C . TYR B 1 357 ? -4.852 -35.875 -14.445 1 98.25 357 TYR B C 1
ATOM 5919 O O . TYR B 1 357 ? -5.68 -35.219 -13.812 1 98.25 357 TYR B O 1
ATOM 5927 N N . HIS B 1 358 ? -4.141 -36.844 -13.945 1 98.19 358 HIS B N 1
ATOM 5928 C CA . HIS B 1 358 ? -4.32 -37.219 -12.547 1 98.19 358 HIS B CA 1
ATOM 5929 C C . HIS B 1 358 ? -3.871 -36.094 -11.609 1 98.19 358 HIS B C 1
ATOM 5931 O O . HIS B 1 358 ? -4.445 -35.906 -10.539 1 98.19 358 HIS B O 1
ATOM 5937 N N . PHE B 1 359 ? -2.814 -35.406 -12.008 1 98.06 359 PHE B N 1
ATOM 5938 C CA . PHE B 1 359 ? -2.361 -34.281 -11.211 1 98.06 359 PHE B CA 1
ATOM 5939 C C . PHE B 1 359 ? -3.457 -33.219 -11.102 1 98.06 359 PHE B C 1
ATOM 5941 O O . PHE B 1 359 ? -3.846 -32.844 -10 1 98.06 359 PHE B O 1
ATOM 5948 N N . TYR B 1 360 ? -3.973 -32.75 -12.242 1 97.88 360 TYR B N 1
ATOM 5949 C CA . TYR B 1 360 ? -4.977 -31.672 -12.242 1 97.88 360 TYR B CA 1
ATOM 5950 C C . TYR B 1 360 ? -6.266 -32.156 -11.578 1 97.88 360 TYR B C 1
ATOM 5952 O O . TYR B 1 360 ? -6.852 -31.422 -10.758 1 97.88 360 TYR B O 1
ATOM 5960 N N . ASN B 1 361 ? -6.664 -33.312 -11.883 1 96.94 361 ASN B N 1
ATOM 5961 C CA . ASN B 1 361 ? -7.914 -33.875 -11.352 1 96.94 361 ASN B CA 1
ATOM 5962 C C . ASN B 1 361 ? -7.855 -34.031 -9.836 1 96.94 361 ASN B C 1
ATOM 5964 O O . ASN B 1 361 ? -8.766 -33.625 -9.125 1 96.94 361 ASN B O 1
ATOM 5968 N N . THR B 1 362 ? -6.816 -34.656 -9.352 1 96.38 362 THR B N 1
ATOM 5969 C CA . THR B 1 362 ? -6.68 -34.906 -7.918 1 96.38 362 THR B CA 1
ATOM 5970 C C . THR B 1 362 ? -6.516 -33.594 -7.164 1 96.38 362 THR B C 1
ATOM 5972 O O . THR B 1 362 ? -7.051 -33.438 -6.066 1 96.38 362 THR B O 1
ATOM 5975 N N . SER B 1 363 ? -5.703 -32.656 -7.719 1 96.38 363 SER B N 1
ATOM 5976 C CA . SER B 1 363 ? -5.527 -31.359 -7.098 1 96.38 363 SER B CA 1
ATOM 5977 C C . SER B 1 363 ? -6.863 -30.641 -6.926 1 96.38 363 SER B C 1
ATOM 5979 O O . SER B 1 363 ? -7.125 -30.047 -5.879 1 96.38 363 SER B O 1
ATOM 5981 N N . GLN B 1 364 ? -7.68 -30.719 -7.938 1 94.75 364 GLN B N 1
ATOM 5982 C CA . GLN B 1 364 ? -9.008 -30.125 -7.879 1 94.75 364 GLN B CA 1
ATOM 5983 C C . GLN B 1 364 ? -9.852 -30.75 -6.777 1 94.75 364 GLN B C 1
ATOM 5985 O O . GLN B 1 364 ? -10.523 -30.047 -6.023 1 94.75 364 GLN B O 1
ATOM 5990 N N . LEU B 1 365 ? -9.789 -32 -6.676 1 93.06 365 LEU B N 1
ATOM 5991 C CA . LEU B 1 365 ? -10.586 -32.75 -5.703 1 93.06 365 LEU B CA 1
ATOM 5992 C C . LEU B 1 365 ? -10.125 -32.438 -4.281 1 93.06 365 LEU B C 1
ATOM 5994 O O . LEU B 1 365 ? -10.945 -32.312 -3.369 1 93.06 365 LEU B O 1
ATOM 5998 N N . LEU B 1 366 ? -8.836 -32.344 -4.105 1 93 366 LEU B N 1
ATOM 5999 C CA . LEU B 1 366 ? -8.281 -32.125 -2.777 1 93 366 LEU B CA 1
ATOM 6000 C C . LEU B 1 366 ? -8.547 -30.703 -2.312 1 93 366 LEU B C 1
ATOM 6002 O O . LEU B 1 366 ? -8.805 -30.469 -1.131 1 93 366 LEU B O 1
ATOM 6006 N N . LEU B 1 367 ? -8.391 -29.719 -3.164 1 92 367 LEU B N 1
ATOM 6007 C CA . LEU B 1 367 ? -8.57 -28.328 -2.785 1 92 367 LEU B CA 1
ATOM 6008 C C . LEU B 1 367 ? -10.047 -28 -2.598 1 92 367 LEU B C 1
ATOM 6010 O O . LEU B 1 367 ? -10.398 -27.094 -1.835 1 92 367 LEU B O 1
ATOM 6014 N N . GLY B 1 368 ? -10.898 -28.703 -3.244 1 82.19 368 GLY B N 1
ATOM 6015 C CA . GLY B 1 368 ? -12.328 -28.562 -3.023 1 82.19 368 GLY B CA 1
ATOM 6016 C C . GLY B 1 368 ? -12.914 -27.328 -3.691 1 82.19 368 GLY B C 1
ATOM 6017 O O . GLY B 1 368 ? -12.43 -26.891 -4.734 1 82.19 368 GLY B O 1
ATOM 6018 N N . ASP B 1 369 ? -13.922 -26.797 -2.957 1 73.56 369 ASP B N 1
ATOM 6019 C CA . ASP B 1 369 ? -14.812 -25.812 -3.564 1 73.56 369 ASP B CA 1
ATOM 6020 C C . ASP B 1 369 ? -14.25 -24.391 -3.424 1 73.56 369 ASP B C 1
ATOM 6022 O O . ASP B 1 369 ? -14.562 -23.516 -4.227 1 73.56 369 ASP B O 1
ATOM 6026 N N . ARG B 1 370 ? -13.477 -24.266 -2.424 1 76.38 370 ARG B N 1
ATOM 6027 C CA . ARG B 1 370 ? -12.938 -22.906 -2.326 1 76.38 370 ARG B CA 1
ATOM 6028 C C . ARG B 1 370 ? -11.945 -22.625 -3.447 1 76.38 370 ARG B C 1
ATOM 6030 O O . ARG B 1 370 ? -11.031 -23.422 -3.686 1 76.38 370 ARG B O 1
ATOM 6037 N N . THR B 1 371 ? -12.188 -21.594 -4 1 82.25 371 THR B N 1
ATOM 6038 C CA . THR B 1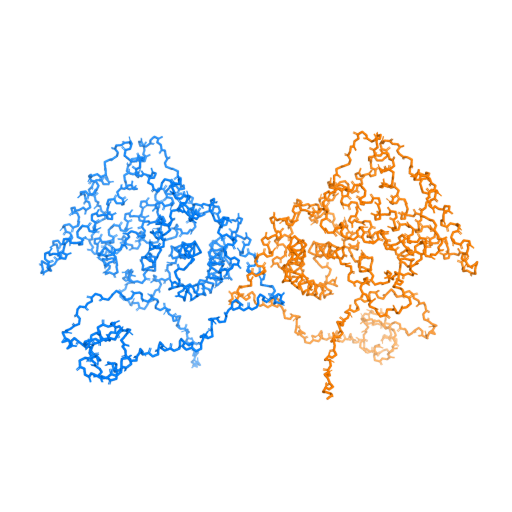 371 ? -11.477 -21.328 -5.246 1 82.25 371 THR B CA 1
ATOM 6039 C C . THR B 1 371 ? -10.086 -20.766 -4.969 1 82.25 371 THR B C 1
ATOM 6041 O O . THR B 1 371 ? -9.938 -19.859 -4.156 1 82.25 371 THR B O 1
ATOM 6044 N N . THR B 1 372 ? -9.133 -21.5 -5.312 1 94 372 THR B N 1
ATOM 6045 C CA . THR B 1 372 ? -7.781 -21 -5.492 1 94 372 THR B CA 1
ATOM 6046 C C . THR B 1 372 ? -7.656 -20.25 -6.82 1 94 372 THR B C 1
ATOM 6048 O O . THR B 1 372 ? -7.488 -20.875 -7.871 1 94 372 THR B O 1
ATOM 6051 N N . TRP B 1 373 ? -7.676 -18.953 -6.777 1 95.75 373 TRP B N 1
ATOM 6052 C CA . TRP B 1 373 ? -7.906 -18.125 -7.961 1 95.75 373 TRP B CA 1
ATOM 6053 C C . TRP B 1 373 ? -6.852 -18.406 -9.031 1 95.75 373 TRP B C 1
ATOM 6055 O O . TRP B 1 373 ? -7.148 -18.375 -10.227 1 95.75 373 TRP B O 1
ATOM 6065 N N . TRP B 1 374 ? -5.66 -18.719 -8.617 1 96.25 374 TRP B N 1
ATOM 6066 C CA . TRP B 1 374 ? -4.574 -18.812 -9.586 1 96.25 374 TRP B CA 1
ATOM 6067 C C . TRP B 1 374 ? -4.527 -20.203 -10.211 1 96.25 374 TRP B C 1
ATOM 6069 O O . TRP B 1 374 ? -3.883 -20.422 -11.242 1 96.25 374 TRP B O 1
ATOM 6079 N N . ALA B 1 375 ? -5.273 -21.219 -9.664 1 96 375 ALA B N 1
ATOM 6080 C CA . ALA B 1 375 ? -5.078 -22.578 -10.141 1 96 375 ALA B CA 1
ATOM 6081 C C . ALA B 1 375 ? -6.406 -23.203 -10.57 1 96 375 ALA B C 1
ATOM 6083 O O . ALA B 1 375 ? -6.43 -24.125 -11.391 1 96 375 ALA B O 1
ATOM 6084 N N . SER B 1 376 ? -7.562 -22.766 -10.039 1 94.12 376 SER B N 1
ATOM 6085 C CA . SER B 1 376 ? -8.844 -23.453 -10.188 1 94.12 376 SER B CA 1
ATOM 6086 C C . SER B 1 376 ? -9.25 -23.547 -11.648 1 94.12 376 SER B C 1
ATOM 6088 O O . SER B 1 376 ? -9.641 -24.609 -12.125 1 94.12 376 SER B O 1
ATOM 6090 N N . GLY B 1 377 ? -9.18 -22.438 -12.352 1 92.75 377 GLY B N 1
ATOM 6091 C CA . GLY B 1 377 ? -9.539 -22.438 -13.766 1 92.75 377 GLY B CA 1
ATOM 6092 C C . GLY B 1 377 ? -8.711 -23.406 -14.586 1 92.75 377 GLY B C 1
ATOM 6093 O O . GLY B 1 377 ? -9.258 -24.125 -15.43 1 92.75 377 GLY B O 1
ATOM 6094 N N . ARG B 1 378 ? -7.492 -23.453 -14.344 1 95.44 378 ARG B N 1
ATOM 6095 C CA . ARG B 1 378 ? -6.594 -24.328 -15.094 1 95.44 378 ARG B CA 1
ATOM 6096 C C . ARG B 1 378 ? -6.848 -25.797 -14.758 1 95.44 378 ARG B C 1
ATOM 6098 O O . ARG B 1 378 ? -6.918 -26.641 -15.656 1 95.44 378 ARG B O 1
ATOM 6105 N N . MET B 1 379 ? -6.945 -26.109 -13.484 1 96.19 379 MET B N 1
ATOM 6106 C CA . MET B 1 379 ? -7.145 -27.5 -13.07 1 96.19 379 MET B CA 1
ATOM 6107 C C . MET B 1 379 ? -8.406 -28.062 -13.703 1 96.19 379 MET B C 1
ATOM 6109 O O . MET B 1 379 ? -8.391 -29.188 -14.219 1 96.19 379 MET B O 1
ATOM 6113 N N . LYS B 1 380 ? -9.422 -27.281 -13.703 1 94.5 380 LYS B N 1
ATOM 6114 C CA . LYS B 1 380 ? -10.688 -27.719 -14.273 1 94.5 380 LYS B CA 1
ATOM 6115 C C . LYS B 1 380 ? -10.586 -27.891 -15.781 1 94.5 380 LYS B C 1
ATOM 6117 O O . LYS B 1 380 ? -10.93 -28.938 -16.328 1 94.5 380 LYS B O 1
ATOM 6122 N N . THR B 1 381 ? -10.109 -26.922 -16.453 1 95.06 381 THR B N 1
ATOM 6123 C CA . THR B 1 381 ? -10.047 -26.906 -17.906 1 95.06 381 THR B CA 1
ATOM 6124 C C . THR B 1 381 ? -9.078 -27.969 -18.422 1 95.06 381 THR B C 1
ATOM 6126 O O . THR B 1 381 ? -9.406 -28.734 -19.328 1 95.06 381 THR B O 1
ATOM 6129 N N . MET B 1 382 ? -7.93 -28.016 -17.844 1 96.56 382 MET B N 1
ATOM 6130 C CA . MET B 1 382 ? -6.895 -28.922 -18.328 1 96.56 382 MET B CA 1
ATOM 6131 C C . MET B 1 382 ? -7.277 -30.375 -18.047 1 96.56 382 MET B C 1
ATOM 6133 O O . MET B 1 382 ? -7.027 -31.25 -18.875 1 96.56 382 MET B O 1
ATOM 6137 N N . SER B 1 383 ? -7.824 -30.656 -16.844 1 96.56 383 SER B N 1
ATOM 6138 C CA . SER B 1 383 ? -8.258 -32 -16.562 1 96.56 383 SER B CA 1
ATOM 6139 C C . SER B 1 383 ? -9.281 -32.5 -17.594 1 96.56 383 SER B C 1
ATOM 6141 O O . SER B 1 383 ? -9.203 -33.625 -18.078 1 96.56 383 SER B O 1
ATOM 6143 N N . GLN B 1 384 ? -10.156 -31.656 -17.938 1 95.94 384 GLN B N 1
ATOM 6144 C CA . GLN B 1 384 ? -11.203 -32 -18.891 1 95.94 384 GLN B CA 1
ATOM 6145 C C . GLN B 1 384 ? -10.617 -32.188 -20.297 1 95.94 384 GLN B C 1
ATOM 6147 O O . GLN B 1 384 ? -10.93 -33.188 -20.969 1 95.94 384 GLN B O 1
ATOM 6152 N N . LEU B 1 385 ? -9.812 -31.281 -20.734 1 95.25 385 LEU B N 1
ATOM 6153 C CA . LEU B 1 385 ? -9.242 -31.328 -22.078 1 95.25 385 LEU B CA 1
ATOM 6154 C C . LEU B 1 385 ? -8.32 -32.531 -22.219 1 95.25 385 LEU B C 1
ATOM 6156 O O . LEU B 1 385 ? -8.312 -33.188 -23.266 1 95.25 385 LEU B O 1
ATOM 6160 N N . ILE B 1 386 ? -7.547 -32.844 -21.234 1 96.81 386 ILE B N 1
ATOM 6161 C CA . ILE B 1 386 ? -6.633 -33.969 -21.281 1 96.81 386 ILE B CA 1
ATOM 6162 C C . ILE B 1 386 ? -7.426 -35.281 -21.312 1 96.81 386 ILE B C 1
ATOM 6164 O O . ILE B 1 386 ? -7.102 -36.219 -22.062 1 96.81 386 ILE B O 1
ATOM 6168 N N . LYS B 1 387 ? -8.422 -35.312 -20.484 1 96.44 387 LYS B N 1
ATOM 6169 C CA . LYS B 1 387 ? -9.289 -36.5 -20.5 1 96.44 387 LYS B CA 1
ATOM 6170 C C . LYS B 1 387 ? -9.875 -36.75 -21.875 1 96.44 387 LYS B C 1
ATOM 6172 O O . LYS B 1 387 ? -9.906 -37.875 -22.359 1 96.44 387 LYS B O 1
ATOM 6177 N N . GLN B 1 388 ? -10.344 -35.719 -22.469 1 94.75 388 GLN B N 1
ATOM 6178 C CA . GLN B 1 388 ? -10.914 -35.812 -23.797 1 94.75 388 GLN B CA 1
ATOM 6179 C C . GLN B 1 388 ? -9.867 -36.281 -24.812 1 94.75 388 GLN B C 1
ATOM 6181 O O . GLN B 1 388 ? -10.156 -37.094 -25.703 1 94.75 388 GLN B O 1
ATOM 6186 N N . GLU B 1 389 ? -8.703 -35.75 -24.688 1 94.81 389 GLU B N 1
ATOM 6187 C CA . GLU B 1 389 ? -7.625 -36.125 -25.594 1 94.81 389 GLU B CA 1
ATOM 6188 C C . GLU B 1 389 ? -7.246 -37.594 -25.422 1 94.81 389 GLU B C 1
ATOM 6190 O O . GLU B 1 389 ? -7.016 -38.281 -26.406 1 94.81 389 GLU B O 1
ATOM 6195 N N . LEU B 1 390 ? -7.164 -38.031 -24.203 1 95.5 390 LEU B N 1
ATOM 6196 C CA . LEU B 1 390 ? -6.867 -39.438 -23.938 1 95.5 390 LEU B CA 1
ATOM 6197 C C . LEU B 1 390 ? -7.977 -40.344 -24.484 1 95.5 390 LEU B C 1
ATOM 6199 O O . LEU B 1 390 ? -7.703 -41.406 -25.031 1 95.5 390 LEU B O 1
ATOM 6203 N N . ALA B 1 391 ? -9.211 -39.906 -24.344 1 95.19 391 ALA B N 1
ATOM 6204 C CA . ALA B 1 391 ? -10.344 -40.656 -24.891 1 95.19 391 ALA B CA 1
ATOM 6205 C C . ALA B 1 391 ? -10.273 -40.719 -26.406 1 95.19 391 ALA B C 1
ATOM 6207 O O . ALA B 1 391 ? -10.578 -41.781 -27 1 95.19 391 ALA B O 1
ATOM 6208 N N . ARG B 1 392 ? -9.961 -39.656 -26.969 1 93.12 392 ARG B N 1
ATOM 6209 C CA . ARG B 1 392 ? -9.812 -39.625 -28.422 1 93.12 392 ARG B CA 1
ATOM 6210 C C . ARG B 1 392 ? -8.773 -40.625 -28.891 1 93.12 392 ARG B C 1
ATOM 6212 O O . ARG B 1 392 ? -8.922 -41.219 -29.953 1 93.12 392 ARG B O 1
ATOM 6219 N N . ARG B 1 393 ? -7.711 -40.875 -28.078 1 92.5 393 ARG B N 1
ATOM 6220 C CA . ARG B 1 393 ? -6.645 -41.812 -28.391 1 92.5 393 ARG B CA 1
ATOM 6221 C C . ARG B 1 393 ? -7.02 -43.219 -27.953 1 92.5 393 ARG B C 1
ATOM 6223 O O . ARG B 1 393 ? -6.203 -44.156 -28.031 1 92.5 393 ARG B O 1
ATOM 6230 N N . GLN B 1 394 ? -8.25 -43.344 -27.406 1 94.38 394 GLN B N 1
ATOM 6231 C CA . GLN B 1 394 ? -8.773 -44.625 -26.938 1 94.38 394 GLN B CA 1
ATOM 6232 C C . GLN B 1 394 ? -7.934 -45.156 -25.781 1 94.38 394 GLN B C 1
ATOM 6234 O O . GLN B 1 394 ? -7.633 -46.375 -25.734 1 94.38 394 GLN B O 1
ATOM 6239 N N . LEU B 1 395 ? -7.484 -44.188 -25 1 93.94 395 LEU B N 1
ATOM 6240 C CA . LEU B 1 395 ? -6.719 -44.562 -23.812 1 93.94 395 LEU B CA 1
ATOM 6241 C C . LEU B 1 395 ? -7.531 -44.312 -22.547 1 93.94 395 LEU B C 1
ATOM 6243 O O . LEU B 1 395 ? -8.266 -43.344 -22.453 1 93.94 395 LEU B O 1
ATOM 6247 N N . GLU B 1 396 ? -7.441 -45.25 -21.609 1 92.44 396 GLU B N 1
ATOM 6248 C CA . GLU B 1 396 ? -8.133 -45.125 -20.344 1 92.44 396 GLU B CA 1
ATOM 6249 C C . GLU B 1 396 ? -7.316 -44.312 -19.344 1 92.44 396 GLU B C 1
ATOM 6251 O O . GLU B 1 396 ? -6.082 -44.344 -19.375 1 92.44 396 GLU B O 1
ATOM 6256 N N . THR B 1 397 ? -7.957 -43.625 -18.422 1 94.38 397 THR B N 1
ATOM 6257 C CA . THR B 1 397 ? -7.281 -42.812 -17.422 1 94.38 397 THR B CA 1
ATOM 6258 C C . THR B 1 397 ? -7.035 -43.625 -16.156 1 94.38 397 THR B C 1
ATOM 6260 O O . THR B 1 397 ? -6.32 -43.188 -15.25 1 94.38 397 THR B O 1
ATOM 6263 N N . SER B 1 398 ? -7.574 -44.812 -16.109 1 93.5 398 SER B N 1
ATOM 6264 C CA . SER B 1 398 ? -7.5 -45.625 -14.898 1 93.5 398 SER B CA 1
ATOM 6265 C C . SER B 1 398 ? -6.074 -46.125 -14.656 1 93.5 398 SER B C 1
ATOM 6267 O O . SER B 1 398 ? -5.359 -46.469 -15.594 1 93.5 398 SER B O 1
ATOM 6269 N N . VAL B 1 399 ? -5.652 -46.062 -13.445 1 93.5 399 VAL B N 1
ATOM 6270 C CA . VAL B 1 399 ? -4.359 -46.594 -13.008 1 93.5 399 VAL B CA 1
ATOM 6271 C C . VAL B 1 399 ? -4.551 -47.5 -11.797 1 93.5 399 VAL B C 1
ATOM 6273 O O . VAL B 1 399 ? -5.289 -47.156 -10.867 1 93.5 399 VAL B O 1
ATOM 6276 N N . ALA B 1 400 ? -3.961 -48.625 -11.906 1 82.88 400 ALA B N 1
ATOM 6277 C CA . ALA B 1 400 ? -4.039 -49.531 -10.781 1 82.88 400 ALA B CA 1
ATOM 6278 C C . ALA B 1 400 ? -3.504 -48.875 -9.508 1 82.88 400 ALA B C 1
ATOM 6280 O O . ALA B 1 400 ? -2.506 -48.156 -9.539 1 82.88 400 ALA B O 1
ATOM 6281 N N . GLY B 1 401 ? -4.16 -49.031 -8.406 1 76 401 GLY B N 1
ATOM 6282 C CA . GLY B 1 401 ? -3.734 -48.469 -7.145 1 76 401 GLY B CA 1
ATOM 6283 C C . GLY B 1 401 ? -4.551 -47.25 -6.734 1 76 401 GLY B C 1
ATOM 6284 O O . GLY B 1 401 ? -4.5 -46.812 -5.582 1 76 401 GLY B O 1
ATOM 6285 N N . LEU B 1 402 ? -5.203 -46.5 -7.766 1 83.19 402 LEU B N 1
ATOM 6286 C CA . LEU B 1 402 ? -6.027 -45.344 -7.438 1 83.19 402 LEU B CA 1
ATOM 6287 C C . LEU B 1 402 ? -7.488 -45.75 -7.262 1 83.19 402 LEU B C 1
ATOM 6289 O O . LEU B 1 402 ? -8.312 -44.938 -6.848 1 83.19 402 LEU B O 1
ATOM 6293 N N . GLY B 1 403 ? -7.789 -47 -6.812 1 61.06 403 GLY B N 1
ATOM 6294 C CA . GLY B 1 403 ? -9.148 -47.469 -6.621 1 61.06 403 GLY B CA 1
ATOM 6295 C C . GLY B 1 403 ? -10.109 -47 -7.691 1 61.06 403 GLY B C 1
ATOM 6296 O O . GLY B 1 403 ? -9.82 -46.031 -8.398 1 61.06 403 GLY B O 1
#

Secondary structure (DSSP, 8-state):
-----------------------S------------TT-BHHHHHHT------SS-HHHHHTT----B------SS----SS-S----TTSPP-HHHHHHHHHIIIIIGGGSTTTTTHHHHHHHHTT-HHHHHHHHHHHHHHHHHH-TT-HHHHHHHHHHHHHHHHHHHHHGGG---HHHHHHHHHHHHHHHHH--GGG-----SSS----GGG-HHHHTHHHHHHHHHHHHHHGGGSHHHHHHHHTTTTHHHHHHHHTT--HHHHHHHHHHHHHHHHHSS-TTS-HHHHHHHHHHHHHHHHHHHHHHHHHHTTTT-SSPPPHHHHHHHHHHGGGG--HHHHHHHHTT-HHHHHHHHHHHHHHHHHHTTS--TTTHHHHHHHHHHHHHHHHHTT-----TT--/-----------------------S------------TT-BHHHHHHT------SS-HHHHHTT----B------SS----SS-S----TTSPP-HHHHHHHHHIIIIIGGGSTTTTTHHHHHHHHTT-HHHHHHHHHHHHHHHHHH-TT-HHHHHHHHHHHHHHHHHHHHHGGG---HHHHHHHHHHHHHHHHH--GGG-----TT-----GGG-HHHHSHHHHHHHHHHHHHHGGGSHHHHHHHHTTTTHHHHHHHHTT--HHHHHHHHHHHHHHHHHTS-TTS-HHHHHHHHHHHHHHHHHHHHHHHHHHTTTT-SSPPPHHHHHHHHHHGGGG--THHHHHHHTT-HHHHHHHHHHHHHHHHHHTTS--TTTHHHHHHHHHHHHHHHHHTT-----TT--

Organism: Colletotrichum graminicola (strain M1.001 / M2 / FGSC 10212) (NCBI:txid645133)

InterPro domains:
  IPR001138 Zn(2)Cys(6) fungal-type DNA-binding domain [PF00172] (39-73)
  IPR001138 Zn(2)Cys(6) fungal-type DNA-binding domain [PS00463] (39-66)
  IPR001138 Zn(2)Cys(6) fungal-type DNA-binding domain [PS50048] (39-67)
  IPR001138 Zn(2)Cys(6) fungal-type DNA-binding domain [SM00066] (34-77)
  IPR001138 Zn(2)Cys(6) fungal-type DNA-binding domain [cd00067] (35-67)
  IPR036864 Zn(2)-C6 fungal-type DNA-binding domain superfamily [G3DSA:4.10.240.10] (31-85)
  IPR036864 Zn(2)-C6 fungal-type DNA-binding domain superfamily [SSF57701] (31-71)
  IPR053157 Sterol Uptake Control Transcription Regulator [PTHR47784] (29-392)

Solvent-accessible surface area (backbone atoms only — not comparable to full-atom values): 45846 Å² total; per-residue (Å²): 135,82,80,78,79,74,79,81,77,82,76,78,78,73,78,77,79,70,82,77,79,80,76,76,85,71,80,86,63,79,74,69,73,72,67,41,89,70,22,27,42,51,35,57,73,66,72,44,73,36,76,58,44,95,61,18,63,65,28,57,74,65,69,43,80,54,41,67,36,73,64,71,67,70,62,76,80,54,81,51,66,84,52,82,58,69,69,61,53,69,54,83,81,58,39,57,61,53,46,24,46,50,42,23,69,73,58,45,35,79,74,41,76,66,40,84,53,52,70,72,47,51,70,54,24,47,77,31,64,35,32,38,30,23,49,33,14,46,24,19,41,53,44,21,69,77,37,62,86,46,59,65,28,48,52,22,16,51,42,23,40,53,49,15,50,58,49,40,64,68,47,63,80,65,70,78,59,60,62,57,49,35,55,27,36,51,38,48,49,48,49,30,43,57,58,62,71,66,71,66,72,72,80,54,83,88,62,79,72,85,63,49,64,64,41,52,45,49,71,51,17,58,60,39,41,52,37,52,53,51,36,52,68,56,33,86,78,25,75,57,31,52,46,50,70,66,46,56,90,52,49,65,54,48,52,38,58,76,69,64,54,70,39,64,54,35,38,51,22,49,53,50,50,44,50,55,57,49,67,74,38,82,80,79,66,61,71,67,62,50,48,55,34,50,51,42,46,51,53,50,41,57,61,49,24,49,60,51,38,50,59,70,36,54,87,75,52,87,70,76,76,54,64,67,58,50,50,44,51,63,70,45,51,46,44,65,44,49,69,58,40,33,53,30,39,46,66,55,31,67,66,43,45,52,53,50,27,52,48,26,43,48,50,45,63,71,62,49,83,64,78,46,84,50,46,46,66,43,26,56,50,50,22,51,53,40,48,51,51,35,47,74,70,73,44,80,86,80,45,57,68,65,119,135,83,80,77,79,72,79,80,78,80,74,80,78,73,77,76,79,68,82,77,78,80,73,77,84,71,80,87,63,79,76,70,72,70,66,41,90,68,22,27,42,51,34,56,74,68,71,44,72,36,76,58,43,94,63,18,63,67,28,58,75,64,71,44,80,52,40,66,34,72,64,71,67,68,68,70,84,54,83,50,66,82,52,80,57,68,72,61,51,71,56,83,82,59,40,56,62,53,45,24,47,51,41,23,69,72,58,46,36,77,74,40,76,67,39,85,53,52,72,71,47,51,69,54,23,48,77,30,64,34,32,39,31,23,49,35,13,46,23,18,42,53,44,21,69,76,39,62,85,47,57,67,29,46,53,22,16,52,42,23,38,53,49,15,50,57,49,41,65,70,49,62,79,64,72,78,58,61,62,56,51,36,55,26,37,53,40,50,49,47,49,31,43,58,57,63,71,66,70,66,72,74,80,53,81,91,59,80,71,86,62,48,64,64,41,53,45,48,69,50,16,59,62,40,41,52,36,52,54,50,35,53,69,55,32,86,79,26,74,55,33,51,47,49,70,67,47,57,91,52,50,63,54,48,52,39,58,75,67,62,54,70,38,64,53,34,39,50,23,49,52,50,50,45,51,55,57,48,65,74,39,81,82,79,66,60,70,66,64,50,49,55,36,51,51,42,46,50,53,50,38,57,60,50,25,48,60,51,37,49,58,70,37,56,88,75,51,85,70,76,75,55,63,68,58,52,49,44,52,62,69,46,51,46,45,69,45,48,69,57,41,33,52,30,39,45,66,55,31,67,65,44,44,52,53,50,27,53,48,26,45,48,52,46,63,70,61,50,84,64,76,46,82,49,46,46,66,43,26,54,52,49,24,52,53,40,49,50,52,35,48,74,70,73,43,79,87,80,45,56,68,66,121